Protein 8CQX (pdb70)

Solvent-accessible surface area: 48417 Å² total; per-residue (Å²): 78,0,0,0,0,0,0,0,3,13,7,7,17,0,85,11,137,85,26,6,147,72,39,19,25,5,25,9,121,64,62,75,65,70,38,0,7,40,0,0,8,0,0,0,0,0,14,36,1,66,10,155,4,41,0,0,0,39,0,0,100,38,114,58,0,90,48,0,46,46,21,1,49,150,54,53,6,63,26,75,64,4,58,78,1,82,43,58,2,0,1,0,2,7,4,8,13,110,163,12,78,17,3,20,0,6,2,28,7,1,1,55,130,0,52,25,148,21,9,49,60,66,0,1,109,38,3,32,2,0,0,0,0,3,13,10,36,49,99,0,1,39,99,0,2,49,9,0,25,94,22,4,0,69,0,2,0,10,0,6,7,27,73,69,7,65,66,116,2,0,65,23,0,5,3,0,5,1,54,52,48,9,0,11,89,8,18,170,37,92,72,12,183,49,14,124,69,0,24,52,9,0,110,102,0,44,32,94,0,10,4,0,21,0,0,0,22,9,58,101,77,2,0,0,9,0,6,50,46,72,20,66,10,90,33,26,125,61,204,62,62,13,87,12,11,20,43,5,0,9,0,0,0,0,0,6,0,22,36,88,66,51,100,16,111,44,0,0,104,2,0,9,0,0,8,12,25,0,16,36,118,80,21,6,10,60,2,2,3,101,60,107,45,0,60,67,45,15,154,104,73,0,0,0,0,0,2,0,10,8,28,28,9,46,117,10,186,136,34,29,184,140,93,68,129,40,158,42,122,91,126,72,55,71,51,2,12,56,0,2,11,0,0,0,0,0,18,34,1,62,14,153,3,40,0,0,0,39,0,0,112,29,115,56,0,86,53,3,54,67,23,4,52,159,48,61,5,62,21,81,62,5,54,78,2,60,23,73,2,0,22,0,130,22,50,19,21,108,164,46,120,67,76,93,68,96,49,74,23,2,5,56,52,0,19,18,91,22,9,47,63,90,0,1,127,69,7,34,3,0,0,1,0,23,48,16,31,52,82,0,0,73,106,0,3,48,30,0,109,177,38,69,7,102,2,2,0,10,0,4,61,36,100,70,12,64,52,134,2,0,103,38,1,30,5,0,4,1,51,47,86,11,0,9,87,9,26,166,42,89,74,6,181,56,12,88,74,0,3,46,15,0,103,103,0,60,57,89,0,94,81,2,28,0,0,0,24,6,59,101,72,3,0,0,6,0,9,118,85,23,9,4,16,13,25,3,6,28,171,60,95,42,92,71,11,20,47,10,1,10,0,0,0,0,0,6,0,10,34,89,64,50,103,21,106,42,0,0,38,1,0,10,0,0,9,12,23,0,17,40,107,98,30,20,16,97,1,2,1,100,60,111,46,0,55,61,30,9,124,66,80,0,0,0,0,2,0,1,14,5,35,26,19,64,136,10,167,113,14,30,147,136,96,72,136,42,157,40,121,86,129,74,53,89,52,6,11,57,0,1,10,0,0,0,0,0,18,34,1,63,16,146,5,32,0,1,0,36,0,0,111,26,114,50,0,117,48,4,68,54,18,2,47,159,52,60,7,66,23,77,47,8,53,76,2,71,20,85,1,0,21,0,127,26,45,32,21,87,166,57,117,66,77,94,69,100,49,74,21,2,6,41,68,0,15,18,79,22,11,54,70,80,0,2,122,68,6,35,2,0,0,0,1,5,55,8,31,61,88,0,0,38,110,0,0,51,28,0,110,192,49,69,8,92,0,0,0,10,1,7,54,38,74,86,19,70,69,103,0,9,108,24,0,36,0,0,3,1,51,51,87,11,0,8,100,11,8,149,47,85,101,17,197,57,48,119,92,0,31,43,7,0,114,90,0,64,57,117,0,95,88,2,33,0,0,0,21,11,59,98,75,2,0,0,10,0,16,119,65,73,22,61,9,94,35,32,127,52,209,65,98,39,91,68,14,21,43,10,0,8,0,0,0,0,0,7,0,12,32,85,65,52,101,22,126,46,0,0,101,1,0,11,0,0,8,12,19,0,16,41,104,96,31,25,17,95,1,0,3,97,54,115,55,0,54,66,54,20,161,114,82,0,0,0,0,0,0,0,2,9,15,12,27,0,142,6,181,103,24,4,146,84,61,18,21,21,58,12,104,70,58,75,64,76,38,2,8,29,0,2,16,0,0,1,0,0,13,36,0,50,11,149,3,36,0,4,1,39,0,1,121,38,119,63,0,106,41,3,47,50,26,4,45,153,50,61,4,74,26,83,58,2,83,67,3,82,40,46,1,0,3,0,2,15,4,35,20,112,156,37,71,13,15,14,0,4,1,19,11,2,1,57,119,1,62,35,146,23,12,42,70,72,0,2,110,69,4,34,4,0,0,0,0,29,10,9,36,112,100,0,8,74,94,0,2,39,17,0,173,158,42,66,8,102,0,1,1,3,0,8,22,19,82,92,10,90,48,142,14,1,128,37,6,58,0,0,1,2,25,47,75,11,0,16,132,2,22,149,50,80,78,8,212,59,25,123,69,0,34,48,8,0,122,86,1,91,57,86,1,93,170,1,42,0,0,0,15,14,46,109,84,6,0,0,13,0,26,114,63,71,12,64,5,92,26,33,127,66,199,80,79,35,79,40,10,43,15,6,1,6,0,0,0,0,0,4,0,15,31,78,66,46,104,20,130,40,0,0,119,5,0,8,0,0,18,12,22,0,20,42,87,100,27,21,18,97,0,3,4,112,71,90,39,0,93,43,40,50,185,78

Secondary structure (DSSP, 8-state):
-EEEES--EEEEEEE-SS---TT---B-S--EEEEE-HHHHHHHHHHHTT--EEEEEEEESSHHHHHHHHHHHHTT-EEEEEEEESSPPEEEEEEE-SS--EEEEEE-GGGGG--GGG--HHHHTT-SEEEE-SSS-HHHHHHHHHHHHHTT-EEEEE--S-----HHHHTT-SEEEE-HHHHHHHHT-PPPSSHHHHHHHHHHHTTTSTTSEEEEE-GGG-EEEESSSEEEEPPPP---S--TTHHHHHHHHHHHHHHTT--HHHHHHHHHHHHHHHTTSSSSGGGPPPHHHHHHHHH-/-EEEE---EEEEEEEESSPPPTT----EEEEEEEEE-HHHHHHHHHHHTT--EEEEEEEESSHHHHHHHHHHHHTT-EEEEEEEESSPPEEEEEEE-TTS-EEEEEE-GGGGG--GGG--GGGGTT-SEEEE-SSS-HHHHHHHHHHHHHTT-EEEEE--SS----HHHHTS-SEEEE-HHHHHHHHT-PPP-SHHHHHHHHHHHHHHSTTSEEEEE-GGG-EEEESSSEEEEPPPP---S--TTHHHHHHHHHHHHHHTT--HHHHHHHHHHHHHHHHTSSSSGGGPPPHHHHHHHHH-/-EEEE---EEEEEEEESS---TT----EEEEEEEEE-HHHHHHHHHHHTT--EEEEEEEESSHHHHHHHHHHHHTT-B-TTEEEESSPPEEEEEEEETTTEEEEEEE-GGGGG--GGG--HHHHTT-SEEEE-SSS-HHHHHHHHHHHHHTT-EEEEE--SS----HHHHHS-SEEEE-HHHHHHHHT-----SHHHHHHHHHHHHHHSTTSEEEEE-GGG-EEEESSSEEEEPPP-------TTHHHHHHHHHHHHHHTT--HHHHHHHHHHHHHHHTTSSSSGGGPPPHHHHHHHH--/-EEEE---EEEEE---SSPPPTT-EEE----EEEE--HHHHHHHHHHHTT--EEEEE---SSHHHHHHHHHHHHTT-EEEEE---SS--EEEEEEE-TTS-EE--EE-GGGGG--TTT--GGGSTT-SEEEE-SSS-SHHHHHHHHHHHHTT-EEEEE-SS-----GGGTSS-SEEEEEHHHHHTTTTSPPPSSSHHHHHHHHHHHTT-TTSEEEEE-SSS-EEEESSSEEEE----------SSHHHHHHHHHHHHHHTT--HHHHHHHHHHHHHHTTTSSSSSSSS--HHHHHHHTT-

Sequence (1200 aa):
MILVVGSLNMDLVLRVKRLPRPGETVLGEDYQTHPGGKGANQAVAIARLGGKVRMLGRVGEDPFGQALKSGLAQEGVDVAWVLETPGPSGTGFILVDPEGQNQIAVAPGANARLVPEDLPATAFQ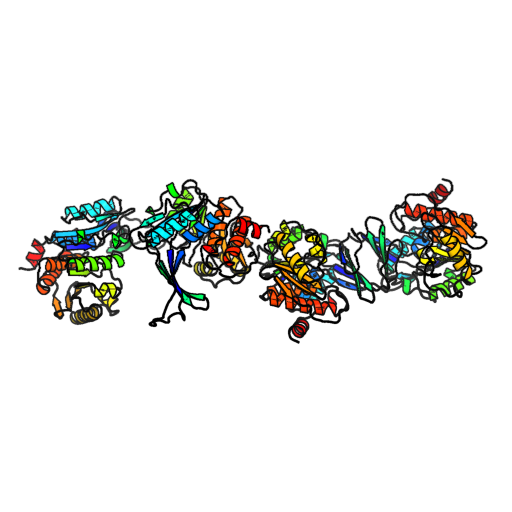GVGVVLLQLEIPLETVVRAAALGRRKAGARILLNAAPAHALPSEILQSVDLLLVNEVEAAQLTEASPPRTPEEALALARQLRGRAPQAQVVLTLGAQGAVWSGTEESHFPAFPVRAVDTTAAGDAFAGALALGLAEGQNMRAALRFANAAGALATTRPGAQPSLPFRDEVEALLFGMILVVGSLNMDLVLRVKRLPRPGETVLGEDYQTHPGGKGANQAVAIARLGGKVRMLGRVGEDPFGQALKSGLAQEGVDVAWVLETPGPSGTGFILVDPEGQNQIAVAPGANARLVPEDLPATAFQGVGVVLLQLEIPLETVVRAAALGRKAGARILLNAAPAHALPSEILQSVDLLLVNEVEAAQLTEASPPRTPEEALALARQLRGRAPQAQVVLTLGAQGAVWSGTEESHFPAFPVRAVDTTAAGDAFAGALALGLAEGQNMRAALRFANAAGALATTRPGAQPSLPFRDEVEALLFGMILVVGSLNMDLVLRVKRLPRPGETVLGEDYQTHPGGKGANQAVAIARLGGKVRMLGRVGEDPFGQALKSGLAQEGVDVAWVLETPGPSGTGFILVDPEGQNQIAVAPGANARLVPEDLPATAFQGVGVVLLQLEIPLETVVRAAALGRKAGARILLNAAPAHALPSEILQSVDLLLVNEVEAAQLTEASPPRTPEEALALARQLRGRAPQAQVVLTLGAQGAVWSGTEESHFPAFPVRAVDTTAAGDAFAGALALGLAEGQNMRAALRFANAAGALATTRPGAQPSLPFRDEVEALLFGMILVVGSLNMDLVLRVKRLPRPGETVLGEDYQTHPGGKGANQAVAIARLGGKVRMLGRVGEDPFGQALKSGLAQEGVDVAWVLETPGPSGTGFILVDPEGQNQIAVAPGANARLVPEDLPATAFQGVGVVLLQLEIPLETVVRAAALGRKAGARILLNAAPAHALPSEILQSVDLLLVNEVEAAQLTEASPPRTPEEALALARQLRGRAPQAQVVLTLGAQGAVWSGTEESHFPAFPVRAVDTTAAGDAFAGALALGLAEGQNMRAALRFANAAGALATTRPGAQPSLPFRDEVEALLFG

Foldseek 3Di:
DEEQEAAKAWEWEFEFADDDDPPDDGDTDGTDTDIDTLRLLLQLLQLLQVHAYEYAAEAEPDPVRVVNLVVSVVSNYHDVRYDYHHWHGKYWHWYAYFLGDTDTDIRLIRLAVCALVSDDLVSLAPHAAYEYEPSHDLNNLLSSLVSNVVNNHAYEYADPDADEHDLSNLQRHAAYHYEQVNLCNNQVHDRDPDLVVQLVSQQSSCVSRVNYWYWYQYQQQAIFIDDPDTDGAGAQDDDFRYLAQLSSSLSSQLRNCVSVVHDNNVSSNLSSLQSRQLRHDDDHSVSGHHSVSSVVSSPD/DEEQEFAKEKEWEWEFQDDDDPPDDTDTDDGDIDIDTLSLLLLLLLLLLPHAYEYAAEAEPDPSRVCNLVVSVVSVHHDPRHHYDYWHGKYKYWYAHPVGDIDIDIGRIRQAVQALVSDDLVSLAPHAEYEYEPSHDPNNLVSSLVSNVVRNYAYEYADPDADADDLVSLQSHAAYAYEQRNLCNNQVHHRDQDVVVQQVSQQSSCVSHVNYFYWYQYPQQQIWTDHPDTDGAGAQDDDFAALAQLSSSLSSQLRNCVSVPHDNNLSSLLSRLQSRQLRRDDDHSVSRHGNVNSVVSSVD/DEEEEFAKEKEWEWEFQDDADPPGDGDTDDIDIDIDTLSLLLQLLLLLQVHAYEYAAEAEPDVSRVCRLVVSVVSVHHDPRHHYDHDGGWYKYWYAHPVGDIDIDTGRIRLAVQALVSDDLVSLAPHAEYEYEPSHPVNNLLSSLVSNVVNVHAYEYADPDADEDDLSNLASHAEYEYEQRNLCNNLVHDRDDDLVSQLCSQQSSCVSRVNYWYWYQYQQQQIWIDHPDTDGDGAQDDPQQAQAQLSSSLRSQLRSCVSVVHDNVVSSNLSSLQSNQLRHDDDHSVSGHHNVNSVVSVPD/DEEEAWAKAWEWAWEFQDDDDVVDDGHTDGTDTDIDILRLLLLLLLLLLVHAYEYAFEAEPPPVSVVSQVVSCVSVYHDVNHHYYYDHGKYKDWYAHPQQPIDIDIDRVRQAVRDLVSDDLVSLAPHAEYEAEPSHPDSVLLSSLVSNVVNNHQYEYAHVAADADQLSNQLSHQEYQYEQRRLCRNQVDDRAPDVVSVLVSQCSSCVSRVNYWYWYQYPCQAIWIPHPHTGGAGADDDDQQHQAQPSRSLRSQLRSCVRVPHDNNVSSNLSRLQSNQLRNDDDHSVSSHHSVRSVVVSVD

InterPro domains:
  IPR002139 Ribokinase/fructokinase [PR00990] (4-25)
  IPR002139 Ribokinase/fructokinase [PR00990] (31-50)
  IPR002139 Ribokinase/fructokinase [PR00990] (102-115)
  IPR002139 Ribokinase/fructokinase [PR00990] (168-183)
  IPR002139 Ribokinase/fructokinase [PR00990] (214-225)
  IPR002173 Carbohydrate/purine kinase, PfkB, conserved site [PS00583] (36-60)
  IPR002173 Carbohydrate/purine kinase, PfkB, conserved site [PS00584] (242-255)
  IPR011611 Carbohydrate kinase PfkB [PF00294] (2-289)
  IPR011877 Ribokinase [MF_01987] (1-296)
  IPR011877 Ribokinase [cd01174] (1-289)
  IPR029056 Ribokinase-like [G3DSA:3.40.1190.20] (1-300)
  IPR029056 Ribokinase-like [SSF53613] (2-298)

Organism: Thermus sp. (strain 2.9) (NCBI:txid1577051)

Radius of gyration: 49.37 Å; Cα contacts (8 Å, |Δi|>4): 3141; chains: 4; bounding box: 81×159×68 Å

Nearest PDB structures (foldseek):
  8cqx-assembly1_A  TM=9.763E-01  e=5.197E-55  Thermus sp.
  6znx-assembly1_A  TM=9.295E-01  e=1.756E-52  Thermus sp. 2.9
  7vva-assembly1_A  TM=8.531E-01  e=2.364E-22  Escherichia coli
  7vva-assembly1_C  TM=8.640E-01  e=1.691E-20  Escherichia coli
  7vva-assembly1_E  TM=8.189E-01  e=1.085E-20  Escherichia coli

B-factor: mean 41.27, std 23.52, range [4.81, 180.0]

Structure (mmCIF, N/CA/C/O backbone):
data_8CQX
#
_entry.id   8CQX
#
_cell.length_a   44.307
_cell.length_b   155.608
_cell.length_c   82.915
_cell.angle_alpha   90.00
_cell.angle_beta   96.37
_cell.angle_gamma   90.00
#
_symmetry.space_group_name_H-M   'P 1 21 1'
#
loop_
_entity.id
_entity.type
_entity.pdbx_description
1 polymer Ribokinase
2 non-polymer "ADENOSINE-5'-DIPHOSPHATE"
3 non-polymer 'MAGNESIUM ION'
4 water water
#
loop_
_atom_site.group_PDB
_atom_site.id
_atom_site.type_symbol
_atom_site.label_atom_id
_atom_site.label_alt_id
_atom_site.label_comp_id
_atom_site.label_asym_id
_atom_site.label_entity_id
_atom_site.label_seq_id
_atom_site.pdbx_PDB_ins_code
_atom_site.Cartn_x
_atom_site.Cartn_y
_atom_site.Cartn_z
_atom_site.occupancy
_atom_site.B_iso_or_equiv
_atom_site.auth_seq_id
_atom_site.auth_comp_id
_atom_site.auth_asym_id
_atom_site.auth_atom_id
_atom_site.pdbx_PDB_model_num
ATOM 1 N N . MET A 1 1 ? 6.771 -13.354 6.251 1.00 25.40 1 MET A N 1
ATOM 2 C CA . MET A 1 1 ? 5.962 -12.067 6.153 1.00 26.02 1 MET A CA 1
ATOM 3 C C . MET A 1 1 ? 6.256 -11.195 7.381 1.00 21.78 1 MET A C 1
ATOM 4 O O . MET A 1 1 ? 6.197 -11.702 8.518 1.00 20.55 1 MET A O 1
ATOM 9 N N . ILE A 1 2 ? 6.478 -9.907 7.140 1.00 20.37 2 ILE A N 1
ATOM 10 C CA . ILE A 1 2 ? 6.858 -8.909 8.181 1.00 19.25 2 ILE A CA 1
ATOM 11 C C . ILE A 1 2 ? 5.868 -7.751 8.158 1.00 18.79 2 ILE A C 1
ATOM 12 O O . ILE A 1 2 ? 5.583 -7.275 7.047 1.00 19.70 2 ILE A O 1
ATOM 17 N N . LEU A 1 3 ? 5.369 -7.351 9.337 1.00 17.59 3 LEU A N 1
ATOM 18 C CA . LEU A 1 3 ? 4.655 -6.076 9.591 1.00 18.01 3 LEU A CA 1
ATOM 19 C C . LEU A 1 3 ? 5.621 -5.103 10.234 1.00 17.64 3 LEU A C 1
ATOM 20 O O . LEU A 1 3 ? 6.208 -5.469 11.243 1.00 18.05 3 LEU A O 1
ATOM 25 N N . VAL A 1 4 ? 5.778 -3.931 9.620 1.00 18.97 4 VAL A N 1
ATOM 26 C CA . VAL A 1 4 ? 6.508 -2.774 10.186 1.00 16.20 4 VAL A CA 1
ATOM 27 C C . VAL A 1 4 ? 5.422 -1.855 10.693 1.00 15.37 4 VAL A C 1
ATOM 28 O O . VAL A 1 4 ? 4.573 -1.434 9.896 1.00 15.65 4 VAL A O 1
ATOM 32 N N . VAL A 1 5 ? 5.449 -1.583 11.978 1.00 15.91 5 VAL A N 1
ATOM 33 C CA . VAL A 1 5 ? 4.588 -0.548 12.607 1.00 17.01 5 VAL A CA 1
ATOM 34 C C . VAL A 1 5 ? 5.528 0.576 12.991 1.00 15.95 5 VAL A C 1
ATOM 35 O O . VAL A 1 5 ? 6.349 0.310 13.834 1.00 15.96 5 VAL A O 1
ATOM 39 N N . GLY A 1 6 ? 5.410 1.736 12.349 1.00 16.01 6 GLY A N 1
ATOM 40 C CA . GLY A 1 6 ? 6.314 2.862 12.561 1.00 17.63 6 GLY A CA 1
ATOM 41 C C . GLY A 1 6 ? 6.031 4.030 11.641 1.00 19.47 6 GLY A C 1
ATOM 42 O O . GLY A 1 6 ? 4.881 4.182 11.170 1.00 20.00 6 GLY A O 1
ATOM 43 N N . SER A 1 7 ? 7.081 4.817 11.414 1.00 19.51 7 SER A N 1
ATOM 44 C CA . SER A 1 7 ? 7.054 6.219 10.926 1.00 20.33 7 SER A CA 1
ATOM 45 C C . SER A 1 7 ? 7.249 6.264 9.420 1.00 19.61 7 SER A C 1
ATOM 46 O O . SER A 1 7 ? 7.975 5.415 8.920 1.00 21.66 7 SER A O 1
ATOM 49 N N . LEU A 1 8 ? 6.574 7.201 8.757 1.00 22.27 8 LEU A N 1
ATOM 50 C CA . LEU A 1 8 ? 6.872 7.649 7.379 1.00 24.10 8 LEU A CA 1
ATOM 51 C C . LEU A 1 8 ? 7.130 9.156 7.454 1.00 25.04 8 LEU A C 1
ATOM 52 O O . LEU A 1 8 ? 6.304 9.850 8.077 1.00 24.46 8 LEU A O 1
ATOM 57 N N . ASN A 1 9 ? 8.293 9.589 6.953 1.00 27.63 9 ASN A N 1
ATOM 58 C CA . ASN A 1 9 ? 8.753 11.006 6.877 1.00 29.39 9 ASN A CA 1
ATOM 59 C C . ASN A 1 9 ? 9.298 11.331 5.476 1.00 28.05 9 ASN A C 1
ATOM 60 O O . ASN A 1 9 ? 10.005 10.474 4.912 1.00 29.12 9 ASN A O 1
ATOM 65 N N . MET A 1 10 ? 9.057 12.545 4.974 1.00 28.98 10 MET A N 1
ATOM 66 C CA . MET A 1 10 ? 9.819 13.131 3.828 1.00 28.55 10 MET A CA 1
ATOM 67 C C . MET A 1 10 ? 11.101 13.762 4.391 1.00 28.89 10 MET A C 1
ATOM 68 O O . MET A 1 10 ? 11.015 14.661 5.229 1.00 26.65 10 MET A O 1
ATOM 73 N N . ASP A 1 11 ? 12.254 13.215 4.006 1.00 33.02 11 ASP A N 1
ATOM 74 C CA . ASP A 1 11 ? 13.597 13.770 4.291 1.00 35.20 11 ASP A CA 1
ATOM 75 C C . ASP A 1 11 ? 13.789 15.018 3.411 1.00 40.32 11 ASP A C 1
ATOM 76 O O . ASP A 1 11 ? 13.600 14.953 2.168 1.00 37.27 11 ASP A O 1
ATOM 81 N N . LEU A 1 12 ? 14.101 16.136 4.050 1.00 39.32 12 LEU A N 1
ATOM 82 C CA . LEU A 1 12 ? 14.623 17.345 3.381 1.00 39.87 12 LEU A CA 1
ATOM 83 C C . LEU A 1 12 ? 16.115 17.394 3.694 1.00 42.67 12 LEU A C 1
ATOM 84 O O . LEU A 1 12 ? 16.461 17.506 4.904 1.00 44.77 12 LEU A O 1
ATOM 89 N N . VAL A 1 13 ? 16.948 17.213 2.665 1.00 48.19 13 VAL A N 1
ATOM 90 C CA . VAL A 1 13 ? 18.439 17.147 2.785 1.00 55.85 13 VAL A CA 1
ATOM 91 C C . VAL A 1 13 ? 19.034 18.440 2.208 1.00 61.06 13 VAL A C 1
ATOM 92 O O . VAL A 1 13 ? 19.022 18.603 0.956 1.00 54.91 13 VAL A O 1
ATOM 96 N N . LEU A 1 14 ? 19.531 19.323 3.083 1.00 70.21 14 LEU A N 1
ATOM 97 C CA . LEU A 1 14 ? 20.237 20.577 2.691 1.00 77.29 14 LEU A CA 1
ATOM 98 C C . LEU A 1 14 ? 21.753 20.317 2.684 1.00 77.22 14 LEU A C 1
ATOM 99 O O . LEU A 1 14 ? 22.285 19.831 3.713 1.00 73.06 14 LEU A O 1
ATOM 104 N N . ARG A 1 15 ? 22.404 20.594 1.544 1.00 83.86 15 ARG A N 1
ATOM 105 C CA . ARG A 1 15 ? 23.859 20.377 1.305 1.00 85.03 15 ARG A CA 1
ATOM 106 C C . ARG A 1 15 ? 24.599 21.700 1.517 1.00 83.82 15 ARG A C 1
ATOM 107 O O . ARG A 1 15 ? 24.569 22.546 0.599 1.00 75.93 15 ARG A O 1
ATOM 115 N N . VAL A 1 16 ? 25.234 21.848 2.686 1.00 90.93 16 VAL A N 1
ATOM 116 C CA . VAL A 1 16 ? 25.849 23.114 3.190 1.00 106.59 16 VAL A CA 1
ATOM 117 C C . VAL A 1 16 ? 27.364 22.917 3.283 1.00 119.08 16 VAL A C 1
ATOM 118 O O . VAL A 1 16 ? 27.819 21.776 3.069 1.00 126.69 16 VAL A O 1
ATOM 122 N N . LYS A 1 17 ? 28.101 23.984 3.613 1.00 129.91 17 LYS A N 1
ATOM 123 C CA . LYS A 1 17 ? 29.561 23.950 3.901 1.00 135.20 17 LYS A CA 1
ATOM 124 C C . LYS A 1 17 ? 29.763 23.481 5.348 1.00 135.59 17 LYS A C 1
ATOM 125 O O . LYS A 1 17 ? 30.370 22.406 5.542 1.00 123.39 17 LYS A O 1
ATOM 131 N N . ARG A 1 18 ? 29.237 24.248 6.312 1.00 150.89 18 ARG A N 1
ATOM 132 C CA . ARG A 1 18 ? 29.456 24.060 7.774 1.00 158.36 18 ARG A CA 1
ATOM 133 C C . ARG A 1 18 ? 28.112 24.026 8.518 1.00 159.58 18 ARG A C 1
ATOM 134 O O . ARG A 1 18 ? 27.107 24.533 7.974 1.00 155.81 18 ARG A O 1
ATOM 142 N N . LEU A 1 19 ? 28.124 23.468 9.734 1.00 161.90 19 LEU A N 1
ATOM 143 C CA . LEU A 1 19 ? 26.965 23.367 10.664 1.00 156.89 19 LEU A CA 1
ATOM 144 C C . LEU A 1 19 ? 27.001 24.566 11.615 1.00 165.82 19 LEU A C 1
ATOM 145 O O . LEU A 1 19 ? 28.065 24.926 12.116 1.00 180.00 19 LEU A O 1
ATOM 150 N N . PRO A 1 20 ? 25.851 25.222 11.897 1.00 167.51 20 PRO A N 1
ATOM 151 C CA . PRO A 1 20 ? 25.840 26.504 12.611 1.00 165.86 20 PRO A CA 1
ATOM 152 C C . PRO A 1 20 ? 25.912 26.446 14.148 1.00 158.02 20 PRO A C 1
ATOM 153 O O . PRO A 1 20 ? 26.097 25.379 14.708 1.00 160.93 20 PRO A O 1
ATOM 157 N N . ARG A 1 21 ? 25.800 27.620 14.777 1.00 146.57 21 ARG A N 1
ATOM 158 C CA . ARG A 1 21 ? 25.670 27.833 16.244 1.00 138.13 21 ARG A CA 1
ATOM 159 C C . ARG A 1 21 ? 24.712 29.016 16.422 1.00 140.01 21 ARG A C 1
ATOM 160 O O . ARG A 1 21 ? 24.129 29.462 15.434 1.00 122.96 21 ARG A O 1
ATOM 168 N N . PRO A 1 22 ? 24.497 29.559 17.649 1.00 152.52 22 PRO A N 1
ATOM 169 C CA . PRO A 1 22 ? 23.545 30.661 17.869 1.00 158.91 22 PRO A CA 1
ATOM 170 C C . PRO A 1 22 ? 23.701 31.958 17.053 1.00 161.98 22 PRO A C 1
ATOM 171 O O . PRO A 1 22 ? 24.823 32.329 16.750 1.00 171.42 22 PRO A O 1
ATOM 175 N N . GLY A 1 23 ? 22.570 32.622 16.761 1.00 156.06 23 GLY A N 1
ATOM 176 C CA . GLY A 1 23 ? 22.470 33.943 16.102 1.00 147.09 23 GLY A CA 1
ATOM 177 C C . GLY A 1 23 ? 23.305 34.042 14.833 1.00 149.70 23 GLY A C 1
ATOM 178 O O . GLY A 1 23 ? 23.875 35.132 14.607 1.00 134.05 23 GLY A O 1
ATOM 179 N N . GLU A 1 24 ? 23.357 32.963 14.031 1.00 155.19 24 GLU A N 1
ATOM 180 C CA . GLU A 1 24 ? 24.227 32.819 12.823 1.00 148.39 24 GLU A CA 1
ATOM 181 C C . GLU A 1 24 ? 23.533 31.941 11.763 1.00 133.87 24 GLU A C 1
ATOM 182 O O . GLU A 1 24 ? 23.811 30.713 11.709 1.00 113.02 24 GLU A O 1
ATOM 188 N N . THR A 1 25 ? 22.668 32.566 10.950 1.00 123.28 25 THR A N 1
ATOM 189 C CA . THR A 1 25 ? 22.040 32.014 9.714 1.00 110.83 25 THR A CA 1
ATOM 190 C C . THR A 1 25 ? 23.181 31.510 8.805 1.00 107.40 25 THR A C 1
ATOM 191 O O . THR A 1 25 ? 24.151 32.270 8.625 1.00 111.02 25 THR A O 1
ATOM 195 N N . VAL A 1 26 ? 23.097 30.265 8.301 1.00 105.48 26 VAL A N 1
ATOM 196 C CA . VAL A 1 26 ? 24.123 29.580 7.440 1.00 105.59 26 VAL A CA 1
ATOM 197 C C . VAL A 1 26 ? 23.495 29.213 6.075 1.00 101.43 26 VAL A C 1
ATOM 198 O O . VAL A 1 26 ? 22.315 28.824 6.065 1.00 98.12 26 VAL A O 1
ATOM 202 N N . LEU A 1 27 ? 24.252 29.317 4.966 1.00 94.29 27 LEU A N 1
ATOM 203 C CA . LEU A 1 27 ? 23.728 29.320 3.561 1.00 85.17 27 LEU A CA 1
ATOM 204 C C . LEU A 1 27 ? 24.073 28.009 2.831 1.00 80.54 27 LEU A C 1
ATOM 205 O O . LEU A 1 27 ? 25.258 27.837 2.443 1.00 68.92 27 LEU A O 1
ATOM 210 N N . GLY A 1 28 ? 23.063 27.158 2.590 1.00 74.70 28 GLY A N 1
ATOM 211 C CA . GLY A 1 28 ? 23.177 25.910 1.804 1.00 71.75 28 GLY A CA 1
ATOM 212 C C . GLY A 1 28 ? 23.035 26.125 0.298 1.00 73.83 28 GLY A C 1
ATOM 213 O O . GLY A 1 28 ? 23.088 27.301 -0.156 1.00 59.94 28 GLY A O 1
ATOM 214 N N . GLU A 1 29 ? 22.851 25.020 -0.447 1.00 81.47 29 GLU A N 1
ATOM 215 C CA . GLU A 1 29 ? 22.761 24.960 -1.939 1.00 95.29 29 GLU A CA 1
ATOM 216 C C . GLU A 1 29 ? 21.298 24.940 -2.408 1.00 99.93 29 GLU A C 1
ATOM 217 O O . GLU A 1 29 ? 20.924 25.843 -3.191 1.00 115.77 29 GLU A O 1
ATOM 223 N N . ASP A 1 30 ? 20.532 23.924 -1.989 1.00 90.30 30 ASP A N 1
ATOM 224 C CA . ASP A 1 30 ? 19.090 23.724 -2.316 1.00 86.26 30 ASP A CA 1
ATOM 225 C C . ASP A 1 30 ? 18.648 22.371 -1.734 1.00 75.17 30 ASP A C 1
ATOM 226 O O . ASP A 1 30 ? 19.301 21.335 -2.045 1.00 61.99 30 ASP A O 1
ATOM 231 N N . TYR A 1 31 ? 17.590 22.369 -0.914 1.00 67.01 31 TYR A N 1
ATOM 232 C CA . TYR A 1 31 ? 17.057 21.138 -0.269 1.00 69.03 31 TYR A CA 1
ATOM 233 C C . TYR A 1 31 ? 16.583 20.185 -1.374 1.00 70.69 31 TYR A C 1
ATOM 234 O O . TYR A 1 31 ? 16.301 20.640 -2.503 1.00 64.67 31 TYR A O 1
ATOM 243 N N . GLN A 1 32 ? 16.538 18.889 -1.058 1.00 72.32 32 GLN A N 1
ATOM 244 C CA . GLN A 1 32 ? 16.249 17.786 -2.014 1.00 70.19 32 GLN A CA 1
ATOM 245 C C . GLN A 1 32 ? 15.319 16.788 -1.305 1.00 62.76 32 GLN A C 1
ATOM 246 O O . GLN A 1 32 ? 15.800 16.035 -0.427 1.00 66.19 32 GLN A O 1
ATOM 252 N N . THR A 1 33 ? 14.025 16.821 -1.628 1.00 50.62 33 THR A N 1
ATOM 253 C CA . THR A 1 33 ? 12.999 15.917 -1.050 1.00 47.03 33 THR A CA 1
ATOM 254 C C . THR A 1 33 ? 13.404 14.455 -1.294 1.00 46.06 33 THR A C 1
ATOM 255 O O . THR A 1 33 ? 13.590 14.101 -2.475 1.00 41.91 33 THR A O 1
ATOM 259 N N . HIS A 1 34 ? 13.553 13.651 -0.221 1.00 49.13 34 HIS A N 1
ATOM 260 C CA . HIS A 1 34 ? 13.827 12.175 -0.252 1.00 53.59 34 HIS A CA 1
ATOM 261 C C . HIS A 1 34 ? 12.938 11.401 0.735 1.00 51.37 34 HIS A C 1
ATOM 262 O O . HIS A 1 34 ? 12.760 11.807 1.882 1.00 46.39 34 HIS A O 1
ATOM 269 N N . PRO A 1 35 ? 12.365 10.236 0.349 1.00 50.82 35 PRO A N 1
ATOM 270 C CA . PRO A 1 35 ? 11.450 9.513 1.227 1.00 45.10 35 PRO A CA 1
ATOM 271 C C . PRO A 1 35 ? 12.278 8.862 2.339 1.00 38.71 35 PRO A C 1
ATOM 272 O O . PRO A 1 35 ? 13.371 8.410 2.054 1.00 38.49 35 PRO A O 1
ATOM 276 N N . GLY A 1 36 ? 11.757 8.873 3.569 1.00 33.72 36 GLY A N 1
ATOM 277 C CA . GLY A 1 36 ? 12.492 8.419 4.762 1.00 31.49 36 GLY A CA 1
ATOM 278 C C . GLY A 1 36 ? 11.578 7.987 5.885 1.00 26.93 36 GLY A C 1
ATOM 279 O O . GLY A 1 36 ? 10.475 7.517 5.595 1.00 26.66 36 GLY A O 1
ATOM 280 N N . GLY A 1 37 ? 12.045 8.157 7.123 1.00 24.43 37 GLY A N 1
ATOM 281 C CA . GLY A 1 37 ? 11.475 7.585 8.354 1.00 22.28 37 GLY A CA 1
ATOM 282 C C . GLY A 1 37 ? 11.970 6.182 8.621 1.00 22.54 37 GLY A C 1
ATOM 283 O O . GLY A 1 37 ? 12.034 5.353 7.666 1.00 23.12 37 GLY A O 1
ATOM 284 N N . LYS A 1 38 ? 12.275 5.886 9.886 1.00 21.00 38 LYS A N 1
ATOM 285 C CA . LYS A 1 38 ? 12.874 4.589 10.265 1.00 20.69 38 LYS A CA 1
ATOM 286 C C . LYS A 1 38 ? 11.945 3.437 9.836 1.00 20.79 38 LYS A C 1
ATOM 287 O O . LYS A 1 38 ? 12.478 2.451 9.348 1.00 19.65 38 LYS A O 1
ATOM 293 N N . GLY A 1 39 ? 10.616 3.581 9.961 1.00 19.93 39 GLY A N 1
ATOM 294 C CA . GLY A 1 39 ? 9.643 2.507 9.661 1.00 21.15 39 GLY A CA 1
ATOM 295 C C . GLY A 1 39 ? 9.557 2.209 8.172 1.00 19.52 39 GLY A C 1
ATOM 296 O O . GLY A 1 39 ? 9.707 1.056 7.785 1.00 20.84 39 GLY A O 1
ATOM 297 N N . ALA A 1 40 ? 9.299 3.223 7.360 1.00 19.17 40 ALA A N 1
ATOM 298 C CA . ALA A 1 40 ? 9.304 3.101 5.893 1.00 20.11 40 ALA A CA 1
ATOM 299 C C . ALA A 1 40 ? 10.698 2.646 5.402 1.00 21.58 40 ALA A C 1
ATOM 300 O O . ALA A 1 40 ? 10.785 1.852 4.477 1.00 18.67 40 ALA A O 1
ATOM 302 N N . ASN A 1 41 ? 11.780 3.154 5.993 1.00 22.35 41 ASN A N 1
ATOM 303 C CA . ASN A 1 41 ? 13.136 2.743 5.566 1.00 22.42 41 ASN A CA 1
ATOM 304 C C . ASN A 1 41 ? 13.260 1.241 5.791 1.00 21.98 41 ASN A C 1
ATOM 305 O O . ASN A 1 41 ? 13.766 0.527 4.896 1.00 24.05 41 ASN A O 1
ATOM 310 N N . GLN A 1 42 ? 12.859 0.774 6.967 1.00 20.48 42 GLN A N 1
ATOM 311 C CA . GLN A 1 42 ? 13.062 -0.644 7.325 1.00 18.91 42 GLN A CA 1
ATOM 312 C C . GLN A 1 42 ? 12.185 -1.488 6.409 1.00 17.97 42 GLN A C 1
ATOM 313 O O . GLN A 1 42 ? 12.663 -2.512 5.959 1.00 17.88 42 GLN A O 1
ATOM 319 N N . ALA A 1 43 ? 10.959 -1.063 6.151 1.00 18.33 43 ALA A N 1
ATOM 320 C CA . ALA A 1 43 ? 10.032 -1.787 5.260 1.00 19.91 43 ALA A CA 1
ATOM 321 C C . ALA A 1 43 ? 10.645 -1.895 3.856 1.00 20.61 43 ALA A C 1
ATOM 322 O O . ALA A 1 43 ? 10.727 -3.023 3.325 1.00 22.02 43 ALA A O 1
ATOM 324 N N . VAL A 1 44 ? 11.116 -0.786 3.293 1.00 23.64 44 VAL A N 1
ATOM 325 C CA . VAL A 1 44 ? 11.835 -0.753 1.980 1.00 26.37 44 VAL A CA 1
ATOM 326 C C . VAL A 1 44 ? 13.073 -1.665 2.073 1.00 28.94 44 VAL A C 1
ATOM 327 O O . VAL A 1 44 ? 13.246 -2.587 1.209 1.00 27.96 44 VAL A O 1
ATOM 331 N N . ALA A 1 45 ? 13.873 -1.504 3.136 1.00 29.39 45 ALA A N 1
ATOM 332 C CA . ALA A 1 45 ? 15.046 -2.363 3.412 1.00 26.55 45 ALA A CA 1
ATOM 333 C C . ALA A 1 45 ? 14.644 -3.836 3.282 1.00 26.47 45 ALA A C 1
ATOM 334 O O . ALA A 1 45 ? 15.359 -4.569 2.556 1.00 32.14 45 ALA A O 1
ATOM 336 N N . ILE A 1 46 ? 13.542 -4.261 3.926 1.00 20.89 46 ILE A N 1
ATOM 337 C CA . ILE A 1 46 ? 13.030 -5.661 3.816 1.00 19.35 46 ILE A CA 1
ATOM 338 C C . ILE A 1 46 ? 12.652 -5.984 2.349 1.00 20.26 46 ILE A C 1
ATOM 339 O O . ILE A 1 46 ? 12.843 -7.148 1.946 1.00 17.59 46 ILE A O 1
ATOM 344 N N . ALA A 1 47 ? 12.057 -5.053 1.594 1.00 21.09 47 ALA A N 1
ATOM 345 C CA . ALA A 1 47 ? 11.465 -5.422 0.276 1.00 26.01 47 ALA A CA 1
ATOM 346 C C . ALA A 1 47 ? 12.605 -5.574 -0.742 1.00 24.36 47 ALA A C 1
ATOM 347 O O . ALA A 1 47 ? 12.601 -6.541 -1.492 1.00 29.03 47 ALA A O 1
ATOM 349 N N . ARG A 1 48 ? 13.587 -4.688 -0.713 1.00 24.72 48 ARG A N 1
ATOM 350 C CA . ARG A 1 48 ? 14.758 -4.731 -1.624 1.00 25.58 48 ARG A CA 1
ATOM 351 C C . ARG A 1 48 ? 15.549 -6.033 -1.449 1.00 28.18 48 ARG A C 1
ATOM 352 O O . ARG A 1 48 ? 16.235 -6.409 -2.400 1.00 32.68 48 ARG A O 1
ATOM 360 N N . LEU A 1 49 ? 15.454 -6.686 -0.291 1.00 26.97 49 LEU A N 1
ATOM 361 C CA . LEU A 1 49 ? 16.176 -7.939 0.054 1.00 25.84 49 LEU A CA 1
ATOM 362 C C . LEU A 1 49 ? 15.284 -9.137 -0.287 1.00 27.81 49 LEU A C 1
ATOM 363 O O . LEU A 1 49 ? 15.677 -10.266 0.046 1.00 23.99 49 LEU A O 1
ATOM 368 N N . GLY A 1 50 ? 14.173 -8.888 -1.004 1.00 30.80 50 GLY A N 1
ATOM 369 C CA . GLY A 1 50 ? 13.205 -9.901 -1.485 1.00 32.07 50 GLY A CA 1
ATOM 370 C C . GLY A 1 50 ? 12.231 -10.360 -0.400 1.00 31.99 50 GLY A C 1
ATOM 371 O O . GLY A 1 50 ? 11.723 -11.488 -0.506 1.00 26.45 50 GLY A O 1
ATOM 372 N N . GLY A 1 51 ? 11.963 -9.519 0.610 1.00 32.81 51 GLY A N 1
ATOM 373 C CA . GLY A 1 51 ? 11.070 -9.865 1.731 1.00 30.41 51 GLY A CA 1
ATOM 374 C C . GLY A 1 51 ? 9.626 -9.498 1.446 1.00 28.22 51 GLY A C 1
ATOM 375 O O . GLY A 1 51 ? 9.375 -8.426 0.864 1.00 23.78 51 GLY A O 1
ATOM 376 N N . LYS A 1 52 ? 8.689 -10.340 1.877 1.00 31.23 52 LYS A N 1
ATOM 377 C CA . LYS A 1 52 ? 7.247 -9.961 1.920 1.00 32.76 52 LYS A CA 1
ATOM 378 C C . LYS A 1 52 ? 7.049 -9.033 3.121 1.00 27.83 52 LYS A C 1
ATOM 379 O O . LYS A 1 52 ? 7.509 -9.3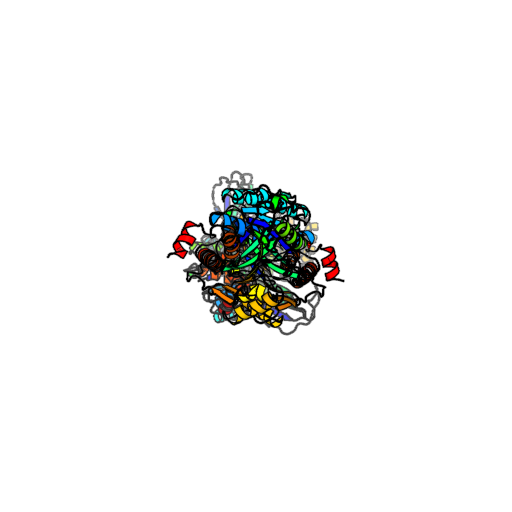90 4.219 1.00 25.74 52 LYS A O 1
ATOM 385 N N . VAL A 1 53 ? 6.442 -7.865 2.922 1.00 23.06 53 VAL A N 1
ATOM 386 C CA . VAL A 1 53 ? 6.385 -6.849 4.002 1.00 22.09 53 VAL A CA 1
ATOM 387 C C . VAL A 1 53 ? 5.183 -5.914 3.861 1.00 22.12 53 VAL A C 1
ATOM 388 O O . VAL A 1 53 ? 4.913 -5.428 2.729 1.00 20.31 53 VAL A O 1
ATOM 392 N N . ARG A 1 54 ? 4.560 -5.640 5.018 1.00 20.24 54 ARG A N 1
ATOM 393 C CA . ARG A 1 54 ? 3.444 -4.668 5.208 1.00 21.40 54 ARG A CA 1
ATOM 394 C C . ARG A 1 54 ? 3.894 -3.506 6.071 1.00 21.66 54 ARG A C 1
ATOM 395 O O . ARG A 1 54 ? 4.655 -3.735 7.041 1.00 27.03 54 ARG A O 1
ATOM 403 N N . MET A 1 55 ? 3.432 -2.314 5.705 1.00 21.11 55 MET A N 1
ATOM 404 C CA . MET A 1 55 ? 3.691 -1.068 6.441 1.00 19.75 55 MET A CA 1
ATOM 405 C C . MET A 1 55 ? 2.373 -0.620 7.074 1.00 20.35 55 MET A C 1
ATOM 406 O O . MET A 1 55 ? 1.387 -0.460 6.347 1.00 20.59 55 MET A O 1
ATOM 411 N N . LEU A 1 56 ? 2.367 -0.435 8.388 1.00 19.71 56 LEU A N 1
ATOM 412 C CA . LEU A 1 56 ? 1.215 0.105 9.149 1.00 20.05 56 LEU A CA 1
ATOM 413 C C . LEU A 1 56 ? 1.710 1.425 9.719 1.00 19.07 56 LEU A C 1
ATOM 414 O O . LEU A 1 56 ? 2.674 1.386 10.436 1.00 20.46 56 LEU A O 1
ATOM 419 N N . GLY A 1 57 ? 1.126 2.550 9.341 1.00 18.79 57 GLY A N 1
ATOM 420 C CA . GLY A 1 57 ? 1.670 3.869 9.689 1.00 20.47 57 GLY A CA 1
ATOM 421 C C . GLY A 1 57 ? 0.815 4.965 9.086 1.00 22.83 57 GLY A C 1
ATOM 422 O O . GLY A 1 57 ? -0.126 4.629 8.311 1.00 17.85 57 GLY A O 1
ATOM 423 N N . ARG A 1 58 ? 1.093 6.217 9.467 1.00 23.37 58 ARG A N 1
ATOM 424 C CA . ARG A 1 58 ? 0.260 7.387 9.098 1.00 24.11 58 ARG A CA 1
ATOM 425 C C . ARG A 1 58 ? 1.126 8.352 8.301 1.00 28.82 58 ARG A C 1
ATOM 426 O O . ARG A 1 58 ? 2.232 8.690 8.796 1.00 29.67 58 ARG A O 1
ATOM 434 N N . VAL A 1 59 ? 0.650 8.689 7.093 1.00 31.98 59 VAL A N 1
ATOM 435 C CA . VAL A 1 59 ? 1.080 9.832 6.233 1.00 30.95 59 VAL A CA 1
ATOM 436 C C . VAL A 1 59 ? -0.013 10.895 6.276 1.00 30.84 59 VAL A C 1
ATOM 437 O O . VAL A 1 59 ? -1.161 10.506 6.405 1.00 28.59 59 VAL A O 1
ATOM 441 N N . GLY A 1 60 ? 0.347 12.178 6.128 1.00 31.81 60 GLY A N 1
ATOM 442 C CA . 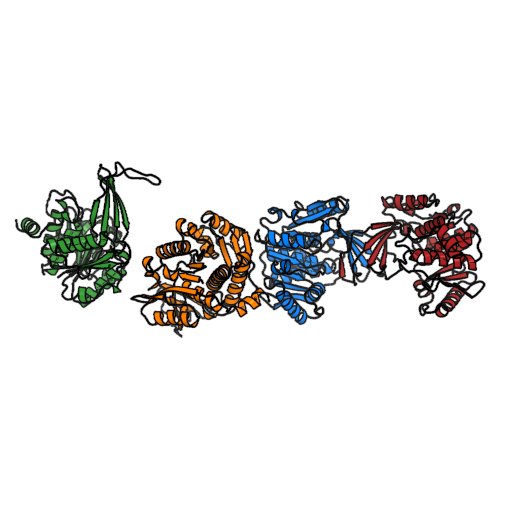GLY A 1 60 ? -0.610 13.300 6.149 1.00 30.77 60 GLY A CA 1
ATOM 443 C C . GLY A 1 60 ? -1.307 13.435 4.808 1.00 37.10 60 GLY A C 1
ATOM 444 O O . GLY A 1 60 ? -0.968 12.653 3.867 1.00 29.56 60 GLY A O 1
ATOM 445 N N . GLU A 1 61 ? -2.259 14.371 4.709 1.00 43.89 61 GLU A N 1
ATOM 446 C CA . GLU A 1 61 ? -3.080 14.570 3.486 1.00 47.18 61 GLU A CA 1
ATOM 447 C C . GLU A 1 61 ? -2.197 15.232 2.424 1.00 48.11 61 GLU A C 1
ATOM 448 O O . GLU A 1 61 ? -2.336 14.883 1.246 1.00 49.34 61 GLU A O 1
ATOM 454 N N . ASP A 1 62 ? -1.289 16.109 2.855 1.00 45.31 62 ASP A N 1
ATOM 455 C CA . ASP A 1 62 ? -0.382 16.929 2.006 1.00 43.20 62 ASP A CA 1
ATOM 456 C C . ASP A 1 62 ? 0.180 16.093 0.866 1.00 39.87 62 ASP A C 1
ATOM 457 O O . ASP A 1 62 ? -0.028 14.887 0.824 1.00 37.43 62 ASP A O 1
ATOM 462 N N . PRO A 1 63 ? 0.893 16.715 -0.102 1.00 42.21 63 PRO A N 1
ATOM 463 C CA . PRO A 1 63 ? 1.462 15.983 -1.236 1.00 39.89 63 PRO A CA 1
ATOM 464 C C . PRO A 1 63 ? 2.595 15.014 -0.865 1.00 36.26 63 PRO A C 1
ATOM 465 O O . PRO A 1 63 ? 2.770 14.049 -1.568 1.00 38.40 63 PRO A O 1
ATOM 469 N N . PHE A 1 64 ? 3.369 15.283 0.187 1.00 34.80 64 PHE A N 1
ATOM 470 C CA . PHE A 1 64 ? 4.436 14.347 0.646 1.00 35.77 64 PHE A CA 1
ATOM 471 C C . PHE A 1 64 ? 3.775 13.005 1.017 1.00 35.84 64 PHE A C 1
ATOM 472 O O . PHE A 1 64 ? 4.329 11.946 0.707 1.00 38.11 64 PHE A O 1
ATOM 480 N N . GLY A 1 65 ? 2.576 13.060 1.596 1.00 37.70 65 GLY A N 1
ATOM 481 C CA . GLY A 1 65 ? 1.767 11.896 2.018 1.00 38.23 65 GLY A CA 1
ATOM 482 C C . GLY A 1 65 ? 1.536 10.894 0.906 1.00 35.54 65 GLY A C 1
ATOM 483 O O . GLY A 1 65 ? 1.841 9.698 1.107 1.00 35.01 65 GLY A O 1
ATOM 484 N N . GLN A 1 66 ? 1.054 11.360 -0.242 1.00 37.74 66 GLN A N 1
ATOM 485 C CA . GLN A 1 66 ? 0.677 10.487 -1.388 1.00 40.09 66 GLN A CA 1
ATOM 486 C C . GLN A 1 66 ? 1.953 9.923 -2.004 1.00 35.92 66 GLN A C 1
ATOM 487 O O . GLN A 1 66 ? 1.932 8.756 -2.426 1.00 37.15 66 GLN A O 1
ATOM 493 N N . ALA A 1 67 ? 3.022 10.723 -1.998 1.00 37.13 67 ALA A N 1
ATOM 494 C CA . ALA A 1 67 ? 4.356 10.394 -2.541 1.00 32.34 67 ALA A CA 1
ATOM 495 C C . ALA A 1 67 ? 5.009 9.306 -1.682 1.00 31.28 67 ALA A C 1
ATOM 496 O O . ALA A 1 67 ? 5.699 8.447 -2.248 1.00 33.36 67 ALA A O 1
ATOM 498 N N . LEU A 1 68 ? 4.828 9.342 -0.358 1.00 30.05 68 LEU A N 1
ATOM 499 C CA . LEU A 1 68 ? 5.422 8.331 0.566 1.00 28.89 68 LEU A CA 1
ATOM 500 C C . LEU A 1 68 ? 4.719 6.982 0.372 1.00 25.73 68 LEU A C 1
ATOM 501 O O . LEU A 1 68 ? 5.386 5.962 0.224 1.00 29.76 68 LEU A O 1
ATOM 506 N N . LYS A 1 69 ? 3.401 6.987 0.344 1.00 26.97 69 LYS A N 1
ATOM 507 C CA . LYS A 1 69 ? 2.596 5.769 0.097 1.00 29.84 69 LYS A CA 1
ATOM 508 C C . LYS A 1 69 ? 2.992 5.121 -1.245 1.00 29.94 69 LYS A C 1
ATOM 509 O O . LYS A 1 69 ? 3.288 3.918 -1.237 1.00 30.92 69 LYS A O 1
ATOM 515 N N . SER A 1 70 ? 3.014 5.863 -2.358 1.00 30.80 70 SER A N 1
ATOM 516 C CA . SER A 1 70 ? 3.335 5.331 -3.719 1.00 32.20 70 SER A CA 1
ATOM 517 C C . SER A 1 70 ? 4.773 4.817 -3.722 1.00 29.83 70 SER A C 1
ATOM 518 O O . SER A 1 70 ? 5.013 3.689 -4.226 1.00 32.59 70 SER A O 1
ATOM 521 N N . GLY A 1 71 ? 5.693 5.640 -3.213 1.00 27.69 71 GLY A N 1
ATOM 522 C CA . GLY A 1 71 ? 7.101 5.253 -3.011 1.00 27.89 71 GLY A CA 1
ATOM 523 C C . GLY A 1 71 ? 7.177 3.840 -2.463 1.00 28.95 71 GLY A C 1
ATOM 524 O O . GLY A 1 71 ? 7.874 2.983 -3.083 1.00 32.92 71 GLY A O 1
ATOM 525 N N . LEU A 1 72 ? 6.464 3.570 -1.360 1.00 27.64 72 LEU A N 1
ATOM 526 C CA . LEU A 1 72 ? 6.540 2.238 -0.689 1.00 28.98 72 LEU A CA 1
ATOM 527 C C . LEU A 1 72 ? 5.912 1.168 -1.585 1.00 27.48 72 LEU A C 1
ATOM 528 O O . LEU A 1 72 ? 6.487 0.047 -1.659 1.00 27.28 72 LEU A O 1
ATOM 533 N N . ALA A 1 73 ? 4.752 1.470 -2.184 1.00 27.84 73 ALA A N 1
ATOM 534 C CA . ALA A 1 73 ? 4.013 0.545 -3.082 1.00 30.33 73 ALA A CA 1
ATOM 535 C C . ALA A 1 73 ? 4.920 0.133 -4.239 1.00 29.69 73 ALA A C 1
ATOM 536 O O . ALA A 1 73 ? 4.854 -1.051 -4.624 1.00 26.01 73 ALA A O 1
ATOM 538 N N . GLN A 1 74 ? 5.708 1.090 -4.755 1.00 35.09 74 GLN A N 1
ATOM 539 C CA . GLN A 1 74 ? 6.591 0.940 -5.953 1.00 43.33 74 GLN A CA 1
ATOM 540 C C . GLN A 1 74 ? 7.762 0.000 -5.604 1.00 41.61 74 GLN A C 1
ATOM 541 O O . GLN A 1 74 ? 8.315 -0.624 -6.531 1.00 41.71 74 GLN A O 1
ATOM 547 N N . GLU A 1 75 ? 8.096 -0.142 -4.314 1.00 35.43 75 GLU A N 1
ATOM 548 C CA . GLU A 1 75 ? 9.219 -1.003 -3.852 1.00 30.24 75 GLU A CA 1
ATOM 549 C C . GLU A 1 75 ? 8.729 -2.415 -3.539 1.00 27.54 75 GLU A C 1
ATOM 550 O O . GLU A 1 75 ? 9.570 -3.278 -3.247 1.00 27.35 75 GLU A O 1
ATOM 556 N N . GLY A 1 76 ? 7.421 -2.657 -3.608 1.00 26.13 76 GLY A N 1
ATOM 557 C CA . GLY A 1 76 ? 6.825 -3.952 -3.223 1.00 27.93 76 GLY A CA 1
ATOM 558 C C . GLY A 1 76 ? 6.379 -3.983 -1.763 1.00 28.47 76 GLY A C 1
ATOM 559 O O . GLY A 1 76 ? 6.216 -5.079 -1.231 1.00 29.67 76 GLY A O 1
ATOM 560 N N . VAL A 1 77 ? 6.147 -2.832 -1.127 1.00 26.96 77 VAL A N 1
ATOM 561 C CA . VAL A 1 77 ? 5.611 -2.823 0.267 1.00 28.60 77 VAL A CA 1
ATOM 562 C C . VAL A 1 77 ? 4.086 -2.905 0.166 1.00 29.43 77 VAL A C 1
ATOM 563 O O . VAL A 1 77 ? 3.524 -2.099 -0.579 1.00 28.45 77 VAL A O 1
ATOM 567 N N . ASP A 1 78 ? 3.445 -3.835 0.886 1.00 29.48 78 ASP A N 1
ATOM 568 C CA . ASP A 1 78 ? 1.977 -3.791 1.082 1.00 29.30 78 ASP A CA 1
ATOM 569 C C . ASP A 1 78 ? 1.687 -2.498 1.846 1.00 29.26 78 ASP A C 1
ATOM 570 O O . ASP A 1 78 ? 2.231 -2.321 2.961 1.00 30.64 78 ASP A O 1
ATOM 575 N N . VAL A 1 79 ? 0.919 -1.601 1.231 1.00 26.59 79 VAL A N 1
ATOM 576 C CA . VAL A 1 79 ? 0.561 -0.272 1.800 1.00 25.28 79 VAL A CA 1
ATOM 577 C C . VAL A 1 79 ? -0.926 -0.264 2.162 1.00 24.81 79 VAL A C 1
ATOM 578 O O . VAL A 1 79 ? -1.428 0.806 2.530 1.00 27.08 79 VAL A O 1
ATOM 582 N N . ALA A 1 80 ? -1.602 -1.412 2.140 1.00 24.39 80 ALA A N 1
ATOM 583 C CA . ALA A 1 80 ? -3.029 -1.504 2.544 1.00 25.85 80 ALA A CA 1
ATOM 584 C C . ALA A 1 80 ? -3.259 -0.848 3.919 1.00 25.17 80 ALA A C 1
ATOM 585 O O . ALA A 1 80 ? -4.353 -0.333 4.147 1.00 26.30 80 ALA A O 1
ATOM 587 N N . TRP A 1 81 ? -2.295 -0.895 4.846 1.00 25.01 81 TRP A N 1
ATOM 588 C CA . TRP A 1 81 ? -2.535 -0.436 6.237 1.00 24.24 81 TRP A CA 1
ATOM 589 C C . TRP A 1 81 ? -1.889 0.929 6.480 1.00 23.59 81 TRP A C 1
ATOM 590 O O . TRP A 1 81 ? -1.768 1.320 7.658 1.00 23.08 81 TRP A O 1
ATOM 601 N N . VAL A 1 82 ? -1.508 1.650 5.417 1.00 24.82 82 VAL A N 1
ATOM 602 C CA . VAL A 1 82 ? -0.970 3.045 5.519 1.00 26.99 82 VAL A CA 1
ATOM 603 C C . VAL A 1 82 ? -2.162 4.007 5.517 1.00 28.97 82 VAL A C 1
ATOM 604 O O . VAL A 1 82 ? -2.965 3.997 4.551 1.00 30.42 82 VAL A O 1
ATOM 608 N N . LEU A 1 83 ? -2.334 4.765 6.592 1.00 30.24 83 LEU A N 1
ATOM 609 C CA . LEU A 1 83 ? -3.567 5.554 6.785 1.00 31.44 83 LEU A CA 1
ATOM 610 C C . LEU A 1 83 ? -3.278 7.006 6.426 1.00 34.66 83 LEU A C 1
ATOM 611 O O . LEU A 1 83 ? -2.206 7.526 6.844 1.00 36.07 83 LEU A O 1
ATOM 616 N N . GLU A 1 84 ? -4.198 7.621 5.685 1.00 31.94 84 GLU A N 1
ATOM 617 C CA . GLU A 1 84 ? -4.214 9.090 5.448 1.00 34.36 84 GLU A CA 1
ATOM 618 C C . GLU A 1 84 ? -4.729 9.760 6.725 1.00 29.26 84 GLU A C 1
ATOM 619 O O . GLU A 1 84 ? -5.490 9.149 7.460 1.00 30.36 84 GLU A O 1
ATOM 625 N N . THR A 1 85 ? -4.249 10.956 7.014 1.00 30.58 85 THR A N 1
ATOM 626 C CA . THR A 1 85 ? -4.525 11.682 8.274 1.00 31.64 85 THR A CA 1
ATOM 627 C C . THR A 1 85 ? -4.504 13.180 7.976 1.00 32.39 85 THR A C 1
ATOM 628 O O . THR A 1 85 ? -3.734 13.638 7.132 1.00 31.44 85 THR A O 1
ATOM 632 N N . PRO A 1 86 ? -5.429 13.967 8.576 1.00 32.57 86 PRO A N 1
ATOM 633 C CA . PRO A 1 86 ? -5.364 15.418 8.470 1.00 35.03 86 PRO A CA 1
ATOM 634 C C . PRO A 1 86 ? -3.950 15.867 8.855 1.00 38.70 86 PRO A C 1
ATOM 635 O O . PRO A 1 86 ? -3.298 15.167 9.652 1.00 37.31 86 PRO A O 1
ATOM 639 N N . GLY A 1 87 ? -3.519 16.995 8.278 1.00 32.90 87 GLY A N 1
ATOM 640 C CA . GLY A 1 87 ? -2.259 17.669 8.625 1.00 29.67 87 GLY A CA 1
ATOM 641 C C . GLY A 1 87 ? -1.123 17.197 7.735 1.00 27.54 87 GLY A C 1
ATOM 642 O O . GLY A 1 87 ? -1.345 16.475 6.761 1.00 26.45 87 GLY A O 1
ATOM 643 N N . PRO A 1 88 ? 0.126 17.548 8.089 1.00 25.82 88 PRO A N 1
ATOM 644 C CA . PRO A 1 88 ? 1.295 17.176 7.294 1.00 26.93 88 PRO A CA 1
ATOM 645 C C . PRO A 1 88 ? 1.925 15.826 7.669 1.00 28.08 88 PRO A C 1
ATOM 646 O O . PRO A 1 88 ? 1.814 15.422 8.801 1.00 30.54 88 PRO A O 1
ATOM 650 N N . SER A 1 89 ? 2.580 15.183 6.700 1.00 27.41 89 SER A N 1
ATOM 651 C CA . SER A 1 89 ? 3.451 14.006 6.901 1.00 27.12 89 SER A CA 1
ATOM 652 C C . SER A 1 89 ? 4.538 14.395 7.908 1.00 26.92 89 SER A C 1
ATOM 653 O O . SER A 1 89 ? 4.665 15.606 8.223 1.00 27.13 89 SER A O 1
ATOM 656 N N . GLY A 1 90 ? 5.253 13.408 8.441 1.00 26.48 90 GLY A N 1
ATOM 657 C CA . GLY A 1 90 ? 6.509 13.633 9.180 1.00 25.91 90 GLY A CA 1
ATOM 658 C C . GLY A 1 90 ? 7.576 14.161 8.234 1.00 26.50 90 GLY A C 1
ATOM 659 O O . GLY A 1 90 ? 7.517 13.824 7.033 1.00 23.20 90 GLY A O 1
ATOM 660 N N . THR A 1 91 ? 8.535 14.942 8.736 1.00 28.27 91 THR A N 1
ATOM 661 C CA . THR A 1 91 ? 9.604 15.545 7.898 1.00 30.82 91 THR A CA 1
ATOM 662 C C . THR A 1 91 ? 10.971 15.337 8.569 1.00 33.62 91 THR A C 1
ATOM 663 O O . THR A 1 91 ? 11.133 15.636 9.763 1.00 34.15 91 THR A O 1
ATOM 667 N N . GLY A 1 92 ? 11.894 14.715 7.831 1.00 36.83 92 GLY A N 1
ATOM 668 C CA . GLY A 1 92 ? 13.334 14.714 8.122 1.00 39.16 92 GLY A CA 1
ATOM 669 C C . GLY A 1 92 ? 13.934 16.058 7.751 1.00 40.83 92 GLY A C 1
ATOM 670 O O . GLY A 1 92 ? 13.757 16.493 6.608 1.00 36.39 92 GLY A O 1
ATOM 671 N N . PHE A 1 93 ? 14.540 16.733 8.725 1.00 48.17 93 PHE A N 1
ATOM 672 C CA . PHE A 1 93 ? 15.513 17.833 8.519 1.00 45.80 93 PHE A CA 1
ATOM 673 C C . PHE A 1 93 ? 16.904 17.198 8.608 1.00 46.00 93 PHE A C 1
ATOM 674 O O . PHE A 1 93 ? 17.315 16.784 9.707 1.00 44.28 93 PHE A O 1
ATOM 682 N N . ILE A 1 94 ? 17.563 17.030 7.466 1.00 45.85 94 ILE A N 1
ATOM 683 C CA . ILE A 1 94 ? 18.831 16.250 7.371 1.00 50.37 94 ILE A CA 1
ATOM 684 C C . ILE A 1 94 ? 19.913 17.148 6.771 1.00 53.78 94 ILE A C 1
ATOM 685 O O . ILE A 1 94 ? 20.027 17.183 5.550 1.00 59.66 94 ILE A O 1
ATOM 690 N N . LEU A 1 95 ? 20.658 17.880 7.596 1.00 63.99 95 LEU A N 1
ATOM 691 C CA . LEU A 1 95 ? 21.792 18.706 7.100 1.00 66.98 95 LEU A CA 1
ATOM 692 C C . LEU A 1 95 ? 22.922 17.732 6.755 1.00 62.20 95 LEU A C 1
ATOM 693 O O . LEU A 1 95 ? 23.154 16.816 7.568 1.00 50.05 95 LEU A O 1
ATOM 698 N N . VAL A 1 96 ? 23.503 17.867 5.552 1.00 70.57 96 VAL A N 1
ATOM 699 C CA . VAL A 1 96 ? 24.572 16.968 5.013 1.00 77.92 96 VAL A CA 1
ATOM 700 C C . VAL A 1 96 ? 25.559 17.796 4.170 1.00 78.36 96 VAL A C 1
ATOM 701 O O . VAL A 1 96 ? 25.108 18.536 3.260 1.00 78.93 96 VAL A O 1
ATOM 705 N N . ASP A 1 97 ? 26.856 17.660 4.480 1.00 74.55 97 ASP A N 1
ATOM 706 C CA . ASP A 1 97 ? 27.987 18.445 3.907 1.00 75.46 97 ASP A CA 1
ATOM 707 C C . ASP A 1 97 ? 28.988 17.465 3.284 1.00 74.17 97 ASP A C 1
ATOM 708 O O . ASP A 1 97 ? 28.636 16.302 3.083 1.00 61.77 97 ASP A O 1
ATOM 713 N N . PRO A 1 98 ? 30.235 17.881 2.922 1.00 78.74 98 PRO A N 1
ATOM 714 C CA . PRO A 1 98 ? 31.188 16.980 2.259 1.00 79.41 98 PRO A CA 1
ATOM 715 C C . PRO A 1 98 ? 31.544 15.673 3.002 1.00 77.90 98 PRO A C 1
ATOM 716 O O . PRO A 1 98 ? 31.205 14.628 2.476 1.00 83.61 98 PRO A O 1
ATOM 720 N N . GLU A 1 99 ? 32.205 15.725 4.166 1.00 75.30 99 GLU A N 1
ATOM 721 C CA . GLU A 1 99 ? 32.671 14.511 4.903 1.00 78.76 99 GLU A CA 1
ATOM 722 C C . GLU A 1 99 ? 31.502 13.546 5.118 1.00 80.69 99 GLU A C 1
ATOM 723 O O . GLU A 1 99 ? 31.766 12.338 5.284 1.00 79.54 99 GLU A O 1
ATOM 729 N N . GLY A 1 100 ? 30.274 14.078 5.144 1.00 86.54 100 GLY A N 1
ATOM 730 C CA . GLY A 1 100 ? 29.013 13.315 5.199 1.00 84.12 100 GLY A CA 1
ATOM 731 C C . GLY A 1 100 ? 28.063 13.920 6.212 1.00 88.70 100 GLY A C 1
ATOM 732 O O . GLY A 1 100 ? 26.864 14.080 5.868 1.00 81.43 100 GLY A O 1
ATOM 733 N N . GLN A 1 101 ? 28.611 14.243 7.397 1.00 95.16 101 GLN A N 1
ATOM 734 C CA . GLN A 1 101 ? 27.950 14.800 8.615 1.00 95.49 101 GLN A CA 1
ATOM 735 C C . GLN A 1 101 ? 26.440 14.947 8.390 1.00 96.34 101 GLN A C 1
ATOM 736 O O . GLN A 1 101 ? 26.042 15.490 7.341 1.00 103.50 101 GLN A O 1
ATOM 742 N N . ASN A 1 102 ? 25.637 14.487 9.354 1.00 91.38 102 ASN A N 1
ATOM 743 C CA . ASN A 1 102 ? 24.152 14.481 9.293 1.00 83.12 102 ASN A CA 1
ATOM 744 C C . ASN A 1 102 ? 23.598 14.896 10.659 1.00 82.95 102 ASN A C 1
ATOM 745 O O . ASN A 1 102 ? 23.911 14.220 11.665 1.00 72.62 102 ASN A O 1
ATOM 750 N N . GLN A 1 103 ? 22.815 15.975 10.680 1.00 85.46 103 GLN A N 1
ATOM 751 C CA . GLN A 1 103 ? 22.082 16.463 11.877 1.00 87.55 103 GLN A CA 1
ATOM 752 C C . GLN A 1 103 ? 20.587 16.257 11.634 1.00 75.89 103 GLN A C 1
ATOM 753 O O . GLN A 1 103 ? 19.902 17.233 11.243 1.00 73.19 103 GLN A O 1
ATOM 759 N N . ILE A 1 104 ? 20.112 15.032 11.873 1.00 61.39 104 ILE A N 1
ATOM 760 C CA . ILE A 1 104 ? 18.690 14.641 11.673 1.00 46.96 104 ILE A CA 1
ATOM 761 C C . ILE A 1 104 ? 17.891 15.201 12.851 1.00 41.78 104 ILE A C 1
ATOM 762 O O . ILE A 1 104 ? 18.147 14.802 14.003 1.00 36.48 104 ILE A O 1
ATOM 767 N N . ALA A 1 105 ? 16.991 16.137 12.563 1.00 38.27 105 ALA A N 1
ATOM 768 C CA . ALA A 1 105 ? 15.839 16.489 13.418 1.00 37.74 105 ALA A CA 1
ATOM 769 C C . ALA A 1 105 ? 14.547 16.043 12.716 1.00 37.09 105 ALA A C 1
ATOM 770 O O . ALA A 1 105 ? 14.393 16.286 11.491 1.00 31.72 105 ALA A O 1
ATOM 772 N N . VAL A 1 106 ? 13.622 15.464 13.481 1.00 37.48 106 VAL A N 1
ATOM 773 C CA . VAL A 1 106 ? 12.381 14.849 12.943 1.00 36.30 106 VAL A CA 1
ATOM 774 C C . VAL A 1 106 ? 11.165 15.634 13.423 1.00 33.90 106 VAL A C 1
ATOM 775 O O . VAL A 1 106 ? 10.873 15.598 14.624 1.00 33.14 106 VAL A O 1
ATOM 779 N N . ALA A 1 107 ? 10.468 16.291 12.496 1.00 34.58 107 ALA A N 1
ATOM 780 C CA . ALA A 1 107 ? 9.075 16.750 12.705 1.00 34.86 107 ALA A CA 1
ATOM 781 C C . ALA A 1 107 ? 8.147 15.540 12.563 1.00 34.35 107 ALA A C 1
ATOM 782 O O . ALA A 1 107 ? 8.258 14.781 11.609 1.00 36.26 107 ALA A O 1
ATOM 784 N N . PRO A 1 108 ? 7.312 15.244 13.582 1.00 34.40 108 PRO A N 1
ATOM 785 C CA . PRO A 1 108 ? 6.537 14.001 13.624 1.00 33.75 108 PRO A CA 1
ATOM 786 C C . PRO A 1 108 ? 5.340 13.943 12.669 1.00 30.23 108 PRO A C 1
ATOM 787 O O . PRO A 1 108 ? 5.031 12.873 12.149 1.00 26.30 108 PRO A O 1
ATOM 791 N N . GLY A 1 109 ? 4.682 15.075 12.462 1.00 26.59 109 GLY A N 1
ATOM 792 C CA . GLY A 1 109 ? 3.514 15.133 11.569 1.00 27.08 109 GLY A CA 1
ATOM 793 C C . GLY A 1 109 ? 2.484 14.090 11.969 1.00 25.24 109 GLY A C 1
ATOM 794 O O . GLY A 1 109 ? 2.279 13.890 13.189 1.00 28.78 109 GLY A O 1
ATOM 795 N N . ALA A 1 110 ? 1.888 13.415 10.989 1.00 23.20 110 ALA A N 1
ATOM 796 C CA . ALA A 1 110 ? 0.868 12.350 11.171 1.00 22.17 110 ALA A CA 1
ATOM 797 C C . ALA A 1 110 ? 1.409 11.132 11.935 1.00 21.88 110 ALA A C 1
ATOM 798 O O . ALA A 1 110 ? 0.577 10.346 12.427 1.00 23.18 110 ALA A O 1
ATOM 800 N N . ASN A 1 111 ? 2.731 10.943 12.029 1.00 21.41 111 ASN A N 1
ATOM 801 C CA . ASN A 1 111 ? 3.330 9.813 12.793 1.00 20.63 111 ASN A CA 1
ATOM 802 C C . ASN A 1 111 ? 2.861 9.891 14.248 1.00 21.26 111 ASN A C 1
ATOM 803 O O . ASN A 1 111 ? 2.477 8.835 14.802 1.00 19.22 111 ASN A O 1
ATOM 808 N N . ALA A 1 112 ? 2.785 11.097 14.798 1.00 21.98 112 ALA A N 1
ATOM 809 C CA . ALA A 1 112 ? 2.371 11.357 16.198 1.00 23.30 112 ALA A CA 1
ATOM 810 C C . ALA A 1 112 ? 0.876 11.047 16.404 1.00 23.99 112 ALA A C 1
ATOM 811 O O . ALA A 1 112 ? 0.461 10.961 17.562 1.00 23.85 112 ALA A O 1
ATOM 813 N N . ARG A 1 113 ? 0.097 10.834 15.339 1.00 26.35 113 ARG A N 1
ATOM 814 C CA . ARG A 1 113 ? -1.364 10.533 15.441 1.00 30.97 113 ARG A CA 1
ATOM 815 C C . ARG A 1 113 ? -1.608 9.035 15.194 1.00 28.13 113 ARG A C 1
ATOM 816 O O . ARG A 1 113 ? -2.779 8.640 15.137 1.00 27.92 113 ARG A O 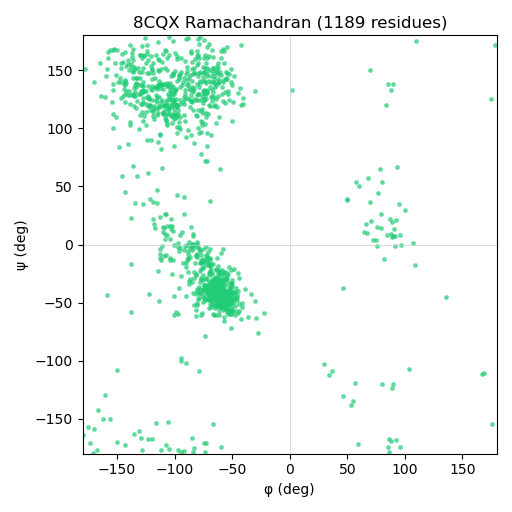1
ATOM 824 N N . LEU A 1 114 ? -0.561 8.224 15.030 1.00 23.30 114 LEU A N 1
ATOM 825 C CA . LEU A 1 114 ? -0.757 6.764 14.950 1.00 23.04 114 LEU A CA 1
ATOM 826 C C . LEU A 1 114 ? -1.081 6.261 16.356 1.00 21.68 114 LEU A C 1
ATOM 827 O O . LEU A 1 114 ? -0.186 6.225 17.172 1.00 22.57 114 LEU A O 1
ATOM 832 N N . VAL A 1 115 ? -2.350 5.962 16.629 1.00 20.55 115 VAL A N 1
ATOM 833 C CA . VAL A 1 115 ? -2.852 5.649 17.998 1.00 20.25 115 VAL A CA 1
ATOM 834 C C . VAL A 1 115 ? -3.115 4.148 18.025 1.00 21.55 115 VAL A C 1
ATOM 835 O O . VAL A 1 115 ? -3.180 3.515 16.971 1.00 16.84 115 VAL A O 1
ATOM 839 N N . PRO A 1 116 ? -3.193 3.538 19.230 1.00 19.55 116 PRO A N 1
ATOM 840 C CA . PRO A 1 116 ? -3.541 2.123 19.372 1.00 20.23 116 PRO A CA 1
ATOM 841 C C . PRO A 1 116 ? -4.758 1.641 18.564 1.00 22.19 116 PRO A C 1
ATOM 842 O O . PRO A 1 116 ? -4.733 0.504 18.066 1.00 21.58 116 PRO A O 1
ATOM 846 N N . GLU A 1 117 ? -5.788 2.488 18.459 1.00 23.82 117 GLU A N 1
ATOM 847 C CA . GLU A 1 117 ? -7.056 2.230 17.714 1.00 27.52 117 GLU A CA 1
ATOM 848 C C . GLU A 1 117 ? -6.783 1.955 16.226 1.00 26.56 117 GLU A C 1
ATOM 849 O O . GLU A 1 117 ? -7.594 1.280 15.582 1.00 23.02 117 GLU A O 1
ATOM 855 N N . ASP A 1 118 ? -5.668 2.467 15.697 1.00 26.63 118 ASP A N 1
ATOM 856 C CA . ASP A 1 118 ? -5.291 2.366 14.263 1.00 25.64 118 ASP A CA 1
ATOM 857 C C . ASP A 1 118 ? -4.659 1.004 13.937 1.00 25.48 118 ASP A C 1
ATOM 858 O O . ASP A 1 118 ? -4.348 0.806 12.733 1.00 22.72 118 ASP A O 1
ATOM 863 N N . LEU A 1 119 ? -4.360 0.144 14.930 1.00 23.90 119 LEU A N 1
ATOM 864 C CA . LEU A 1 119 ? -3.767 -1.204 14.656 1.00 24.96 119 LEU A CA 1
ATOM 865 C C . LEU A 1 119 ? -4.874 -2.260 14.620 1.00 23.97 119 LEU A C 1
ATOM 866 O O . LEU A 1 119 ? -5.349 -2.705 15.660 1.00 26.24 119 LEU A O 1
ATOM 871 N N . PRO A 1 120 ? -5.306 -2.688 13.409 1.00 23.71 120 PRO A N 1
ATOM 872 C CA . PRO A 1 120 ? -6.296 -3.756 13.230 1.00 25.39 120 PRO A CA 1
ATOM 873 C C . PRO A 1 120 ? -5.646 -5.147 13.113 1.00 24.62 120 PRO A C 1
ATOM 874 O O . PRO A 1 120 ? -4.568 -5.242 12.618 1.00 23.84 120 PRO A O 1
ATOM 878 N N . ALA A 1 121 ? -6.306 -6.189 13.609 1.00 24.62 121 ALA A N 1
ATOM 879 C CA . ALA A 1 121 ? -5.712 -7.537 13.794 1.00 27.15 121 ALA A CA 1
ATOM 880 C C . ALA A 1 121 ? -5.227 -8.134 12.458 1.00 24.06 121 ALA A C 1
ATOM 881 O O . ALA A 1 121 ? -4.303 -8.995 12.476 1.00 21.43 121 ALA A O 1
ATOM 883 N N . THR A 1 122 ? -5.878 -7.820 11.350 1.00 23.51 122 THR A N 1
ATOM 884 C CA . THR A 1 122 ? -5.586 -8.547 10.074 1.00 27.62 122 THR A CA 1
ATOM 885 C C . THR A 1 122 ? -4.215 -8.115 9.528 1.00 24.89 122 THR A C 1
ATOM 886 O O . THR A 1 122 ? -3.582 -8.952 8.851 1.00 23.87 122 THR A O 1
ATOM 890 N N . ALA A 1 123 ? -3.767 -6.880 9.806 1.00 22.22 123 ALA A N 1
ATOM 891 C CA . ALA A 1 123 ? -2.385 -6.412 9.514 1.00 20.96 123 ALA A CA 1
ATOM 892 C C . ALA A 1 123 ? -1.373 -7.339 10.225 1.00 20.81 123 ALA A C 1
ATOM 893 O O . ALA A 1 123 ? -0.302 -7.593 9.675 1.00 18.77 123 ALA A O 1
ATOM 895 N N . PHE A 1 124 ? -1.748 -7.939 11.361 1.00 22.02 124 PHE A N 1
ATOM 896 C CA . PHE A 1 124 ? -0.908 -8.893 12.130 1.00 22.71 124 PHE A CA 1
ATOM 897 C C . PHE A 1 124 ? -1.106 -10.374 11.712 1.00 24.65 124 PHE A C 1
ATOM 898 O O . PHE A 1 124 ? -0.250 -11.205 12.067 1.00 24.30 124 PHE A O 1
ATOM 906 N N . GLN A 1 125 ? -2.165 -10.736 10.993 1.00 27.62 125 GLN A N 1
ATOM 907 C CA . GLN A 1 125 ? -2.487 -12.152 10.679 1.00 28.91 125 GLN A CA 1
ATOM 908 C C . GLN A 1 125 ? -1.396 -12.732 9.778 1.00 27.34 125 GLN A C 1
ATOM 909 O O . GLN A 1 125 ? -1.153 -12.176 8.708 1.00 24.25 125 GLN A O 1
ATOM 915 N N . GLY A 1 126 ? -0.829 -13.864 10.174 1.00 27.85 126 GLY A N 1
ATOM 916 C CA . GLY A 1 126 ? 0.185 -14.599 9.395 1.00 30.15 126 GLY A CA 1
ATOM 917 C C . GLY A 1 126 ? 1.518 -13.883 9.336 1.00 30.53 126 GLY A C 1
ATOM 918 O O . GLY A 1 126 ? 2.290 -14.178 8.409 1.00 30.32 126 GLY A O 1
ATOM 919 N N . VAL A 1 127 ? 1.785 -12.960 10.270 1.00 28.21 127 VAL A N 1
ATOM 920 C CA . VAL A 1 127 ? 3.070 -12.200 10.307 1.00 27.88 127 VAL A CA 1
ATOM 921 C C . VAL A 1 127 ? 4.042 -12.978 11.190 1.00 27.43 127 VAL A C 1
ATOM 922 O O . VAL A 1 127 ? 3.631 -13.341 12.297 1.00 29.87 127 VAL A O 1
ATOM 926 N N . GLY A 1 128 ? 5.268 -13.241 10.730 1.00 25.89 128 GLY A N 1
ATOM 927 C CA . GLY A 1 128 ? 6.296 -13.914 11.560 1.00 25.08 128 GLY A CA 1
ATOM 928 C C . GLY A 1 128 ? 7.068 -12.941 12.451 1.00 23.05 128 GLY A C 1
ATOM 929 O O . GLY A 1 128 ? 7.431 -13.307 13.583 1.00 22.69 128 GLY A O 1
ATOM 930 N N . VAL A 1 129 ? 7.256 -11.707 11.993 1.00 20.46 129 VAL A N 1
ATOM 931 C CA . VAL A 1 129 ? 8.017 -10.674 12.743 1.00 18.84 129 VAL A CA 1
ATOM 932 C C . VAL A 1 129 ? 7.242 -9.361 12.661 1.00 18.45 129 VAL A C 1
ATOM 933 O O . VAL A 1 129 ? 6.961 -8.937 11.534 1.00 16.42 129 VAL A O 1
ATOM 937 N N . VAL A 1 130 ? 6.993 -8.729 13.817 1.00 17.48 130 VAL A N 1
ATOM 938 C CA . VAL A 1 130 ? 6.562 -7.320 13.917 1.00 16.96 130 VAL A CA 1
ATOM 939 C C . VAL A 1 130 ? 7.823 -6.523 14.241 1.00 19.68 130 VAL A C 1
ATOM 940 O O . VAL A 1 130 ? 8.512 -6.792 15.276 1.00 18.28 130 VAL A O 1
ATOM 944 N N . LEU A 1 131 ? 8.095 -5.523 13.408 1.00 20.57 131 LEU A N 1
ATOM 945 C CA . LEU A 1 131 ? 9.309 -4.695 13.522 1.00 18.51 131 LEU A CA 1
ATOM 946 C C . LEU A 1 131 ? 8.866 -3.288 13.898 1.00 18.60 131 LEU A C 1
ATOM 947 O O . LEU A 1 131 ? 8.092 -2.694 13.114 1.00 17.61 131 LEU A O 1
ATOM 952 N N . LEU A 1 132 ? 9.321 -2.797 15.056 1.00 18.41 132 LEU A N 1
ATOM 953 C CA . LEU A 1 132 ? 8.913 -1.488 15.642 1.00 18.00 132 LEU A CA 1
ATOM 954 C C . LEU A 1 132 ? 10.120 -0.565 15.799 1.00 18.35 132 LEU A C 1
ATOM 955 O O . LEU A 1 132 ? 11.260 -1.071 15.994 1.00 18.39 132 LEU A O 1
ATOM 960 N N . GLN A 1 133 ? 9.881 0.746 15.730 1.00 17.11 133 GLN A N 1
ATOM 961 C CA . GLN A 1 133 ? 10.848 1.757 16.206 1.00 17.78 133 GLN A CA 1
ATOM 962 C C . GLN A 1 133 ? 10.117 2.735 17.145 1.00 18.02 133 GLN A C 1
ATOM 963 O O . GLN A 1 133 ? 9.013 2.381 17.651 1.00 18.63 133 GLN A O 1
ATOM 969 N N . LEU A 1 134 ? 10.748 3.867 17.443 1.00 17.62 134 LEU A N 1
ATOM 970 C CA . LEU A 1 134 ? 10.280 4.839 18.468 1.00 18.88 134 LEU A CA 1
ATOM 971 C C . LEU A 1 134 ? 10.045 6.215 17.812 1.00 17.47 134 LEU A C 1
ATOM 972 O O . LEU A 1 134 ? 10.269 7.234 18.461 1.00 19.34 134 LEU A O 1
ATOM 977 N N . GLU A 1 135 ? 9.508 6.260 16.597 1.00 17.44 135 GLU A N 1
ATOM 978 C CA . GLU A 1 135 ? 9.066 7.532 15.943 1.00 18.96 135 GLU A CA 1
ATOM 979 C C . GLU A 1 135 ? 7.540 7.570 15.877 1.00 19.62 135 GLU A C 1
ATOM 980 O O . GLU A 1 135 ? 7.001 8.383 15.139 1.00 22.22 135 GLU A O 1
ATOM 986 N N . ILE A 1 136 ? 6.886 6.687 16.629 1.00 18.61 136 ILE A N 1
ATOM 987 C CA . ILE A 1 136 ? 5.423 6.664 16.873 1.00 18.36 136 ILE A CA 1
ATOM 988 C C . ILE A 1 136 ? 5.256 6.703 18.384 1.00 18.12 136 ILE A C 1
ATOM 989 O O . ILE A 1 136 ? 6.230 6.516 19.105 1.00 17.16 136 ILE A O 1
ATOM 994 N N . PRO A 1 137 ? 4.043 6.965 18.900 1.00 18.91 137 PRO A N 1
ATOM 995 C CA . PRO A 1 137 ? 3.818 6.982 20.339 1.00 20.31 137 PRO A CA 1
ATOM 996 C C . PRO A 1 137 ? 4.074 5.618 21.007 1.00 20.20 137 PRO A C 1
ATOM 997 O O . PRO A 1 137 ? 3.920 4.592 20.417 1.00 23.85 137 PRO A O 1
ATOM 1001 N N . LEU A 1 138 ? 4.545 5.690 22.231 1.00 20.98 138 LEU A N 1
ATOM 1002 C CA . LEU A 1 138 ? 4.881 4.566 23.128 1.00 21.84 138 LEU A CA 1
ATOM 1003 C C . LEU A 1 138 ? 3.628 3.709 23.383 1.00 22.66 138 LEU A C 1
ATOM 1004 O O . LEU A 1 138 ? 3.757 2.447 23.345 1.00 24.79 138 LEU A O 1
ATOM 1009 N N . GLU A 1 139 ? 2.448 4.323 23.522 1.00 21.29 139 GLU A N 1
ATOM 1010 C CA . GLU A 1 139 ? 1.171 3.578 23.691 1.00 24.18 139 GLU A CA 1
ATOM 1011 C C . GLU A 1 139 ? 0.973 2.721 22.437 1.00 20.62 139 GLU A C 1
ATOM 1012 O O . GLU A 1 139 ? 0.371 1.629 22.564 1.00 21.99 139 GLU A O 1
ATOM 1018 N N . THR A 1 140 ? 1.412 3.176 21.256 1.00 18.39 140 THR A N 1
ATOM 1019 C CA . THR A 1 140 ? 1.163 2.412 20.019 1.00 18.10 140 THR A CA 1
ATOM 1020 C C . THR A 1 140 ? 2.152 1.251 19.995 1.00 18.88 140 THR A C 1
ATOM 1021 O O . THR A 1 140 ? 1.798 0.192 19.427 1.00 16.40 140 THR A O 1
ATOM 1025 N N . VAL A 1 141 ? 3.338 1.422 20.597 1.00 19.12 141 VAL A N 1
ATOM 1026 C CA . VAL A 1 141 ? 4.393 0.363 20.589 1.00 19.22 141 VAL A CA 1
ATOM 1027 C C . VAL A 1 141 ? 3.862 -0.800 21.445 1.00 20.33 141 VAL A C 1
ATOM 1028 O O . VAL A 1 141 ? 3.806 -1.937 20.949 1.00 20.00 141 VAL A O 1
ATOM 1032 N N . VAL A 1 142 ? 3.424 -0.484 22.668 1.00 20.94 142 VAL A N 1
ATOM 1033 C CA . VAL A 1 142 ? 2.750 -1.424 23.616 1.00 24.92 142 VAL A CA 1
ATOM 1034 C C . VAL A 1 142 ? 1.702 -2.264 22.866 1.00 22.60 142 VAL A C 1
ATOM 1035 O O . VAL A 1 142 ? 1.768 -3.492 22.943 1.00 22.88 142 VAL A O 1
ATOM 1039 N N . ARG A 1 143 ? 0.748 -1.606 22.208 1.00 22.47 143 ARG A N 1
ATOM 1040 C CA . ARG A 1 143 ? -0.438 -2.253 21.558 1.00 20.90 143 ARG A CA 1
ATOM 1041 C C . ARG A 1 143 ? 0.004 -3.140 20.401 1.00 19.99 143 ARG A C 1
ATOM 1042 O O . ARG A 1 143 ? -0.588 -4.228 20.235 1.00 20.04 143 ARG A O 1
ATOM 1050 N N . ALA A 1 144 ? 0.969 -2.660 19.618 1.00 17.78 144 ALA A N 1
ATOM 1051 C CA . ALA A 1 144 ? 1.579 -3.379 18.482 1.00 16.99 144 ALA A CA 1
ATOM 1052 C C . ALA A 1 144 ? 2.271 -4.643 18.992 1.00 18.33 144 ALA A C 1
ATOM 1053 O O . ALA A 1 144 ? 2.125 -5.686 18.307 1.00 19.12 144 ALA A O 1
ATOM 1055 N N . ALA A 1 145 ? 2.990 -4.571 20.117 1.00 17.14 145 ALA A N 1
ATOM 1056 C CA . ALA A 1 145 ? 3.651 -5.768 20.698 1.00 20.52 145 ALA A CA 1
ATOM 1057 C C . ALA A 1 145 ? 2.572 -6.765 21.158 1.00 21.74 145 ALA A C 1
ATOM 1058 O O . ALA A 1 145 ? 2.679 -7.943 20.786 1.00 19.98 145 ALA A O 1
ATOM 1060 N N . ALA A 1 146 ? 1.505 -6.299 21.830 1.00 20.46 146 ALA A N 1
ATOM 1061 C CA . ALA A 1 146 ? 0.409 -7.187 22.286 1.00 19.40 146 ALA A CA 1
ATOM 1062 C C . ALA A 1 146 ? -0.257 -7.865 21.078 1.00 19.32 146 ALA A C 1
ATOM 1063 O O . ALA A 1 146 ? -0.471 -9.087 21.082 1.00 18.47 146 ALA A O 1
ATOM 1065 N N . LEU A 1 147 ? -0.545 -7.110 20.031 1.00 20.45 147 LEU A N 1
ATOM 1066 C CA . LEU A 1 147 ? -1.233 -7.658 18.831 1.00 20.05 147 LEU A CA 1
ATOM 1067 C C . LEU A 1 147 ? -0.318 -8.635 18.108 1.00 20.45 147 LEU A C 1
ATOM 1068 O O . LEU A 1 147 ? -0.827 -9.646 17.650 1.00 21.25 147 LEU A O 1
ATOM 1073 N N . GLY A 1 148 ? 0.985 -8.335 17.999 1.00 21.90 148 GLY A N 1
ATOM 1074 C CA . GLY A 1 148 ? 1.962 -9.229 17.359 1.00 21.07 148 GLY A CA 1
ATOM 1075 C C . GLY A 1 148 ? 2.007 -10.584 18.046 1.00 21.99 148 GLY A C 1
ATOM 1076 O O . GLY A 1 148 ? 1.971 -11.623 17.353 1.00 22.37 148 GLY A O 1
ATOM 1077 N N A ARG A 1 149 ? 2.101 -10.581 19.374 0.50 22.44 149 ARG A N 1
ATOM 1078 N N B ARG A 1 149 ? 2.094 -10.551 19.379 0.50 21.62 149 ARG A N 1
ATOM 1079 C CA A ARG A 1 149 ? 2.224 -11.810 20.193 0.50 24.05 149 ARG A CA 1
ATOM 1080 C CA B ARG A 1 149 ? 2.197 -11.718 20.292 0.50 22.63 149 ARG A CA 1
ATOM 1081 C C A ARG A 1 149 ? 0.911 -12.601 20.133 0.50 25.03 149 ARG A C 1
ATOM 1082 C C B ARG A 1 149 ? 0.919 -12.566 20.230 0.50 24.00 149 ARG A C 1
ATOM 1083 O O A ARG A 1 149 ? 0.994 -13.847 20.111 0.50 25.49 149 ARG A O 1
ATOM 1084 O O B ARG A 1 149 ? 1.028 -13.798 20.385 0.50 23.89 149 ARG A O 1
ATOM 1099 N N . LYS A 1 150 ? -0.242 -11.917 20.073 1.00 24.99 150 LYS A N 1
ATOM 1100 C CA . LYS A 1 150 ? -1.575 -12.572 19.911 1.00 27.89 150 LYS A CA 1
ATOM 1101 C C . LYS A 1 150 ? -1.604 -13.402 18.630 1.00 26.20 150 LYS A C 1
ATOM 1102 O O . LYS A 1 150 ? -2.229 -14.477 18.631 1.00 28.56 150 LYS A O 1
ATOM 1108 N N . ALA A 1 151 ? -0.974 -12.881 17.584 1.00 26.67 151 ALA A N 1
ATOM 1109 C CA . ALA A 1 151 ? -0.902 -13.461 16.228 1.00 27.84 151 ALA A CA 1
ATOM 1110 C C . ALA A 1 151 ? 0.292 -14.407 16.102 1.00 29.24 151 ALA A C 1
ATOM 1111 O O . ALA A 1 151 ? 0.380 -15.042 15.048 1.00 30.77 151 ALA A O 1
ATOM 1113 N N . GLY A 1 152 ? 1.181 -14.470 17.103 1.00 30.43 152 GLY A N 1
ATOM 1114 C CA . GLY A 1 152 ? 2.314 -15.416 17.131 1.00 30.32 152 GLY A CA 1
ATOM 1115 C C . GLY A 1 152 ? 3.560 -14.859 16.452 1.00 29.81 152 GLY A C 1
ATOM 1116 O O . GLY A 1 152 ? 4.480 -15.656 16.074 1.00 32.18 152 GLY A O 1
ATOM 1117 N N . ALA A 1 153 ? 3.630 -13.544 16.294 1.00 26.09 153 ALA A N 1
ATOM 1118 C CA . ALA A 1 153 ? 4.763 -12.891 15.609 1.00 26.76 153 ALA A CA 1
ATOM 1119 C C . ALA A 1 153 ? 5.856 -12.624 16.643 1.00 26.82 153 ALA A C 1
ATOM 1120 O O . ALA A 1 153 ? 5.519 -12.332 17.817 1.00 23.84 153 ALA A O 1
ATOM 1122 N N . ARG A 1 154 ? 7.110 -12.768 16.216 1.00 28.14 154 ARG A N 1
ATOM 1123 C CA . ARG A 1 154 ? 8.295 -12.310 16.991 1.00 30.68 154 ARG A CA 1
ATOM 1124 C C . ARG A 1 154 ? 8.250 -10.769 17.033 1.00 26.26 154 ARG A C 1
ATOM 1125 O O . ARG A 1 154 ? 7.929 -10.173 15.983 1.00 30.08 154 ARG A O 1
ATOM 1133 N N . ILE A 1 155 ? 8.460 -10.153 18.201 1.00 21.80 155 ILE A N 1
ATOM 1134 C CA . ILE A 1 155 ? 8.504 -8.670 18.348 1.00 20.43 155 ILE A CA 1
ATOM 1135 C C . ILE A 1 155 ? 9.961 -8.224 18.381 1.00 18.09 155 ILE A C 1
ATOM 1136 O O . ILE A 1 155 ? 10.647 -8.472 19.362 1.00 16.62 155 ILE A O 1
ATOM 1141 N N . LEU A 1 156 ? 10.369 -7.533 17.336 1.00 15.79 156 LEU A N 1
ATOM 1142 C CA . LEU A 1 156 ? 11.675 -6.867 17.251 1.00 15.81 156 LEU A CA 1
ATOM 1143 C C . LEU A 1 156 ? 11.449 -5.376 17.482 1.00 15.65 156 LEU A C 1
ATOM 1144 O O . LEU A 1 156 ? 10.912 -4.688 16.586 1.00 15.55 156 LEU A O 1
ATOM 1149 N N . LEU A 1 157 ? 11.918 -4.870 18.610 1.00 15.06 157 LEU A N 1
ATOM 1150 C CA . LEU A 1 157 ? 11.912 -3.415 18.903 1.00 15.49 157 LEU A CA 1
ATOM 1151 C C . LEU A 1 157 ? 13.293 -2.837 18.588 1.00 15.99 157 LEU A C 1
ATOM 1152 O O . LEU A 1 157 ? 14.279 -3.249 19.241 1.00 15.50 157 LEU A O 1
ATOM 1157 N N . ASN A 1 158 ? 13.372 -1.991 17.560 1.00 18.82 158 ASN A N 1
ATOM 1158 C CA . ASN A 1 158 ? 14.544 -1.121 17.297 1.00 18.59 158 ASN A CA 1
ATOM 1159 C C . ASN A 1 158 ? 14.327 0.135 18.118 1.00 19.14 158 ASN A C 1
ATOM 1160 O O . ASN A 1 158 ? 13.541 0.983 17.648 1.00 20.20 158 ASN A O 1
ATOM 1165 N N . ALA A 1 159 ? 14.885 0.199 19.328 1.00 18.47 159 ALA A N 1
ATOM 1166 C CA . ALA A 1 159 ? 14.621 1.310 20.271 1.00 18.60 159 ALA A CA 1
ATOM 1167 C C . ALA A 1 159 ? 15.366 2.532 19.744 1.00 21.15 159 ALA A C 1
ATOM 1168 O O . ALA A 1 159 ? 16.341 2.911 20.390 1.00 23.98 159 ALA A O 1
ATOM 1170 N N . ALA A 1 160 ? 14.905 3.139 18.636 1.00 20.85 160 ALA A N 1
ATOM 1171 C CA . ALA A 1 160 ? 15.594 4.261 17.943 1.00 20.34 160 ALA A CA 1
ATOM 1172 C C . ALA A 1 160 ? 14.564 5.245 17.422 1.00 22.04 160 ALA A C 1
ATOM 1173 O O . ALA A 1 160 ? 13.559 4.803 16.883 1.00 22.93 160 ALA A O 1
ATOM 1175 N N . PRO A 1 161 ? 14.802 6.579 17.490 1.00 22.56 161 PRO A N 1
ATOM 1176 C CA . PRO A 1 161 ? 16.016 7.149 18.079 1.00 21.57 161 PRO A CA 1
ATOM 1177 C C . PRO A 1 161 ? 15.902 7.109 19.611 1.00 22.60 161 PRO A C 1
ATOM 1178 O O . PRO A 1 161 ? 14.877 6.571 20.088 1.00 21.79 161 PRO A O 1
ATOM 1182 N N . ALA A 1 162 ? 16.936 7.572 20.326 1.00 22.20 162 ALA A N 1
ATOM 1183 C CA . ALA A 1 162 ? 17.165 7.264 21.769 1.00 25.06 162 ALA A CA 1
ATOM 1184 C C . ALA A 1 162 ? 16.008 7.807 22.613 1.00 25.40 162 ALA A C 1
ATOM 1185 O O . ALA A 1 162 ? 15.506 8.907 22.333 1.00 26.06 162 ALA A O 1
ATOM 1187 N N . HIS A 1 163 ? 15.580 7.020 23.591 1.00 26.82 163 HIS A N 1
ATOM 1188 C CA . HIS A 1 163 ? 14.334 7.245 24.342 1.00 26.97 163 HIS A CA 1
ATOM 1189 C C . HIS A 1 163 ? 14.269 6.300 25.548 1.00 25.87 163 HIS A C 1
ATOM 1190 O O . HIS A 1 163 ? 14.629 5.133 25.408 1.00 24.30 163 HIS A O 1
ATOM 1197 N N . ALA A 1 164 ? 13.798 6.813 26.687 1.00 23.89 164 ALA A N 1
ATOM 1198 C CA . ALA A 1 164 ? 13.527 6.032 27.904 1.00 22.14 164 ALA A CA 1
ATOM 1199 C C . ALA A 1 164 ? 12.390 5.085 27.556 1.00 21.28 164 ALA A C 1
ATOM 1200 O O . ALA A 1 164 ? 11.548 5.436 26.693 1.00 21.23 164 ALA A O 1
ATOM 1202 N N . LEU A 1 165 ? 12.392 3.905 28.159 1.00 19.06 165 LEU A N 1
ATOM 1203 C CA . LEU A 1 165 ? 11.377 2.881 27.852 1.00 18.87 165 LEU A CA 1
ATOM 1204 C C . LEU A 1 165 ? 10.824 2.376 29.172 1.00 16.80 165 LEU A C 1
ATOM 1205 O O . LEU A 1 165 ? 11.588 2.074 30.082 1.00 18.45 165 LEU A O 1
ATOM 1210 N N . PRO A 1 166 ? 9.499 2.341 29.341 1.00 15.57 166 PRO A N 1
ATOM 1211 C CA . PRO A 1 166 ? 8.907 1.759 30.545 1.00 16.69 166 PRO A CA 1
ATOM 1212 C C . PRO A 1 166 ? 8.992 0.229 30.497 1.00 18.53 166 PRO A C 1
ATOM 1213 O O . PRO A 1 166 ? 9.166 -0.353 29.422 1.00 21.55 166 PRO A O 1
ATOM 1217 N N . SER A 1 167 ? 8.869 -0.408 31.645 1.00 17.93 167 SER A N 1
ATOM 1218 C CA . SER A 1 167 ? 9.111 -1.858 31.783 1.00 19.82 167 SER A CA 1
ATOM 1219 C C . SER A 1 167 ? 8.009 -2.638 31.033 1.00 19.31 167 SER A C 1
ATOM 1220 O O . SER A 1 167 ? 8.286 -3.681 30.529 1.00 17.89 167 SER A O 1
ATOM 1223 N N . GLU A 1 168 ? 6.822 -2.081 30.846 1.00 18.94 168 GLU A N 1
ATOM 1224 C CA . GLU A 1 168 ? 5.750 -2.717 30.048 1.00 20.81 168 GLU A CA 1
ATOM 1225 C C . GLU A 1 168 ? 6.210 -2.998 28.607 1.00 21.21 168 GLU A C 1
ATOM 1226 O O . GLU A 1 168 ? 5.776 -3.959 28.024 1.00 21.51 168 GLU A O 1
ATOM 1232 N N . ILE A 1 169 ? 7.016 -2.136 28.007 1.00 20.69 169 ILE A N 1
ATOM 1233 C CA . ILE A 1 169 ? 7.510 -2.398 26.636 1.00 19.21 169 ILE A CA 1
ATOM 1234 C C . ILE A 1 169 ? 8.672 -3.396 26.711 1.00 17.45 169 ILE A C 1
ATOM 1235 O O . ILE A 1 169 ? 8.721 -4.319 25.894 1.00 16.98 169 ILE A O 1
ATOM 1240 N N . LEU A 1 170 ? 9.617 -3.167 27.619 1.00 17.87 170 LEU A N 1
ATOM 1241 C CA . LEU A 1 170 ? 10.891 -3.916 27.682 1.00 18.28 170 LEU A CA 1
ATOM 1242 C C . LEU A 1 170 ? 10.622 -5.404 27.950 1.00 19.43 170 LEU A C 1
ATOM 1243 O O . LEU A 1 170 ? 11.375 -6.253 27.461 1.00 19.49 170 LEU A O 1
ATOM 1248 N N . GLN A 1 171 ? 9.592 -5.706 28.738 1.00 17.62 171 GLN A N 1
ATOM 1249 C CA . GLN A 1 171 ? 9.216 -7.086 29.125 1.00 19.12 171 GLN A CA 1
ATOM 1250 C C . GLN A 1 171 ? 8.431 -7.770 28.003 1.00 18.63 171 GLN A C 1
ATOM 1251 O O . GLN A 1 171 ? 8.141 -8.931 28.205 1.00 17.10 171 GLN A O 1
ATOM 1257 N N . SER A 1 172 ? 8.156 -7.079 26.894 1.00 18.18 172 SER A N 1
ATOM 1258 C CA . SER A 1 172 ? 7.131 -7.442 25.885 1.00 23.26 172 SER A CA 1
ATOM 1259 C C . SER A 1 172 ? 7.738 -7.916 24.577 1.00 22.89 172 SER A C 1
ATOM 1260 O O . SER A 1 172 ? 6.976 -8.367 23.722 1.00 32.21 172 SER A O 1
ATOM 1263 N N . VAL A 1 173 ? 9.037 -7.758 24.448 1.00 20.34 173 VAL A N 1
ATOM 1264 C CA . VAL A 1 173 ? 9.833 -7.695 23.194 1.00 20.32 173 VAL A CA 1
ATOM 1265 C C . VAL A 1 173 ? 10.569 -9.049 23.087 1.00 18.39 173 VAL A C 1
ATOM 1266 O O . VAL A 1 173 ? 11.011 -9.557 24.166 1.00 17.28 173 VAL A O 1
ATOM 1270 N N . ASP A 1 174 ? 10.631 -9.683 21.911 1.00 15.24 174 ASP A N 1
ATOM 1271 C CA . ASP A 1 174 ? 11.488 -10.891 21.709 1.00 16.75 174 ASP A CA 1
ATOM 1272 C C . ASP A 1 174 ? 12.969 -10.502 21.463 1.00 16.56 174 ASP A C 1
ATOM 1273 O O . ASP A 1 174 ? 13.901 -11.220 21.945 1.00 18.31 174 ASP A O 1
ATOM 1278 N N . LEU A 1 175 ? 13.214 -9.425 20.732 1.00 14.63 175 LEU A N 1
ATOM 1279 C CA . LEU A 1 175 ? 14.586 -8.995 20.341 1.00 14.68 175 LEU A CA 1
ATOM 1280 C C . LEU A 1 175 ? 14.604 -7.519 20.623 1.00 13.46 175 LEU A C 1
ATOM 1281 O O . LEU A 1 175 ? 13.670 -6.865 20.214 1.00 14.43 175 LEU A O 1
ATOM 1286 N N . LEU A 1 176 ? 15.588 -7.042 21.360 1.00 14.27 176 LEU A N 1
ATOM 1287 C CA . LEU A 1 176 ? 15.779 -5.590 21.579 1.00 13.81 176 LEU A CA 1
ATOM 1288 C C . LEU A 1 176 ? 17.016 -5.174 20.804 1.00 14.88 176 LEU A C 1
ATOM 1289 O O . LEU A 1 176 ? 18.070 -5.774 21.014 1.00 17.61 176 LEU A O 1
ATOM 1294 N N . LEU A 1 177 ? 16.845 -4.246 19.866 1.00 16.64 177 LEU A N 1
ATOM 1295 C CA . LEU A 1 177 ? 17.881 -3.763 18.927 1.00 15.19 177 LEU A CA 1
ATOM 1296 C C . LEU A 1 177 ? 18.184 -2.289 19.178 1.00 14.48 177 LEU A C 1
ATOM 1297 O O . LEU A 1 177 ? 17.260 -1.428 19.012 1.00 15.31 177 LEU A O 1
ATOM 1302 N N . VAL A 1 178 ? 19.450 -1.992 19.461 1.00 12.73 178 VAL A N 1
ATOM 1303 C CA . VAL A 1 178 ? 19.911 -0.633 19.826 1.00 13.79 178 VAL A CA 1
ATOM 1304 C C . VAL A 1 178 ? 21.328 -0.372 19.308 1.00 14.24 178 VAL A C 1
ATOM 1305 O O . VAL A 1 178 ? 22.119 -1.290 19.206 1.00 14.26 178 VAL A O 1
ATOM 1309 N N . ASN A 1 179 ? 21.632 0.885 19.049 1.00 15.68 179 ASN A N 1
ATOM 1310 C CA . ASN A 1 179 ? 23.007 1.363 18.778 1.00 18.83 179 ASN A CA 1
ATOM 1311 C C . ASN A 1 179 ? 23.626 1.803 20.126 1.00 20.65 179 ASN A C 1
ATOM 1312 O O . ASN A 1 179 ? 22.965 1.632 21.172 1.00 23.08 179 ASN A O 1
ATOM 1317 N N . GLU A 1 180 ? 24.856 2.315 20.091 1.00 24.48 180 GLU A N 1
ATOM 1318 C CA . GLU A 1 180 ? 25.751 2.624 21.252 1.00 27.01 180 GLU A CA 1
ATOM 1319 C C . GLU A 1 180 ? 25.058 3.590 22.220 1.00 26.44 180 GLU A C 1
ATOM 1320 O O . GLU A 1 180 ? 25.116 3.364 23.457 1.00 25.97 180 GLU A O 1
ATOM 1326 N N . VAL A 1 181 ? 24.422 4.620 21.659 1.00 28.95 181 VAL A N 1
ATOM 1327 C CA . VAL A 1 181 ? 23.826 5.786 22.370 1.00 29.44 181 VAL A CA 1
ATOM 1328 C C . VAL A 1 181 ? 22.526 5.338 23.033 1.00 31.08 181 VAL A C 1
ATOM 1329 O O . VAL A 1 181 ? 22.313 5.717 24.200 1.00 30.57 181 VAL A O 1
ATOM 1333 N N . GLU A 1 182 ? 21.687 4.587 22.311 1.00 26.56 182 GLU A N 1
ATOM 1334 C CA . GLU A 1 182 ? 20.410 4.071 22.858 1.00 26.82 182 GLU A CA 1
ATOM 1335 C C . GLU A 1 182 ? 20.767 3.139 24.021 1.00 23.31 182 GLU A C 1
ATOM 1336 O O . GLU A 1 182 ? 20.156 3.260 25.090 1.00 23.96 182 GLU A O 1
ATOM 1342 N N . ALA A 1 183 ? 21.743 2.257 23.845 1.00 22.96 183 ALA A N 1
ATOM 1343 C CA . ALA A 1 183 ? 22.213 1.354 24.936 1.00 25.01 183 ALA A CA 1
ATOM 1344 C C . ALA A 1 183 ? 22.520 2.165 26.200 1.00 25.85 183 ALA A C 1
ATOM 1345 O O . ALA A 1 183 ? 21.904 1.880 27.288 1.00 26.83 183 ALA A O 1
ATOM 1347 N N . ALA A 1 184 ? 23.425 3.136 26.060 1.00 24.43 184 ALA A N 1
ATOM 1348 C CA . ALA A 1 184 ? 23.980 3.958 27.171 1.00 28.88 184 ALA A CA 1
ATOM 1349 C C . ALA A 1 184 ? 22.844 4.711 27.868 1.00 28.16 184 ALA A C 1
ATOM 1350 O O . ALA A 1 184 ? 22.890 4.816 29.100 1.00 29.75 184 ALA A O 1
ATOM 1352 N N . GLN A 1 185 ? 21.872 5.211 27.107 1.00 30.14 185 GLN A N 1
ATOM 1353 C CA . GLN A 1 185 ? 20.745 5.983 27.674 1.00 33.20 185 GLN A CA 1
ATOM 1354 C C . GLN A 1 185 ? 19.859 5.052 28.510 1.00 32.79 185 GLN A C 1
ATOM 1355 O O . GLN A 1 185 ? 19.414 5.493 29.557 1.00 28.96 185 GLN A O 1
ATOM 1361 N N . LEU A 1 186 ? 19.624 3.813 28.062 1.00 31.58 186 LEU A N 1
ATOM 1362 C CA . LEU A 1 186 ? 18.763 2.844 28.795 1.00 26.74 186 LEU A CA 1
ATOM 1363 C C . LEU A 1 186 ? 19.516 2.237 29.974 1.00 25.80 186 LEU A C 1
ATOM 1364 O O . LEU A 1 186 ? 18.878 1.617 30.829 1.00 26.24 186 LEU A O 1
ATOM 1369 N N . THR A 1 187 ? 20.836 2.355 30.023 1.00 29.28 187 THR A N 1
ATOM 1370 C CA . THR A 1 187 ? 21.638 1.702 31.088 1.00 30.00 187 THR A CA 1
ATOM 1371 C C . THR A 1 187 ? 22.286 2.713 32.016 1.00 31.08 187 THR A C 1
ATOM 1372 O O . THR A 1 187 ? 22.849 2.240 33.009 1.00 38.64 187 THR A O 1
ATOM 1376 N N . GLU A 1 188 ? 22.220 4.008 31.700 1.00 33.10 188 GLU A N 1
ATOM 1377 C CA . GLU A 1 188 ? 22.981 5.086 32.384 1.00 39.51 188 GLU A CA 1
ATOM 1378 C C . GLU A 1 188 ? 24.443 4.648 32.443 1.00 41.13 188 GLU A C 1
ATOM 1379 O O . GLU A 1 188 ? 25.076 4.873 33.477 1.00 40.88 188 GLU A O 1
ATOM 1385 N N . ALA A 1 189 ? 24.942 4.020 31.378 1.00 38.97 189 ALA A N 1
ATOM 1386 C CA . ALA A 1 189 ? 26.356 3.606 31.255 1.00 35.77 189 ALA A CA 1
ATOM 1387 C C . ALA A 1 189 ? 27.039 4.516 30.237 1.00 35.62 189 ALA A C 1
ATOM 1388 O O . ALA A 1 189 ? 26.310 5.261 29.523 1.00 28.98 189 ALA A O 1
ATOM 1390 N N . SER A 1 190 ? 28.378 4.459 30.197 1.00 36.77 190 SER A N 1
ATOM 1391 C CA . SER A 1 190 ? 29.240 5.137 29.189 1.00 38.77 190 SER A CA 1
ATOM 1392 C C . SER A 1 190 ? 29.090 4.389 27.872 1.00 38.40 190 SER A C 1
ATOM 1393 O O . SER A 1 190 ? 28.973 3.171 27.889 1.00 35.33 190 SER A O 1
ATOM 1396 N N . PRO A 1 191 ? 28.996 5.069 26.708 1.00 39.08 191 PRO A N 1
ATOM 1397 C CA . PRO A 1 191 ? 28.907 4.364 25.438 1.00 39.90 191 PRO A CA 1
ATOM 1398 C C . PRO A 1 191 ? 30.145 3.486 25.299 1.00 39.64 191 PRO A C 1
ATOM 1399 O O . PRO A 1 191 ? 31.253 3.912 25.607 1.00 40.41 191 PRO A O 1
ATOM 1403 N N . PRO A 1 192 ? 29.991 2.224 24.856 1.00 37.70 192 PRO A N 1
ATOM 1404 C CA . PRO A 1 192 ? 31.109 1.282 24.844 1.00 37.35 192 PRO A CA 1
ATOM 1405 C C . PRO A 1 192 ? 32.002 1.581 23.626 1.00 33.18 192 PRO A C 1
ATOM 1406 O O . PRO A 1 192 ? 31.442 2.004 22.615 1.00 30.37 192 PRO A O 1
ATOM 1410 N N . ARG A 1 193 ? 33.317 1.358 23.739 1.00 31.79 193 ARG A N 1
ATOM 1411 C CA . ARG A 1 193 ? 34.316 1.578 22.649 1.00 36.13 193 ARG A CA 1
ATOM 1412 C C . ARG A 1 193 ? 34.763 0.252 22.003 1.00 32.54 193 ARG A C 1
ATOM 1413 O O . ARG A 1 193 ? 35.415 0.313 20.927 1.00 30.13 193 ARG A O 1
ATOM 1421 N N . THR A 1 194 ? 34.457 -0.898 22.610 1.00 28.92 194 THR A N 1
ATOM 1422 C CA . THR A 1 194 ? 34.935 -2.224 22.135 1.00 28.72 194 THR A CA 1
ATOM 1423 C C . THR A 1 194 ? 33.800 -3.234 22.226 1.00 27.29 194 THR A C 1
ATOM 1424 O O . THR A 1 194 ? 32.904 -3.100 23.055 1.00 27.25 194 THR A O 1
ATOM 1428 N N . PRO A 1 195 ? 33.814 -4.281 21.380 1.00 25.57 195 PRO A N 1
ATOM 1429 C CA . PRO A 1 195 ? 32.843 -5.361 21.494 1.00 26.22 195 PRO A CA 1
ATOM 1430 C C . PRO A 1 195 ? 32.720 -5.929 22.916 1.00 24.34 195 PRO A C 1
ATOM 1431 O O . PRO A 1 195 ? 31.645 -6.344 23.304 1.00 28.94 195 PRO A O 1
ATOM 1435 N N . GLU A 1 196 ? 33.804 -5.939 23.662 1.00 25.43 196 GLU A N 1
ATOM 1436 C CA . GLU A 1 196 ? 33.873 -6.507 25.032 1.00 29.59 196 GLU A CA 1
ATOM 1437 C C . GLU A 1 196 ? 33.035 -5.606 25.967 1.00 26.28 196 GLU A C 1
ATOM 1438 O O . GLU A 1 196 ? 32.153 -6.126 26.684 1.00 21.51 196 GLU A O 1
ATOM 1444 N N . GLU A 1 197 ? 33.158 -4.294 25.827 1.00 24.78 197 GLU A N 1
ATOM 1445 C CA . GLU A 1 197 ? 32.354 -3.323 26.618 1.00 26.62 197 GLU A CA 1
ATOM 1446 C C . GLU A 1 197 ? 30.892 -3.365 26.146 1.00 26.25 197 GLU A C 1
ATOM 1447 O O . GLU A 1 197 ? 30.007 -3.372 26.990 1.00 25.85 197 GLU A O 1
ATOM 1453 N N . ALA A 1 198 ? 30.666 -3.469 24.839 1.00 23.81 198 ALA A N 1
ATOM 1454 C CA . ALA A 1 198 ? 29.323 -3.536 24.238 1.00 22.94 198 ALA A CA 1
ATOM 1455 C C . ALA A 1 198 ? 28.624 -4.816 24.700 1.00 22.08 198 ALA A C 1
ATOM 1456 O O . ALA A 1 198 ? 27.475 -4.740 25.080 1.00 21.08 198 ALA A O 1
ATOM 1458 N N . LEU A 1 199 ? 29.301 -5.951 24.765 1.00 24.32 199 LEU A N 1
ATOM 1459 C CA . LEU A 1 199 ? 28.645 -7.187 25.291 1.00 26.55 199 LEU A CA 1
ATOM 1460 C C . LEU A 1 199 ? 28.221 -7.013 26.764 1.00 27.60 199 LEU A C 1
ATOM 1461 O O . LEU A 1 199 ? 27.061 -7.404 27.122 1.00 22.49 199 LEU A O 1
ATOM 1466 N N . ALA A 1 200 ? 29.117 -6.490 27.604 1.00 22.93 200 ALA A N 1
ATOM 1467 C CA . ALA A 1 200 ? 28.819 -6.176 29.023 1.00 25.90 200 ALA A CA 1
ATOM 1468 C C . ALA A 1 200 ? 27.581 -5.259 29.076 1.00 27.77 200 ALA A C 1
ATOM 1469 O O . ALA A 1 200 ? 26.725 -5.474 29.969 1.00 25.84 200 ALA A O 1
ATOM 1471 N N . LEU A 1 201 ? 27.486 -4.276 28.166 1.00 26.41 201 LEU A N 1
ATOM 1472 C CA . LEU A 1 201 ? 26.354 -3.318 28.177 1.00 29.09 201 LEU A CA 1
ATOM 1473 C C . LEU A 1 201 ? 25.081 -4.066 27.724 1.00 28.78 201 LEU A C 1
ATOM 1474 O O . LEU A 1 201 ? 24.045 -3.923 28.365 1.00 30.07 201 LEU A O 1
ATOM 1479 N N . ALA A 1 202 ? 25.192 -4.897 26.689 1.00 27.89 202 ALA A N 1
ATOM 1480 C CA . ALA A 1 202 ? 24.108 -5.729 26.112 1.00 26.82 202 ALA A CA 1
ATOM 1481 C C . ALA A 1 202 ? 23.511 -6.616 27.199 1.00 25.12 202 ALA A C 1
ATOM 1482 O O . ALA A 1 202 ? 22.276 -6.650 27.323 1.00 28.08 202 ALA A O 1
ATOM 1484 N N . ARG A 1 203 ? 24.384 -7.273 27.946 1.00 25.48 203 ARG A N 1
ATOM 1485 C CA . ARG A 1 203 ? 24.108 -8.151 29.111 1.00 28.20 203 ARG A CA 1
ATOM 1486 C C . ARG A 1 203 ? 23.360 -7.351 30.179 1.00 27.58 203 ARG A C 1
ATOM 1487 O O . ARG A 1 203 ? 22.402 -7.869 30.758 1.00 25.87 203 ARG A O 1
ATOM 1495 N N . GLN A 1 204 ? 23.767 -6.113 30.430 1.00 27.20 204 GLN A N 1
ATOM 1496 C CA . GLN A 1 204 ? 23.094 -5.266 31.443 1.00 29.44 204 GLN A CA 1
ATOM 1497 C C . GLN A 1 204 ? 21.691 -4.895 30.924 1.00 27.24 204 GLN A C 1
ATOM 1498 O O . GLN A 1 204 ? 20.739 -4.973 31.711 1.00 22.26 204 GLN A O 1
ATOM 1504 N N . LEU A 1 205 ? 21.560 -4.537 29.642 1.00 27.77 205 LEU A N 1
ATOM 1505 C CA . LEU A 1 205 ? 20.270 -4.162 29.005 1.00 26.58 205 LEU A CA 1
ATOM 1506 C C . LEU A 1 205 ? 19.343 -5.358 29.170 1.00 25.19 205 LEU A C 1
ATOM 1507 O O . LEU A 1 205 ? 18.162 -5.169 29.449 1.00 25.32 205 LEU A O 1
ATOM 1512 N N . ARG A 1 206 ? 19.906 -6.554 29.067 1.00 25.49 206 ARG A N 1
ATOM 1513 C CA . ARG A 1 206 ? 19.128 -7.819 29.130 1.00 27.38 206 ARG A CA 1
ATOM 1514 C C . ARG A 1 206 ? 18.475 -7.978 30.512 1.00 26.98 206 ARG A C 1
ATOM 1515 O O . ARG A 1 206 ? 17.496 -8.737 30.609 1.00 26.18 206 ARG A O 1
ATOM 1523 N N . GLY A 1 207 ? 18.976 -7.293 31.540 1.00 25.56 207 GLY A N 1
ATOM 1524 C CA . GLY A 1 207 ? 18.383 -7.305 32.894 1.00 26.91 207 GLY A CA 1
ATOM 1525 C C . GLY A 1 207 ? 17.122 -6.457 32.971 1.00 27.87 207 GLY A C 1
ATOM 1526 O O . GLY A 1 207 ? 16.311 -6.667 33.887 1.00 30.33 207 GLY A O 1
ATOM 1527 N N . ARG A 1 208 ? 16.945 -5.525 32.039 1.00 26.00 208 ARG A N 1
ATOM 1528 C CA . ARG A 1 208 ? 15.683 -4.755 31.886 1.00 26.30 208 ARG A CA 1
ATOM 1529 C C . ARG A 1 208 ? 14.698 -5.479 30.943 1.00 26.36 208 ARG A C 1
ATOM 1530 O O . ARG A 1 208 ? 13.543 -5.087 30.870 1.00 26.18 208 ARG A O 1
ATOM 1538 N N . ALA A 1 209 ? 15.169 -6.479 30.207 1.00 21.50 209 ALA A N 1
ATOM 1539 C CA . ALA A 1 209 ? 14.436 -7.175 29.144 1.00 20.89 209 ALA A CA 1
ATOM 1540 C C . ALA A 1 209 ? 14.870 -8.631 29.167 1.00 19.31 209 ALA A C 1
ATOM 1541 O O . ALA A 1 209 ? 15.387 -9.153 28.187 1.00 18.85 209 ALA A O 1
ATOM 1543 N N . PRO A 1 210 ? 14.673 -9.326 30.302 1.00 19.86 210 PRO A N 1
ATOM 1544 C CA . PRO A 1 210 ? 15.274 -10.644 30.494 1.00 19.59 210 PRO A CA 1
ATOM 1545 C C . PRO A 1 210 ? 14.764 -11.704 29.513 1.00 21.21 210 PRO A C 1
ATOM 1546 O O . PRO A 1 210 ? 15.423 -12.675 29.312 1.00 22.25 210 PRO A O 1
ATOM 1550 N N . GLN A 1 211 ? 13.581 -11.510 28.921 1.00 22.10 211 GLN A N 1
ATOM 1551 C CA . GLN A 1 211 ? 13.003 -12.481 27.960 1.00 19.58 211 GLN A CA 1
ATOM 1552 C C . GLN A 1 211 ? 13.560 -12.205 26.557 1.00 20.01 211 GLN A C 1
ATOM 1553 O O . GLN A 1 211 ? 13.222 -12.968 25.643 1.00 22.10 211 GLN A O 1
ATOM 1559 N N . ALA A 1 212 ? 14.347 -11.149 26.359 1.00 17.95 212 ALA A N 1
ATOM 1560 C CA . ALA A 1 212 ? 14.728 -10.691 25.007 1.00 16.62 212 ALA A CA 1
ATOM 1561 C C . ALA A 1 212 ? 16.142 -11.147 24.661 1.00 17.40 212 ALA A C 1
ATOM 1562 O O . ALA A 1 212 ? 17.048 -11.080 25.540 1.00 15.03 212 ALA A O 1
ATOM 1564 N N . GLN A 1 213 ? 16.350 -11.415 23.369 1.00 15.64 213 GLN A N 1
ATOM 1565 C CA . GLN A 1 213 ? 17.695 -11.369 22.769 1.00 15.47 213 GLN A CA 1
ATOM 1566 C C . GLN A 1 213 ? 18.022 -9.885 22.653 1.00 15.60 213 GLN A C 1
ATOM 1567 O O . GLN A 1 213 ? 17.129 -9.133 22.168 1.00 15.92 213 GLN A O 1
ATOM 1573 N N . VAL A 1 214 ? 19.197 -9.450 23.118 1.00 14.25 214 VAL A N 1
ATOM 1574 C CA . VAL A 1 214 ? 19.636 -8.031 22.990 1.00 14.24 214 VAL A CA 1
ATOM 1575 C C . VAL A 1 214 ? 20.726 -7.946 21.915 1.00 14.26 214 VAL A C 1
ATOM 1576 O O . VAL A 1 214 ? 21.711 -8.668 22.022 1.00 14.52 214 VAL A O 1
ATOM 1580 N N . VAL A 1 215 ? 20.536 -7.107 20.900 1.00 14.12 215 VAL A N 1
ATOM 1581 C CA . VAL A 1 215 ? 21.559 -6.854 19.864 1.00 14.35 215 VAL A CA 1
ATOM 1582 C C . VAL A 1 215 ? 21.969 -5.395 19.954 1.00 16.94 215 VAL A C 1
ATOM 1583 O O . VAL A 1 215 ? 21.076 -4.501 19.881 1.00 18.57 215 VAL A O 1
ATOM 1587 N N . LEU A 1 216 ? 23.279 -5.157 20.031 1.00 19.08 216 LEU A N 1
ATOM 1588 C CA . LEU A 1 216 ? 23.865 -3.788 20.105 1.00 20.91 216 LEU A CA 1
ATOM 1589 C C . LEU A 1 216 ? 24.822 -3.578 18.916 1.00 22.89 216 LEU A C 1
ATOM 1590 O O . LEU A 1 216 ? 25.816 -4.357 18.807 1.00 23.06 216 LEU A O 1
ATOM 1595 N N . THR A 1 217 ? 24.500 -2.631 18.018 1.00 23.45 217 THR A N 1
ATOM 1596 C CA . THR A 1 217 ? 25.299 -2.326 16.798 1.00 24.72 217 THR A CA 1
ATOM 1597 C C . THR A 1 217 ? 26.434 -1.370 17.184 1.00 24.68 217 THR A C 1
ATOM 1598 O O . THR A 1 217 ? 26.204 -0.509 18.065 1.00 22.63 217 THR A O 1
ATOM 1602 N N . LEU A 1 218 ? 27.584 -1.503 16.518 1.00 26.47 218 LEU A N 1
ATOM 1603 C CA . LEU A 1 218 ? 28.868 -0.794 16.825 1.00 27.50 218 LEU A CA 1
ATOM 1604 C C . LEU A 1 218 ? 29.459 -0.075 15.604 1.00 24.35 218 LEU A C 1
ATOM 1605 O O . LEU A 1 218 ? 30.710 -0.083 15.475 1.00 25.68 218 LEU A O 1
ATOM 1610 N N . GLY A 1 219 ? 28.620 0.471 14.724 1.00 22.39 219 GLY A N 1
ATOM 1611 C CA . GLY A 1 219 ? 29.046 0.984 13.407 1.00 23.30 219 GLY A CA 1
ATOM 1612 C C . GLY A 1 219 ? 30.149 0.121 12.782 1.00 22.16 219 GLY A C 1
ATOM 1613 O O . GLY A 1 219 ? 29.886 -1.036 12.413 1.00 19.03 219 GLY A O 1
ATOM 1614 N N . ALA A 1 220 ? 31.373 0.639 12.732 1.00 22.29 220 ALA A N 1
ATOM 1615 C CA . ALA A 1 220 ? 32.481 0.054 11.944 1.00 22.66 220 ALA A CA 1
ATOM 1616 C C . ALA A 1 220 ? 33.100 -1.110 12.740 1.00 23.98 220 ALA A C 1
ATOM 1617 O O . ALA A 1 220 ? 33.992 -1.738 12.193 1.00 24.91 220 ALA A O 1
ATOM 1619 N N . GLN A 1 221 ? 32.576 -1.457 13.931 1.00 23.26 221 GLN A N 1
ATOM 1620 C CA . GLN A 1 221 ? 32.971 -2.707 14.648 1.00 22.19 221 GLN A CA 1
ATOM 1621 C C . GLN A 1 221 ? 31.859 -3.788 14.602 1.00 23.28 221 GLN A C 1
ATOM 1622 O O . GLN A 1 221 ? 32.023 -4.853 15.275 1.00 24.37 221 GLN A O 1
ATOM 1628 N N . GLY A 1 222 ? 30.786 -3.587 13.827 1.00 19.23 222 GLY A N 1
ATOM 1629 C CA . GLY A 1 222 ? 29.758 -4.621 13.630 1.00 19.67 222 GLY A CA 1
ATOM 1630 C C . GLY A 1 222 ? 28.644 -4.543 14.655 1.00 17.88 222 GLY A C 1
ATOM 1631 O O . GLY A 1 222 ? 27.972 -3.510 14.724 1.00 17.19 222 GLY A O 1
ATOM 1632 N N . ALA A 1 223 ? 28.466 -5.607 15.422 1.00 17.54 223 ALA A N 1
ATOM 1633 C CA . ALA A 1 223 ? 27.344 -5.769 16.367 1.00 17.91 223 ALA A CA 1
ATOM 1634 C C . ALA A 1 223 ? 27.708 -6.802 17.422 1.00 16.83 223 ALA A C 1
ATOM 1635 O O . ALA A 1 223 ? 28.491 -7.676 17.110 1.00 18.94 223 ALA A O 1
ATOM 1637 N N . VAL A 1 224 ? 27.167 -6.688 18.626 1.00 17.01 224 VAL A N 1
ATOM 1638 C CA . VAL A 1 224 ? 27.194 -7.793 19.631 1.00 17.33 224 VAL A CA 1
ATOM 1639 C C . VAL A 1 224 ? 25.775 -8.296 19.907 1.00 17.59 224 VAL A C 1
ATOM 1640 O O . VAL A 1 224 ? 24.753 -7.570 19.620 1.00 16.65 224 VAL A O 1
ATOM 1644 N N . TRP A 1 225 ? 25.710 -9.517 20.430 1.00 18.74 225 TRP A N 1
ATOM 1645 C CA . TRP A 1 225 ? 24.451 -10.255 20.711 1.00 19.29 225 TRP A CA 1
ATOM 1646 C C . TRP A 1 225 ? 24.565 -10.873 22.092 1.00 21.23 225 TRP A C 1
ATOM 1647 O O . TRP A 1 225 ? 25.506 -11.707 22.284 1.00 23.20 225 TRP A O 1
ATOM 1658 N N . SER A 1 226 ? 23.668 -10.485 23.005 1.00 19.43 226 SER A N 1
ATOM 1659 C CA . SER A 1 226 ? 23.532 -11.097 24.348 1.00 19.59 226 SER A CA 1
ATOM 1660 C C . SER A 1 226 ? 22.156 -11.765 24.459 1.00 20.28 226 SER A C 1
ATOM 1661 O O . SER A 1 226 ? 21.126 -11.100 24.215 1.00 19.41 226 SER A O 1
ATOM 1664 N N . GLY A 1 227 ? 22.161 -13.054 24.783 1.00 21.19 227 GLY A N 1
ATOM 1665 C CA . GLY A 1 227 ? 20.964 -13.899 24.908 1.00 21.04 227 GLY A CA 1
ATOM 1666 C C . GLY A 1 227 ? 21.381 -15.346 25.016 1.00 21.44 227 GLY A C 1
ATOM 1667 O O . GLY A 1 227 ? 21.988 -15.682 26.018 1.00 17.39 227 GLY A O 1
ATOM 1668 N N . THR A 1 228 ? 21.122 -16.172 23.995 1.00 25.92 228 THR A N 1
ATOM 1669 C CA . THR A 1 228 ? 21.422 -17.627 24.091 1.00 26.73 228 THR A CA 1
ATOM 1670 C C . THR A 1 228 ? 22.926 -17.830 23.877 1.00 26.75 228 THR A C 1
ATOM 1671 O O . THR A 1 228 ? 23.434 -18.870 24.359 1.00 27.82 228 THR A O 1
ATOM 1675 N N . GLU A 1 229 ? 23.589 -16.869 23.209 1.00 25.23 229 GLU A N 1
ATOM 1676 C CA . GLU A 1 229 ? 25.063 -16.730 23.130 1.00 25.76 229 GLU A CA 1
ATOM 1677 C C . GLU A 1 229 ? 25.465 -15.316 23.549 1.00 27.69 229 GLU A C 1
ATOM 1678 O O . GLU A 1 229 ? 24.570 -14.437 23.558 1.00 25.59 229 GLU A O 1
ATOM 1684 N N . GLU A 1 230 ? 26.753 -15.133 23.888 1.00 26.38 230 GLU A N 1
ATOM 1685 C CA . GLU A 1 230 ? 27.422 -13.820 24.083 1.00 27.65 230 GLU A CA 1
ATOM 1686 C C . GLU A 1 230 ? 28.460 -13.639 22.961 1.00 26.07 230 GLU A C 1
ATOM 1687 O O . GLU A 1 230 ? 29.600 -14.130 23.114 1.00 26.36 230 GLU A O 1
ATOM 1693 N N . SER A 1 231 ? 28.148 -12.970 21.855 1.00 25.89 231 SER A N 1
ATOM 1694 C CA . SER A 1 231 ? 29.078 -13.006 20.692 1.00 22.08 231 SER A CA 1
ATOM 1695 C C . SER A 1 231 ? 29.185 -11.682 19.950 1.00 22.12 231 SER A C 1
ATOM 1696 O O . SER A 1 231 ? 28.198 -10.906 19.902 1.00 19.96 231 SER A O 1
ATOM 1699 N N . HIS A 1 232 ? 30.351 -11.514 19.318 1.00 21.55 232 HIS A N 1
ATOM 1700 C CA . HIS A 1 232 ? 30.725 -10.387 18.439 1.00 20.89 232 HIS A CA 1
ATOM 1701 C C . HIS A 1 232 ? 30.560 -10.807 16.972 1.00 19.85 232 HIS A C 1
ATOM 1702 O O . HIS A 1 232 ? 31.021 -11.911 16.655 1.00 18.83 232 HIS A O 1
ATOM 1709 N N . PHE A 1 233 ? 29.921 -9.978 16.130 1.00 19.12 233 PHE A N 1
ATOM 1710 C CA . PHE A 1 233 ? 29.770 -10.222 14.659 1.00 20.84 233 PHE A CA 1
ATOM 1711 C C . PHE A 1 233 ? 30.479 -9.094 13.920 1.00 19.70 233 PHE A C 1
ATOM 1712 O O . PHE A 1 233 ? 30.081 -7.938 13.988 1.00 17.65 233 PHE A O 1
ATOM 1720 N N . PRO A 1 234 ? 31.633 -9.397 13.293 1.00 22.05 234 PRO A N 1
ATOM 1721 C CA . PRO A 1 234 ? 32.466 -8.381 12.641 1.00 23.66 234 PRO A CA 1
ATOM 1722 C C . PRO A 1 234 ? 31.806 -7.555 11.537 1.00 22.73 234 PRO A C 1
ATOM 1723 O O . PRO A 1 234 ? 30.995 -8.094 10.792 1.00 20.43 234 PRO A O 1
ATOM 1727 N N . ALA A 1 235 ? 32.112 -6.262 11.510 1.00 23.26 235 ALA A N 1
ATOM 1728 C CA . ALA A 1 235 ? 31.755 -5.383 10.381 1.00 25.11 235 ALA A CA 1
ATOM 1729 C C . ALA A 1 235 ? 32.421 -5.942 9.122 1.00 26.58 235 ALA A C 1
ATOM 1730 O O . ALA A 1 235 ? 33.522 -6.526 9.255 1.00 25.13 235 ALA A O 1
ATOM 1732 N N . PHE A 1 236 ? 31.747 -5.804 7.968 1.00 27.70 236 PHE A N 1
ATOM 1733 C CA . PHE A 1 236 ? 32.354 -5.909 6.615 1.00 28.21 236 PHE A CA 1
ATOM 1734 C C . PHE A 1 236 ? 33.165 -4.643 6.355 1.00 30.06 236 PHE A C 1
ATOM 1735 O O . PHE A 1 236 ? 32.701 -3.545 6.634 1.00 33.62 236 PHE A O 1
ATOM 1743 N N . PRO A 1 237 ? 34.429 -4.760 5.891 1.00 28.30 237 PRO A N 1
ATOM 1744 C CA . PRO A 1 237 ? 35.225 -3.589 5.531 1.00 30.43 237 PRO A CA 1
ATOM 1745 C C . PRO A 1 237 ? 34.735 -2.970 4.219 1.00 30.20 237 PRO A C 1
ATOM 1746 O O . PRO A 1 237 ? 34.598 -3.691 3.258 1.00 30.14 237 PRO A O 1
ATOM 1750 N N . VAL A 1 238 ? 34.456 -1.677 4.194 1.00 33.68 238 VAL A N 1
ATOM 1751 C CA . VAL A 1 238 ? 33.857 -1.038 2.982 1.00 36.24 238 VAL A CA 1
ATOM 1752 C C . VAL A 1 238 ? 34.243 0.439 2.974 1.00 38.91 238 VAL A C 1
ATOM 1753 O O . VAL A 1 238 ? 34.708 0.911 4.011 1.00 45.05 238 VAL A O 1
ATOM 1757 N N . ARG A 1 239 ? 34.027 1.137 1.857 1.00 43.49 239 ARG A N 1
ATOM 1758 C CA . ARG A 1 239 ? 34.238 2.603 1.754 1.00 50.04 239 ARG A CA 1
ATOM 1759 C C . ARG A 1 239 ? 32.908 3.271 2.121 1.00 48.14 239 ARG A C 1
ATOM 1760 O O . ARG A 1 239 ? 31.972 3.181 1.310 1.00 43.50 239 ARG A O 1
ATOM 1768 N N . ALA A 1 240 ? 32.823 3.871 3.310 1.00 42.25 240 ALA A N 1
ATOM 1769 C CA . ALA A 1 240 ? 31.577 4.451 3.864 1.00 47.08 240 ALA A CA 1
ATOM 1770 C C . ALA A 1 240 ? 31.479 5.933 3.493 1.00 45.33 240 ALA A C 1
ATOM 1771 O O . ALA A 1 240 ? 32.348 6.683 3.908 1.00 50.72 240 ALA A O 1
ATOM 1773 N N . VAL A 1 241 ? 30.419 6.325 2.785 1.00 48.63 241 VAL A N 1
ATOM 1774 C CA . VAL A 1 241 ? 30.151 7.711 2.298 1.00 48.35 241 VAL A CA 1
ATOM 1775 C C . VAL A 1 241 ? 29.144 8.390 3.231 1.00 48.67 241 VAL A C 1
ATOM 1776 O O . VAL A 1 241 ? 29.330 9.583 3.556 1.00 51.21 241 VAL A O 1
ATOM 1780 N N . ASP A 1 242 ? 28.089 7.665 3.606 1.00 46.91 242 ASP A N 1
ATOM 1781 C CA . ASP A 1 242 ? 26.884 8.220 4.272 1.00 44.88 242 ASP A CA 1
ATOM 1782 C C . ASP A 1 242 ? 26.237 7.111 5.113 1.00 45.69 242 ASP A C 1
ATOM 1783 O O . ASP A 1 242 ? 25.483 6.261 4.531 1.00 43.85 242 ASP A O 1
ATOM 1788 N N . THR A 1 243 ? 26.491 7.148 6.427 1.00 39.67 243 THR A N 1
ATOM 1789 C CA . THR A 1 243 ? 26.065 6.129 7.418 1.00 35.89 243 THR A CA 1
ATOM 1790 C C . THR A 1 243 ? 24.557 6.237 7.638 1.00 34.34 243 THR A C 1
ATOM 1791 O O . THR A 1 243 ? 24.001 5.321 8.237 1.00 34.00 243 THR A O 1
ATOM 1795 N N . THR A 1 244 ? 23.900 7.273 7.118 1.00 31.72 244 THR A N 1
ATOM 1796 C CA . THR A 1 244 ? 22.418 7.379 7.166 1.00 30.83 244 THR A CA 1
ATOM 1797 C C . THR A 1 244 ? 21.754 6.091 6.636 1.00 30.62 244 THR A C 1
ATOM 1798 O O . THR A 1 244 ? 22.211 5.490 5.604 1.00 29.60 244 THR A O 1
ATOM 1802 N N . ALA A 1 245 ? 20.687 5.715 7.341 1.00 27.56 245 ALA A N 1
ATOM 1803 C CA . ALA A 1 245 ? 19.813 4.551 7.110 1.00 29.57 245 ALA A CA 1
ATOM 1804 C C . ALA A 1 245 ? 20.576 3.251 7.352 1.00 25.97 245 ALA A C 1
ATOM 1805 O O . ALA A 1 245 ? 20.003 2.209 7.015 1.00 27.24 245 ALA A O 1
ATOM 1807 N N . ALA A 1 246 ? 21.793 3.282 7.901 1.00 22.59 246 ALA A N 1
ATOM 1808 C CA . ALA A 1 246 ? 22.606 2.048 8.018 1.00 23.52 246 ALA A CA 1
ATOM 1809 C C . ALA A 1 246 ? 21.930 1.159 9.064 1.00 21.47 246 ALA A C 1
ATOM 1810 O O . ALA A 1 246 ? 21.898 -0.069 8.861 1.00 20.87 246 ALA A O 1
ATOM 1812 N N . GLY A 1 247 ? 21.414 1.792 10.128 1.00 21.76 247 GLY A N 1
ATOM 1813 C CA . GLY A 1 247 ? 20.633 1.167 11.206 1.00 21.21 247 GLY A CA 1
ATOM 1814 C C . GLY A 1 247 ? 19.374 0.538 10.668 1.00 19.36 247 GLY A C 1
ATOM 1815 O O . GLY A 1 247 ? 19.091 -0.608 11.004 1.00 17.48 247 GLY A O 1
ATOM 1816 N N . ASP A 1 248 ? 18.690 1.250 9.782 1.00 24.01 248 ASP A N 1
ATOM 1817 C CA . ASP A 1 248 ? 17.455 0.753 9.114 1.00 24.70 248 ASP A CA 1
ATOM 1818 C C . ASP A 1 248 ? 17.765 -0.512 8.312 1.00 24.50 248 ASP A C 1
ATOM 1819 O O . ASP A 1 248 ? 16.970 -1.492 8.384 1.00 26.86 248 ASP A O 1
ATOM 1824 N N . ALA A 1 249 ? 18.809 -0.463 7.490 1.00 22.47 249 ALA A N 1
ATOM 1825 C CA . ALA A 1 249 ? 19.257 -1.616 6.680 1.00 20.22 249 ALA A CA 1
ATOM 1826 C C . ALA A 1 249 ? 19.581 -2.768 7.636 1.00 19.75 249 ALA A C 1
ATOM 1827 O O . ALA A 1 249 ? 19.115 -3.890 7.408 1.00 18.22 249 ALA A O 1
ATOM 1829 N N . PHE A 1 250 ? 20.311 -2.482 8.714 1.00 20.07 250 PHE A N 1
ATOM 1830 C CA . PHE A 1 250 ? 20.629 -3.494 9.758 1.00 20.64 250 PHE A CA 1
ATOM 1831 C C . PHE A 1 250 ? 19.329 -4.107 10.320 1.00 20.59 250 PHE A C 1
ATOM 1832 O O . PHE A 1 250 ? 19.199 -5.361 10.302 1.00 16.89 250 PHE A O 1
ATOM 1840 N N . ALA A 1 251 ? 18.398 -3.264 10.806 1.00 22.03 251 ALA A N 1
ATOM 1841 C CA . ALA A 1 251 ? 17.145 -3.735 11.463 1.00 21.93 251 ALA A CA 1
ATOM 1842 C C . ALA A 1 251 ? 16.311 -4.554 10.471 1.00 20.24 251 ALA A C 1
ATOM 1843 O O . ALA A 1 251 ? 15.838 -5.628 10.821 1.00 19.69 251 ALA A O 1
ATOM 1845 N N . GLY A 1 252 ? 16.171 -4.083 9.245 1.00 20.18 252 GLY A N 1
ATOM 1846 C CA . GLY A 1 252 ? 15.355 -4.762 8.220 1.00 20.16 252 GLY A CA 1
ATOM 1847 C C . GLY A 1 252 ? 15.894 -6.129 7.847 1.00 20.31 252 GLY A C 1
ATOM 1848 O O . GLY A 1 252 ? 15.087 -7.058 7.683 1.00 21.41 252 GLY A O 1
ATOM 1849 N N . ALA A 1 253 ? 17.209 -6.238 7.688 1.00 19.56 253 ALA A N 1
ATOM 1850 C CA . ALA A 1 253 ? 17.919 -7.472 7.298 1.00 19.39 253 ALA A CA 1
ATOM 1851 C C . ALA A 1 253 ? 17.809 -8.502 8.414 1.00 18.78 253 ALA A C 1
ATOM 1852 O O . ALA A 1 253 ? 17.556 -9.669 8.130 1.00 20.02 253 ALA A O 1
ATOM 1854 N N . LEU A 1 254 ? 18.016 -8.076 9.654 1.00 21.26 254 LEU A N 1
ATOM 1855 C CA . LEU A 1 254 ? 17.875 -8.967 10.824 1.00 20.33 254 LEU A CA 1
ATOM 1856 C C . LEU A 1 254 ? 16.437 -9.484 10.835 1.00 19.28 254 LEU A C 1
ATOM 1857 O O . LEU A 1 254 ? 16.244 -10.677 10.885 1.00 17.36 254 LEU A O 1
ATOM 1862 N N . ALA A 1 255 ? 15.468 -8.573 10.792 1.00 18.40 255 ALA A N 1
ATOM 1863 C CA . ALA A 1 255 ? 14.036 -8.908 10.739 1.00 18.61 255 ALA A CA 1
ATOM 1864 C C . ALA A 1 255 ? 13.826 -9.995 9.672 1.00 18.53 255 ALA A C 1
ATOM 1865 O O . ALA A 1 255 ? 13.298 -11.084 10.028 1.00 16.93 255 ALA A O 1
ATOM 1867 N N . LEU A 1 256 ? 14.231 -9.714 8.432 1.00 18.18 256 LEU A N 1
ATOM 1868 C CA . LEU A 1 256 ? 14.027 -10.633 7.283 1.00 21.19 256 LEU A CA 1
ATOM 1869 C C . LEU A 1 256 ? 14.769 -11.964 7.506 1.00 22.92 256 LEU A C 1
ATOM 1870 O O . LEU A 1 256 ? 14.157 -13.014 7.285 1.00 20.76 256 LEU A O 1
ATOM 1875 N N . GLY A 1 257 ? 16.031 -11.937 7.938 1.00 21.49 257 GLY A N 1
ATOM 1876 C CA . GLY A 1 257 ? 16.750 -13.185 8.246 1.00 21.99 257 GLY A CA 1
ATOM 1877 C C . GLY A 1 257 ? 15.920 -14.075 9.140 1.00 22.94 257 GLY A C 1
ATOM 1878 O O . GLY A 1 257 ? 15.781 -15.290 8.845 1.00 24.01 257 GLY A O 1
ATOM 1879 N N . LEU A 1 258 ? 15.361 -13.503 10.207 1.00 22.52 258 LEU A N 1
ATOM 1880 C CA . LEU A 1 258 ? 14.595 -14.297 11.206 1.00 22.18 258 LEU A CA 1
ATOM 1881 C C . LEU A 1 258 ? 13.267 -14.737 10.570 1.00 21.50 258 LEU A C 1
ATOM 1882 O O . LEU A 1 258 ? 12.888 -15.917 10.749 1.00 23.11 258 LEU A O 1
ATOM 1887 N N . ALA A 1 259 ? 12.578 -13.857 9.857 1.00 21.57 259 ALA A N 1
ATOM 1888 C CA . ALA A 1 259 ? 11.323 -14.228 9.151 1.00 22.25 259 ALA A CA 1
ATOM 1889 C C . ALA A 1 259 ? 11.610 -15.483 8.324 1.00 22.77 259 ALA A C 1
ATOM 1890 O O . ALA A 1 259 ? 10.795 -16.427 8.343 1.00 26.27 259 ALA A O 1
ATOM 1892 N N . GLU A 1 260 ? 12.785 -15.529 7.697 1.00 25.31 260 GLU A N 1
ATOM 1893 C CA . GLU A 1 260 ? 13.188 -16.604 6.747 1.00 25.70 260 GLU A CA 1
ATOM 1894 C C . GLU A 1 260 ? 13.584 -17.884 7.493 1.00 25.09 260 GLU A C 1
ATOM 1895 O O . GLU A 1 260 ? 13.756 -18.901 6.810 1.00 26.65 260 GLU A O 1
ATOM 1901 N N . GLY A 1 261 ? 13.710 -17.837 8.826 1.00 24.70 261 GLY A N 1
ATOM 1902 C CA . GLY A 1 261 ? 14.051 -18.972 9.705 1.00 22.99 261 GLY A CA 1
ATOM 1903 C C . GLY A 1 261 ? 15.563 -19.159 9.846 1.00 22.21 261 GLY A C 1
ATOM 1904 O O . GLY A 1 261 ? 15.995 -20.278 10.182 1.00 19.89 261 GLY A O 1
ATOM 1905 N N . GLN A 1 262 ? 16.353 -18.112 9.582 1.00 22.56 262 GLN A N 1
ATOM 1906 C CA . GLN A 1 262 ? 17.802 -18.076 9.913 1.00 22.34 262 GLN A CA 1
ATOM 1907 C C . GLN A 1 262 ? 17.989 -18.032 11.439 1.00 21.50 262 GLN A C 1
ATOM 1908 O O . GLN A 1 262 ? 17.216 -17.400 12.149 1.00 19.58 262 GLN A O 1
ATOM 1914 N N . ASN A 1 263 ? 19.029 -18.665 11.944 1.00 22.72 263 ASN A N 1
ATOM 1915 C CA . ASN A 1 263 ? 19.446 -18.475 13.351 1.00 23.46 263 ASN A CA 1
ATOM 1916 C C . ASN A 1 263 ? 20.024 -17.056 13.458 1.00 23.36 263 ASN A C 1
ATOM 1917 O O . ASN A 1 263 ? 20.214 -16.394 12.414 1.00 18.19 263 ASN A O 1
ATOM 1922 N N . MET A 1 264 ? 20.328 -16.630 14.686 1.00 25.18 264 MET A N 1
ATOM 1923 C CA . MET A 1 264 ? 20.858 -15.281 14.962 1.00 23.56 264 MET A CA 1
ATOM 1924 C C . MET A 1 264 ? 22.252 -15.130 14.369 1.00 21.81 264 MET A C 1
ATOM 1925 O O . MET A 1 264 ? 22.545 -14.027 13.884 1.00 21.67 264 MET A O 1
ATOM 1930 N N . ARG A 1 265 ? 23.088 -16.173 14.369 1.00 23.22 265 ARG A N 1
ATOM 1931 C CA . ARG A 1 265 ? 24.487 -16.044 13.856 1.00 24.39 265 ARG A CA 1
ATOM 1932 C C . ARG A 1 265 ? 24.423 -15.662 12.376 1.00 24.35 265 ARG A C 1
ATOM 1933 O O . ARG A 1 265 ? 25.096 -14.692 11.965 1.00 26.25 265 ARG A O 1
ATOM 1941 N N . ALA A 1 266 ? 23.526 -16.304 11.629 1.00 24.14 266 ALA A N 1
ATOM 1942 C CA . ALA A 1 266 ? 23.350 -16.064 10.185 1.00 23.88 266 ALA A CA 1
ATOM 1943 C C . ALA A 1 266 ? 22.708 -14.689 9.953 1.00 20.95 266 ALA A C 1
ATOM 1944 O O . ALA A 1 266 ? 23.218 -13.931 9.109 1.00 21.01 266 ALA A O 1
ATOM 1946 N N . ALA A 1 267 ? 21.652 -14.350 10.688 1.00 20.65 267 ALA A N 1
ATOM 1947 C CA . ALA A 1 267 ? 20.842 -13.137 10.436 1.00 18.62 267 ALA A CA 1
ATOM 1948 C C . ALA A 1 267 ? 21.662 -11.889 10.824 1.00 18.58 267 ALA A C 1
ATOM 1949 O O . ALA A 1 267 ? 21.600 -10.852 10.123 1.00 17.60 267 ALA A O 1
ATOM 1951 N N . LEU A 1 268 ? 22.470 -11.984 11.878 1.00 18.18 268 LEU A N 1
ATOM 1952 C CA . LEU A 1 268 ? 23.334 -10.863 12.329 1.00 18.57 268 LEU A CA 1
ATOM 1953 C C . LEU A 1 268 ? 24.399 -10.592 11.266 1.00 18.48 268 LEU A C 1
ATOM 1954 O O . LEU A 1 268 ? 24.578 -9.424 10.873 1.00 21.04 268 LEU A O 1
ATOM 1959 N N . ARG A 1 269 ? 25.015 -11.631 10.724 1.00 21.69 269 ARG A N 1
ATOM 1960 C CA . ARG A 1 269 ? 26.054 -11.482 9.664 1.00 22.87 269 ARG A CA 1
ATOM 1961 C C . ARG A 1 269 ? 25.376 -10.852 8.450 1.00 20.18 269 ARG A C 1
ATOM 1962 O O . ARG A 1 269 ? 25.924 -9.908 7.853 1.00 18.94 269 ARG A O 1
ATOM 1970 N N . PHE A 1 270 ? 24.181 -11.351 8.142 1.00 21.00 270 PHE A N 1
ATOM 1971 C CA . PHE A 1 270 ? 23.293 -10.836 7.065 1.00 21.21 270 PHE A CA 1
ATOM 1972 C C . PHE A 1 270 ? 23.042 -9.345 7.296 1.00 18.83 270 PHE A C 1
ATOM 1973 O O . PHE A 1 270 ? 23.276 -8.530 6.377 1.00 18.61 270 PHE A O 1
ATOM 1981 N N . ALA A 1 271 ? 22.648 -8.989 8.516 1.00 19.87 271 ALA A N 1
ATOM 1982 C CA . ALA A 1 271 ? 22.370 -7.592 8.943 1.00 20.30 271 ALA A CA 1
ATOM 1983 C C . ALA A 1 271 ? 23.649 -6.763 8.818 1.00 20.17 271 ALA A C 1
ATOM 1984 O O . ALA A 1 271 ? 23.551 -5.642 8.309 1.00 21.11 271 ALA A O 1
ATOM 1986 N N . ASN A 1 272 ? 24.813 -7.302 9.211 1.00 21.43 272 ASN A N 1
ATOM 1987 C CA . ASN A 1 272 ? 26.103 -6.557 9.079 1.00 21.43 272 ASN A CA 1
ATOM 1988 C C . ASN A 1 272 ? 26.445 -6.358 7.598 1.00 20.49 272 ASN A C 1
ATOM 1989 O O . ASN A 1 272 ? 26.983 -5.299 7.256 1.00 20.57 272 ASN A O 1
ATOM 1994 N N . ALA A 1 273 ? 26.144 -7.317 6.725 1.00 22.42 273 ALA A N 1
ATOM 1995 C CA . ALA A 1 273 ? 26.339 -7.127 5.265 1.00 23.48 273 ALA A CA 1
ATOM 1996 C C . ALA A 1 273 ? 25.452 -5.984 4.759 1.00 23.00 273 ALA A C 1
ATOM 1997 O O . ALA A 1 273 ? 25.984 -5.062 4.123 1.00 26.88 273 ALA A O 1
ATOM 1999 N N . ALA A 1 274 ? 24.166 -5.960 5.108 1.00 22.02 274 ALA A N 1
ATOM 2000 C CA . ALA A 1 274 ? 23.227 -4.934 4.593 1.00 22.99 274 ALA A CA 1
ATOM 2001 C C . ALA A 1 274 ? 23.579 -3.550 5.148 1.00 23.41 274 ALA A C 1
ATOM 2002 O O . ALA A 1 274 ? 23.621 -2.574 4.360 1.00 24.61 274 ALA A O 1
ATOM 2004 N N . GLY A 1 275 ? 23.796 -3.451 6.459 1.00 22.57 275 GLY A N 1
ATOM 2005 C CA . GLY A 1 275 ? 24.281 -2.223 7.114 1.00 24.00 275 GLY A CA 1
ATOM 2006 C C . GLY A 1 275 ? 25.535 -1.658 6.457 1.00 23.45 275 GLY A C 1
ATOM 2007 O O . GLY A 1 275 ? 25.548 -0.466 6.201 1.00 27.91 275 GLY A O 1
ATOM 2008 N N . ALA A 1 276 ? 26.568 -2.473 6.246 1.00 23.85 276 ALA A N 1
ATOM 2009 C CA . ALA A 1 276 ? 27.824 -2.083 5.549 1.00 26.26 276 ALA A CA 1
ATOM 2010 C C . ALA A 1 276 ? 27.480 -1.478 4.181 1.00 26.26 276 ALA A C 1
ATOM 2011 O O . ALA A 1 276 ? 27.962 -0.346 3.913 1.00 28.31 276 ALA A O 1
ATOM 2013 N N . LEU A 1 277 ? 26.649 -2.156 3.380 1.00 24.09 277 LEU A N 1
ATOM 2014 C CA . LEU A 1 277 ? 26.338 -1.693 1.996 1.00 26.90 277 LEU A CA 1
ATOM 2015 C C . LEU A 1 277 ? 25.568 -0.364 2.038 1.00 25.60 277 LEU A C 1
ATOM 2016 O O . LEU A 1 277 ? 25.876 0.474 1.204 1.00 28.81 277 LEU A O 1
ATOM 2021 N N . ALA A 1 278 ? 24.652 -0.142 2.977 1.00 25.49 278 ALA A N 1
ATOM 2022 C CA . ALA A 1 278 ? 23.922 1.152 3.103 1.00 27.56 278 ALA A CA 1
ATOM 2023 C C . ALA A 1 278 ? 24.881 2.332 3.356 1.00 30.21 278 ALA A C 1
ATOM 2024 O O . ALA A 1 278 ? 24.474 3.495 3.089 1.00 31.99 278 ALA A O 1
ATOM 2026 N N . THR A 1 279 ? 26.081 2.086 3.892 1.00 33.23 279 THR A N 1
ATOM 2027 C CA . THR A 1 279 ? 27.074 3.158 4.187 1.00 37.04 279 THR A CA 1
ATOM 2028 C C . THR A 1 279 ? 27.758 3.614 2.898 1.00 38.27 279 THR A C 1
ATOM 2029 O O . THR A 1 279 ? 28.307 4.747 2.910 1.00 37.20 279 THR A O 1
ATOM 2033 N N . THR A 1 280 ? 27.738 2.774 1.851 1.00 39.81 280 THR A N 1
ATOM 2034 C CA . THR A 1 280 ? 28.568 2.951 0.627 1.00 37.53 280 THR A CA 1
ATOM 2035 C C . THR A 1 280 ? 27.892 3.918 -0.343 1.00 42.40 280 THR A C 1
ATOM 2036 O O . THR A 1 280 ? 28.643 4.540 -1.116 1.00 48.98 280 THR A O 1
ATOM 2040 N N . ARG A 1 281 ? 26.564 4.096 -0.270 1.00 45.25 281 ARG A N 1
ATOM 2041 C CA . ARG A 1 281 ? 25.822 5.005 -1.197 1.00 49.85 281 ARG A CA 1
ATOM 2042 C C . ARG A 1 281 ? 25.246 6.180 -0.414 1.00 55.18 281 ARG A C 1
ATOM 2043 O O . ARG A 1 281 ? 24.956 6.056 0.781 1.00 59.40 281 ARG A O 1
ATOM 2051 N N . PRO A 1 282 ? 25.109 7.366 -1.060 1.00 58.81 282 PRO A N 1
ATOM 2052 C CA . PRO A 1 282 ? 24.607 8.567 -0.391 1.00 53.23 282 PRO A CA 1
ATOM 2053 C C . PRO A 1 282 ? 23.096 8.534 -0.113 1.00 47.11 282 PRO A C 1
ATOM 2054 O O . PRO A 1 282 ? 22.368 7.876 -0.841 1.00 44.15 282 PRO A O 1
ATOM 2058 N N . GLY A 1 283 ? 22.665 9.231 0.943 1.00 43.56 283 GLY A N 1
ATOM 2059 C CA . GLY A 1 283 ? 21.244 9.379 1.324 1.00 45.91 283 GLY A CA 1
ATOM 2060 C C . GLY A 1 283 ? 20.707 8.235 2.176 1.00 45.01 283 GLY A C 1
ATOM 2061 O O . GLY A 1 283 ? 21.503 7.347 2.566 1.00 52.29 283 GLY A O 1
ATOM 2062 N N . ALA A 1 284 ? 19.396 8.262 2.457 1.00 41.67 284 ALA A N 1
ATOM 2063 C CA . ALA A 1 284 ? 18.682 7.315 3.346 1.00 40.10 284 ALA A CA 1
ATOM 2064 C C . ALA A 1 284 ? 18.169 6.109 2.554 1.00 37.34 284 ALA A C 1
ATOM 2065 O O . ALA A 1 284 ? 18.987 5.204 2.285 1.00 36.82 284 ALA A O 1
ATOM 2067 N N . GLN A 1 285 ? 16.872 6.067 2.214 1.00 34.62 285 GLN A N 1
ATOM 2068 C CA . GLN A 1 285 ? 16.238 4.914 1.512 1.00 35.14 285 GLN A CA 1
ATOM 2069 C C . GLN A 1 285 ? 16.980 4.542 0.230 1.00 33.69 285 GLN A C 1
ATOM 2070 O O . GLN A 1 285 ? 17.120 3.357 -0.063 1.00 35.07 285 GLN A O 1
ATOM 2076 N N . PRO A 1 286 ? 17.378 5.511 -0.631 1.00 35.20 286 PRO A N 1
ATOM 2077 C CA . PRO A 1 286 ? 18.049 5.196 -1.898 1.00 34.22 286 PRO A CA 1
ATOM 2078 C C . PRO A 1 286 ? 19.234 4.235 -1.742 1.00 35.27 286 PRO A C 1
ATOM 2079 O O . PRO A 1 286 ? 19.422 3.387 -2.592 1.00 35.68 286 PRO A O 1
ATOM 2083 N N . SER A 1 287 ? 19.961 4.372 -0.627 1.00 32.03 287 SER A N 1
ATOM 2084 C CA . SER A 1 287 ? 21.201 3.622 -0.318 1.00 32.13 287 SER A CA 1
ATOM 2085 C C . SER A 1 287 ? 20.874 2.219 0.200 1.00 30.96 287 SER A C 1
ATOM 2086 O O . SER A 1 287 ? 21.805 1.492 0.440 1.00 30.14 287 SER A O 1
ATOM 2089 N N . LEU A 1 288 ? 19.605 1.840 0.378 1.00 30.84 288 LEU A N 1
ATOM 2090 C CA . LEU A 1 288 ? 19.289 0.498 0.932 1.00 31.36 288 LEU A CA 1
ATOM 2091 C C . LEU A 1 288 ? 19.598 -0.540 -0.139 1.00 31.54 288 LEU A C 1
ATOM 2092 O O . LEU A 1 288 ? 19.301 -0.372 -1.307 1.00 32.85 288 LEU A O 1
ATOM 2097 N N . PRO A 1 289 ? 20.294 -1.626 0.217 1.00 32.95 289 PRO A N 1
ATOM 2098 C CA . PRO A 1 289 ? 20.754 -2.584 -0.779 1.00 29.77 289 PRO A CA 1
ATOM 2099 C C . PRO A 1 289 ? 19.741 -3.628 -1.237 1.00 30.21 289 PRO A C 1
ATOM 2100 O O . PRO A 1 289 ? 18.803 -3.869 -0.493 1.00 32.68 289 PRO A O 1
ATOM 2104 N N . PHE A 1 290 ? 19.998 -4.226 -2.415 1.00 26.19 290 PHE A N 1
ATOM 2105 C CA . PHE A 1 290 ? 19.181 -5.315 -3.015 1.00 30.76 290 PHE A CA 1
ATOM 2106 C C . PHE A 1 290 ? 19.792 -6.619 -2.513 1.00 29.78 290 PHE A C 1
ATOM 2107 O O . PHE A 1 290 ? 20.952 -6.578 -2.085 1.00 32.68 290 PHE A O 1
ATOM 2115 N N . ARG A 1 291 ? 19.056 -7.729 -2.498 1.00 30.14 291 ARG A N 1
ATOM 2116 C CA . ARG A 1 291 ? 19.607 -8.949 -1.860 1.00 31.30 291 ARG A CA 1
ATOM 2117 C C . ARG A 1 291 ? 20.856 -9.447 -2.597 1.00 32.67 291 ARG A C 1
ATOM 2118 O O . ARG A 1 291 ? 21.681 -10.080 -1.918 1.00 31.19 291 ARG A O 1
ATOM 2126 N N . ASP A 1 292 ? 20.964 -9.254 -3.923 1.00 33.48 292 ASP A N 1
ATOM 2127 C CA . ASP A 1 292 ? 22.053 -9.878 -4.732 1.00 36.82 292 ASP A CA 1
ATOM 2128 C C . ASP A 1 292 ? 23.402 -9.307 -4.256 1.00 34.47 292 ASP A C 1
ATOM 2129 O O . ASP A 1 292 ? 24.345 -10.107 -4.083 1.00 39.22 292 ASP A O 1
ATOM 2134 N N . GLU A 1 293 ? 23.474 -7.995 -4.005 1.00 34.09 293 GLU A N 1
ATOM 2135 C CA . GLU A 1 293 ? 24.648 -7.296 -3.418 1.00 34.81 293 GLU A CA 1
ATOM 2136 C C . GLU A 1 293 ? 24.998 -7.906 -2.054 1.00 36.32 293 GLU A C 1
ATOM 2137 O O . GLU A 1 293 ? 26.141 -8.395 -1.876 1.00 35.14 293 GLU A O 1
ATOM 2143 N N . VAL A 1 294 ? 24.035 -7.927 -1.131 1.00 33.79 294 VAL A N 1
ATOM 2144 C CA . VAL A 1 294 ? 24.257 -8.446 0.252 1.00 33.75 294 VAL A CA 1
ATOM 2145 C C . VAL A 1 294 ? 24.836 -9.853 0.134 1.00 31.62 294 VAL A C 1
ATOM 2146 O O . VAL A 1 294 ? 25.851 -10.109 0.802 1.00 27.05 294 VAL A O 1
ATOM 2150 N N . GLU A 1 295 ? 24.206 -10.706 -0.683 1.00 32.10 295 GLU A N 1
ATOM 2151 C CA . GLU A 1 295 ? 24.662 -12.095 -0.999 1.00 35.75 295 GLU A CA 1
ATOM 2152 C C . GLU A 1 295 ? 26.083 -12.075 -1.600 1.00 35.07 295 GLU A C 1
ATOM 2153 O O . GLU A 1 295 ? 26.871 -12.953 -1.246 1.00 32.79 295 GLU A O 1
ATOM 2159 N N . ALA A 1 296 ? 26.405 -11.108 -2.468 1.00 35.66 296 ALA A N 1
ATOM 2160 C CA . ALA A 1 296 ? 27.759 -10.942 -3.048 1.00 38.50 296 ALA A CA 1
ATOM 2161 C C . ALA A 1 296 ? 28.760 -10.565 -1.947 1.00 38.66 296 ALA A C 1
ATOM 2162 O O . ALA A 1 296 ? 29.895 -11.088 -1.976 1.00 40.43 296 ALA A O 1
ATOM 2164 N N . LEU A 1 297 ? 28.375 -9.683 -1.023 1.00 36.33 297 LEU A N 1
ATOM 2165 C CA . LEU A 1 297 ? 29.226 -9.340 0.148 1.00 39.56 297 LEU A CA 1
ATOM 2166 C C . LEU A 1 297 ? 29.382 -10.567 1.057 1.00 39.27 297 LEU A C 1
ATOM 2167 O O . LEU A 1 297 ? 30.506 -10.856 1.491 1.00 39.41 297 LEU A O 1
ATOM 2172 N N . LEU A 1 298 ? 28.298 -11.295 1.310 1.00 42.27 298 LEU A N 1
ATOM 2173 C CA . LEU A 1 298 ? 28.261 -12.365 2.340 1.00 45.40 298 LEU A CA 1
ATOM 2174 C C . LEU A 1 298 ? 29.249 -13.493 2.003 1.00 46.28 298 LEU A C 1
ATOM 2175 O O . LEU A 1 298 ? 29.736 -14.145 2.940 1.00 50.89 298 LEU A O 1
ATOM 2180 N N . PHE A 1 299 ? 29.481 -13.780 0.727 1.00 53.98 299 PHE A N 1
ATOM 2181 C CA . PHE A 1 299 ? 30.246 -14.981 0.301 1.00 59.60 299 PHE A CA 1
ATOM 2182 C C . PHE A 1 299 ? 31.211 -14.636 -0.850 1.00 61.87 299 PHE A C 1
ATOM 2183 O O . PHE A 1 299 ? 31.623 -15.569 -1.586 1.00 57.21 299 PHE A O 1
ATOM 2191 N N . GLY A 1 300 ? 31.587 -13.353 -0.982 1.00 60.49 300 GLY A N 1
ATOM 2192 C CA . GLY A 1 300 ? 32.556 -12.840 -1.974 1.00 67.33 300 GLY A CA 1
ATOM 2193 C C . GLY A 1 300 ? 32.813 -13.823 -3.104 1.00 69.17 300 GLY A C 1
ATOM 2194 O O . GLY A 1 300 ? 33.897 -14.406 -3.204 1.00 68.91 300 GLY A O 1
ATOM 2195 N N . MET B 1 1 ? -1.381 -24.556 48.211 1.00 25.10 1 MET B N 1
ATOM 2196 C CA . MET B 1 1 ? -1.125 -26.022 48.300 1.00 24.56 1 MET B CA 1
ATOM 2197 C C . MET B 1 1 ? -1.490 -26.682 46.975 1.00 23.16 1 MET B C 1
ATOM 2198 O O . MET B 1 1 ? -2.551 -26.374 46.431 1.00 23.49 1 MET B O 1
ATOM 2203 N N . ILE B 1 2 ? -0.601 -27.540 46.481 1.00 21.11 2 ILE B N 1
ATOM 2204 C CA . ILE B 1 2 ? -0.830 -28.346 45.263 1.00 20.91 2 ILE B CA 1
ATOM 2205 C C . ILE B 1 2 ? -0.821 -29.824 45.656 1.00 20.33 2 ILE B C 1
ATOM 2206 O O . ILE B 1 2 ? 0.085 -30.233 46.432 1.00 19.28 2 ILE B O 1
ATOM 2211 N N . LEU B 1 3 ? -1.780 -30.588 45.133 1.00 20.94 3 LEU B N 1
ATOM 2212 C CA . LEU B 1 3 ? -1.778 -32.072 45.111 1.00 20.35 3 LEU B CA 1
ATOM 2213 C C . LEU B 1 3 ? -1.373 -32.540 43.710 1.00 20.38 3 LEU B C 1
ATOM 2214 O O . LEU B 1 3 ? -2.033 -32.155 42.739 1.00 24.52 3 LEU B O 1
ATOM 2219 N N . VAL B 1 4 ? -0.292 -33.306 43.614 1.00 20.91 4 VAL B N 1
ATOM 2220 C CA . VAL B 1 4 ? 0.175 -33.984 42.371 1.00 20.62 4 VAL B CA 1
ATOM 2221 C C . VAL B 1 4 ? -0.272 -35.447 42.475 1.00 20.49 4 VAL B C 1
ATOM 2222 O O . VAL B 1 4 ? 0.205 -36.168 43.404 1.00 20.83 4 VAL B O 1
ATOM 2226 N N . VAL B 1 5 ? -1.220 -35.855 41.636 1.00 20.56 5 VAL B N 1
ATOM 2227 C CA . VAL B 1 5 ? -1.641 -37.284 41.490 1.00 18.94 5 VAL B CA 1
ATOM 2228 C C . VAL B 1 5 ? -0.979 -37.816 40.222 1.00 19.64 5 VAL B C 1
ATOM 2229 O O . VAL B 1 5 ? -1.320 -37.322 39.127 1.00 19.99 5 VAL B O 1
ATOM 2233 N N . GLY B 1 6 ? -0.024 -38.739 40.374 1.00 19.25 6 GLY B N 1
ATOM 2234 C CA . GLY B 1 6 ? 0.842 -39.170 39.266 1.00 18.51 6 GLY B CA 1
ATOM 2235 C C . GLY B 1 6 ? 1.876 -40.241 39.624 1.00 18.60 6 GLY B C 1
ATOM 2236 O O . GLY B 1 6 ? 1.800 -40.904 40.678 1.00 16.73 6 GLY B O 1
ATOM 2237 N N . SER B 1 7 ? 2.840 -40.366 38.728 1.00 17.88 7 SER B N 1
ATOM 2238 C CA . SER B 1 7 ? 3.769 -41.488 38.556 1.00 19.04 7 SER B CA 1
ATOM 2239 C C . SER B 1 7 ? 5.050 -41.243 39.361 1.00 18.79 7 SER B C 1
ATOM 2240 O O . SER B 1 7 ? 5.456 -40.052 39.508 1.00 16.64 7 SER B O 1
ATOM 2243 N N . LEU B 1 8 ? 5.598 -42.324 39.927 1.00 18.96 8 LEU B N 1
ATOM 2244 C CA . LEU B 1 8 ? 6.979 -42.412 40.459 1.00 19.18 8 LEU B CA 1
ATOM 2245 C C . LEU B 1 8 ? 7.603 -43.563 39.707 1.00 18.84 8 LEU B C 1
ATOM 2246 O O . LEU B 1 8 ? 7.005 -44.617 39.664 1.00 19.38 8 LEU B O 1
ATOM 2251 N N . ASN B 1 9 ? 8.752 -43.295 39.123 1.00 19.12 9 ASN B N 1
ATOM 2252 C CA . ASN B 1 9 ? 9.496 -44.235 38.273 1.00 19.92 9 ASN B CA 1
ATOM 2253 C C . ASN B 1 9 ? 10.958 -44.206 38.719 1.00 19.82 9 ASN B C 1
ATOM 2254 O O . ASN B 1 9 ? 11.501 -43.059 38.845 1.00 17.65 9 ASN B O 1
ATOM 2259 N N . MET B 1 10 ? 11.607 -45.371 38.857 1.00 18.75 10 MET B N 1
ATOM 2260 C CA . MET B 1 10 ? 13.092 -45.402 38.967 1.00 17.19 10 MET B CA 1
ATOM 2261 C C . MET B 1 10 ? 13.694 -45.726 37.609 1.00 18.01 10 MET B C 1
ATOM 2262 O O . MET B 1 10 ? 13.468 -46.844 37.110 1.00 17.09 10 MET B O 1
ATOM 2267 N N . ASP B 1 11 ? 14.512 -44.816 37.080 1.00 18.98 11 ASP B N 1
ATOM 2268 C CA . ASP B 1 11 ? 15.355 -45.055 35.886 1.00 21.58 11 ASP B CA 1
ATOM 2269 C C . ASP B 1 11 ? 16.603 -45.844 36.284 1.00 23.21 11 ASP B C 1
ATOM 2270 O O . ASP B 1 11 ? 17.328 -45.413 37.223 1.00 21.27 11 ASP B O 1
ATOM 2275 N N . LEU B 1 12 ? 16.771 -46.975 35.606 1.00 23.51 12 LEU B N 1
ATOM 2276 C CA . LEU B 1 12 ? 17.923 -47.905 35.659 1.00 25.42 12 LEU B CA 1
ATOM 2277 C C . LEU B 1 12 ? 18.684 -47.654 34.365 1.00 25.11 12 LEU B C 1
ATOM 2278 O O . LEU B 1 12 ? 18.057 -47.782 33.300 1.00 21.51 12 LEU B O 1
ATOM 2283 N N . VAL B 1 13 ? 19.943 -47.246 34.457 1.00 26.38 13 VAL B N 1
ATOM 2284 C CA . VAL B 1 13 ? 20.699 -46.715 33.296 1.00 28.58 13 VAL B CA 1
ATOM 2285 C C . VAL B 1 13 ? 22.013 -47.475 33.167 1.00 29.76 13 VAL B C 1
ATOM 2286 O O . VAL B 1 13 ? 22.712 -47.644 34.177 1.00 28.10 13 VAL B O 1
ATOM 2290 N N . LEU B 1 14 ? 22.354 -47.838 31.939 1.00 31.57 14 LEU B N 1
ATOM 2291 C CA . LEU B 1 14 ? 23.644 -48.458 31.570 1.00 32.17 14 LEU B CA 1
ATOM 2292 C C . LEU B 1 14 ? 24.257 -47.651 30.422 1.00 36.47 14 LEU B C 1
ATOM 2293 O O . LEU B 1 14 ? 23.581 -47.483 29.393 1.00 35.35 14 LEU B O 1
ATOM 2298 N N . ARG B 1 15 ? 25.497 -47.193 30.565 1.00 40.95 15 ARG B N 1
ATOM 2299 C CA . ARG B 1 15 ? 26.242 -46.560 29.449 1.00 44.78 15 ARG B CA 1
ATOM 2300 C C . ARG B 1 15 ? 26.755 -47.686 28.562 1.00 43.90 15 ARG B C 1
ATOM 2301 O O . ARG B 1 15 ? 27.203 -48.685 29.120 1.00 53.10 15 ARG B O 1
ATOM 2309 N N . VAL B 1 16 ? 26.623 -47.559 27.243 1.00 47.67 16 VAL B N 1
ATOM 2310 C CA . VAL B 1 16 ? 26.989 -48.615 26.248 1.00 47.57 16 VAL B CA 1
ATOM 2311 C C . VAL B 1 16 ? 27.842 -47.981 25.140 1.00 51.41 16 VAL B C 1
ATOM 2312 O O . VAL B 1 16 ? 27.689 -46.786 24.919 1.00 48.23 16 VAL B O 1
ATOM 2316 N N . LYS B 1 17 ? 28.728 -48.744 24.485 1.00 60.17 17 LYS B N 1
ATOM 2317 C CA . LYS B 1 17 ? 29.678 -48.213 23.460 1.00 63.42 17 LYS B CA 1
ATOM 2318 C C . LYS B 1 17 ? 28.929 -47.998 22.143 1.00 59.14 17 LYS B C 1
ATOM 2319 O O . LYS B 1 17 ? 29.268 -47.065 21.410 1.00 65.51 17 LYS B O 1
ATOM 2325 N N . ARG B 1 18 ? 27.931 -48.823 21.862 1.00 60.24 18 ARG B N 1
ATOM 2326 C CA . ARG B 1 18 ? 26.933 -48.542 20.800 1.00 61.67 18 ARG B CA 1
ATOM 2327 C C . ARG B 1 18 ? 25.603 -49.142 21.252 1.00 54.25 18 ARG B C 1
ATOM 2328 O O . ARG B 1 18 ? 25.639 -50.215 21.862 1.00 55.22 18 ARG B O 1
ATOM 2336 N N . LEU B 1 19 ? 24.483 -48.482 20.952 1.00 51.74 19 LEU B N 1
ATOM 2337 C CA . LEU B 1 19 ? 23.116 -49.029 21.193 1.00 52.05 19 LEU B CA 1
ATOM 2338 C C . LEU B 1 19 ? 22.991 -50.388 20.508 1.00 50.76 19 LEU B C 1
ATOM 2339 O O . LEU B 1 19 ? 23.592 -50.618 19.463 1.00 48.01 19 LEU B O 1
ATOM 2344 N N . PRO B 1 20 ? 22.287 -51.365 21.117 1.00 54.26 20 PRO B N 1
ATOM 2345 C CA . PRO B 1 20 ? 22.040 -52.651 20.468 1.00 52.72 20 PRO B CA 1
ATOM 2346 C C . PRO B 1 20 ? 20.927 -52.629 19.417 1.00 54.15 20 PRO B C 1
ATOM 2347 O O . PRO B 1 20 ? 19.898 -52.036 19.645 1.00 54.48 20 PRO B O 1
ATOM 2351 N N . ARG B 1 21 ? 21.173 -53.322 18.308 1.00 62.37 21 ARG B N 1
ATOM 2352 C CA . ARG B 1 21 ? 20.176 -53.669 17.269 1.00 63.68 21 ARG B CA 1
ATOM 2353 C C . ARG B 1 21 ? 19.383 -54.848 17.814 1.00 65.66 21 ARG B C 1
ATOM 2354 O O . ARG B 1 21 ? 19.838 -55.493 18.755 1.00 69.48 21 ARG B O 1
ATOM 2362 N N . PRO B 1 22 ? 18.172 -55.147 17.290 1.00 64.56 22 PRO B N 1
ATOM 2363 C CA . PRO B 1 22 ? 17.488 -56.393 17.630 1.00 61.42 22 PRO B CA 1
ATOM 2364 C C . PRO B 1 22 ? 18.449 -57.592 17.618 1.00 65.91 22 PRO B C 1
ATOM 2365 O O . PRO B 1 22 ? 19.264 -57.659 16.712 1.00 71.11 22 PRO B O 1
ATOM 2369 N N . GLY B 1 23 ? 18.382 -58.453 18.645 1.00 61.84 23 GLY B N 1
ATOM 2370 C CA . GLY B 1 23 ? 19.076 -59.759 18.707 1.00 56.24 23 GLY B CA 1
ATOM 2371 C C . GLY B 1 23 ? 20.530 -59.634 19.129 1.00 53.82 23 GLY B C 1
ATOM 2372 O O . GLY B 1 23 ? 21.150 -60.663 19.444 1.00 50.94 23 GLY B O 1
ATOM 2373 N N . GLU B 1 24 ? 21.063 -58.417 19.147 1.00 52.59 24 GLU B N 1
ATOM 2374 C CA . GLU B 1 24 ? 22.475 -58.130 19.505 1.00 57.17 24 GLU B CA 1
ATOM 2375 C C . GLU B 1 24 ? 22.604 -58.011 21.034 1.00 56.63 24 GLU B C 1
ATOM 2376 O O . GLU B 1 24 ? 21.683 -57.440 21.686 1.00 52.61 24 GLU B O 1
ATOM 2382 N N . THR B 1 25 ? 23.699 -58.543 21.586 1.00 51.92 25 THR B N 1
ATOM 2383 C CA . THR B 1 25 ? 24.181 -58.265 22.967 1.00 49.37 25 THR B CA 1
ATOM 2384 C C . THR B 1 25 ? 25.334 -57.259 22.930 1.00 47.14 25 THR B C 1
ATOM 2385 O O . THR B 1 25 ? 26.141 -57.254 21.977 1.00 46.60 25 THR B O 1
ATOM 2389 N N . VAL B 1 26 ? 25.404 -56.433 23.956 1.00 42.00 26 VAL B N 1
ATOM 2390 C CA . VAL B 1 26 ? 26.373 -55.314 24.014 1.00 43.71 26 VAL B CA 1
ATOM 2391 C C . VAL B 1 26 ? 26.924 -55.300 25.432 1.00 43.81 26 VAL B C 1
ATOM 2392 O O . VAL B 1 26 ? 26.284 -55.886 26.321 1.00 44.03 26 VAL B O 1
ATOM 2396 N N . LEU B 1 27 ? 28.117 -54.752 25.591 1.00 42.96 27 LEU B N 1
ATOM 2397 C CA . LEU B 1 27 ? 28.745 -54.519 26.905 1.00 43.69 27 LEU B CA 1
ATOM 2398 C C . LEU B 1 27 ? 28.216 -53.191 27.456 1.00 40.13 27 LEU B C 1
ATOM 2399 O O . LEU B 1 27 ? 28.114 -52.238 26.670 1.00 37.05 27 LEU B O 1
ATOM 2404 N N . GLY B 1 28 ? 27.786 -53.186 28.729 1.00 32.65 28 GLY B N 1
ATOM 2405 C CA . GLY B 1 28 ? 27.421 -51.975 29.488 1.00 32.30 28 GLY B CA 1
ATOM 2406 C C . GLY B 1 28 ? 28.458 -51.636 30.553 1.00 31.00 28 GLY B C 1
ATOM 2407 O O . GLY B 1 28 ? 29.322 -52.478 30.817 1.00 28.89 28 GLY B O 1
ATOM 2408 N N . GLU B 1 29 ? 28.416 -50.434 31.137 1.00 30.78 29 GLU B N 1
ATOM 2409 C CA . GLU B 1 29 ? 29.132 -50.173 32.413 1.00 34.05 29 GLU B CA 1
ATOM 2410 C C . GLU B 1 29 ? 28.428 -49.063 33.191 1.00 32.41 29 GLU B C 1
ATOM 2411 O O . GLU B 1 29 ? 27.525 -48.407 32.618 1.00 32.96 29 GLU B O 1
ATOM 2417 N N . ASP B 1 30 ? 28.819 -48.905 34.461 1.00 33.78 30 ASP B N 1
ATOM 2418 C CA . ASP B 1 30 ? 28.351 -47.846 35.396 1.00 35.98 30 ASP B CA 1
ATOM 2419 C C . ASP B 1 30 ? 26.836 -47.904 35.533 1.00 31.81 30 ASP B C 1
ATOM 2420 O O . ASP B 1 30 ? 26.183 -46.854 35.390 1.00 31.36 30 ASP B O 1
ATOM 2425 N N . TYR B 1 31 ? 26.306 -49.072 35.880 1.00 24.40 31 TYR B N 1
ATOM 2426 C CA . TYR B 1 31 ? 24.905 -49.148 36.346 1.00 22.05 31 TYR B CA 1
ATOM 2427 C C . TYR B 1 31 ? 24.674 -47.965 37.284 1.00 20.74 31 TYR B C 1
ATOM 2428 O O . TYR B 1 31 ? 25.414 -47.852 38.285 1.00 20.90 31 TYR B O 1
ATOM 2437 N N . GLN B 1 32 ? 23.724 -47.092 36.951 1.00 21.51 32 GLN B N 1
ATOM 2438 C CA . GLN B 1 32 ? 23.255 -45.997 37.845 1.00 22.42 32 GLN B CA 1
ATOM 2439 C C . GLN B 1 32 ? 21.740 -46.120 37.926 1.00 21.80 32 GLN B C 1
ATOM 2440 O O . GLN B 1 32 ? 21.132 -46.656 36.985 1.00 22.10 32 GLN B O 1
ATOM 2446 N N . THR B 1 33 ? 21.146 -45.682 39.026 1.00 19.20 33 THR B N 1
ATOM 2447 C CA . THR B 1 33 ? 19.680 -45.538 39.116 1.00 18.64 33 THR B CA 1
ATOM 2448 C C . THR B 1 33 ? 19.397 -44.063 39.394 1.00 19.51 33 THR B C 1
ATOM 2449 O O . THR B 1 33 ? 20.149 -43.497 40.241 1.00 20.66 33 THR B O 1
ATOM 2453 N N . HIS B 1 34 ? 18.401 -43.477 38.716 1.00 19.53 34 HIS B N 1
ATOM 2454 C CA . HIS B 1 34 ? 17.965 -42.060 38.884 1.00 21.54 34 HIS B CA 1
ATOM 2455 C C . HIS B 1 34 ? 16.463 -41.996 39.141 1.00 22.53 34 HIS B C 1
ATOM 2456 O O . HIS B 1 34 ? 15.672 -42.582 38.401 1.00 21.53 34 HIS B O 1
ATOM 2463 N N . PRO B 1 35 ? 16.034 -41.237 40.173 1.00 23.23 35 PRO B N 1
ATOM 2464 C CA . PRO B 1 35 ? 14.619 -41.109 40.499 1.00 20.71 35 PRO B CA 1
ATOM 2465 C C . PRO B 1 35 ? 13.929 -40.280 39.406 1.00 19.99 35 PRO B C 1
ATOM 2466 O O . PRO B 1 35 ? 14.589 -39.519 38.797 1.00 17.55 35 PRO B O 1
ATOM 2470 N N . GLY B 1 36 ? 12.646 -40.526 39.145 1.00 19.82 36 GLY B N 1
ATOM 2471 C CA . GLY B 1 36 ? 11.964 -40.015 37.937 1.00 19.74 36 GLY B CA 1
ATOM 2472 C C . GLY B 1 36 ? 10.464 -40.234 38.011 1.00 17.73 36 GLY B C 1
ATOM 2473 O O . GLY B 1 36 ? 9.941 -40.442 39.099 1.00 15.48 36 GLY B O 1
ATOM 2474 N N . GLY B 1 37 ? 9.822 -40.226 36.860 1.00 18.79 37 GLY B N 1
ATOM 2475 C CA . GLY B 1 37 ? 8.366 -40.147 36.723 1.00 20.62 37 GLY B CA 1
ATOM 2476 C C . GLY B 1 37 ? 7.963 -38.695 36.650 1.00 22.12 37 GLY B C 1
ATOM 2477 O O . GLY B 1 37 ? 8.546 -37.891 37.401 1.00 25.53 37 GLY B O 1
ATOM 2478 N N . LYS B 1 38 ? 7.024 -38.376 35.766 1.00 21.58 38 LYS B N 1
ATOM 2479 C CA . LYS B 1 38 ? 6.554 -36.998 35.523 1.00 21.32 38 LYS B CA 1
ATOM 2480 C C . LYS B 1 38 ? 5.893 -36.505 36.814 1.00 19.45 38 LYS B C 1
ATOM 2481 O O . LYS B 1 38 ? 6.135 -35.365 37.167 1.00 19.94 38 LYS B O 1
ATOM 2487 N N . GLY B 1 39 ? 5.103 -37.345 37.477 1.00 18.59 39 GLY B N 1
ATOM 2488 C CA . GLY B 1 39 ? 4.440 -37.034 38.756 1.00 18.78 39 GLY B CA 1
ATOM 2489 C C . GLY B 1 39 ? 5.432 -36.550 39.790 1.00 19.49 39 GLY B C 1
ATOM 2490 O O . GLY B 1 39 ? 5.291 -35.401 40.241 1.00 21.29 39 GLY B O 1
ATOM 2491 N N . ALA B 1 40 ? 6.445 -37.360 40.114 1.00 19.35 40 ALA B N 1
ATOM 2492 C CA . ALA B 1 40 ? 7.474 -37.023 41.126 1.00 18.99 40 ALA B CA 1
ATOM 2493 C C . ALA B 1 40 ? 8.310 -35.842 40.657 1.00 16.68 40 ALA B C 1
ATOM 2494 O O . ALA B 1 40 ? 8.630 -35.022 41.472 1.00 18.57 40 ALA B O 1
ATOM 2496 N N . ASN B 1 41 ? 8.680 -35.779 39.383 1.00 17.38 41 ASN B N 1
ATOM 2497 C CA . ASN B 1 41 ? 9.512 -34.669 38.841 1.00 16.50 41 ASN B CA 1
ATOM 2498 C C . ASN B 1 41 ? 8.803 -33.326 39.021 1.00 17.58 41 ASN B C 1
ATOM 2499 O O . ASN B 1 41 ? 9.455 -32.346 39.414 1.00 19.11 41 ASN B O 1
ATOM 2504 N N . GLN B 1 42 ? 7.497 -33.288 38.772 1.00 19.97 42 GLN B N 1
ATOM 2505 C CA . GLN B 1 42 ? 6.679 -32.044 38.850 1.00 19.58 42 GLN B CA 1
ATOM 2506 C C . GLN B 1 42 ? 6.522 -31.623 40.320 1.00 19.63 42 GLN B C 1
ATOM 2507 O O . GLN B 1 42 ? 6.564 -30.433 40.581 1.00 23.61 42 GLN B O 1
ATOM 2513 N N . ALA B 1 43 ? 6.360 -32.563 41.239 1.00 17.83 43 ALA B N 1
ATOM 2514 C CA . ALA B 1 43 ? 6.272 -32.280 42.688 1.00 18.48 43 ALA B CA 1
ATOM 2515 C C . ALA B 1 43 ? 7.600 -31.719 43.221 1.00 17.14 43 ALA B C 1
ATOM 2516 O O . ALA B 1 43 ? 7.539 -30.745 43.985 1.00 14.87 43 ALA B O 1
ATOM 2518 N N . VAL B 1 44 ? 8.749 -32.251 42.764 1.00 17.01 44 VAL B N 1
ATOM 2519 C CA . VAL B 1 44 ? 10.102 -31.736 43.138 1.00 16.88 44 VAL B CA 1
ATOM 2520 C C . VAL B 1 44 ? 10.262 -30.344 42.518 1.00 17.55 44 VAL B C 1
ATOM 2521 O O . VAL B 1 44 ? 10.716 -29.421 43.240 1.00 17.64 44 VAL B O 1
ATOM 2525 N N . ALA B 1 45 ? 9.836 -30.162 41.263 1.00 17.73 45 ALA B N 1
ATOM 2526 C CA . ALA B 1 45 ? 9.893 -28.843 40.608 1.00 18.08 45 ALA B CA 1
ATOM 2527 C C . ALA B 1 45 ? 9.144 -27.833 41.489 1.00 17.90 45 ALA B C 1
ATOM 2528 O O . ALA B 1 45 ? 9.710 -26.725 41.751 1.00 14.95 45 ALA B O 1
ATOM 2530 N N . ILE B 1 46 ? 7.950 -28.195 41.958 1.00 16.93 46 ILE B N 1
ATOM 2531 C CA . ILE B 1 46 ? 7.139 -27.271 42.805 1.00 18.28 46 ILE B CA 1
ATOM 2532 C C . ILE B 1 46 ? 7.892 -26.954 44.106 1.00 18.65 46 ILE B C 1
ATOM 2533 O O . ILE B 1 46 ? 7.974 -25.751 44.474 1.00 18.97 46 ILE B O 1
ATOM 2538 N N . ALA B 1 47 ? 8.454 -27.973 44.761 1.00 18.62 47 ALA B N 1
ATOM 2539 C CA . ALA B 1 47 ? 9.082 -27.875 46.107 1.00 19.36 47 ALA B CA 1
ATOM 2540 C C . ALA B 1 47 ? 10.347 -27.017 46.035 1.00 19.51 47 ALA B C 1
ATOM 2541 O O . ALA B 1 47 ? 10.576 -26.183 46.915 1.00 18.81 47 ALA B O 1
ATOM 2543 N N . ARG B 1 48 ? 11.102 -27.153 44.960 1.00 22.59 48 ARG B N 1
ATOM 2544 C CA . ARG B 1 48 ? 12.311 -26.331 44.723 1.00 22.59 48 ARG B CA 1
ATOM 2545 C C . ARG B 1 48 ? 11.948 -24.871 44.405 1.00 24.24 48 ARG B C 1
ATOM 2546 O O . ARG B 1 48 ? 12.817 -24.003 44.634 1.00 24.73 48 ARG B O 1
ATOM 2554 N N . LEU B 1 49 ? 10.751 -24.624 43.859 1.00 24.73 49 LEU B N 1
ATOM 2555 C CA . LEU B 1 49 ? 10.238 -23.267 43.516 1.00 24.33 49 LEU B CA 1
ATOM 2556 C C . LEU B 1 49 ? 9.579 -22.673 44.760 1.00 23.17 49 LEU B C 1
ATOM 2557 O O . LEU B 1 49 ? 9.129 -21.516 44.711 1.00 24.31 49 LEU B O 1
ATOM 2562 N N . GLY B 1 50 ? 9.559 -23.446 45.844 1.00 23.59 50 GLY B N 1
ATOM 2563 C CA . GLY B 1 50 ? 9.187 -22.980 47.193 1.00 22.65 50 GLY B CA 1
ATOM 2564 C C . GLY B 1 50 ? 7.736 -23.266 47.497 1.00 24.32 50 GLY B C 1
ATOM 2565 O O . GLY B 1 50 ? 7.273 -22.822 48.568 1.00 24.35 50 GLY B O 1
ATOM 2566 N N . GLY B 1 51 ? 7.041 -24.015 46.631 1.00 22.83 51 GLY B N 1
ATOM 2567 C CA . GLY B 1 51 ? 5.614 -24.326 46.847 1.00 21.92 51 GLY B CA 1
ATOM 2568 C C . GLY B 1 51 ? 5.416 -25.459 47.832 1.00 21.61 51 GLY B C 1
ATOM 2569 O O . GLY B 1 51 ? 6.295 -26.317 47.954 1.00 20.37 51 GLY B O 1
ATOM 2570 N N . LYS B 1 52 ? 4.258 -25.469 48.473 1.00 24.28 52 LYS B N 1
ATOM 2571 C CA . LYS B 1 52 ? 3.725 -26.583 49.287 1.00 26.69 52 LYS B CA 1
ATOM 2572 C C . LYS B 1 52 ? 3.096 -27.593 48.329 1.00 24.53 52 LYS B C 1
ATOM 2573 O O . LYS B 1 52 ? 2.232 -27.189 47.529 1.00 21.29 52 LYS B O 1
ATOM 2579 N N . VAL B 1 53 ? 3.540 -28.848 48.383 1.00 21.69 53 VAL B N 1
ATOM 2580 C CA . VAL B 1 53 ? 3.018 -29.898 47.471 1.00 21.85 53 VAL B CA 1
ATOM 2581 C C . VAL B 1 53 ? 2.926 -31.252 48.185 1.00 19.80 53 VAL B C 1
ATOM 2582 O O . VAL B 1 53 ? 3.791 -31.572 48.978 1.00 19.67 53 VAL B O 1
ATOM 2586 N N . ARG B 1 54 ? 1.837 -31.966 47.953 1.00 21.38 54 ARG B N 1
ATOM 2587 C CA . ARG B 1 54 ? 1.642 -33.360 48.408 1.00 23.66 54 ARG B CA 1
ATOM 2588 C C . ARG B 1 54 ? 1.638 -34.200 47.134 1.00 23.72 54 ARG B C 1
ATOM 2589 O O . ARG B 1 54 ? 1.158 -33.698 46.058 1.00 24.74 54 ARG B O 1
ATOM 2597 N N . MET B 1 55 ? 2.310 -35.343 47.221 1.00 21.39 55 MET B N 1
ATOM 2598 C CA . MET B 1 55 ? 2.427 -36.338 46.145 1.00 20.96 55 MET B CA 1
ATOM 2599 C C . MET B 1 55 ? 1.462 -37.460 46.481 1.00 20.59 55 MET B C 1
ATOM 2600 O O . MET B 1 55 ? 1.569 -38.013 47.624 1.00 18.52 55 MET B O 1
ATOM 2605 N N . LEU B 1 56 ? 0.592 -37.792 45.525 1.00 19.89 56 LEU B N 1
ATOM 2606 C CA . LEU B 1 56 ? -0.298 -38.973 45.598 1.00 20.98 56 LEU B CA 1
ATOM 2607 C C . LEU B 1 56 ? 0.045 -39.895 44.437 1.00 19.86 56 LEU B C 1
ATOM 2608 O O . LEU B 1 56 ? -0.134 -39.495 43.263 1.00 18.40 56 LEU B O 1
ATOM 2613 N N . GLY B 1 57 ? 0.558 -41.078 44.766 1.00 19.34 57 GLY B N 1
ATOM 2614 C CA . GLY B 1 57 ? 0.942 -42.089 43.775 1.00 18.21 57 GLY B CA 1
ATOM 2615 C C . GLY B 1 57 ? 1.338 -43.351 44.484 1.00 18.48 57 GLY B C 1
ATOM 2616 O O . GLY B 1 57 ? 1.138 -43.403 45.688 1.00 18.70 57 GLY B O 1
ATOM 2617 N N . ARG B 1 58 ? 1.892 -44.316 43.762 1.00 19.20 58 ARG B N 1
ATOM 2618 C CA . ARG B 1 58 ? 2.177 -45.666 44.302 1.00 19.44 58 ARG B CA 1
ATOM 2619 C C . ARG B 1 58 ? 3.641 -46.012 44.042 1.00 19.11 58 ARG B C 1
ATOM 2620 O O . ARG B 1 58 ? 4.150 -45.739 42.934 1.00 17.95 58 ARG B O 1
ATOM 2628 N N . VAL B 1 59 ? 4.305 -46.517 45.082 1.00 17.70 59 VAL B N 1
ATOM 2629 C CA . VAL B 1 59 ? 5.685 -47.063 44.974 1.00 18.52 59 VAL B CA 1
ATOM 2630 C C . VAL B 1 59 ? 5.559 -48.550 45.267 1.00 19.05 59 VAL B C 1
ATOM 2631 O O . VAL B 1 59 ? 4.659 -48.908 46.025 1.00 21.39 59 VAL B O 1
ATOM 2635 N N . GLY B 1 60 ? 6.436 -49.351 44.685 1.00 19.56 60 GLY B N 1
ATOM 2636 C CA . GLY B 1 60 ? 6.648 -50.746 45.081 1.00 21.99 60 GLY B CA 1
ATOM 2637 C C . GLY B 1 60 ? 7.051 -50.856 46.543 1.00 22.91 60 GLY B C 1
ATOM 2638 O O . GLY B 1 60 ? 7.374 -49.818 47.175 1.00 21.10 60 GLY B O 1
ATOM 2639 N N . GLU B 1 61 ? 7.017 -52.087 47.040 1.00 24.40 61 GLU B N 1
ATOM 2640 C CA . GLU B 1 61 ? 7.525 -52.510 48.364 1.00 26.22 61 GLU B CA 1
ATOM 2641 C C . GLU B 1 61 ? 8.917 -53.088 48.129 1.00 25.20 61 GLU B C 1
ATOM 2642 O O . GLU B 1 61 ? 9.259 -54.120 48.697 1.00 27.97 61 GLU B O 1
ATOM 2648 N N . ASP B 1 62 ? 9.670 -52.406 47.285 1.00 23.82 62 ASP B N 1
ATOM 2649 C CA . ASP B 1 62 ? 11.048 -52.742 46.885 1.00 20.28 62 ASP B CA 1
ATOM 2650 C C . ASP B 1 62 ? 11.948 -51.574 47.256 1.00 20.70 62 ASP B C 1
ATOM 2651 O O . ASP B 1 62 ? 11.479 -50.503 47.606 1.00 22.48 62 ASP B O 1
ATOM 2656 N N . PRO B 1 63 ? 13.275 -51.796 47.326 1.00 23.61 63 PRO B N 1
ATOM 2657 C CA . PRO B 1 63 ? 14.204 -50.706 47.626 1.00 22.87 63 PRO B CA 1
ATOM 2658 C C . PRO B 1 63 ? 14.005 -49.461 46.742 1.00 22.81 63 PRO B C 1
ATOM 2659 O O . PRO B 1 63 ? 14.144 -48.394 47.265 1.00 22.86 63 PRO B O 1
ATOM 2663 N N . PHE B 1 64 ? 13.746 -49.616 45.437 1.00 22.12 64 PHE B N 1
ATOM 2664 C CA . PHE B 1 64 ? 13.403 -48.473 44.536 1.00 21.38 64 PHE B CA 1
ATOM 2665 C C . PHE B 1 64 ? 12.255 -47.656 45.168 1.00 20.63 64 PHE B C 1
ATOM 2666 O O . PHE B 1 64 ? 12.294 -46.398 45.215 1.00 19.14 64 PHE B O 1
ATOM 2674 N N . GLY B 1 65 ? 11.250 -48.356 45.693 1.00 20.74 65 GLY B N 1
ATOM 2675 C CA . GLY B 1 65 ? 10.103 -47.714 46.368 1.00 22.16 65 GLY B CA 1
ATOM 2676 C C . GLY B 1 65 ? 10.554 -46.802 47.490 1.00 22.27 65 GLY B C 1
ATOM 2677 O O . GLY B 1 65 ? 10.051 -45.663 47.591 1.00 20.68 65 GLY B O 1
ATOM 2678 N N . GLN B 1 66 ? 11.452 -47.287 48.349 1.00 23.03 66 GLN B N 1
ATOM 2679 C CA . GLN B 1 66 ? 11.857 -46.511 49.550 1.00 24.05 66 GLN B CA 1
ATOM 2680 C C . GLN B 1 66 ? 12.757 -45.358 49.107 1.00 19.80 66 GLN B C 1
ATOM 2681 O O . GLN B 1 66 ? 12.630 -44.319 49.704 1.00 20.17 66 GLN B O 1
ATOM 2687 N N . ALA B 1 67 ? 13.605 -45.545 48.100 1.00 18.03 67 ALA B N 1
ATOM 2688 C CA . ALA B 1 67 ? 14.468 -44.489 47.526 1.00 21.31 67 ALA B CA 1
ATOM 2689 C C . ALA B 1 67 ? 13.593 -43.424 46.826 1.00 22.17 67 ALA B C 1
ATOM 2690 O O . ALA B 1 67 ? 13.783 -42.209 47.088 1.00 24.89 67 ALA B O 1
ATOM 2692 N N . LEU B 1 68 ? 12.576 -43.830 46.057 1.00 24.84 68 LEU B N 1
ATOM 2693 C CA . LEU B 1 68 ? 11.643 -42.871 45.412 1.00 24.68 68 LEU B CA 1
ATOM 2694 C C . LEU B 1 68 ? 10.950 -42.007 46.469 1.00 27.30 68 LEU B C 1
ATOM 2695 O O . LEU B 1 68 ? 10.974 -40.770 46.315 1.00 24.05 68 LEU B O 1
ATOM 2700 N N . LYS B 1 69 ? 10.321 -42.639 47.463 1.00 25.57 69 LYS B N 1
ATOM 2701 C CA . LYS B 1 69 ? 9.549 -41.941 48.520 1.00 27.51 69 LYS B CA 1
ATOM 2702 C C . LYS B 1 69 ? 10.480 -41.065 49.385 1.00 28.57 69 LYS B C 1
ATOM 2703 O O . LYS B 1 69 ? 10.084 -39.904 49.646 1.00 23.07 69 LYS B O 1
ATOM 2709 N N . SER B 1 70 ? 11.642 -41.585 49.832 1.00 28.98 70 SER B N 1
ATOM 2710 C CA . SER B 1 70 ? 12.704 -40.833 50.574 1.00 27.87 70 SER B CA 1
ATOM 2711 C C . SER B 1 70 ? 13.134 -39.611 49.767 1.00 25.55 70 SER B C 1
ATOM 2712 O O . SER B 1 70 ? 13.355 -38.559 50.393 1.00 25.33 70 SER B O 1
ATOM 2715 N N . GLY B 1 71 ? 13.375 -39.805 48.462 1.00 22.28 71 GLY B N 1
ATOM 2716 C CA . GLY B 1 71 ? 13.879 -38.769 47.540 1.00 22.43 71 GLY B CA 1
ATOM 2717 C C . GLY B 1 71 ? 12.995 -37.531 47.576 1.00 22.08 71 GLY B C 1
ATOM 2718 O O . GLY B 1 71 ? 13.522 -36.410 47.733 1.00 25.13 71 GLY B O 1
ATOM 2719 N N . LEU B 1 72 ? 11.687 -37.722 47.475 1.00 21.79 72 LEU B N 1
ATOM 2720 C CA . LEU B 1 72 ? 10.682 -36.632 47.552 1.00 22.54 72 LEU B CA 1
ATOM 2721 C C . LEU B 1 72 ? 10.695 -35.949 48.934 1.00 22.72 72 LEU B C 1
ATOM 2722 O O . LEU B 1 72 ? 10.636 -34.719 48.984 1.00 21.79 72 LEU B O 1
ATOM 2727 N N . ALA B 1 73 ? 10.653 -36.690 50.035 1.00 21.51 73 ALA B N 1
ATOM 2728 C CA . ALA B 1 73 ? 10.564 -36.075 51.382 1.00 23.25 73 ALA B CA 1
ATOM 2729 C C . ALA B 1 73 ? 11.794 -35.185 51.635 1.00 24.21 73 ALA B C 1
ATOM 2730 O O . ALA B 1 73 ? 11.598 -34.100 52.170 1.00 25.00 73 ALA B O 1
ATOM 2732 N N . GLN B 1 74 ? 12.984 -35.578 51.178 1.00 26.71 74 GLN B N 1
ATOM 2733 C CA . GLN B 1 74 ? 14.233 -34.762 51.239 1.00 31.86 74 GLN B CA 1
ATOM 2734 C C . GLN B 1 74 ? 14.054 -33.421 50.521 1.00 28.86 74 GLN B C 1
ATOM 2735 O O . GLN B 1 74 ? 14.794 -32.499 50.872 1.00 24.10 74 GLN B O 1
ATOM 2741 N N . GLU B 1 75 ? 13.253 -33.374 49.444 1.00 26.74 75 GLU B N 1
ATOM 2742 C CA . GLU B 1 75 ? 12.975 -32.118 48.690 1.00 25.22 75 GLU B CA 1
ATOM 2743 C C . GLU B 1 75 ? 11.850 -31.313 49.338 1.00 25.77 75 GLU B C 1
ATOM 2744 O O . GLU B 1 75 ? 11.522 -30.286 48.773 1.00 27.63 75 GLU B O 1
ATOM 2750 N N . GLY B 1 76 ? 11.269 -31.768 50.457 1.00 29.26 76 GLY B N 1
ATOM 2751 C CA . GLY B 1 76 ? 10.195 -31.071 51.196 1.00 26.73 76 GLY B CA 1
ATOM 2752 C C . GLY B 1 76 ? 8.818 -31.376 50.625 1.00 28.97 76 GLY B C 1
ATOM 2753 O O . GLY B 1 76 ? 7.839 -30.709 51.042 1.00 29.47 76 GLY B O 1
ATOM 2754 N N . VAL B 1 77 ? 8.735 -32.323 49.685 1.00 27.52 77 VAL B N 1
ATOM 2755 C CA . VAL B 1 77 ? 7.439 -32.884 49.210 1.00 27.72 77 VAL B CA 1
ATOM 2756 C C . VAL B 1 77 ? 6.838 -33.669 50.374 1.00 29.01 77 VAL B C 1
ATOM 2757 O O . VAL B 1 77 ? 7.549 -34.500 50.992 1.00 27.34 77 VAL B O 1
ATOM 2761 N N . ASP B 1 78 ? 5.588 -33.367 50.699 1.00 28.71 78 ASP B N 1
ATOM 2762 C CA . ASP B 1 78 ? 4.787 -34.163 51.650 1.00 29.39 78 ASP B CA 1
ATOM 2763 C C . ASP B 1 78 ? 4.490 -35.503 50.961 1.00 30.08 78 ASP B C 1
ATOM 2764 O O . ASP B 1 78 ? 3.857 -35.482 49.882 1.00 28.29 78 ASP B O 1
ATOM 2769 N N . VAL B 1 79 ? 4.940 -36.626 51.533 1.00 29.63 79 VAL B N 1
ATOM 2770 C CA . VAL B 1 79 ? 4.733 -37.981 50.935 1.00 28.24 79 VAL B CA 1
ATOM 2771 C C . VAL B 1 79 ? 3.788 -38.798 51.806 1.00 27.80 79 VAL B C 1
ATOM 2772 O O . VAL B 1 79 ? 3.845 -40.021 51.711 1.00 27.36 79 VAL B O 1
ATOM 2776 N N . ALA B 1 80 ? 2.943 -38.158 52.615 1.00 27.71 80 ALA B N 1
ATOM 2777 C CA . ALA B 1 80 ? 1.972 -38.874 53.470 1.00 27.72 80 ALA B CA 1
ATOM 2778 C C . ALA B 1 80 ? 1.063 -39.767 52.617 1.00 27.27 80 ALA B C 1
ATOM 2779 O O . ALA B 1 80 ? 0.556 -40.737 53.153 1.00 29.72 80 ALA B O 1
ATOM 2781 N N . TRP B 1 81 ? 0.830 -39.425 51.350 1.00 27.55 81 TRP B N 1
ATOM 2782 C CA . TRP B 1 81 ? -0.143 -40.099 50.455 1.00 29.78 81 TRP B CA 1
ATOM 2783 C C . TRP B 1 81 ? 0.583 -40.876 49.354 1.00 27.94 81 TRP B C 1
ATOM 2784 O O . TRP B 1 81 ? -0.039 -41.165 48.310 1.00 27.76 81 TRP B O 1
ATOM 2795 N N . VAL B 1 82 ? 1.877 -41.111 49.508 1.00 26.10 82 VAL B N 1
ATOM 2796 C CA . VAL B 1 82 ? 2.585 -42.074 48.623 1.00 25.60 82 VAL B CA 1
ATOM 2797 C C . VAL B 1 82 ? 2.290 -43.476 49.180 1.00 24.75 82 VAL B C 1
ATOM 2798 O O . VAL B 1 82 ? 2.728 -43.777 50.283 1.00 25.61 82 VAL B O 1
ATOM 2802 N N . LEU B 1 83 ? 1.529 -44.273 48.445 1.00 23.77 83 LEU B N 1
ATOM 2803 C CA . LEU B 1 83 ? 1.045 -45.601 48.891 1.00 25.72 83 LEU B CA 1
ATOM 2804 C C . LEU B 1 83 ? 2.069 -46.696 48.557 1.00 24.12 83 LEU B C 1
ATOM 2805 O O . LEU B 1 83 ? 2.470 -46.850 47.385 1.00 21.64 83 LEU B O 1
ATOM 2810 N N . GLU B 1 84 ? 2.471 -47.455 49.563 1.00 25.93 84 GLU B N 1
ATOM 2811 C CA . GLU B 1 84 ? 3.239 -48.714 49.362 1.00 28.07 84 GLU B CA 1
ATOM 2812 C C . GLU B 1 84 ? 2.352 -49.750 48.643 1.00 26.86 84 GLU B C 1
ATOM 2813 O O . GLU B 1 84 ? 1.146 -49.793 48.881 1.00 26.82 84 GLU B O 1
ATOM 2819 N N . THR B 1 85 ? 2.912 -50.501 47.701 1.00 26.77 85 THR B N 1
ATOM 2820 C CA . THR B 1 85 ? 2.125 -51.462 46.891 1.00 28.54 85 THR B CA 1
ATOM 2821 C C . THR B 1 85 ? 2.947 -52.722 46.637 1.00 25.65 85 THR B C 1
ATOM 2822 O O . THR B 1 85 ? 4.130 -52.661 46.339 1.00 26.72 85 THR B O 1
ATOM 2826 N N . PRO B 1 86 ? 2.282 -53.892 46.732 1.00 25.22 86 PRO B N 1
ATOM 2827 C CA . PRO B 1 86 ? 2.927 -55.172 46.467 1.00 23.88 86 PRO B CA 1
ATOM 2828 C C . PRO B 1 86 ? 3.560 -55.176 45.065 1.00 24.65 86 PRO B C 1
ATOM 2829 O O . PRO B 1 86 ? 3.041 -54.575 44.158 1.00 22.25 86 PRO B O 1
ATOM 2833 N N . GLY B 1 87 ? 4.720 -55.818 44.922 1.00 24.98 87 GLY B N 1
ATOM 2834 C CA . GLY B 1 87 ? 5.403 -55.911 43.629 1.00 22.66 87 GLY B CA 1
ATOM 2835 C C . GLY B 1 87 ? 6.312 -54.711 43.425 1.00 23.15 87 GLY B C 1
ATOM 2836 O O . GLY B 1 87 ? 6.594 -53.990 44.370 1.00 25.24 87 GLY B O 1
ATOM 2837 N N . PRO B 1 88 ? 6.843 -54.524 42.199 1.00 20.46 88 PRO B N 1
ATOM 2838 C CA . PRO B 1 88 ? 7.911 -53.558 41.970 1.00 20.26 88 PRO B CA 1
ATOM 2839 C C . PRO B 1 88 ? 7.423 -52.120 41.735 1.00 22.36 88 PRO B C 1
ATOM 2840 O O . PRO B 1 88 ? 6.270 -51.958 41.292 1.00 21.41 88 PRO B O 1
ATOM 2844 N N . SER B 1 89 ? 8.301 -51.137 41.987 1.00 19.09 89 SER B N 1
ATOM 2845 C CA . SER B 1 89 ? 8.099 -49.724 41.587 1.00 18.38 89 SER B CA 1
ATOM 2846 C C . SER B 1 89 ? 8.128 -49.657 40.059 1.00 19.88 89 SER B C 1
ATOM 2847 O O . SER B 1 89 ? 8.579 -50.641 39.433 1.00 22.24 89 SER B O 1
ATOM 2850 N N . GLY B 1 90 ? 7.610 -48.585 39.460 1.00 18.93 90 GLY B N 1
ATOM 2851 C CA . GLY B 1 90 ? 7.799 -48.326 38.026 1.00 18.30 90 GLY B CA 1
ATOM 2852 C C . GLY B 1 90 ? 9.278 -48.242 37.703 1.00 18.73 90 GLY B C 1
ATOM 2853 O O . GLY B 1 90 ? 10.065 -47.746 38.547 1.00 20.47 90 GLY B O 1
ATOM 2854 N N . THR B 1 91 ? 9.686 -48.764 36.560 1.00 19.66 91 THR B N 1
ATOM 2855 C CA . THR B 1 91 ? 11.118 -48.917 36.202 1.00 21.23 91 THR B CA 1
ATOM 2856 C C . THR B 1 91 ? 11.240 -48.566 34.733 1.00 21.75 91 THR B C 1
ATOM 2857 O O . THR B 1 91 ? 10.440 -49.126 33.945 1.00 19.95 91 THR B O 1
ATOM 2861 N N . GLY B 1 92 ? 12.177 -47.661 34.426 1.00 23.54 92 GLY B N 1
ATOM 2862 C CA . GLY B 1 92 ? 12.678 -47.394 33.066 1.00 24.09 92 GLY B CA 1
ATOM 2863 C C . GLY B 1 92 ? 14.023 -48.060 32.864 1.00 25.06 92 GLY B C 1
ATOM 2864 O O . GLY B 1 92 ? 14.856 -47.953 33.749 1.00 26.75 92 GLY B O 1
ATOM 2865 N N . PHE B 1 93 ? 14.195 -48.804 31.775 1.00 28.92 93 PHE B N 1
ATOM 2866 C CA . PHE B 1 93 ? 15.511 -49.345 31.332 1.00 30.87 93 PHE B CA 1
ATOM 2867 C C . PHE B 1 93 ? 16.028 -48.394 30.256 1.00 31.04 93 PHE B C 1
ATOM 2868 O O . PHE B 1 93 ? 15.304 -48.196 29.252 1.00 31.45 93 PHE B O 1
ATOM 2876 N N . ILE B 1 94 ? 17.185 -47.782 30.513 1.00 29.02 94 ILE B N 1
ATOM 2877 C CA . ILE B 1 94 ? 17.824 -46.779 29.620 1.00 32.45 94 ILE B CA 1
ATOM 2878 C C . ILE B 1 94 ? 19.219 -47.297 29.266 1.00 33.06 94 ILE B C 1
ATOM 2879 O O . ILE B 1 94 ? 19.968 -47.628 30.205 1.00 38.16 94 ILE B O 1
ATOM 2884 N N . LEU B 1 95 ? 19.531 -47.390 27.973 1.00 33.46 95 LEU B N 1
ATOM 2885 C CA . LEU B 1 95 ? 20.922 -47.518 27.450 1.00 35.21 95 LEU B CA 1
ATOM 2886 C C . LEU B 1 95 ? 21.360 -46.200 26.792 1.00 36.46 95 LEU B C 1
ATOM 2887 O O . LEU B 1 95 ? 20.704 -45.781 25.848 1.00 39.54 95 LEU B O 1
ATOM 2892 N N . VAL B 1 96 ? 22.421 -45.561 27.281 1.00 39.24 96 VAL B N 1
ATOM 2893 C CA . VAL B 1 96 ? 22.962 -44.290 26.713 1.00 39.66 96 VAL B CA 1
ATOM 2894 C C . VAL B 1 96 ? 24.317 -44.568 26.040 1.00 37.88 96 VAL B C 1
ATOM 2895 O O . VAL B 1 96 ? 25.153 -45.243 26.666 1.00 32.58 96 VAL B O 1
ATOM 2899 N N . ASP B 1 97 ? 24.549 -44.050 24.821 1.00 41.67 97 ASP B N 1
ATOM 2900 C CA . ASP B 1 97 ? 25.832 -44.231 24.065 1.00 39.94 97 ASP B CA 1
ATOM 2901 C C . ASP B 1 97 ? 26.819 -43.117 24.436 1.00 44.54 97 ASP B C 1
ATOM 2902 O O . ASP B 1 97 ? 26.482 -42.221 25.222 1.00 41.67 97 ASP B O 1
ATOM 2907 N N . PRO B 1 98 ? 28.064 -43.129 23.892 1.00 42.11 98 PRO B N 1
ATOM 2908 C CA . PRO B 1 98 ? 29.016 -42.038 24.098 1.00 45.69 98 PRO B CA 1
ATOM 2909 C C . PRO B 1 98 ? 28.573 -40.666 23.569 1.00 44.30 98 PRO B C 1
ATOM 2910 O O . PRO B 1 98 ? 29.125 -39.679 24.026 1.00 42.02 98 PRO B O 1
ATOM 2914 N N . GLU B 1 99 ? 27.637 -40.638 22.614 1.00 47.20 99 GLU B N 1
ATOM 2915 C CA . GLU B 1 99 ? 27.158 -39.395 21.947 1.00 53.00 99 GLU B CA 1
ATOM 2916 C C . GLU B 1 99 ? 25.958 -38.818 22.712 1.00 48.52 99 GLU B C 1
ATOM 2917 O O . GLU B 1 99 ? 25.679 -37.631 22.545 1.00 46.24 99 GLU B O 1
ATOM 2923 N N . GLY B 1 100 ? 25.289 -39.635 23.530 1.00 51.67 100 GLY B N 1
ATOM 2924 C CA . GLY B 1 100 ? 24.235 -39.211 24.474 1.00 49.23 100 GLY B CA 1
ATOM 2925 C C . GLY B 1 100 ? 22.857 -39.638 24.006 1.00 46.83 100 GLY B C 1
ATOM 2926 O O . GLY B 1 100 ? 21.867 -39.299 24.666 1.00 48.46 100 GLY B O 1
ATOM 2927 N N . GLN B 1 101 ? 22.785 -40.332 22.877 1.00 48.65 101 GLN B N 1
ATOM 2928 C CA . GLN B 1 101 ? 21.513 -40.885 22.365 1.00 50.55 101 GLN B CA 1
ATOM 2929 C C . GLN B 1 101 ? 21.218 -42.170 23.132 1.00 46.86 101 GLN B C 1
ATOM 2930 O O . GLN B 1 101 ? 22.157 -42.806 23.675 1.00 49.61 101 GLN B O 1
ATOM 2936 N N . ASN B 1 102 ? 19.951 -42.536 23.188 1.00 44.34 102 ASN B N 1
ATOM 2937 C CA . ASN B 1 102 ? 19.474 -43.522 24.179 1.00 42.67 102 ASN B CA 1
ATOM 2938 C C . ASN B 1 102 ? 18.406 -44.407 23.552 1.00 39.75 102 ASN B C 1
ATOM 2939 O O . ASN B 1 102 ? 17.918 -44.089 22.471 1.00 36.56 102 ASN B O 1
ATOM 2944 N N . GLN B 1 103 ? 18.129 -45.506 24.250 1.00 44.12 103 GLN B N 1
ATOM 2945 C CA . GLN B 1 103 ? 17.088 -46.531 23.994 1.00 43.60 103 GLN B CA 1
ATOM 2946 C C . GLN B 1 103 ? 16.335 -46.631 25.328 1.00 40.74 103 GLN B C 1
ATOM 2947 O O . GLN B 1 103 ? 17.005 -46.778 26.356 1.00 41.48 103 GLN B O 1
ATOM 2953 N N . ILE B 1 104 ? 15.026 -46.420 25.369 1.00 40.74 104 ILE B N 1
ATOM 2954 C CA . ILE B 1 104 ? 14.293 -46.378 26.669 1.00 39.70 104 ILE B CA 1
ATOM 2955 C C . ILE B 1 104 ? 13.080 -47.308 26.579 1.00 38.78 104 ILE B C 1
ATOM 2956 O O . ILE B 1 104 ? 12.490 -47.383 25.497 1.00 39.66 104 ILE B O 1
ATOM 2961 N N . ALA B 1 105 ? 12.825 -48.079 27.642 1.00 36.98 105 ALA B N 1
ATOM 2962 C CA . ALA B 1 105 ? 11.566 -48.824 27.895 1.00 32.46 105 ALA B CA 1
ATOM 2963 C C . ALA B 1 105 ? 11.089 -48.493 29.314 1.00 32.15 105 ALA B C 1
ATOM 2964 O O . ALA B 1 105 ? 11.938 -48.493 30.245 1.00 27.29 105 ALA B O 1
ATOM 2966 N N . VAL B 1 106 ? 9.807 -48.154 29.473 1.00 32.57 106 VAL B N 1
ATOM 2967 C CA . VAL B 1 106 ? 9.243 -47.721 30.781 1.00 32.35 106 VAL B CA 1
ATOM 2968 C C . VAL B 1 106 ? 8.122 -48.678 31.139 1.00 34.33 106 VAL B C 1
ATOM 2969 O O . VAL B 1 106 ? 7.178 -48.779 30.346 1.00 34.62 106 VAL B O 1
ATOM 2973 N N . ALA B 1 107 ? 8.255 -49.361 32.277 1.00 32.45 107 ALA B N 1
ATOM 2974 C CA . ALA B 1 107 ? 7.176 -50.173 32.876 1.00 32.32 107 ALA B CA 1
ATOM 2975 C C . ALA B 1 107 ? 6.513 -49.384 34.003 1.00 31.79 107 ALA B C 1
ATOM 2976 O O . ALA B 1 107 ? 7.218 -48.819 34.834 1.00 34.47 107 ALA B O 1
ATOM 2978 N N . PRO B 1 108 ? 5.155 -49.324 34.036 1.00 29.15 108 PRO B N 1
ATOM 2979 C CA . PRO B 1 108 ? 4.407 -48.627 35.076 1.00 27.23 108 PRO B CA 1
ATOM 2980 C C . PRO B 1 108 ? 4.544 -49.222 36.478 1.00 26.89 108 PRO B C 1
ATOM 2981 O O . PRO B 1 108 ? 4.415 -48.496 37.449 1.00 28.69 108 PRO B O 1
ATOM 2985 N N . GLY B 1 109 ? 4.772 -50.532 36.575 1.00 28.08 109 GLY B N 1
ATOM 2986 C CA . GLY B 1 109 ? 4.928 -51.192 37.882 1.00 23.93 109 GLY B CA 1
ATOM 2987 C C . GLY B 1 109 ? 3.820 -50.703 38.786 1.00 23.40 109 GLY B C 1
ATOM 2988 O O . GLY B 1 109 ? 2.703 -50.633 38.301 1.00 26.32 109 GLY B O 1
ATOM 2989 N N . ALA B 1 110 ? 4.131 -50.268 40.001 1.00 22.15 110 ALA B N 1
ATOM 2990 C CA . ALA B 1 110 ? 3.142 -49.910 41.032 1.00 21.41 110 ALA B CA 1
ATOM 2991 C C . ALA B 1 110 ? 2.236 -48.779 40.504 1.00 20.70 110 ALA B C 1
ATOM 2992 O O . ALA B 1 110 ? 1.109 -48.679 40.983 1.00 21.94 110 ALA B O 1
ATOM 2994 N N . ASN B 1 111 ? 2.674 -47.999 39.514 1.00 19.88 111 ASN B N 1
ATOM 2995 C CA . ASN B 1 111 ? 1.841 -46.912 38.935 1.00 22.04 111 ASN B CA 1
ATOM 2996 C C . ASN B 1 111 ? 0.528 -47.464 38.362 1.00 23.03 111 ASN B C 1
ATOM 2997 O O . ASN B 1 111 ? -0.524 -46.789 38.540 1.00 20.11 111 ASN B O 1
ATOM 3002 N N . ALA B 1 112 ? 0.547 -48.641 37.738 1.00 23.07 112 ALA B N 1
ATOM 3003 C CA . ALA B 1 112 ? -0.667 -49.199 37.091 1.00 23.23 112 ALA B CA 1
ATOM 3004 C C . ALA B 1 112 ? -1.682 -49.657 38.144 1.00 23.46 112 ALA B C 1
ATOM 3005 O O . ALA B 1 112 ? -2.839 -49.803 37.786 1.00 26.46 112 ALA B O 1
ATOM 3007 N N . ARG B 1 113 ? -1.298 -49.764 39.418 1.00 25.71 113 ARG B N 1
ATOM 3008 C CA . ARG B 1 113 ? -2.211 -50.148 40.539 1.00 25.21 113 ARG B CA 1
ATOM 3009 C C . ARG B 1 113 ? -2.724 -48.899 41.257 1.00 23.27 113 ARG B C 1
ATOM 3010 O O . ARG B 1 113 ? -3.499 -49.041 42.191 1.00 23.77 113 ARG B O 1
ATOM 3018 N N . LEU B 1 114 ? -2.362 -47.690 40.840 1.00 20.51 114 LEU B N 1
ATOM 3019 C CA . LEU B 1 114 ? -3.050 -46.512 41.423 1.00 21.57 114 LEU B CA 1
ATOM 3020 C C . LEU B 1 114 ? -4.421 -46.437 40.729 1.00 25.25 114 LEU B C 1
ATOM 3021 O O . LEU B 1 114 ? -4.474 -46.133 39.495 1.00 29.60 114 LEU B O 1
ATOM 3026 N N . VAL B 1 115 ? -5.462 -46.806 41.485 1.00 26.51 115 VAL B N 1
ATOM 3027 C CA . VAL B 1 115 ? -6.868 -47.008 41.024 1.00 27.00 115 VAL B CA 1
ATOM 3028 C C . VAL B 1 115 ? -7.706 -45.868 41.610 1.00 29.17 115 VAL B C 1
ATOM 3029 O O . VAL B 1 115 ? -7.237 -45.162 42.504 1.00 32.12 115 VAL B O 1
ATOM 3033 N N . PRO B 1 116 ? -8.932 -45.603 41.100 1.00 25.69 116 PRO B N 1
ATOM 3034 C CA . PRO B 1 116 ? -9.732 -44.492 41.614 1.00 25.96 116 PRO B CA 1
ATOM 3035 C C . PRO B 1 116 ? -9.982 -44.484 43.138 1.00 26.20 116 PRO B C 1
ATOM 3036 O O . PRO B 1 116 ? -9.988 -43.402 43.708 1.00 23.79 116 PRO B O 1
ATOM 3040 N N . GLU B 1 117 ? -10.136 -45.639 43.791 1.00 25.66 117 GLU B N 1
ATOM 3041 C CA . GLU B 1 117 ? -10.414 -45.708 45.253 1.00 27.94 117 GLU B CA 1
ATOM 3042 C C . GLU B 1 117 ? -9.146 -45.472 46.084 1.00 28.52 117 GLU B C 1
ATOM 3043 O O . GLU B 1 117 ? -9.265 -45.447 47.345 1.00 30.60 117 GLU B O 1
ATOM 3049 N N . ASP B 1 118 ? -7.972 -45.328 45.464 1.00 24.49 118 ASP B N 1
ATOM 3050 C CA . ASP B 1 118 ? -6.756 -44.924 46.206 1.00 25.25 118 ASP B CA 1
ATOM 3051 C C . ASP B 1 118 ? -6.824 -43.420 46.522 1.00 29.08 118 ASP B C 1
ATOM 3052 O O . ASP B 1 118 ? -5.959 -42.950 47.279 1.00 27.68 118 ASP B O 1
ATOM 3057 N N . LEU B 1 119 ? -7.747 -42.679 45.898 1.00 29.04 119 LEU B N 1
ATOM 3058 C CA . LEU B 1 119 ? -7.751 -41.193 45.916 1.00 30.15 119 LEU B CA 1
ATOM 3059 C C . LEU B 1 119 ? -8.728 -40.735 46.991 1.00 29.13 119 LEU B C 1
ATOM 3060 O O . LEU B 1 119 ? -9.923 -40.635 46.738 1.00 28.39 119 LEU B O 1
ATOM 3065 N N . PRO B 1 120 ? -8.248 -40.430 48.211 1.00 29.39 120 PRO B N 1
ATOM 3066 C CA . PRO B 1 120 ? -9.126 -40.045 49.308 1.00 31.66 120 PRO B CA 1
ATOM 3067 C C . PRO B 1 120 ? -9.280 -38.516 49.362 1.00 32.39 120 PRO B C 1
ATOM 3068 O O . PRO B 1 120 ? -8.316 -37.789 49.122 1.00 25.70 120 PRO B O 1
ATOM 3072 N N . ALA B 1 121 ? -10.516 -38.088 49.636 1.00 33.76 121 ALA B N 1
ATOM 3073 C CA . ALA B 1 121 ? -10.975 -36.684 49.687 1.00 36.97 121 ALA B CA 1
ATOM 3074 C C . ALA B 1 121 ? -10.010 -35.842 50.542 1.00 37.73 121 ALA B C 1
ATOM 3075 O O . ALA B 1 121 ? -9.656 -34.735 50.122 1.00 37.40 121 ALA B O 1
ATOM 3077 N N . THR B 1 122 ? -9.575 -36.392 51.676 1.00 35.54 122 THR B N 1
ATOM 3078 C CA . THR B 1 122 ? -8.613 -35.794 52.631 1.00 35.41 122 THR B CA 1
ATOM 3079 C C . THR B 1 122 ? -7.378 -35.234 51.908 1.00 34.42 122 THR B C 1
ATOM 3080 O O . THR B 1 122 ? -6.935 -34.133 52.270 1.00 30.52 122 THR B O 1
ATOM 3084 N N . ALA B 1 123 ? -6.844 -35.939 50.903 1.00 35.54 123 ALA B N 1
ATOM 3085 C CA . ALA B 1 123 ? -5.661 -35.501 50.114 1.00 30.70 123 ALA B CA 1
ATOM 3086 C C . ALA B 1 123 ? -5.968 -34.207 49.346 1.00 29.85 123 ALA B C 1
ATOM 3087 O O . ALA B 1 123 ? -5.024 -33.448 49.079 1.00 25.61 123 ALA B O 1
ATOM 3089 N N . PHE B 1 124 ? -7.240 -33.990 48.986 1.00 31.93 124 PHE B N 1
ATOM 3090 C CA . PHE B 1 124 ? -7.713 -32.848 48.165 1.00 28.78 124 PHE B CA 1
ATOM 3091 C C . PHE B 1 124 ? -8.209 -31.701 49.056 1.00 32.15 124 PHE B C 1
ATOM 3092 O O . PHE B 1 124 ? -8.535 -30.648 48.515 1.00 34.20 124 PHE B O 1
ATOM 3100 N N . GLN B 1 125 ? -8.226 -31.839 50.376 1.00 34.20 125 GLN B N 1
ATOM 3101 C CA . GLN B 1 125 ? -8.725 -30.721 51.232 1.00 40.75 125 GLN B CA 1
ATOM 3102 C C . GLN B 1 125 ? -7.741 -29.542 51.197 1.00 34.19 125 GLN B C 1
ATOM 3103 O O . GLN B 1 125 ? -6.544 -29.776 51.333 1.00 37.96 125 GLN B O 1
ATOM 3109 N N . GLY B 1 126 ? -8.243 -28.316 51.051 1.00 34.73 126 GLY B N 1
ATOM 3110 C CA . GLY B 1 126 ? -7.448 -27.068 51.050 1.00 35.29 126 GLY B CA 1
ATOM 3111 C C . GLY B 1 126 ? -6.512 -26.974 49.858 1.00 35.67 126 GLY B C 1
ATOM 3112 O O . GLY B 1 126 ? -5.541 -26.202 49.905 1.00 42.02 126 GLY B O 1
ATOM 3113 N N . VAL B 1 127 ? -6.736 -27.758 48.810 1.00 36.57 127 VAL B N 1
ATOM 3114 C CA . VAL B 1 127 ? -5.773 -27.795 47.677 1.00 34.57 127 VAL B CA 1
ATOM 3115 C C . VAL B 1 127 ? -6.163 -26.667 46.723 1.00 29.15 127 VAL B C 1
ATOM 3116 O O . VAL B 1 127 ? -7.299 -26.608 46.397 1.00 27.76 127 VAL B O 1
ATOM 3120 N N . GLY B 1 128 ? -5.222 -25.855 46.252 1.00 29.35 128 GLY B N 1
ATOM 3121 C CA . GLY B 1 128 ? -5.507 -24.818 45.238 1.00 29.04 128 GLY B CA 1
ATOM 3122 C C . GLY B 1 128 ? -5.477 -25.384 43.823 1.00 26.34 128 GLY B C 1
ATOM 3123 O O . GLY B 1 128 ? -6.332 -25.011 43.025 1.00 23.25 128 GLY B O 1
ATOM 3124 N N . VAL B 1 129 ? -4.502 -26.247 43.519 1.00 26.72 129 VAL B N 1
ATOM 3125 C CA . VAL B 1 129 ? -4.302 -26.839 42.159 1.00 25.73 129 VAL B CA 1
ATOM 3126 C C . VAL B 1 129 ? -4.016 -28.337 42.297 1.00 24.07 129 VAL B C 1
ATOM 3127 O O . VAL B 1 129 ? -3.172 -28.730 43.107 1.00 22.47 129 VAL B O 1
ATOM 3131 N N . VAL B 1 130 ? -4.748 -29.145 41.533 1.00 25.34 130 VAL B N 1
ATOM 3132 C CA . VAL B 1 130 ? -4.469 -30.586 41.319 1.00 23.58 130 VAL B CA 1
ATOM 3133 C C . VAL B 1 130 ? -3.714 -30.705 39.990 1.00 24.16 130 VAL B C 1
ATOM 3134 O O . VAL B 1 130 ? -4.277 -30.351 38.924 1.00 24.11 130 VAL B O 1
ATOM 3138 N N . LEU B 1 131 ? -2.486 -31.220 40.047 1.00 23.21 131 LEU B N 1
ATOM 3139 C CA . LEU B 1 131 ? -1.670 -31.428 38.838 1.00 22.06 131 LEU B CA 1
ATOM 3140 C C . LEU B 1 131 ? -1.646 -32.921 38.508 1.00 22.15 131 LEU B C 1
ATOM 3141 O O . LEU B 1 131 ? -1.277 -33.724 39.395 1.00 25.91 131 LEU B O 1
ATOM 3146 N N . LEU B 1 132 ? -1.972 -33.248 37.265 1.00 19.65 132 LEU B N 1
ATOM 3147 C CA . LEU B 1 132 ? -2.091 -34.635 36.746 1.00 22.05 132 LEU B CA 1
ATOM 3148 C C . LEU B 1 132 ? -1.176 -34.817 35.547 1.00 20.00 132 LEU B C 1
ATOM 3149 O O . LEU B 1 132 ? -1.066 -33.870 34.769 1.00 20.30 132 LEU B O 1
ATOM 3154 N N . GLN B 1 133 ? -0.634 -36.014 35.361 1.00 18.74 133 GLN B N 1
ATOM 3155 C CA . GLN B 1 133 ? -0.099 -36.445 34.045 1.00 18.83 133 GLN B CA 1
ATOM 3156 C C . GLN B 1 133 ? -0.870 -37.690 33.580 1.00 19.90 133 GLN B C 1
ATOM 3157 O O . GLN B 1 133 ? -1.946 -38.007 34.189 1.00 19.60 133 GLN B O 1
ATOM 3163 N N . LEU B 1 134 ? -0.348 -38.359 32.543 1.00 21.01 134 LEU B N 1
ATOM 3164 C CA . LEU B 1 134 ? -0.942 -39.592 31.956 1.00 23.10 134 LEU B CA 1
ATOM 3165 C C . LEU B 1 134 ? 0.012 -40.780 32.170 1.00 23.75 134 LEU B C 1
ATOM 3166 O O . LEU B 1 134 ? 0.086 -41.593 31.265 1.00 23.80 134 LEU B O 1
ATOM 3171 N N . GLU B 1 135 ? 0.720 -40.853 33.307 1.00 24.80 135 GLU B N 1
ATOM 3172 C CA . GLU B 1 135 ? 1.583 -42.007 33.706 1.00 26.25 135 GLU B CA 1
ATOM 3173 C C . GLU B 1 135 ? 0.903 -42.785 34.845 1.00 26.85 135 GLU B C 1
ATOM 3174 O O . GLU B 1 135 ? 1.606 -43.399 35.667 1.00 31.02 135 GLU B O 1
ATOM 3180 N N . ILE B 1 136 ? -0.426 -42.721 34.914 1.00 26.86 136 ILE B N 1
ATOM 3181 C CA . ILE B 1 136 ? -1.302 -43.553 35.783 1.00 26.30 136 ILE B CA 1
ATOM 3182 C C . ILE B 1 136 ? -2.500 -43.925 34.926 1.00 27.13 136 ILE B C 1
ATOM 3183 O O . ILE B 1 136 ? -2.659 -43.350 33.850 1.00 25.34 136 ILE B O 1
ATOM 3188 N N . PRO B 1 137 ? -3.400 -44.827 35.390 1.00 30.12 137 PRO B N 1
ATOM 3189 C CA . PRO B 1 137 ? -4.601 -45.183 34.627 1.00 30.71 137 PRO B CA 1
ATOM 3190 C C . PRO B 1 137 ? -5.530 -43.981 34.402 1.00 30.05 137 PRO B C 1
ATOM 3191 O O . PRO B 1 137 ? -5.740 -43.209 35.299 1.00 26.46 137 PRO B O 1
ATOM 3195 N N . LEU B 1 138 ? -6.104 -43.910 33.206 1.00 33.15 138 LEU B N 1
ATOM 3196 C CA . LEU B 1 138 ? -7.024 -42.829 32.765 1.00 35.35 138 LEU B CA 1
ATOM 3197 C C . LEU B 1 138 ? -8.209 -42.753 33.738 1.00 34.92 138 LEU B C 1
ATOM 3198 O O . LEU B 1 138 ? -8.492 -41.631 34.235 1.00 32.41 138 LEU B O 1
ATOM 3203 N N . GLU B 1 139 ? -8.794 -43.893 34.128 1.00 34.04 139 GLU B N 1
ATOM 3204 C CA . GLU B 1 139 ? -9.847 -43.932 35.191 1.00 30.51 139 GLU B CA 1
ATOM 3205 C C . GLU B 1 139 ? -9.365 -43.189 36.454 1.00 26.60 139 GLU B C 1
ATOM 3206 O O . GLU B 1 139 ? -10.201 -42.547 37.131 1.00 23.46 139 GLU B O 1
ATOM 3212 N N . THR B 1 140 ? -8.082 -43.261 36.822 1.00 25.16 140 THR B N 1
ATOM 3213 C CA . THR B 1 140 ? -7.619 -42.569 38.056 1.00 27.73 140 THR B CA 1
ATOM 3214 C C . THR B 1 140 ? -7.558 -41.046 37.810 1.00 26.94 140 THR B C 1
ATOM 3215 O O . THR B 1 140 ? -8.041 -40.296 38.668 1.00 28.78 140 THR B O 1
ATOM 3219 N N . VAL B 1 141 ? -7.060 -40.608 36.649 1.00 29.41 141 VAL B N 1
ATOM 3220 C CA . VAL B 1 141 ? -7.023 -39.172 36.220 1.00 28.38 141 VAL B CA 1
ATOM 3221 C C . VAL B 1 141 ? -8.454 -38.614 36.343 1.00 29.46 141 VAL B C 1
ATOM 3222 O O . VAL B 1 141 ? -8.674 -37.584 37.025 1.00 30.72 141 VAL B O 1
ATOM 3226 N N . VAL B 1 142 ? -9.412 -39.325 35.756 1.00 28.29 142 VAL B N 1
ATOM 3227 C CA . VAL B 1 142 ? -10.864 -39.006 35.782 1.00 26.43 142 VAL B CA 1
ATOM 3228 C C . VAL B 1 142 ? -11.320 -38.807 37.230 1.00 25.13 142 VAL B C 1
ATOM 3229 O O . VAL B 1 142 ? -11.898 -37.763 37.512 1.00 24.89 142 VAL B O 1
ATOM 3233 N N . ARG B 1 143 ? -11.024 -39.742 38.133 1.00 25.10 143 ARG B N 1
ATOM 3234 C CA . ARG B 1 143 ? -11.450 -39.641 39.549 1.00 25.14 143 ARG B CA 1
ATOM 3235 C C . ARG B 1 143 ? -10.802 -38.422 40.203 1.00 25.56 143 ARG B C 1
ATOM 3236 O O . ARG B 1 143 ? -11.478 -37.782 41.037 1.00 25.46 143 ARG B O 1
ATOM 3244 N N . ALA B 1 144 ? -9.533 -38.156 39.880 1.00 26.93 144 ALA B N 1
ATOM 3245 C CA . ALA B 1 144 ? -8.749 -37.013 40.420 1.00 28.15 144 ALA B CA 1
ATOM 3246 C C . ALA B 1 144 ? -9.430 -35.688 40.057 1.00 27.56 144 ALA B C 1
ATOM 3247 O O . ALA B 1 144 ? -9.640 -34.839 40.963 1.00 28.08 144 ALA B O 1
ATOM 3249 N N . ALA B 1 145 ? -9.685 -35.500 38.763 1.00 25.85 145 ALA B N 1
ATOM 3250 C CA . ALA B 1 145 ? -10.330 -34.292 38.202 1.00 28.30 145 ALA B CA 1
ATOM 3251 C C . ALA B 1 145 ? -11.619 -34.005 38.987 1.00 26.29 145 ALA B C 1
ATOM 3252 O O . ALA B 1 145 ? -11.798 -32.875 39.459 1.00 25.60 145 ALA B O 1
ATOM 3254 N N . ALA B 1 146 ? -12.448 -35.032 39.183 1.00 28.45 146 ALA B N 1
ATOM 3255 C CA . ALA B 1 146 ? -13.776 -34.945 39.829 1.00 28.22 146 ALA B CA 1
ATOM 3256 C C . ALA B 1 146 ? -13.597 -34.715 41.339 1.00 29.54 146 ALA B C 1
ATOM 3257 O O . ALA B 1 146 ? -14.314 -33.872 41.909 1.00 25.95 146 ALA B O 1
ATOM 3259 N N . LEU B 1 147 ? -12.602 -35.332 41.978 1.00 29.14 147 LEU B N 1
ATOM 3260 C CA . LEU B 1 147 ? -12.408 -35.066 43.425 1.00 29.65 147 LEU B CA 1
ATOM 3261 C C . LEU B 1 147 ? -11.771 -33.683 43.594 1.00 29.71 147 LEU B C 1
ATOM 3262 O O . LEU B 1 147 ? -11.971 -33.059 44.668 1.00 29.81 147 LEU B O 1
ATOM 3267 N N . GLY B 1 148 ? -11.033 -33.223 42.586 1.00 26.92 148 GLY B N 1
ATOM 3268 C CA . GLY B 1 148 ? -10.370 -31.913 42.629 1.00 29.41 148 GLY B CA 1
ATOM 3269 C C . GLY B 1 148 ? -11.398 -30.796 42.574 1.00 28.34 148 GLY B C 1
ATOM 3270 O O . GLY B 1 148 ? -11.347 -29.924 43.458 1.00 23.53 148 GLY B O 1
ATOM 3271 N N . ARG B 1 149 ? -12.296 -30.858 41.585 1.00 31.35 149 ARG B N 1
ATOM 3272 C CA . ARG B 1 149 ? -13.412 -29.892 41.367 1.00 36.16 149 ARG B CA 1
ATOM 3273 C C . ARG B 1 149 ? -14.362 -29.867 42.554 1.00 33.98 149 ARG B C 1
ATOM 3274 O O . ARG B 1 149 ? -14.815 -28.790 42.893 1.00 32.92 149 ARG B O 1
ATOM 3282 N N . LYS B 1 150 ? -14.659 -31.020 43.138 1.00 38.49 150 LYS B N 1
ATOM 3283 C CA . LYS B 1 150 ? -15.560 -31.097 44.311 1.00 41.45 150 LYS B CA 1
ATOM 3284 C C . LYS B 1 150 ? -14.917 -30.331 45.474 1.00 40.61 150 LYS B C 1
ATOM 3285 O O . LYS B 1 150 ? -15.668 -29.755 46.266 1.00 48.49 150 LYS B O 1
ATOM 3291 N N . ALA B 1 151 ? -13.581 -30.276 45.548 1.00 38.39 151 ALA B N 1
ATOM 3292 C CA . ALA B 1 151 ? -12.802 -29.671 46.663 1.00 31.92 151 ALA B CA 1
ATOM 3293 C C . ALA B 1 151 ? -12.522 -28.167 46.474 1.00 28.30 151 ALA B C 1
ATOM 3294 O O . ALA B 1 151 ? -11.998 -27.571 47.409 1.00 26.92 151 ALA B O 1
ATOM 3296 N N . GLY B 1 152 ? -12.866 -27.563 45.340 1.00 28.53 152 GLY B N 1
ATOM 3297 C CA . GLY B 1 152 ? -12.626 -26.128 45.075 1.00 29.94 152 GLY B CA 1
ATOM 3298 C C . GLY B 1 152 ? -11.347 -25.881 44.283 1.00 29.66 152 GLY B C 1
ATOM 3299 O O . GLY B 1 152 ? -11.085 -24.714 43.945 1.00 32.26 152 GLY B O 1
ATOM 3300 N N . ALA B 1 153 ? -10.607 -26.942 43.937 1.00 27.21 153 ALA B N 1
ATOM 3301 C CA . ALA B 1 153 ? -9.282 -26.865 43.299 1.00 26.98 153 ALA B CA 1
ATOM 3302 C C . ALA B 1 153 ? -9.446 -26.677 41.800 1.00 28.08 153 ALA B C 1
ATOM 3303 O O . ALA B 1 153 ? -10.446 -27.183 41.234 1.00 27.91 153 ALA B O 1
ATOM 3305 N N . ARG B 1 154 ? -8.466 -26.032 41.182 1.00 27.68 154 ARG B N 1
ATOM 3306 C CA . ARG B 1 154 ? -8.315 -26.014 39.708 1.00 30.38 154 ARG B CA 1
ATOM 3307 C C . ARG B 1 154 ? -7.502 -27.246 39.280 1.00 29.11 154 ARG B C 1
ATOM 3308 O O . ARG B 1 154 ? -6.543 -27.668 40.022 1.00 25.91 154 ARG B O 1
ATOM 3316 N N . ILE B 1 155 ? -7.847 -27.766 38.111 1.00 24.89 155 ILE B N 1
ATOM 3317 C CA . ILE B 1 155 ? -7.308 -29.020 37.527 1.00 25.02 155 ILE B CA 1
ATOM 3318 C C . ILE B 1 155 ? -6.427 -28.683 36.334 1.00 25.49 155 ILE B C 1
ATOM 3319 O O . ILE B 1 155 ? -6.944 -28.186 35.318 1.00 23.43 155 ILE B O 1
ATOM 3324 N N . LEU B 1 156 ? -5.139 -28.959 36.486 1.00 24.38 156 LEU B N 1
ATOM 3325 C CA . LEU B 1 156 ? -4.130 -28.875 35.421 1.00 23.78 156 LEU B CA 1
ATOM 3326 C C . LEU B 1 156 ? -3.798 -30.307 35.017 1.00 26.09 156 LEU B C 1
ATOM 3327 O O . LEU B 1 156 ? -3.196 -31.033 35.863 1.00 24.14 156 LEU B O 1
ATOM 3332 N N . LEU B 1 157 ? -4.188 -30.676 33.793 1.00 24.13 157 LEU B N 1
ATOM 3333 C CA . LEU B 1 157 ? -3.751 -31.901 33.092 1.00 25.79 157 LEU B CA 1
ATOM 3334 C C . LEU B 1 157 ? -2.622 -31.563 32.131 1.00 26.50 157 LEU B C 1
ATOM 3335 O O . LEU B 1 157 ? -2.888 -30.881 31.100 1.00 26.69 157 LEU B O 1
ATOM 3340 N N . ASN B 1 158 ? -1.421 -32.025 32.465 1.00 24.15 158 ASN B N 1
ATOM 3341 C CA . ASN B 1 158 ? -0.311 -32.241 31.509 1.00 23.64 158 ASN B CA 1
ATOM 3342 C C . ASN B 1 158 ? -0.613 -33.540 30.754 1.00 22.59 158 ASN B C 1
ATOM 3343 O O . ASN B 1 158 ? -0.332 -34.588 31.305 1.00 26.14 158 ASN B O 1
ATOM 3348 N N . ALA B 1 159 ? -1.205 -33.482 29.559 1.00 23.14 159 ALA B N 1
ATOM 3349 C CA . ALA B 1 159 ? -1.514 -34.678 28.737 1.00 22.81 159 ALA B CA 1
ATOM 3350 C C . ALA B 1 159 ? -0.209 -35.239 28.169 1.00 23.02 159 ALA B C 1
ATOM 3351 O O . ALA B 1 159 ? 0.058 -35.052 26.975 1.00 19.21 159 ALA B O 1
ATOM 3353 N N . ALA B 1 160 ? 0.609 -35.844 29.041 1.00 25.14 160 ALA B N 1
ATOM 3354 C CA . ALA B 1 160 ? 1.971 -36.347 28.734 1.00 26.40 160 ALA B CA 1
ATOM 3355 C C . ALA B 1 160 ? 2.274 -37.655 29.487 1.00 28.45 160 ALA B C 1
ATOM 3356 O O . ALA B 1 160 ? 1.877 -37.840 30.631 1.00 26.06 160 ALA B O 1
ATOM 3358 N N . PRO B 1 161 ? 2.977 -38.623 28.861 1.00 29.72 161 PRO B N 1
ATOM 3359 C CA . PRO B 1 161 ? 3.410 -38.482 27.473 1.00 28.64 161 PRO B CA 1
ATOM 3360 C C . PRO B 1 161 ? 2.256 -38.628 26.462 1.00 30.03 161 PRO B C 1
ATOM 3361 O O . PRO B 1 161 ? 1.058 -38.780 26.853 1.00 28.39 161 PRO B O 1
ATOM 3365 N N . ALA B 1 162 ? 2.626 -38.541 25.177 1.00 30.71 162 ALA B N 1
ATOM 3366 C CA . ALA B 1 162 ? 1.689 -38.493 24.036 1.00 34.45 162 ALA B CA 1
ATOM 3367 C C . ALA B 1 162 ? 0.682 -39.619 24.196 1.00 35.80 162 ALA B C 1
ATOM 3368 O O . ALA B 1 162 ? 1.107 -40.765 24.318 1.00 34.47 162 ALA B O 1
ATOM 3370 N N . HIS B 1 163 ? -0.602 -39.288 24.234 1.00 43.88 163 HIS B N 1
ATOM 3371 C CA . HIS B 1 163 ? -1.692 -40.279 24.391 1.00 46.97 163 HIS B CA 1
ATOM 3372 C C . HIS B 1 163 ? -2.959 -39.600 23.899 1.00 45.36 163 HIS B C 1
ATOM 3373 O O . HIS B 1 163 ? -3.174 -38.471 24.333 1.00 49.90 163 HIS B O 1
ATOM 3380 N N . ALA B 1 164 ? -3.694 -40.226 22.970 1.00 46.27 164 ALA B N 1
ATOM 3381 C CA . ALA B 1 164 ? -5.090 -39.871 22.611 1.00 44.79 164 ALA B CA 1
ATOM 3382 C C . ALA B 1 164 ? -5.938 -39.837 23.892 1.00 40.02 164 ALA B C 1
ATOM 3383 O O . ALA B 1 164 ? -5.662 -40.622 24.813 1.00 47.09 164 ALA B O 1
ATOM 3385 N N . LEU B 1 165 ? -6.937 -38.964 23.958 1.00 38.37 165 LEU B N 1
ATOM 3386 C CA . LEU B 1 165 ? -7.757 -38.748 25.178 1.00 43.77 165 LEU B CA 1
ATOM 3387 C C . LEU B 1 165 ? -9.232 -38.667 24.797 1.00 46.86 165 LEU B C 1
ATOM 3388 O O . LEU B 1 165 ? -9.579 -38.062 23.787 1.00 42.98 165 LEU B O 1
ATOM 3393 N N . PRO B 1 166 ? -10.153 -39.211 25.625 1.00 53.36 166 PRO B N 1
ATOM 3394 C CA . PRO B 1 166 ? -11.582 -38.978 25.422 1.00 54.92 166 PRO B CA 1
ATOM 3395 C C . PRO B 1 166 ? -11.902 -37.476 25.507 1.00 61.53 166 PRO B C 1
ATOM 3396 O O . PRO B 1 166 ? -11.234 -36.779 26.261 1.00 62.56 166 PRO B O 1
ATOM 3400 N N . SER B 1 167 ? -12.908 -37.004 24.765 1.00 63.11 167 SER B N 1
ATOM 3401 C CA . SER B 1 167 ? -13.443 -35.622 24.888 1.00 65.94 167 SER B CA 1
ATOM 3402 C C . SER B 1 167 ? -13.914 -35.379 26.332 1.00 67.64 167 SER B C 1
ATOM 3403 O O . SER B 1 167 ? -13.658 -34.271 26.846 1.00 75.15 167 SER B O 1
ATOM 3406 N N . GLU B 1 168 ? -14.568 -36.372 26.955 1.00 62.29 168 GLU B N 1
ATOM 3407 C CA . GLU B 1 168 ? -15.052 -36.337 28.365 1.00 59.42 168 GLU B CA 1
ATOM 3408 C C . GLU B 1 168 ? -13.975 -35.713 29.262 1.00 58.86 168 GLU B C 1
ATOM 3409 O O . GLU B 1 168 ? -14.253 -34.628 29.824 1.00 61.01 168 GLU B O 1
ATOM 3415 N N . ILE B 1 169 ? -12.803 -36.361 29.381 1.00 54.93 169 ILE B N 1
ATOM 3416 C CA . ILE B 1 169 ? -11.674 -35.930 30.269 1.00 52.88 169 ILE B CA 1
ATOM 3417 C C . ILE B 1 169 ? -11.187 -34.526 29.855 1.00 44.85 169 ILE B C 1
ATOM 3418 O O . ILE B 1 169 ? -10.985 -33.725 30.776 1.00 39.07 169 ILE B O 1
ATOM 3423 N N . LEU B 1 170 ? -11.055 -34.232 28.549 1.00 38.93 170 LEU B N 1
ATOM 3424 C CA . LEU B 1 170 ? -10.681 -32.894 28.002 1.00 40.65 170 LEU B CA 1
ATOM 3425 C C . LEU B 1 170 ? -11.676 -31.821 28.452 1.00 39.34 170 LEU B C 1
ATOM 3426 O O . LEU B 1 170 ? -11.242 -30.663 28.586 1.00 40.64 170 LEU B O 1
ATOM 3431 N N . GLN B 1 171 ? -12.947 -32.182 28.631 1.00 40.78 171 GLN B N 1
ATOM 3432 C CA . GLN B 1 171 ? -14.022 -31.280 29.138 1.00 46.32 171 GLN B CA 1
ATOM 3433 C C . GLN B 1 171 ? -14.010 -31.166 30.670 1.00 41.65 171 GLN B C 1
ATOM 3434 O O . GLN B 1 171 ? -14.722 -30.289 31.176 1.00 42.39 171 GLN B O 1
ATOM 3440 N N . SER B 1 172 ? -13.228 -31.992 31.371 1.00 41.15 172 SER B N 1
ATOM 3441 C CA . SER B 1 172 ? -13.228 -32.120 32.855 1.00 42.87 172 SER B CA 1
ATOM 3442 C C . SER B 1 172 ? -12.124 -31.257 33.481 1.00 38.78 172 SER B C 1
ATOM 3443 O O . SER B 1 172 ? -12.100 -31.157 34.705 1.00 38.47 172 SER B O 1
ATOM 3446 N N . VAL B 1 173 ? -11.276 -30.629 32.674 1.00 36.88 173 VAL B N 1
ATOM 3447 C CA . VAL B 1 173 ? -10.024 -29.960 33.134 1.00 37.93 173 VAL B CA 1
ATOM 3448 C C . VAL B 1 173 ? -10.142 -28.436 32.976 1.00 38.48 173 VAL B C 1
ATOM 3449 O O . VAL B 1 173 ? -10.872 -27.967 32.076 1.00 33.84 173 VAL B O 1
ATOM 3453 N N . ASP B 1 174 ? -9.436 -27.682 33.824 1.00 34.78 174 ASP B N 1
ATOM 3454 C CA . ASP B 1 174 ? -9.365 -26.198 33.744 1.00 30.79 174 ASP B CA 1
ATOM 3455 C C . ASP B 1 174 ? -8.238 -25.773 32.820 1.00 26.96 174 ASP B C 1
ATOM 3456 O O . ASP B 1 174 ? -8.446 -24.792 32.144 1.00 27.02 174 ASP B O 1
ATOM 3461 N N . LEU B 1 175 ? -7.125 -26.516 32.779 1.00 24.78 175 LEU B N 1
ATOM 3462 C CA . LEU B 1 175 ? -5.950 -26.191 31.938 1.00 24.00 175 LEU B CA 1
ATOM 3463 C C . LEU B 1 175 ? -5.422 -27.482 31.328 1.00 25.97 175 LEU B C 1
ATOM 3464 O O . LEU B 1 175 ? -5.231 -28.464 32.070 1.00 30.49 175 LEU B O 1
ATOM 3469 N N . LEU B 1 176 ? -5.250 -27.474 30.008 1.00 24.93 176 LEU B N 1
ATOM 3470 C CA . LEU B 1 176 ? -4.664 -28.571 29.223 1.00 23.56 176 LEU B CA 1
ATOM 3471 C C . LEU B 1 176 ? -3.278 -28.128 28.757 1.00 21.27 176 LEU B C 1
ATOM 3472 O O . LEU B 1 176 ? -3.162 -27.117 28.007 1.00 21.80 176 LEU B O 1
ATOM 3477 N N . LEU B 1 177 ? -2.256 -28.832 29.237 1.00 18.61 177 LEU B N 1
ATOM 3478 C CA . LEU B 1 177 ? -0.836 -28.503 28.987 1.00 16.98 177 LEU B CA 1
ATOM 3479 C C . LEU B 1 177 ? -0.247 -29.595 28.108 1.00 16.44 177 LEU B C 1
ATOM 3480 O O . LEU B 1 177 ? -0.199 -30.759 28.547 1.00 18.14 177 LEU B O 1
ATOM 3485 N N . VAL B 1 178 ? 0.224 -29.237 26.922 1.00 17.28 178 VAL B N 1
ATOM 3486 C CA . VAL B 1 178 ? 0.741 -30.230 25.940 1.00 19.17 178 VAL B CA 1
ATOM 3487 C C . VAL B 1 178 ? 2.018 -29.685 25.319 1.00 21.11 178 VAL B C 1
ATOM 3488 O O . VAL B 1 178 ? 2.292 -28.458 25.445 1.00 22.80 178 VAL B O 1
ATOM 3492 N N . ASN B 1 179 ? 2.808 -30.573 24.727 1.00 22.01 179 ASN B N 1
ATOM 3493 C CA . ASN B 1 179 ? 4.021 -30.167 23.958 1.00 23.08 179 ASN B CA 1
ATOM 3494 C C . ASN B 1 179 ? 3.692 -30.303 22.464 1.00 21.25 179 ASN B C 1
ATOM 3495 O O . ASN B 1 179 ? 2.527 -30.663 22.137 1.00 17.71 179 ASN B O 1
ATOM 3500 N N . GLU B 1 180 ? 4.675 -30.060 21.612 1.00 24.06 180 GLU B N 1
ATOM 3501 C CA . GLU B 1 180 ? 4.514 -30.144 20.126 1.00 30.97 180 GLU B CA 1
ATOM 3502 C C . GLU B 1 180 ? 3.868 -31.492 19.784 1.00 32.14 180 GLU B C 1
ATOM 3503 O O . GLU B 1 180 ? 2.808 -31.489 19.128 1.00 35.44 180 GLU B O 1
ATOM 3509 N N . VAL B 1 181 ? 4.458 -32.591 20.271 1.00 31.80 181 VAL B N 1
ATOM 3510 C CA . VAL B 1 181 ? 4.109 -33.968 19.835 1.00 33.40 181 VAL B CA 1
ATOM 3511 C C . VAL B 1 181 ? 2.770 -34.353 20.475 1.00 29.02 181 VAL B C 1
ATOM 3512 O O . VAL B 1 181 ? 2.005 -34.983 19.786 1.00 30.84 181 VAL B O 1
ATOM 3516 N N . GLU B 1 182 ? 2.491 -33.998 21.733 1.00 29.74 182 GLU B N 1
ATOM 3517 C CA . GLU B 1 182 ? 1.222 -34.388 22.410 1.00 30.75 182 GLU B CA 1
ATOM 3518 C C . GLU B 1 182 ? 0.048 -33.650 21.762 1.00 32.96 182 GLU B C 1
ATOM 3519 O O . GLU B 1 182 ? -1.061 -34.275 21.579 1.00 30.36 182 GLU B O 1
ATOM 3525 N N . ALA B 1 183 ? 0.263 -32.362 21.471 1.00 32.22 183 ALA B N 1
ATOM 3526 C CA . ALA B 1 183 ? -0.686 -31.511 20.714 1.00 33.05 183 ALA B CA 1
ATOM 3527 C C . ALA B 1 183 ? -1.069 -32.256 19.418 1.00 35.82 183 ALA B C 1
ATOM 3528 O O . ALA B 1 183 ? -2.251 -32.587 19.287 1.00 34.96 183 ALA B O 1
ATOM 3530 N N . ALA B 1 184 ? -0.080 -32.564 18.557 1.00 35.60 184 ALA B N 1
ATOM 3531 C CA . ALA B 1 184 ? -0.212 -33.194 17.213 1.00 38.98 184 ALA B CA 1
ATOM 3532 C C . ALA B 1 184 ? -1.030 -34.500 17.238 1.00 39.65 184 ALA B C 1
ATOM 3533 O O . ALA B 1 184 ? -1.786 -34.718 16.277 1.00 41.32 184 ALA B O 1
ATOM 3535 N N . GLN B 1 185 ? -0.878 -35.350 18.260 1.00 40.28 185 GLN B N 1
ATOM 3536 C CA . GLN B 1 185 ? -1.658 -36.611 18.393 1.00 41.20 185 GLN B CA 1
ATOM 3537 C C . GLN B 1 185 ? -3.107 -36.321 18.777 1.00 39.57 185 GLN B C 1
ATOM 3538 O O . GLN B 1 185 ? -4.003 -37.062 18.339 1.00 42.65 185 GLN B O 1
ATOM 3544 N N . LEU B 1 186 ? -3.321 -35.332 19.630 1.00 39.93 186 LEU B N 1
ATOM 3545 C CA . LEU B 1 186 ? -4.665 -35.028 20.172 1.00 39.25 186 LEU B CA 1
ATOM 3546 C C . LEU B 1 186 ? -5.544 -34.451 19.058 1.00 38.54 186 LEU B C 1
ATOM 3547 O O . LEU B 1 186 ? -6.779 -34.566 19.196 1.00 33.81 186 LEU B O 1
ATOM 3552 N N . THR B 1 187 ? -4.926 -33.848 18.029 1.00 38.31 187 THR B N 1
ATOM 3553 C CA . THR B 1 187 ? -5.603 -33.132 16.909 1.00 39.60 187 THR B CA 1
ATOM 3554 C C . THR B 1 187 ? -5.423 -33.889 15.587 1.00 44.04 187 THR B C 1
ATOM 3555 O O . THR B 1 187 ? -6.114 -33.543 14.621 1.00 49.69 187 THR B O 1
ATOM 3559 N N . GLU B 1 188 ? -4.516 -34.864 15.548 1.00 48.04 188 GLU B N 1
ATOM 3560 C CA . GLU B 1 188 ? -4.172 -35.668 14.350 1.00 50.51 188 GLU B CA 1
ATOM 3561 C C . GLU B 1 188 ? -3.650 -34.726 13.263 1.00 54.48 188 GLU B C 1
ATOM 3562 O O . GLU B 1 188 ? -4.147 -34.795 12.124 1.00 53.97 188 GLU B O 1
ATOM 3568 N N . ALA B 1 189 ? -2.685 -33.873 13.613 1.00 49.17 189 ALA B N 1
ATOM 3569 C CA . ALA B 1 189 ? -2.074 -32.872 12.711 1.00 44.64 189 ALA B CA 1
ATOM 3570 C C . ALA B 1 189 ? -0.555 -33.019 12.774 1.00 44.48 189 ALA B C 1
ATOM 3571 O O . ALA B 1 189 ? -0.066 -33.741 13.647 1.00 45.76 189 ALA B O 1
ATOM 3573 N N . SER B 1 190 ? 0.152 -32.329 11.891 1.00 46.05 190 SER B N 1
ATOM 3574 C CA . SER B 1 190 ? 1.630 -32.286 11.856 1.00 51.08 190 SER B CA 1
ATOM 3575 C C . SER B 1 190 ? 2.132 -31.469 13.044 1.00 52.14 190 SER B C 1
ATOM 3576 O O . SER B 1 190 ? 1.465 -30.528 13.473 1.00 44.02 190 SER B O 1
ATOM 3579 N N . PRO B 1 191 ? 3.306 -31.807 13.630 1.00 53.16 191 PRO B N 1
ATOM 3580 C CA . PRO B 1 191 ? 3.803 -31.072 14.795 1.00 53.34 191 PRO B CA 1
ATOM 3581 C C . PRO B 1 191 ? 4.121 -29.630 14.393 1.00 46.25 191 PRO B C 1
ATOM 3582 O O . PRO B 1 191 ? 4.677 -29.383 13.322 1.00 43.90 191 PRO B O 1
ATOM 3586 N N . PRO B 1 192 ? 3.724 -28.624 15.205 1.00 43.75 192 PRO B N 1
ATOM 3587 C CA . PRO B 1 192 ? 3.942 -27.223 14.839 1.00 47.30 192 PRO B CA 1
ATOM 3588 C C . PRO B 1 192 ? 5.395 -26.783 15.073 1.00 48.29 192 PRO B C 1
ATOM 3589 O O . PRO B 1 192 ? 5.973 -27.187 16.083 1.00 43.93 192 PRO B O 1
ATOM 3593 N N . ARG B 1 193 ? 5.931 -25.978 14.146 1.00 51.45 193 ARG B N 1
ATOM 3594 C CA . ARG B 1 193 ? 7.311 -25.417 14.192 1.00 51.17 193 ARG B CA 1
ATOM 3595 C C . ARG B 1 193 ? 7.303 -23.887 14.391 1.00 50.37 193 ARG B C 1
ATOM 3596 O O . ARG B 1 193 ? 8.406 -23.319 14.620 1.00 50.64 193 ARG B O 1
ATOM 3604 N N . THR B 1 194 ? 6.142 -23.224 14.268 1.00 46.24 194 THR B N 1
ATOM 3605 C CA . THR B 1 194 ? 5.988 -21.754 14.460 1.00 38.68 194 THR B CA 1
ATOM 3606 C C . THR B 1 194 ? 4.996 -21.499 15.593 1.00 33.88 194 THR B C 1
ATOM 3607 O O . THR B 1 194 ? 4.143 -22.337 15.861 1.00 35.13 194 THR B O 1
ATOM 3611 N N . PRO B 1 195 ? 5.073 -20.358 16.315 1.00 31.07 195 PRO B N 1
ATOM 3612 C CA . PRO B 1 195 ? 3.965 -19.940 17.162 1.00 32.20 195 PRO B CA 1
ATOM 3613 C C . PRO B 1 195 ? 2.633 -19.965 16.386 1.00 31.69 195 PRO B C 1
ATOM 3614 O O . PRO B 1 195 ? 1.671 -20.447 16.921 1.00 29.49 195 PRO B O 1
ATOM 3618 N N . GLU B 1 196 ? 2.607 -19.511 15.130 1.00 34.60 196 GLU B N 1
ATOM 3619 C CA . GLU B 1 196 ? 1.330 -19.406 14.386 1.00 36.10 196 GLU B CA 1
ATOM 3620 C C . GLU B 1 196 ? 0.713 -20.799 14.221 1.00 33.19 196 GLU B C 1
ATOM 3621 O O . GLU B 1 196 ? -0.478 -20.949 14.529 1.00 31.10 196 GLU B O 1
ATOM 3627 N N . GLU B 1 197 ? 1.482 -21.775 13.725 1.00 32.51 197 GLU B N 1
ATOM 3628 C CA . GLU B 1 197 ? 0.992 -23.172 13.611 1.00 34.31 197 GLU B CA 1
ATOM 3629 C C . GLU B 1 197 ? 0.577 -23.624 15.017 1.00 33.54 197 GLU B C 1
ATOM 3630 O O . GLU B 1 197 ? -0.502 -24.265 15.175 1.00 34.53 197 GLU B O 1
ATOM 3636 N N . ALA B 1 198 ? 1.391 -23.276 16.015 1.00 30.10 198 ALA B N 1
ATOM 3637 C CA . ALA B 1 198 ? 1.180 -23.704 17.408 1.00 29.31 198 ALA B CA 1
ATOM 3638 C C . ALA B 1 198 ? -0.163 -23.160 17.897 1.00 27.52 198 ALA B C 1
ATOM 3639 O O . ALA B 1 198 ? -0.966 -23.923 18.412 1.00 28.96 198 ALA B O 1
ATOM 3641 N N . LEU B 1 199 ? -0.428 -21.874 17.711 1.00 29.52 199 LEU B N 1
ATOM 3642 C CA . LEU B 1 199 ? -1.684 -21.265 18.210 1.00 26.68 199 LEU B CA 1
ATOM 3643 C C . LEU B 1 199 ? -2.860 -21.955 17.525 1.00 25.08 199 LEU B C 1
ATOM 3644 O O . LEU B 1 199 ? -3.846 -22.230 18.208 1.00 22.31 199 LEU B O 1
ATOM 3649 N N . ALA B 1 200 ? -2.745 -22.265 16.231 1.00 25.26 200 ALA B N 1
ATOM 3650 C CA . ALA B 1 200 ? -3.845 -22.914 15.478 1.00 27.45 200 ALA B CA 1
ATOM 3651 C C . ALA B 1 200 ? -4.133 -24.290 16.093 1.00 26.11 200 ALA B C 1
ATOM 3652 O O . ALA B 1 200 ? -5.303 -24.630 16.211 1.00 28.39 200 ALA B O 1
ATOM 3654 N N . LEU B 1 201 ? -3.122 -25.040 16.533 1.00 28.27 201 LEU B N 1
ATOM 3655 C CA . LEU B 1 201 ? -3.398 -26.323 17.237 1.00 30.84 201 LEU B CA 1
ATOM 3656 C C . LEU B 1 201 ? -3.985 -26.058 18.636 1.00 29.18 201 LEU B C 1
ATOM 3657 O O . LEU B 1 201 ? -4.895 -26.798 19.029 1.00 26.04 201 LEU B O 1
ATOM 3662 N N . ALA B 1 202 ? -3.476 -25.074 19.383 1.00 29.46 202 ALA B N 1
ATOM 3663 C CA . ALA B 1 202 ? -4.050 -24.700 20.699 1.00 31.79 202 ALA B CA 1
ATOM 3664 C C . ALA B 1 202 ? -5.535 -24.386 20.489 1.00 31.72 202 ALA B C 1
ATOM 3665 O O . ALA B 1 202 ? -6.366 -25.022 21.179 1.00 31.99 202 ALA B O 1
ATOM 3667 N N . ARG B 1 203 ? -5.845 -23.472 19.559 1.00 31.57 203 ARG B N 1
ATOM 3668 C CA . ARG B 1 203 ? -7.239 -23.062 19.192 1.00 38.83 203 ARG B CA 1
ATOM 3669 C C . ARG B 1 203 ? -8.082 -24.313 18.907 1.00 34.99 203 ARG B C 1
ATOM 3670 O O . ARG B 1 203 ? -9.017 -24.541 19.652 1.00 34.03 203 ARG B O 1
ATOM 3678 N N . GLN B 1 204 ? -7.691 -25.130 17.923 1.00 34.30 204 GLN B N 1
ATOM 3679 C CA . GLN B 1 204 ? -8.310 -26.455 17.576 1.00 37.61 204 GLN B CA 1
ATOM 3680 C C . GLN B 1 204 ? -8.586 -27.293 18.841 1.00 35.78 204 GLN B C 1
ATOM 3681 O O . GLN B 1 204 ? -9.749 -27.740 18.995 1.00 32.61 204 GLN B O 1
ATOM 3687 N N . LEU B 1 205 ? -7.580 -27.479 19.722 1.00 35.52 205 LEU B N 1
ATOM 3688 C CA . LEU B 1 205 ? -7.699 -28.129 21.073 1.00 37.57 205 LEU B CA 1
ATOM 3689 C C . LEU B 1 205 ? -8.686 -27.389 22.008 1.00 33.73 205 LEU B C 1
ATOM 3690 O O . LEU B 1 205 ? -9.488 -28.066 22.673 1.00 28.50 205 LEU B O 1
ATOM 3695 N N . ARG B 1 206 ? -8.637 -26.054 22.093 1.00 34.78 206 ARG B N 1
ATOM 3696 C CA . ARG B 1 206 ? -9.641 -25.237 22.851 1.00 38.67 206 ARG B CA 1
ATOM 3697 C C . ARG B 1 206 ? -11.066 -25.551 22.346 1.00 40.69 206 ARG B C 1
ATOM 3698 O O . ARG B 1 206 ? -12.032 -25.411 23.126 1.00 36.16 206 ARG B O 1
ATOM 3706 N N . GLY B 1 207 ? -11.209 -25.923 21.071 1.00 44.52 207 GLY B N 1
ATOM 3707 C CA . GLY B 1 207 ? -12.501 -26.281 20.448 1.00 46.01 207 GLY B CA 1
ATOM 3708 C C . GLY B 1 207 ? -13.132 -27.530 21.058 1.00 46.60 207 GLY B C 1
ATOM 3709 O O . GLY B 1 207 ? -14.379 -27.540 21.221 1.00 48.45 207 GLY B O 1
ATOM 3710 N N . ARG B 1 208 ? -12.340 -28.570 21.340 1.00 44.85 208 ARG B N 1
ATOM 3711 C CA . ARG B 1 208 ? -12.840 -29.823 21.977 1.00 44.31 208 ARG B CA 1
ATOM 3712 C C . ARG B 1 208 ? -12.786 -29.689 23.500 1.00 41.90 208 ARG B C 1
ATOM 3713 O O . ARG B 1 208 ? -13.275 -30.604 24.198 1.00 47.99 208 ARG B O 1
ATOM 3721 N N . ALA B 1 209 ? -12.120 -28.658 24.015 1.00 42.26 209 ALA B N 1
ATOM 3722 C CA . ALA B 1 209 ? -12.088 -28.361 25.466 1.00 43.14 209 ALA B CA 1
ATOM 3723 C C . ALA B 1 209 ? -12.280 -26.863 25.649 1.00 42.19 209 ALA B C 1
ATOM 3724 O O . ALA B 1 209 ? -11.354 -26.175 26.075 1.00 41.07 209 ALA B O 1
ATOM 3726 N N . PRO B 1 210 ? -13.491 -26.341 25.323 1.00 42.24 210 PRO B N 1
ATOM 3727 C CA . PRO B 1 210 ? -13.756 -24.894 25.266 1.00 40.30 210 PRO B CA 1
ATOM 3728 C C . PRO B 1 210 ? -13.762 -24.188 26.627 1.00 37.10 210 PRO B C 1
ATOM 3729 O O . PRO B 1 210 ? -13.690 -22.985 26.673 1.00 38.37 210 PRO B O 1
ATOM 3733 N N . GLN B 1 211 ? -13.882 -24.955 27.703 1.00 35.95 211 GLN B N 1
ATOM 3734 C CA . GLN B 1 211 ? -13.793 -24.460 29.095 1.00 35.79 211 GLN B CA 1
ATOM 3735 C C . GLN B 1 211 ? -12.309 -24.348 29.505 1.00 36.50 211 GLN B C 1
ATOM 3736 O O . GLN B 1 211 ? -12.026 -23.670 30.499 1.00 37.68 211 GLN B O 1
ATOM 3742 N N . ALA B 1 212 ? -11.397 -24.982 28.757 1.00 35.75 212 ALA B N 1
ATOM 3743 C CA . ALA B 1 212 ? -9.976 -25.186 29.125 1.00 35.01 212 ALA B CA 1
ATOM 3744 C C . ALA B 1 212 ? -9.106 -24.008 28.681 1.00 33.80 212 ALA B C 1
ATOM 3745 O O . ALA B 1 212 ? -9.188 -23.575 27.511 1.00 30.53 212 ALA B O 1
ATOM 3747 N N . GLN B 1 213 ? -8.237 -23.573 29.589 1.00 28.57 213 GLN B N 1
ATOM 3748 C CA . GLN B 1 213 ? -7.004 -22.830 29.255 1.00 27.81 213 GLN B CA 1
ATOM 3749 C C . GLN B 1 213 ? -6.046 -23.851 28.634 1.00 26.91 213 GLN B C 1
ATOM 3750 O O . GLN B 1 213 ? -5.675 -24.835 29.328 1.00 25.96 213 GLN B O 1
ATOM 3756 N N . VAL B 1 214 ? -5.753 -23.678 27.344 1.00 24.84 214 VAL B N 1
ATOM 3757 C CA . VAL B 1 214 ? -4.892 -24.570 26.520 1.00 22.78 214 VAL B CA 1
ATOM 3758 C C . VAL B 1 214 ? -3.524 -23.900 26.396 1.00 23.58 214 VAL B C 1
ATOM 3759 O O . VAL B 1 214 ? -3.460 -22.746 25.920 1.00 21.19 214 VAL B O 1
ATOM 3763 N N . VAL B 1 215 ? -2.501 -24.643 26.817 1.00 21.09 215 VAL B N 1
ATOM 3764 C CA . VAL B 1 215 ? -1.074 -24.252 26.838 1.00 20.47 215 VAL B CA 1
ATOM 3765 C C . VAL B 1 215 ? -0.285 -25.304 26.051 1.00 21.56 215 VAL B C 1
ATOM 3766 O O . VAL B 1 215 ? -0.336 -26.525 26.439 1.00 21.20 215 VAL B O 1
ATOM 3770 N N . LEU B 1 216 ? 0.393 -24.830 25.000 1.00 21.35 216 LEU B N 1
ATOM 3771 C CA . LEU B 1 216 ? 1.230 -25.593 24.040 1.00 21.19 216 LEU B CA 1
ATOM 3772 C C . LEU B 1 216 ? 2.656 -25.050 24.142 1.00 21.26 216 LEU B C 1
ATOM 3773 O O . LEU B 1 216 ? 2.879 -23.867 23.795 1.00 18.68 216 LEU B O 1
ATOM 3778 N N . THR B 1 217 ? 3.565 -25.871 24.682 1.00 23.21 217 THR B N 1
ATOM 3779 C CA . THR B 1 217 ? 4.998 -25.529 24.869 1.00 22.01 217 THR B CA 1
ATOM 3780 C C . THR B 1 217 ? 5.687 -25.799 23.534 1.00 22.74 217 THR B C 1
ATOM 3781 O O . THR B 1 217 ? 5.250 -26.714 22.849 1.00 22.44 217 THR B O 1
ATOM 3785 N N . LEU B 1 218 ? 6.724 -25.033 23.189 1.00 27.43 218 LEU B N 1
ATOM 3786 C CA . LEU B 1 218 ? 7.428 -25.131 21.882 1.00 30.25 218 LEU B CA 1
ATOM 3787 C C . LEU B 1 218 ? 8.911 -24.904 22.096 1.00 28.25 218 LEU B C 1
ATOM 3788 O O . LEU B 1 218 ? 9.487 -24.127 21.283 1.00 30.06 218 LEU B O 1
ATOM 3793 N N . GLY B 1 219 ? 9.487 -25.543 23.118 1.00 23.81 219 GLY B N 1
ATOM 3794 C CA . GLY B 1 219 ? 10.948 -25.603 23.317 1.00 22.43 219 GLY B CA 1
ATOM 3795 C C . GLY B 1 219 ? 11.579 -24.220 23.394 1.00 22.53 219 GLY B C 1
ATOM 3796 O O . GLY B 1 219 ? 11.218 -23.436 24.297 1.00 21.18 219 GLY B O 1
ATOM 3797 N N . ALA B 1 220 ? 12.484 -23.942 22.459 1.00 24.12 220 ALA B N 1
ATOM 3798 C CA . ALA B 1 220 ? 13.292 -22.711 22.332 1.00 25.81 220 ALA B CA 1
ATOM 3799 C C . ALA B 1 220 ? 12.412 -21.525 21.905 1.00 25.95 220 ALA B C 1
ATOM 3800 O O . ALA B 1 220 ? 12.904 -20.381 21.959 1.00 22.95 220 ALA B O 1
ATOM 3802 N N . GLN B 1 221 ? 11.165 -21.768 21.488 1.00 27.28 221 GLN B N 1
ATOM 3803 C CA . GLN B 1 221 ? 10.224 -20.665 21.118 1.00 29.25 221 GLN B CA 1
ATOM 3804 C C . GLN B 1 221 ? 9.200 -20.411 22.227 1.00 27.86 221 GLN B C 1
ATOM 3805 O O . GLN B 1 221 ? 8.246 -19.690 21.963 1.00 33.34 221 GLN B O 1
ATOM 3811 N N . GLY B 1 222 ? 9.409 -20.957 23.428 1.00 28.44 222 GLY B N 1
ATOM 3812 C CA . GLY B 1 222 ? 8.560 -20.695 24.608 1.00 25.96 222 GLY B CA 1
ATOM 3813 C C . GLY B 1 222 ? 7.285 -21.522 24.579 1.00 25.89 222 GLY B C 1
ATOM 3814 O O . GLY B 1 222 ? 7.369 -22.753 24.611 1.00 22.16 222 GLY B O 1
ATOM 3815 N N . ALA B 1 223 ? 6.129 -20.862 24.568 1.00 24.84 223 ALA B N 1
ATOM 3816 C CA . ALA B 1 223 ? 4.815 -21.524 24.664 1.00 24.45 223 ALA B CA 1
ATOM 3817 C C . ALA B 1 223 ? 3.765 -20.591 24.086 1.00 23.77 223 ALA B C 1
ATOM 3818 O O . ALA B 1 223 ? 4.063 -19.384 23.945 1.00 25.76 223 ALA B O 1
ATOM 3820 N N . VAL B 1 224 ? 2.618 -21.150 23.717 1.00 21.28 224 VAL B N 1
ATOM 3821 C CA . VAL B 1 224 ? 1.451 -20.333 23.316 1.00 23.33 224 VAL B CA 1
ATOM 3822 C C . VAL B 1 224 ? 0.282 -20.754 24.193 1.00 22.04 224 VAL B C 1
ATOM 3823 O O . VAL B 1 224 ? 0.310 -21.886 24.699 1.00 21.54 224 VAL B O 1
ATOM 3827 N N . TRP B 1 225 ? -0.679 -19.848 24.334 1.00 20.07 225 TRP B N 1
ATOM 3828 C CA . TRP B 1 225 ? -1.906 -20.025 25.134 1.00 22.44 225 TRP B CA 1
ATOM 3829 C C . TRP B 1 225 ? -3.079 -19.661 24.250 1.00 24.82 225 TRP B C 1
ATOM 3830 O O . TRP B 1 225 ? -3.013 -18.605 23.571 1.00 26.73 225 TRP B O 1
ATOM 3841 N N . SER B 1 226 ? -4.077 -20.536 24.219 1.00 26.25 226 SER B N 1
ATOM 3842 C CA . SER B 1 226 ? -5.402 -20.291 23.602 1.00 28.79 226 SER B CA 1
ATOM 3843 C C . SER B 1 226 ? -6.465 -20.624 24.648 1.00 29.05 226 SER B C 1
ATOM 3844 O O . SER B 1 226 ? -6.656 -21.828 24.953 1.00 31.68 226 SER B O 1
ATOM 3847 N N . GLY B 1 227 ? -7.092 -19.604 25.206 1.00 28.46 227 GLY B N 1
ATOM 3848 C CA . GLY B 1 227 ? -8.139 -19.758 26.239 1.00 32.26 227 GLY B CA 1
ATOM 3849 C C . GLY B 1 227 ? -8.985 -18.504 26.332 1.00 30.96 227 GLY B C 1
ATOM 3850 O O . GLY B 1 227 ? -9.376 -18.021 25.284 1.00 31.09 227 GLY B O 1
ATOM 3851 N N . THR B 1 228 ? -9.187 -17.939 27.522 1.00 32.53 228 THR B N 1
ATOM 3852 C CA . THR B 1 228 ? -9.931 -16.659 27.670 1.00 38.68 228 THR B CA 1
ATOM 3853 C C . THR B 1 228 ? -9.217 -15.583 26.836 1.00 36.94 228 THR B C 1
ATOM 3854 O O . THR B 1 228 ? -9.847 -14.582 26.552 1.00 40.34 228 THR B O 1
ATOM 3858 N N . GLU B 1 229 ? -7.920 -15.760 26.560 1.00 38.16 229 GLU B N 1
ATOM 3859 C CA . GLU B 1 229 ? -7.096 -14.913 25.658 1.00 36.63 229 GLU B CA 1
ATOM 3860 C C . GLU B 1 229 ? -6.080 -15.802 24.927 1.00 35.08 229 GLU B C 1
ATOM 3861 O O . GLU B 1 229 ? -5.751 -16.894 25.426 1.00 33.68 229 GLU B O 1
ATOM 3867 N N . GLU B 1 230 ? -5.593 -15.343 23.778 1.00 30.57 230 GLU B N 1
ATOM 3868 C CA . GLU B 1 230 ? -4.552 -16.055 23.013 1.00 31.17 230 GLU B CA 1
ATOM 3869 C C . GLU B 1 230 ? -3.247 -15.264 22.979 1.00 30.46 230 GLU B C 1
ATOM 3870 O O . GLU B 1 230 ? -3.294 -14.066 22.637 1.00 31.11 230 GLU B O 1
ATOM 3876 N N . SER B 1 231 ? -2.109 -15.942 23.174 1.00 25.35 231 SER B N 1
ATOM 3877 C CA . SER B 1 231 ? -0.797 -15.264 23.100 1.00 24.23 231 SER B CA 1
ATOM 3878 C C . SER B 1 231 ? 0.339 -16.263 22.993 1.00 22.83 231 SER B C 1
ATOM 3879 O O . SER B 1 231 ? 0.136 -17.407 23.411 1.00 20.38 231 SER B O 1
ATOM 3882 N N . HIS B 1 232 ? 1.456 -15.777 22.435 1.00 22.73 232 HIS B N 1
ATOM 3883 C CA . HIS B 1 232 ? 2.820 -16.353 22.459 1.00 23.49 232 HIS B CA 1
ATOM 3884 C C . HIS B 1 232 ? 3.532 -15.805 23.693 1.00 26.13 232 HIS B C 1
ATOM 3885 O O . HIS B 1 232 ? 3.426 -14.584 23.979 1.00 24.37 232 HIS B O 1
ATOM 3892 N N . PHE B 1 233 ? 4.255 -16.671 24.388 1.00 24.32 233 PHE B N 1
ATOM 3893 C CA . PHE B 1 233 ? 5.158 -16.255 25.477 1.00 24.64 233 PHE B CA 1
ATOM 3894 C C . PHE B 1 233 ? 6.545 -16.672 25.024 1.00 24.61 233 PHE B C 1
ATOM 3895 O O . PHE B 1 233 ? 6.767 -17.837 24.718 1.00 26.87 233 PHE B O 1
ATOM 3903 N N . PRO B 1 234 ? 7.489 -15.723 24.870 1.00 23.40 234 PRO B N 1
ATOM 3904 C CA . PRO B 1 234 ? 8.836 -16.062 24.415 1.00 23.17 234 PRO B CA 1
ATOM 3905 C C . PRO B 1 234 ? 9.605 -16.828 25.494 1.00 22.91 234 PRO B C 1
ATOM 3906 O O . PRO B 1 234 ? 9.474 -16.549 26.707 1.00 22.65 234 PRO B O 1
ATOM 3910 N N . ALA B 1 235 ? 10.362 -17.811 25.034 1.00 22.97 235 ALA B N 1
ATOM 3911 C CA . ALA B 1 235 ? 11.402 -18.516 25.815 1.00 21.20 235 ALA B CA 1
ATOM 3912 C C . ALA B 1 235 ? 12.388 -17.497 26.386 1.00 20.53 235 ALA B C 1
ATOM 3913 O O . ALA B 1 235 ? 12.647 -16.491 25.697 1.00 20.17 235 ALA B O 1
ATOM 3915 N N . PHE B 1 236 ? 12.955 -17.774 27.566 1.00 21.35 236 PHE B N 1
ATOM 3916 C CA . PHE B 1 236 ? 14.055 -16.975 28.165 1.00 23.02 236 PHE B CA 1
ATOM 3917 C C . PHE B 1 236 ? 15.370 -17.472 27.603 1.00 24.28 236 PHE B C 1
ATOM 3918 O O . PHE B 1 236 ? 15.680 -18.651 27.743 1.00 26.62 236 PHE B O 1
ATOM 3926 N N . PRO B 1 237 ? 16.179 -16.603 26.973 1.00 24.11 237 PRO B N 1
ATOM 3927 C CA . PRO B 1 237 ? 17.393 -17.061 26.310 1.00 25.11 237 PRO B CA 1
ATOM 3928 C C . PRO B 1 237 ? 18.366 -17.575 27.370 1.00 26.22 237 PRO B C 1
ATOM 3929 O O . PRO B 1 237 ? 18.618 -16.913 28.404 1.00 26.66 237 PRO B O 1
ATOM 3933 N N . VAL B 1 238 ? 18.884 -18.761 27.086 1.00 28.24 238 VAL B N 1
ATOM 3934 C CA . VAL B 1 238 ? 19.788 -19.518 27.983 1.00 28.81 238 VAL B CA 1
ATOM 3935 C C . VAL B 1 238 ? 20.673 -20.378 27.091 1.00 30.27 238 VAL B C 1
ATOM 3936 O O . VAL B 1 238 ? 20.281 -20.659 25.942 1.00 25.28 238 VAL B O 1
ATOM 3940 N N . ARG B 1 239 ? 21.829 -20.747 27.615 1.00 33.85 239 ARG B N 1
ATOM 3941 C CA . ARG B 1 239 ? 22.707 -21.796 27.045 1.00 36.35 239 ARG B CA 1
ATOM 3942 C C . ARG B 1 239 ? 22.047 -23.125 27.418 1.00 30.98 239 ARG B C 1
ATOM 3943 O O . ARG B 1 239 ? 22.140 -23.489 28.590 1.00 26.01 239 ARG B O 1
ATOM 3951 N N . ALA B 1 240 ? 21.367 -23.760 26.466 1.00 30.42 240 ALA B N 1
ATOM 3952 C CA . ALA B 1 240 ? 20.676 -25.062 26.608 1.00 31.86 240 ALA B CA 1
ATOM 3953 C C . ALA B 1 240 ? 21.689 -26.206 26.513 1.00 33.23 240 ALA B C 1
ATOM 3954 O O . ALA B 1 240 ? 22.392 -26.282 25.497 1.00 31.00 240 ALA B O 1
ATOM 3956 N N . VAL B 1 241 ? 21.661 -27.127 27.477 1.00 31.14 241 VAL B N 1
ATOM 3957 C CA . VAL B 1 241 ? 22.594 -28.290 27.537 1.00 30.62 241 VAL B CA 1
ATOM 3958 C C . VAL B 1 241 ? 21.788 -29.592 27.553 1.00 28.42 241 VAL B C 1
ATOM 3959 O O . VAL B 1 241 ? 22.142 -30.516 26.865 1.00 31.92 241 VAL B O 1
ATOM 3963 N N . ASP B 1 242 ? 20.717 -29.668 28.310 1.00 25.52 242 ASP B N 1
ATOM 3964 C CA . ASP B 1 242 ? 19.953 -30.924 28.392 1.00 26.56 242 ASP B CA 1
ATOM 3965 C C . ASP B 1 242 ? 18.504 -30.609 28.744 1.00 22.99 242 ASP B C 1
ATOM 3966 O O . ASP B 1 242 ? 18.277 -30.254 29.896 1.00 22.75 242 ASP B O 1
ATOM 3971 N N . THR B 1 243 ? 17.590 -30.841 27.798 1.00 23.79 243 THR B N 1
ATOM 3972 C CA . THR B 1 243 ? 16.168 -30.413 27.852 1.00 23.85 243 THR B CA 1
ATOM 3973 C C . THR B 1 243 ? 15.367 -31.399 28.703 1.00 25.28 243 THR B C 1
ATOM 3974 O O . THR B 1 243 ? 14.180 -31.075 29.043 1.00 24.22 243 THR B O 1
ATOM 3978 N N . THR B 1 244 ? 15.982 -32.530 29.078 1.00 22.52 244 THR B N 1
ATOM 3979 C CA . THR B 1 244 ? 15.403 -33.470 30.062 1.00 22.02 244 THR B CA 1
ATOM 3980 C C . THR B 1 244 ? 14.854 -32.676 31.256 1.00 21.49 244 THR B C 1
ATOM 3981 O O . THR B 1 244 ? 15.586 -31.792 31.774 1.00 21.19 244 THR B O 1
ATOM 3985 N N . ALA B 1 245 ? 13.605 -32.985 31.626 1.00 20.94 245 ALA B N 1
ATOM 3986 C CA . ALA B 1 245 ? 12.837 -32.466 32.778 1.00 21.84 245 ALA B CA 1
ATOM 3987 C C . ALA B 1 245 ? 12.333 -31.031 32.509 1.00 20.83 245 ALA B C 1
ATOM 3988 O O . ALA B 1 245 ? 11.631 -30.499 33.384 1.00 18.35 245 ALA B O 1
ATOM 3990 N N . ALA B 1 246 ? 12.628 -30.422 31.356 1.00 19.72 246 ALA B N 1
ATOM 3991 C CA . ALA B 1 246 ? 12.196 -29.029 31.076 1.00 21.13 246 ALA B CA 1
ATOM 3992 C C . ALA B 1 246 ? 10.664 -28.944 31.143 1.00 20.69 246 ALA B C 1
ATOM 3993 O O . ALA B 1 246 ? 10.167 -27.950 31.704 1.00 20.38 246 ALA B O 1
ATOM 3995 N N . GLY B 1 247 ? 9.963 -29.976 30.646 1.00 19.41 247 GLY B N 1
ATOM 3996 C CA . GLY B 1 247 ? 8.494 -30.041 30.565 1.00 18.77 247 GLY B CA 1
ATOM 3997 C C . GLY B 1 247 ? 7.905 -30.150 31.960 1.00 20.23 247 GLY B C 1
ATOM 3998 O O . GLY B 1 247 ? 6.911 -29.486 32.253 1.00 19.39 247 GLY B O 1
ATOM 3999 N N . ASP B 1 248 ? 8.516 -30.967 32.816 1.00 22.30 248 ASP B N 1
ATOM 4000 C CA . ASP B 1 248 ? 8.145 -31.043 34.260 1.00 21.00 248 ASP B CA 1
ATOM 4001 C C . ASP B 1 248 ? 8.483 -29.724 34.955 1.00 18.50 248 ASP B C 1
ATOM 4002 O O . ASP B 1 248 ? 7.681 -29.302 35.753 1.00 20.51 248 ASP B O 1
ATOM 4007 N N . ALA B 1 249 ? 9.602 -29.068 34.665 1.00 18.70 249 ALA B N 1
ATOM 4008 C CA . ALA B 1 249 ? 9.923 -27.766 35.305 1.00 18.60 249 ALA B CA 1
ATOM 4009 C C . ALA B 1 249 ? 8.818 -26.757 34.939 1.00 19.49 249 ALA B C 1
ATOM 4010 O O . ALA B 1 249 ? 8.268 -26.089 35.871 1.00 20.42 249 ALA B O 1
ATOM 4012 N N . PHE B 1 250 ? 8.449 -26.701 33.658 1.00 19.44 250 PHE B N 1
ATOM 4013 C CA . PHE B 1 250 ? 7.386 -25.807 33.121 1.00 21.03 250 PHE B CA 1
ATOM 4014 C C . PHE B 1 250 ? 6.050 -26.113 33.818 1.00 21.13 250 PHE B C 1
ATOM 4015 O O . PHE B 1 250 ? 5.393 -25.165 34.273 1.00 21.70 250 PHE B O 1
ATOM 4023 N N . ALA B 1 251 ? 5.656 -27.394 33.915 1.00 23.04 251 ALA B N 1
ATOM 4024 C CA . ALA B 1 251 ? 4.336 -27.837 34.445 1.00 20.64 251 ALA B CA 1
ATOM 4025 C C . ALA B 1 251 ? 4.234 -27.456 35.915 1.00 20.62 251 ALA B C 1
ATOM 4026 O O . ALA B 1 251 ? 3.173 -26.945 36.268 1.00 22.98 251 ALA B O 1
ATOM 4028 N N . GLY B 1 252 ? 5.272 -27.738 36.719 1.00 18.57 252 GLY B N 1
ATOM 4029 C CA . GLY B 1 252 ? 5.344 -27.405 38.158 1.00 17.47 252 GLY B CA 1
ATOM 4030 C C . GLY B 1 252 ? 5.280 -25.903 38.409 1.00 17.79 252 GLY B C 1
ATOM 4031 O O . GLY B 1 252 ? 4.473 -25.449 39.271 1.00 19.63 252 GLY B O 1
ATOM 4032 N N . ALA B 1 253 ? 6.092 -25.122 37.689 1.00 17.50 253 ALA B N 1
ATOM 4033 C CA . ALA B 1 253 ? 6.099 -23.644 37.759 1.00 16.75 253 ALA B CA 1
ATOM 4034 C C . ALA B 1 253 ? 4.700 -23.117 37.420 1.00 16.16 253 ALA B C 1
ATOM 4035 O O . ALA B 1 253 ? 4.189 -22.314 38.140 1.00 14.65 253 ALA B O 1
ATOM 4037 N N . LEU B 1 254 ? 4.097 -23.585 36.336 1.00 17.28 254 LEU B N 1
ATOM 4038 C CA . LEU B 1 254 ? 2.751 -23.121 35.935 1.00 16.96 254 LEU B CA 1
ATOM 4039 C C . LEU B 1 254 ? 1.792 -23.422 37.091 1.00 17.47 254 LEU B C 1
ATOM 4040 O O . LEU B 1 254 ? 1.049 -22.515 37.463 1.00 17.65 254 LEU B O 1
ATOM 4045 N N . ALA B 1 255 ? 1.778 -24.634 37.649 1.00 18.02 255 ALA B N 1
ATOM 4046 C CA . ALA B 1 255 ? 0.823 -24.986 38.720 1.00 19.17 255 ALA B CA 1
ATOM 4047 C C . ALA B 1 255 ? 1.067 -24.087 39.936 1.00 18.36 255 ALA B C 1
ATOM 4048 O O . ALA B 1 255 ? 0.083 -23.646 40.543 1.00 18.10 255 ALA B O 1
ATOM 4050 N N . LEU B 1 256 ? 2.324 -23.825 40.280 1.00 19.66 256 LEU B N 1
ATOM 4051 C CA . LEU B 1 256 ? 2.667 -22.989 41.460 1.00 21.21 256 LEU B CA 1
ATOM 4052 C C . LEU B 1 256 ? 2.284 -21.519 41.221 1.00 21.33 256 LEU B C 1
ATOM 4053 O O . LEU B 1 256 ? 1.690 -20.917 42.129 1.00 20.29 256 LEU B O 1
ATOM 4058 N N . GLY B 1 257 ? 2.618 -20.946 40.071 1.00 22.47 257 GLY B N 1
ATOM 4059 C CA . GLY B 1 257 ? 2.196 -19.560 39.750 1.00 23.97 257 GLY B CA 1
ATOM 4060 C C . GLY B 1 257 ? 0.688 -19.410 39.935 1.00 22.79 257 GLY B C 1
ATOM 4061 O O . GLY B 1 257 ? 0.266 -18.501 40.668 1.00 22.58 257 GLY B O 1
ATOM 4062 N N . LEU B 1 258 ? -0.100 -20.343 39.391 1.00 22.24 258 LEU B N 1
ATOM 4063 C CA . LEU B 1 258 ? -1.590 -20.339 39.555 1.00 23.10 258 LEU B CA 1
ATOM 4064 C C . LEU B 1 258 ? -1.966 -20.505 41.035 1.00 22.02 258 LEU B C 1
ATOM 4065 O O . LEU B 1 258 ? -2.849 -19.779 41.481 1.00 24.73 258 LEU B O 1
ATOM 4070 N N . ALA B 1 259 ? -1.356 -21.417 41.783 1.00 22.10 259 ALA B N 1
ATOM 4071 C CA . ALA B 1 259 ? -1.727 -21.656 43.206 1.00 22.13 259 ALA B CA 1
ATOM 4072 C C . ALA B 1 259 ? -1.406 -20.410 44.051 1.00 21.41 259 ALA B C 1
ATOM 4073 O O . ALA B 1 259 ? -2.210 -20.125 44.941 1.00 24.35 259 ALA B O 1
ATOM 4075 N N . GLU B 1 260 ? -0.307 -19.696 43.764 1.00 18.34 260 GLU B N 1
ATOM 4076 C CA . GLU B 1 260 ? 0.112 -18.443 44.447 1.00 19.77 260 GLU B CA 1
ATOM 4077 C C . GLU B 1 260 ? -0.799 -17.247 44.101 1.00 19.11 260 GLU B C 1
ATOM 4078 O O . GLU B 1 260 ? -0.577 -16.173 44.703 1.00 20.32 260 GLU B O 1
ATOM 4084 N N . GLY B 1 261 ? -1.736 -17.421 43.175 1.00 18.51 261 GLY B N 1
ATOM 4085 C CA . GLY B 1 261 ? -2.704 -16.417 42.674 1.00 21.26 261 GLY B CA 1
ATOM 4086 C C . GLY B 1 261 ? -2.199 -15.616 41.468 1.00 21.63 261 GLY B C 1
ATOM 4087 O O . GLY B 1 261 ? -2.805 -14.590 41.182 1.00 23.23 261 GLY B O 1
ATOM 4088 N N . GLN B 1 262 ? -1.114 -16.017 40.792 1.00 21.87 262 GLN B N 1
ATOM 4089 C CA . GLN B 1 262 ? -0.580 -15.256 39.615 1.00 22.15 262 GLN B CA 1
ATOM 4090 C C . GLN B 1 262 ? -1.642 -15.267 38.500 1.00 21.73 262 GLN B C 1
ATOM 4091 O O . GLN B 1 262 ? -2.435 -16.239 38.432 1.00 21.18 262 GLN B O 1
ATOM 4097 N N . ASN B 1 263 ? -1.703 -14.216 37.684 1.00 20.88 263 ASN B N 1
ATOM 4098 C CA . ASN B 1 263 ? -2.561 -14.200 36.465 1.00 24.30 263 ASN B CA 1
ATOM 4099 C C . ASN B 1 263 ? -1.908 -15.115 35.421 1.00 23.95 263 ASN B C 1
ATOM 4100 O O . ASN B 1 263 ? -0.669 -15.346 35.473 1.00 25.34 263 ASN B O 1
ATOM 4105 N N . MET B 1 264 ? -2.709 -15.619 34.485 1.00 24.68 264 MET B N 1
ATOM 4106 C CA . MET B 1 264 ? -2.258 -16.618 33.493 1.00 21.89 264 MET B CA 1
ATOM 4107 C C . MET B 1 264 ? -0.976 -16.116 32.823 1.00 20.19 264 MET B C 1
ATOM 4108 O O . MET B 1 264 ? -0.059 -16.930 32.594 1.00 19.59 264 MET B O 1
ATOM 4113 N N . ARG B 1 265 ? -0.895 -14.820 32.536 1.00 19.66 265 ARG B N 1
ATOM 4114 C CA . ARG B 1 265 ? 0.226 -14.228 31.766 1.00 19.89 265 ARG B CA 1
ATOM 4115 C C . ARG B 1 265 ? 1.540 -14.345 32.554 1.00 18.44 265 ARG B C 1
ATOM 4116 O O . ARG B 1 265 ? 2.596 -14.617 31.915 1.00 17.85 265 ARG B O 1
ATOM 4124 N N . ALA B 1 266 ? 1.498 -14.035 33.853 1.00 16.28 266 ALA B N 1
ATOM 4125 C CA . ALA B 1 266 ? 2.690 -13.987 34.716 1.00 17.57 266 ALA B CA 1
ATOM 4126 C C . ALA B 1 266 ? 3.142 -15.429 34.984 1.00 18.21 266 ALA B C 1
ATOM 4127 O O . ALA B 1 266 ? 4.351 -15.670 35.037 1.00 19.92 266 ALA B O 1
ATOM 4129 N N . ALA B 1 267 ? 2.187 -16.350 35.120 1.00 17.59 267 ALA B N 1
ATOM 4130 C CA . ALA B 1 267 ? 2.446 -17.751 35.493 1.00 18.76 267 ALA B CA 1
ATOM 4131 C C . ALA B 1 267 ? 3.073 -18.433 34.278 1.00 18.69 267 ALA B C 1
ATOM 4132 O O . ALA B 1 267 ? 4.034 -19.191 34.459 1.00 16.70 267 ALA B O 1
ATOM 4134 N N . LEU B 1 268 ? 2.588 -18.107 33.071 1.00 18.32 268 LEU B N 1
ATOM 4135 C CA . LEU B 1 268 ? 3.176 -18.644 31.811 1.00 18.57 268 LEU B CA 1
ATOM 4136 C C . LEU B 1 268 ? 4.610 -18.134 31.597 1.00 19.30 268 LEU B C 1
ATOM 4137 O O . LEU B 1 268 ? 5.459 -18.919 31.145 1.00 19.04 268 LEU B O 1
ATOM 4142 N N . ARG B 1 269 ? 4.863 -16.864 31.880 1.00 18.96 269 ARG B N 1
ATOM 4143 C CA . ARG B 1 269 ? 6.212 -16.255 31.864 1.00 21.21 269 ARG B CA 1
ATOM 4144 C C . ARG B 1 269 ? 7.116 -16.980 32.876 1.00 20.53 269 ARG B C 1
ATOM 4145 O O . ARG B 1 269 ? 8.237 -17.325 32.495 1.00 20.64 269 ARG B O 1
ATOM 4153 N N . PHE B 1 270 ? 6.648 -17.146 34.120 1.00 20.30 270 PHE B N 1
ATOM 4154 C CA . PHE B 1 270 ? 7.332 -17.839 35.245 1.00 20.62 270 PHE B CA 1
ATOM 4155 C C . PHE B 1 270 ? 7.657 -19.268 34.801 1.00 20.49 270 PHE B C 1
ATOM 4156 O O . PHE B 1 270 ? 8.842 -19.722 34.888 1.00 20.26 270 PHE B O 1
ATOM 4164 N N . ALA B 1 271 ? 6.666 -19.964 34.249 1.00 20.29 271 ALA B N 1
ATOM 4165 C CA . ALA B 1 271 ? 6.865 -21.353 33.779 1.00 19.91 271 ALA B CA 1
ATOM 4166 C C . ALA B 1 271 ? 7.934 -21.374 32.686 1.00 19.81 271 ALA B C 1
ATOM 4167 O O . ALA B 1 271 ? 8.806 -22.303 32.725 1.00 18.60 271 ALA B O 1
ATOM 4169 N N . ASN B 1 272 ? 7.958 -20.372 31.797 1.00 19.69 272 ASN B N 1
ATOM 4170 C CA . ASN B 1 272 ? 9.007 -20.302 30.734 1.00 19.39 272 ASN B CA 1
ATOM 4171 C C . ASN B 1 272 ? 10.398 -20.110 31.363 1.00 18.53 272 ASN B C 1
ATOM 4172 O O . ASN B 1 272 ? 11.354 -20.852 30.966 1.00 18.38 272 ASN B O 1
ATOM 4177 N N . ALA B 1 273 ? 10.547 -19.194 32.318 1.00 17.31 273 ALA B N 1
ATOM 4178 C CA . ALA B 1 273 ? 11.847 -19.024 33.025 1.00 19.20 273 ALA B CA 1
ATOM 4179 C C . ALA B 1 273 ? 12.242 -20.353 33.700 1.00 17.72 273 ALA B C 1
ATOM 4180 O O . ALA B 1 273 ? 13.390 -20.711 33.615 1.00 16.73 273 ALA B O 1
ATOM 4182 N N . ALA B 1 274 ? 11.313 -21.078 34.316 1.00 17.22 274 ALA B N 1
ATOM 4183 C CA . ALA B 1 274 ? 11.641 -22.324 35.047 1.00 19.41 274 ALA B CA 1
ATOM 4184 C C . ALA B 1 274 ? 12.150 -23.381 34.050 1.00 20.45 274 ALA B C 1
ATOM 4185 O O . ALA B 1 274 ? 13.202 -23.991 34.344 1.00 18.00 274 ALA B O 1
ATOM 4187 N N . GLY B 1 275 ? 11.428 -23.570 32.941 1.00 20.16 275 GLY B N 1
ATOM 4188 C CA . GLY B 1 275 ? 11.807 -24.474 31.841 1.00 22.70 275 GLY B CA 1
ATOM 4189 C C . GLY B 1 275 ? 13.179 -24.115 31.286 1.00 22.87 275 GLY B C 1
ATOM 4190 O O . GLY B 1 275 ? 14.013 -24.992 31.153 1.00 24.63 275 GLY B O 1
ATOM 4191 N N . ALA B 1 276 ? 13.419 -22.843 30.994 1.00 21.33 276 ALA B N 1
ATOM 4192 C CA . ALA B 1 276 ? 14.718 -22.354 30.481 1.00 20.00 276 ALA B CA 1
ATOM 4193 C C . ALA B 1 276 ? 15.819 -22.872 31.391 1.00 20.40 276 ALA B C 1
ATOM 4194 O O . ALA B 1 276 ? 16.728 -23.508 30.896 1.00 21.70 276 ALA B O 1
ATOM 4196 N N . LEU B 1 277 ? 15.714 -22.588 32.690 1.00 20.23 277 LEU B N 1
ATOM 4197 C CA . LEU B 1 277 ? 16.801 -22.883 33.644 1.00 20.93 277 LEU B CA 1
ATOM 4198 C C . LEU B 1 277 ? 17.061 -24.387 33.723 1.00 21.13 277 LEU B C 1
ATOM 4199 O O . LEU B 1 277 ? 18.217 -24.726 33.795 1.00 21.96 277 LEU B O 1
ATOM 4204 N N . ALA B 1 278 ? 16.029 -25.226 33.681 1.00 22.52 278 ALA B N 1
ATOM 4205 C CA . ALA B 1 278 ? 16.124 -26.705 33.667 1.00 22.52 278 ALA B CA 1
ATOM 4206 C C . ALA B 1 278 ? 16.939 -27.209 32.465 1.00 24.88 278 ALA B C 1
ATOM 4207 O O . ALA B 1 278 ? 17.559 -28.313 32.618 1.00 23.68 278 ALA B O 1
ATOM 4209 N N . THR B 1 279 ? 16.923 -26.495 31.322 1.00 22.64 279 THR B N 1
ATOM 4210 C CA . THR B 1 279 ? 17.709 -26.886 30.126 1.00 22.50 279 THR B CA 1
ATOM 4211 C C . THR B 1 279 ? 19.220 -26.693 30.402 1.00 24.10 279 THR B C 1
ATOM 4212 O O . THR B 1 279 ? 20.011 -27.370 29.735 1.00 21.98 279 THR B O 1
ATOM 4216 N N . THR B 1 280 ? 19.632 -25.833 31.341 1.00 21.98 280 THR B N 1
ATOM 4217 C CA . THR B 1 280 ? 21.040 -25.370 31.418 1.00 23.07 280 THR B CA 1
ATOM 4218 C C . THR B 1 280 ? 21.915 -26.360 32.197 1.00 25.95 280 THR B C 1
ATOM 4219 O O . THR B 1 280 ? 23.056 -25.988 32.502 1.00 22.98 280 THR B O 1
ATOM 4223 N N . ARG B 1 281 ? 21.385 -27.526 32.567 1.00 28.77 281 ARG B N 1
ATOM 4224 C CA . ARG B 1 281 ? 22.057 -28.460 33.510 1.00 31.34 281 ARG B CA 1
ATOM 4225 C C . ARG B 1 281 ? 21.712 -29.878 33.099 1.00 30.11 281 ARG B C 1
ATOM 4226 O O . ARG B 1 281 ? 20.556 -30.159 32.786 1.00 31.37 281 ARG B O 1
ATOM 4234 N N . PRO B 1 282 ? 22.697 -30.800 33.162 1.00 31.05 282 PRO B N 1
ATOM 4235 C CA . PRO B 1 282 ? 22.508 -32.187 32.722 1.00 30.81 282 PRO B CA 1
ATOM 4236 C C . PRO B 1 282 ? 21.500 -32.915 33.612 1.00 29.12 282 PRO B C 1
ATOM 4237 O O . PRO B 1 282 ? 21.504 -32.651 34.770 1.00 25.84 282 PRO B O 1
ATOM 4241 N N . GLY B 1 283 ? 20.703 -33.816 33.056 1.00 29.58 283 GLY B N 1
ATOM 4242 C CA . GLY B 1 283 ? 19.922 -34.780 33.857 1.00 31.18 283 GLY B CA 1
ATOM 4243 C C . GLY B 1 283 ? 18.499 -34.304 34.106 1.00 31.72 283 GLY B C 1
ATOM 4244 O O . GLY B 1 283 ? 18.101 -33.264 33.557 1.00 29.15 283 GLY B O 1
ATOM 4245 N N . ALA B 1 284 ? 17.761 -35.056 34.920 1.00 31.70 284 ALA B N 1
ATOM 4246 C CA . ALA B 1 284 ? 16.325 -34.846 35.205 1.00 31.67 284 ALA B CA 1
ATOM 4247 C C . ALA B 1 284 ? 16.158 -34.008 36.475 1.00 27.63 284 ALA B C 1
ATOM 4248 O O . ALA B 1 284 ? 16.231 -32.757 36.387 1.00 25.62 284 ALA B O 1
ATOM 4250 N N . GLN B 1 285 ? 15.920 -34.644 37.616 1.00 23.06 285 GLN B N 1
ATOM 4251 C CA . GLN B 1 285 ? 15.549 -33.882 38.830 1.00 23.99 285 GLN B CA 1
ATOM 4252 C C . GLN B 1 285 ? 16.664 -32.937 39.272 1.00 25.40 285 GLN B C 1
ATOM 4253 O O . GLN B 1 285 ? 16.343 -31.904 39.879 1.00 23.03 285 GLN B O 1
ATOM 4259 N N . PRO B 1 286 ? 17.972 -33.267 39.080 1.00 22.97 286 PRO B N 1
ATOM 4260 C CA . PRO B 1 286 ? 19.034 -32.337 39.463 1.00 23.39 286 PRO B CA 1
ATOM 4261 C C . PRO B 1 286 ? 18.956 -30.986 38.730 1.00 22.85 286 PRO B C 1
ATOM 4262 O O . PRO B 1 286 ? 19.212 -30.016 39.364 1.00 26.80 286 PRO B O 1
ATOM 4266 N N . SER B 1 287 ? 18.530 -30.955 37.471 1.00 21.79 287 SER B N 1
ATOM 4267 C CA . SER B 1 287 ? 18.399 -29.722 36.657 1.00 22.89 287 SER B CA 1
ATOM 4268 C C . SER B 1 287 ? 17.238 -28.851 37.154 1.00 23.77 287 SER B C 1
ATOM 4269 O O . SER B 1 287 ? 17.233 -27.642 36.799 1.00 25.31 287 SER B O 1
ATOM 4272 N N . LEU B 1 288 ? 16.291 -29.383 37.946 1.00 22.93 288 LEU B N 1
ATOM 4273 C CA . LEU B 1 288 ? 15.083 -28.583 38.308 1.00 20.85 288 LEU B CA 1
ATOM 4274 C C . LEU B 1 288 ? 15.511 -27.376 39.152 1.00 21.52 288 LEU B C 1
ATOM 4275 O O . LEU B 1 288 ? 16.077 -27.504 40.235 1.00 21.94 288 LEU B O 1
ATOM 4280 N N . PRO B 1 289 ? 15.233 -26.143 38.680 1.00 21.76 289 PRO B N 1
ATOM 4281 C CA . PRO B 1 289 ? 15.732 -24.933 39.337 1.00 20.66 289 PRO B CA 1
ATOM 4282 C C . PRO B 1 289 ? 14.989 -24.569 40.631 1.00 24.35 289 PRO B C 1
ATOM 4283 O O . PRO B 1 289 ? 13.794 -24.944 40.803 1.00 21.87 289 PRO B O 1
ATOM 4287 N N . PHE B 1 290 ? 15.711 -23.879 41.520 1.00 24.17 290 PHE B N 1
ATOM 4288 C CA . PHE B 1 290 ? 15.185 -23.359 42.802 1.00 24.94 290 PHE B CA 1
ATOM 4289 C C . PHE B 1 290 ? 14.558 -21.996 42.524 1.00 24.96 290 PHE B C 1
ATOM 4290 O O . PHE B 1 290 ? 14.800 -21.430 41.447 1.00 21.88 290 PHE B O 1
ATOM 4298 N N . ARG B 1 291 ? 13.774 -21.463 43.465 1.00 27.93 291 ARG B N 1
ATOM 4299 C CA . ARG B 1 291 ? 13.017 -20.210 43.213 1.00 28.27 291 ARG B CA 1
ATOM 4300 C C . ARG B 1 291 ? 13.905 -18.982 43.059 1.00 25.23 291 ARG B C 1
ATOM 4301 O O . ARG B 1 291 ? 13.498 -18.107 42.255 1.00 22.09 291 ARG B O 1
ATOM 4309 N N . ASP B 1 292 ? 15.030 -18.898 43.780 1.00 25.53 292 ASP B N 1
ATOM 4310 C CA . ASP B 1 292 ? 15.916 -17.702 43.725 1.00 26.63 292 ASP B CA 1
ATOM 4311 C C . ASP B 1 292 ? 16.465 -17.607 42.306 1.00 24.72 292 ASP B C 1
ATOM 4312 O O . ASP B 1 292 ? 16.473 -16.498 41.761 1.00 26.11 292 ASP B O 1
ATOM 4317 N N . GLU B 1 293 ? 16.901 -18.741 41.759 1.00 26.26 293 GLU B N 1
ATOM 4318 C CA . GLU B 1 293 ? 17.456 -18.898 40.390 1.00 28.28 293 GLU B CA 1
ATOM 4319 C C . GLU B 1 293 ? 16.450 -18.375 39.365 1.00 27.57 293 GLU B C 1
ATOM 4320 O O . GLU B 1 293 ? 16.846 -17.516 38.518 1.00 35.10 293 GLU B O 1
ATOM 4326 N N . VAL B 1 294 ? 15.215 -18.898 39.413 1.00 24.13 294 VAL B N 1
ATOM 4327 C CA . VAL B 1 294 ? 14.122 -18.595 38.434 1.00 23.23 294 VAL B CA 1
ATOM 4328 C C . VAL B 1 294 ? 13.827 -17.090 38.507 1.00 21.50 294 VAL B C 1
ATOM 4329 O O . VAL B 1 294 ? 13.692 -16.467 37.466 1.00 22.20 294 VAL B O 1
ATOM 4333 N N . GLU B 1 295 ? 13.762 -16.531 39.715 1.00 20.32 295 GLU B N 1
ATOM 4334 C CA . GLU B 1 295 ? 13.419 -15.100 39.954 1.00 20.18 295 GLU B CA 1
ATOM 4335 C C . GLU B 1 295 ? 14.507 -14.187 39.366 1.00 20.16 295 GLU B C 1
ATOM 4336 O O . GLU B 1 295 ? 14.160 -13.232 38.717 1.00 23.91 295 GLU B O 1
ATOM 4342 N N . ALA B 1 296 ? 15.773 -14.536 39.516 1.00 20.83 296 ALA B N 1
ATOM 4343 C CA . ALA B 1 296 ? 16.929 -13.815 38.939 1.00 22.38 296 ALA B CA 1
ATOM 4344 C C . ALA B 1 296 ? 16.791 -13.767 37.405 1.00 22.72 296 ALA B C 1
ATOM 4345 O O . ALA B 1 296 ? 16.974 -12.679 36.801 1.00 20.71 296 ALA B O 1
ATOM 4347 N N . LEU B 1 297 ? 16.475 -14.899 36.784 1.00 22.49 297 LEU B N 1
ATOM 4348 C CA . LEU B 1 297 ? 16.340 -14.970 35.322 1.00 23.01 297 LEU B CA 1
ATOM 4349 C C . LEU B 1 297 ? 15.133 -14.123 34.904 1.00 24.44 297 LEU B C 1
ATOM 4350 O O . LEU B 1 297 ? 15.252 -13.449 33.846 1.00 22.64 297 LEU B O 1
ATOM 4355 N N . LEU B 1 298 ? 14.055 -14.149 35.705 1.00 25.81 298 LEU B N 1
ATOM 4356 C CA . LEU B 1 298 ? 12.693 -13.632 35.350 1.00 29.12 298 LEU B CA 1
ATOM 4357 C C . LEU B 1 298 ? 12.735 -12.101 35.255 1.00 29.80 298 LEU B C 1
ATOM 4358 O O . LEU B 1 298 ? 12.182 -11.531 34.284 1.00 30.74 298 LEU B O 1
ATOM 4363 N N . PHE B 1 299 ? 13.358 -11.475 36.251 1.00 28.03 299 PHE B N 1
ATOM 4364 C CA . PHE B 1 299 ? 13.329 -10.012 36.487 1.00 28.94 299 PHE B CA 1
ATOM 4365 C C . PHE B 1 299 ? 14.709 -9.397 36.204 1.00 28.32 299 PHE B C 1
ATOM 4366 O O . PHE B 1 299 ? 14.820 -8.159 36.247 1.00 28.54 299 PHE B O 1
ATOM 4374 N N . GLY B 1 300 ? 15.693 -10.231 35.828 1.00 28.42 300 GLY B N 1
ATOM 4375 C CA . GLY B 1 300 ? 17.134 -9.915 35.878 1.00 26.34 300 GLY B CA 1
ATOM 4376 C C . GLY B 1 300 ? 17.600 -9.712 37.313 1.00 24.42 300 GLY B C 1
ATOM 4377 O O . GLY B 1 300 ? 18.831 -9.757 37.473 1.00 31.06 300 GLY B O 1
ATOM 4378 N N . MET C 1 1 ? -8.834 -82.063 45.564 1.00 24.76 1 MET C N 1
ATOM 4379 C CA . MET C 1 1 ? -8.857 -80.585 45.877 1.00 25.58 1 MET C CA 1
ATOM 4380 C C . MET C 1 1 ? -8.446 -79.808 44.624 1.00 24.87 1 MET C C 1
ATOM 4381 O O . MET C 1 1 ? -7.324 -80.049 44.095 1.00 24.68 1 MET C O 1
ATOM 4386 N N . ILE C 1 2 ? -9.309 -78.899 44.179 1.00 24.40 2 ILE C N 1
ATOM 4387 C CA . ILE C 1 2 ? -9.047 -77.992 43.023 1.00 23.96 2 ILE C CA 1
ATOM 4388 C C . ILE C 1 2 ? -9.039 -76.540 43.507 1.00 23.80 2 ILE C C 1
ATOM 4389 O O . ILE C 1 2 ? -9.844 -76.218 44.390 1.00 21.84 2 ILE C O 1
ATOM 4394 N N . LEU C 1 3 ? -8.164 -75.706 42.928 1.00 22.11 3 LEU C N 1
ATOM 4395 C CA . LEU C 1 3 ? -8.195 -74.240 43.073 1.00 20.78 3 LEU C CA 1
ATOM 4396 C C . LEU C 1 3 ? -8.582 -73.656 41.715 1.00 22.66 3 LEU C C 1
ATOM 4397 O O . LEU C 1 3 ? -7.891 -73.947 40.696 1.00 19.83 3 LEU C O 1
ATOM 4402 N N . VAL C 1 4 ? -9.672 -72.883 41.696 1.00 22.25 4 VAL C N 1
ATOM 4403 C CA . VAL C 1 4 ? -9.975 -71.997 40.553 1.00 21.14 4 VAL C CA 1
ATOM 4404 C C . VAL C 1 4 ? -9.417 -70.623 40.939 1.00 20.27 4 VAL C C 1
ATOM 4405 O O . VAL C 1 4 ? -9.736 -70.127 42.050 1.00 19.69 4 VAL C O 1
ATOM 4409 N N . VAL C 1 5 ? -8.490 -70.115 40.125 1.00 19.70 5 VAL C N 1
ATOM 4410 C CA . VAL C 1 5 ? -8.021 -68.702 40.136 1.00 20.25 5 VAL C CA 1
ATOM 4411 C C . VAL C 1 5 ? -8.709 -68.027 38.951 1.00 20.80 5 VAL C C 1
ATOM 4412 O O . VAL C 1 5 ? -8.295 -68.307 37.770 1.00 19.60 5 VAL C O 1
ATOM 4416 N N . GLY C 1 6 ? -9.729 -67.209 39.217 1.00 19.58 6 GLY C N 1
ATOM 4417 C CA . GLY C 1 6 ? -10.472 -66.639 38.085 1.00 20.23 6 GLY C CA 1
ATOM 4418 C C . GLY C 1 6 ? -11.542 -65.631 38.447 1.00 18.48 6 GLY C C 1
ATOM 4419 O O . GLY C 1 6 ? -11.492 -64.982 39.492 1.00 17.78 6 GLY C O 1
ATOM 4420 N N . SER C 1 7 ? -12.491 -65.490 37.544 1.00 17.95 7 SER C N 1
ATOM 4421 C CA . SER C 1 7 ? -13.382 -64.322 37.511 1.00 18.40 7 SER C CA 1
ATOM 4422 C C . SER C 1 7 ? -14.661 -64.649 38.279 1.00 19.63 7 SER C C 1
ATOM 4423 O O . SER C 1 7 ? -15.060 -65.832 38.284 1.00 19.18 7 SER C O 1
ATOM 4426 N N . LEU C 1 8 ? -15.249 -63.633 38.905 1.00 18.57 8 LEU C N 1
ATOM 4427 C CA . LEU C 1 8 ? -16.640 -63.632 39.394 1.00 19.45 8 LEU C CA 1
ATOM 4428 C C . LEU C 1 8 ? -17.314 -62.446 38.736 1.00 18.47 8 LEU C C 1
ATOM 4429 O O . LEU C 1 8 ? -16.722 -61.392 38.771 1.00 17.31 8 LEU C O 1
ATOM 4434 N N . ASN C 1 9 ? -18.527 -62.605 38.238 1.00 20.01 9 ASN C N 1
ATOM 4435 C CA . ASN C 1 9 ? -19.197 -61.552 37.434 1.00 21.06 9 ASN C CA 1
ATOM 4436 C C . ASN C 1 9 ? -20.695 -61.536 37.730 1.00 20.88 9 ASN C C 1
ATOM 4437 O O . ASN C 1 9 ? -21.307 -62.627 37.688 1.00 19.04 9 ASN C O 1
ATOM 4442 N N . MET C 1 10 ? -21.282 -60.353 37.942 1.00 20.60 10 MET C N 1
ATOM 4443 C CA . MET C 1 10 ? -22.760 -60.220 38.015 1.00 19.84 10 MET C CA 1
ATOM 4444 C C . MET C 1 10 ? -23.309 -59.754 36.658 1.00 21.09 10 MET C C 1
ATOM 4445 O O . MET C 1 10 ? -22.910 -58.684 36.180 1.00 20.04 10 MET C O 1
ATOM 4450 N N . ASP C 1 11 ? -24.183 -60.554 36.037 1.00 22.04 11 ASP C N 1
ATOM 4451 C CA . ASP C 1 11 ? -24.932 -60.122 34.841 1.00 24.75 11 ASP C CA 1
ATOM 4452 C C . ASP C 1 11 ? -26.177 -59.326 35.262 1.00 26.04 11 ASP C C 1
ATOM 4453 O O . ASP C 1 11 ? -26.886 -59.737 36.184 1.00 26.81 11 ASP C O 1
ATOM 4458 N N . LEU C 1 12 ? -26.395 -58.208 34.584 1.00 24.67 12 LEU C N 1
ATOM 4459 C CA . LEU C 1 12 ? -27.549 -57.306 34.742 1.00 24.36 12 LEU C CA 1
ATOM 4460 C C . LEU C 1 12 ? -28.333 -57.391 33.431 1.00 23.99 12 LEU C C 1
ATOM 4461 O O . LEU C 1 12 ? -27.755 -57.068 32.382 1.00 22.95 12 LEU C O 1
ATOM 4466 N N . VAL C 1 13 ? -29.585 -57.836 33.490 1.00 25.08 13 VAL C N 1
ATOM 4467 C CA . VAL C 1 13 ? -30.418 -58.128 32.293 1.00 27.18 13 VAL C CA 1
ATOM 4468 C C . VAL C 1 13 ? -31.712 -57.314 32.330 1.00 28.85 13 VAL C C 1
ATOM 4469 O O . VAL C 1 13 ? -32.433 -57.350 33.350 1.00 25.97 13 VAL C O 1
ATOM 4473 N N . LEU C 1 14 ? -31.931 -56.582 31.238 1.00 27.78 14 LEU C N 1
ATOM 4474 C CA . LEU C 1 14 ? -33.221 -55.998 30.814 1.00 29.53 14 LEU C CA 1
ATOM 4475 C C . LEU C 1 14 ? -33.633 -56.680 29.490 1.00 32.80 14 LEU C C 1
ATOM 4476 O O . LEU C 1 14 ? -32.768 -56.821 28.602 1.00 31.23 14 LEU C O 1
ATOM 4481 N N . ARG C 1 15 ? -34.896 -57.091 29.375 1.00 35.34 15 ARG C N 1
ATOM 4482 C CA . ARG C 1 15 ? -35.631 -57.373 28.106 1.00 39.98 15 ARG C CA 1
ATOM 4483 C C . ARG C 1 15 ? -36.132 -56.067 27.490 1.00 37.96 15 ARG C C 1
ATOM 4484 O O . ARG C 1 15 ? -36.736 -55.271 28.229 1.00 38.41 15 ARG C O 1
ATOM 4492 N N . VAL C 1 16 ? -35.843 -55.856 26.206 1.00 34.71 16 VAL C N 1
ATOM 4493 C CA . VAL C 1 16 ? -36.301 -54.696 25.383 1.00 38.58 16 VAL C CA 1
ATOM 4494 C C . VAL C 1 16 ? -37.151 -55.247 24.225 1.00 40.39 16 VAL C C 1
ATOM 4495 O O . VAL C 1 16 ? -37.037 -56.452 23.920 1.00 38.09 16 VAL C O 1
ATOM 4499 N N . LYS C 1 17 ? -38.042 -54.434 23.664 1.00 43.84 17 LYS C N 1
ATOM 4500 C CA . LYS C 1 17 ? -38.853 -54.840 22.481 1.00 53.59 17 LYS C CA 1
ATOM 4501 C C . LYS C 1 17 ? -37.919 -54.972 21.266 1.00 54.85 17 LYS C C 1
ATOM 4502 O O . LYS C 1 17 ? -38.067 -55.940 20.512 1.00 61.54 17 LYS C O 1
ATOM 4508 N N . ARG C 1 18 ? -36.957 -54.065 21.103 1.00 52.66 18 ARG C N 1
ATOM 4509 C CA . ARG C 1 18 ? -35.799 -54.287 20.198 1.00 56.25 18 ARG C CA 1
ATOM 4510 C C . ARG C 1 18 ? -34.641 -53.401 20.679 1.00 51.88 18 ARG C C 1
ATOM 4511 O O . ARG C 1 18 ? -34.899 -52.502 21.489 1.00 55.66 18 ARG C O 1
ATOM 4519 N N . LEU C 1 19 ? -33.426 -53.636 20.173 1.00 46.21 19 LEU C N 1
ATOM 4520 C CA . LEU C 1 19 ? -32.152 -53.165 20.768 1.00 44.26 19 LEU C CA 1
ATOM 4521 C C . LEU C 1 19 ? -31.850 -51.705 20.432 1.00 46.97 19 LEU C C 1
ATOM 4522 O O . LEU C 1 19 ? -31.921 -51.282 19.283 1.00 42.58 19 LEU C O 1
ATOM 4527 N N . PRO C 1 20 ? -31.368 -50.921 21.417 1.00 50.03 20 PRO C N 1
ATOM 4528 C CA . PRO C 1 20 ? -31.096 -49.505 21.208 1.00 56.07 20 PRO C CA 1
ATOM 4529 C C . PRO C 1 20 ? -29.948 -49.352 20.203 1.00 60.66 20 PRO C C 1
ATOM 4530 O O . PRO C 1 20 ? -29.000 -50.095 20.289 1.00 66.01 20 PRO C O 1
ATOM 4534 N N . ARG C 1 21 ? -30.056 -48.401 19.282 1.00 63.89 21 ARG C N 1
ATOM 4535 C CA . ARG C 1 21 ? -28.929 -48.051 18.387 1.00 67.12 21 ARG C CA 1
ATOM 4536 C C . ARG C 1 21 ? -28.293 -46.776 18.928 1.00 61.90 21 ARG C C 1
ATOM 4537 O O . ARG C 1 21 ? -28.741 -46.237 19.940 1.00 55.38 21 ARG C O 1
ATOM 4545 N N . PRO C 1 22 ? -27.176 -46.316 18.328 1.00 56.80 22 PRO C N 1
ATOM 4546 C CA . PRO C 1 22 ? -26.489 -45.112 18.801 1.00 56.11 22 PRO C CA 1
ATOM 4547 C C . PRO C 1 22 ? -27.402 -43.873 18.846 1.00 53.67 22 PRO C C 1
ATOM 4548 O O . PRO C 1 22 ? -28.122 -43.645 17.874 1.00 51.69 22 PRO C O 1
ATOM 4552 N N . GLY C 1 23 ? -27.388 -43.156 19.983 1.00 44.68 23 GLY C N 1
ATOM 4553 C CA . GLY C 1 23 ? -28.222 -41.968 20.273 1.00 43.14 23 GLY C CA 1
ATOM 4554 C C . GLY C 1 23 ? -29.675 -42.302 20.588 1.00 44.08 23 GLY C C 1
ATOM 4555 O O . GLY C 1 23 ? -30.453 -41.366 20.793 1.00 45.38 23 GLY C O 1
ATOM 4556 N N . GLU C 1 2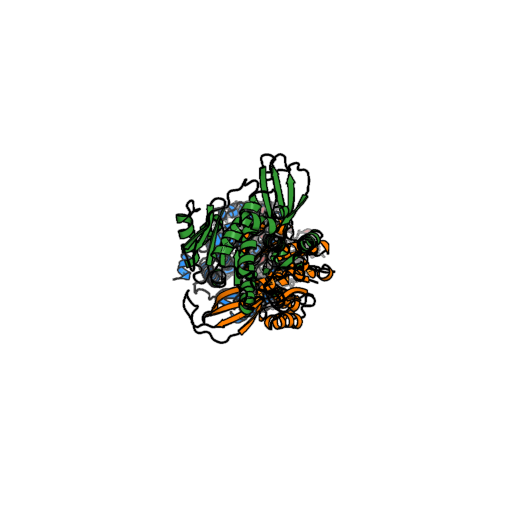4 ? -30.029 -43.587 20.648 1.00 43.91 24 GLU C N 1
ATOM 4557 C CA . GLU C 1 24 ? -31.404 -44.084 20.876 1.00 43.93 24 GLU C CA 1
ATOM 4558 C C . GLU C 1 24 ? -31.598 -44.412 22.365 1.00 49.32 24 GLU C C 1
ATOM 4559 O O . GLU C 1 24 ? -30.637 -44.929 22.989 1.00 45.83 24 GLU C O 1
ATOM 4565 N N . THR C 1 25 ? -32.796 -44.129 22.895 1.00 44.17 25 THR C N 1
ATOM 4566 C CA . THR C 1 25 ? -33.281 -44.511 24.247 1.00 47.29 25 THR C CA 1
ATOM 4567 C C . THR C 1 25 ? -34.513 -45.408 24.068 1.00 44.77 25 THR C C 1
ATOM 4568 O O . THR C 1 25 ? -35.539 -44.892 23.573 1.00 47.38 25 THR C O 1
ATOM 4572 N N . VAL C 1 26 ? -34.427 -46.677 24.482 1.00 39.99 26 VAL C N 1
ATOM 4573 C CA . VAL C 1 26 ? -35.516 -47.687 24.328 1.00 40.19 26 VAL C CA 1
ATOM 4574 C C . VAL C 1 26 ? -36.103 -48.032 25.695 1.00 40.47 26 VAL C C 1
ATOM 4575 O O . VAL C 1 26 ? -35.429 -47.823 26.728 1.00 41.49 26 VAL C O 1
ATOM 4579 N N . LEU C 1 27 ? -37.338 -48.525 25.686 1.00 40.63 27 LEU C N 1
ATOM 4580 C CA . LEU C 1 27 ? -38.034 -49.027 26.892 1.00 42.42 27 LEU C CA 1
ATOM 4581 C C . LEU C 1 27 ? -37.602 -50.482 27.092 1.00 40.83 27 LEU C C 1
ATOM 4582 O O . LEU C 1 27 ? -37.508 -51.212 26.083 1.00 44.77 27 LEU C O 1
ATOM 4587 N N . GLY C 1 28 ? -37.283 -50.856 28.334 1.00 39.02 28 GLY C N 1
ATOM 4588 C CA . GLY C 1 28 ? -37.072 -52.254 28.757 1.00 36.11 28 GLY C CA 1
ATOM 4589 C C . GLY C 1 28 ? -37.949 -52.603 29.944 1.00 33.12 28 GLY C C 1
ATOM 4590 O O . GLY C 1 28 ? -38.668 -51.720 30.422 1.00 32.55 28 GLY C O 1
ATOM 4591 N N . GLU C 1 29 ? -37.905 -53.850 30.409 1.00 33.90 29 GLU C N 1
ATOM 4592 C CA . GLU C 1 29 ? -38.634 -54.283 31.625 1.00 33.66 29 GLU C CA 1
ATOM 4593 C C . GLU C 1 29 ? -37.857 -55.407 32.293 1.00 30.91 29 GLU C C 1
ATOM 4594 O O . GLU C 1 29 ? -36.888 -55.878 31.687 1.00 31.84 29 GLU C O 1
ATOM 4600 N N . ASP C 1 30 ? -38.245 -55.733 33.530 1.00 30.17 30 ASP C N 1
ATOM 4601 C CA . ASP C 1 30 ? -37.934 -57.003 34.228 1.00 29.98 30 ASP C CA 1
ATOM 4602 C C . ASP C 1 30 ? -36.435 -57.088 34.541 1.00 26.23 30 ASP C C 1
ATOM 4603 O O . ASP C 1 30 ? -35.780 -58.061 34.147 1.00 23.49 30 ASP C O 1
ATOM 4608 N N . TYR C 1 31 ? -35.901 -56.115 35.258 1.00 25.70 31 TYR C N 1
ATOM 4609 C CA . TYR C 1 31 ? -34.476 -56.132 35.685 1.00 24.18 31 TYR C CA 1
ATOM 4610 C C . TYR C 1 31 ? -34.252 -57.390 36.520 1.00 23.38 31 TYR C C 1
ATOM 4611 O O . TYR C 1 31 ? -35.093 -57.668 37.344 1.00 22.77 31 TYR C O 1
ATOM 4620 N N . GLN C 1 32 ? -33.215 -58.173 36.197 1.00 25.18 32 GLN C N 1
ATOM 4621 C CA . GLN C 1 32 ? -32.716 -59.320 36.999 1.00 24.39 32 GLN C CA 1
ATOM 4622 C C . GLN C 1 32 ? -31.188 -59.336 36.990 1.00 24.38 32 GLN C C 1
ATOM 4623 O O . GLN C 1 32 ? -30.558 -58.930 35.974 1.00 21.95 32 GLN C O 1
ATOM 4629 N N . THR C 1 33 ? -30.619 -59.847 38.071 1.00 23.25 33 THR C N 1
ATOM 4630 C CA . THR C 1 33 ? -29.180 -60.101 38.222 1.00 23.65 33 THR C CA 1
ATOM 4631 C C . THR C 1 33 ? -28.993 -61.623 38.140 1.00 27.17 33 THR C C 1
ATOM 4632 O O . THR C 1 33 ? -29.838 -62.344 38.692 1.00 29.96 33 THR C O 1
ATOM 4636 N N . HIS C 1 34 ? -27.947 -62.075 37.447 1.00 25.16 34 HIS C N 1
ATOM 4637 C CA . HIS C 1 34 ? -27.561 -63.501 37.304 1.00 26.75 34 HIS C CA 1
ATOM 4638 C C . HIS C 1 34 ? -26.077 -63.607 37.649 1.00 23.95 34 HIS C C 1
ATOM 4639 O O . HIS C 1 34 ? -25.256 -62.921 37.051 1.00 23.22 34 HIS C O 1
ATOM 4646 N N . PRO C 1 35 ? -25.671 -64.402 38.659 1.00 25.95 35 PRO C N 1
ATOM 4647 C CA . PRO C 1 35 ? -24.240 -64.630 38.914 1.00 25.67 35 PRO C CA 1
ATOM 4648 C C . PRO C 1 35 ? -23.564 -65.410 37.766 1.00 24.00 35 PRO C C 1
ATOM 4649 O O . PRO C 1 35 ? -24.171 -66.270 37.209 1.00 24.58 35 PRO C O 1
ATOM 4653 N N . GLY C 1 36 ? -22.325 -65.069 37.435 1.00 21.81 36 GLY C N 1
ATOM 4654 C CA . GLY C 1 36 ? -21.551 -65.668 36.334 1.00 21.59 36 GLY C CA 1
ATOM 4655 C C . GLY C 1 36 ? -20.072 -65.365 36.528 1.00 22.25 36 GLY C C 1
ATOM 4656 O O . GLY C 1 36 ? -19.660 -65.180 37.701 1.00 21.67 36 GLY C O 1
ATOM 4657 N N . GLY C 1 37 ? -19.315 -65.261 35.427 1.00 21.16 37 GLY C N 1
ATOM 4658 C CA . GLY C 1 37 ? -17.849 -65.334 35.407 1.00 18.84 37 GLY C CA 1
ATOM 4659 C C . GLY C 1 37 ? -17.458 -66.784 35.263 1.00 19.07 37 GLY C C 1
ATOM 4660 O O . GLY C 1 37 ? -18.054 -67.632 35.951 1.00 20.59 37 GLY C O 1
ATOM 4661 N N . LYS C 1 38 ? -16.531 -67.079 34.369 1.00 17.83 38 LYS C N 1
ATOM 4662 C CA . LYS C 1 38 ? -16.158 -68.469 34.032 1.00 18.53 38 LYS C CA 1
ATOM 4663 C C . LYS C 1 38 ? -15.484 -69.086 35.255 1.00 17.84 38 LYS C C 1
ATOM 4664 O O . LYS C 1 38 ? -15.810 -70.244 35.558 1.00 21.18 38 LYS C O 1
ATOM 4670 N N . GLY C 1 39 ? -14.672 -68.333 35.979 1.00 16.79 39 GLY C N 1
ATOM 4671 C CA . GLY C 1 39 ? -14.059 -68.791 37.243 1.00 18.77 39 GLY C CA 1
ATOM 4672 C C . GLY C 1 39 ? -15.085 -69.378 38.213 1.00 20.04 39 GLY C C 1
ATOM 4673 O O . GLY C 1 39 ? -14.982 -70.579 38.510 1.00 21.03 39 GLY C O 1
ATOM 4674 N N . ALA C 1 40 ? -16.127 -68.604 38.559 1.00 19.87 40 ALA C N 1
ATOM 4675 C CA . ALA C 1 40 ? -17.215 -68.962 39.501 1.00 19.17 40 ALA C CA 1
ATOM 4676 C C . ALA C 1 40 ? -18.068 -70.097 38.941 1.00 17.02 40 ALA C C 1
ATOM 4677 O O . ALA C 1 40 ? -18.326 -71.051 39.660 1.00 18.27 40 ALA C O 1
ATOM 4679 N N . ASN C 1 41 ? -18.535 -69.965 37.715 1.00 15.83 41 ASN C N 1
ATOM 4680 C CA . ASN C 1 41 ? -19.254 -71.066 37.031 1.00 15.29 41 ASN C CA 1
ATOM 4681 C C . ASN C 1 41 ? -18.422 -72.345 37.111 1.00 15.38 41 ASN C C 1
ATOM 4682 O O . ASN C 1 41 ? -18.982 -73.346 37.522 1.00 16.69 41 ASN C O 1
ATOM 4687 N N . GLN C 1 42 ? -17.140 -72.308 36.765 1.00 15.10 42 GLN C N 1
ATOM 4688 C CA . GLN C 1 42 ? -16.330 -73.552 36.762 1.00 16.67 42 GLN C CA 1
ATOM 4689 C C . GLN C 1 42 ? -16.273 -74.096 38.192 1.00 17.12 42 GLN C C 1
ATOM 4690 O O . GLN C 1 42 ? -16.323 -75.337 38.354 1.00 17.75 42 GLN C O 1
ATOM 4696 N N . ALA C 1 43 ? -16.263 -73.219 39.194 1.00 18.80 43 ALA C N 1
ATOM 4697 C CA . ALA C 1 43 ? -16.218 -73.600 40.619 1.00 19.57 43 ALA C CA 1
ATOM 4698 C C . ALA C 1 43 ? -17.540 -74.252 41.007 1.00 21.47 43 ALA C C 1
ATOM 4699 O O . ALA C 1 43 ? -17.482 -75.327 41.636 1.00 17.90 43 ALA C O 1
ATOM 4701 N N . VAL C 1 44 ? -18.678 -73.670 40.596 1.00 21.82 44 VAL C N 1
ATOM 4702 C CA . VAL C 1 44 ? -20.017 -74.257 40.909 1.00 21.58 44 VAL C CA 1
ATOM 4703 C C . VAL C 1 44 ? -20.125 -75.599 40.181 1.00 21.63 44 VAL C C 1
ATOM 4704 O O . VAL C 1 44 ? -20.643 -76.565 40.790 1.00 22.57 44 VAL C O 1
ATOM 4708 N N . ALA C 1 45 ? -19.608 -75.708 38.953 1.00 20.07 45 ALA C N 1
ATOM 4709 C CA . ALA C 1 45 ? -19.679 -76.988 38.213 1.00 18.89 45 ALA C CA 1
ATOM 4710 C C . ALA C 1 45 ? -18.988 -78.073 39.037 1.00 18.18 45 ALA C C 1
ATOM 4711 O O . ALA C 1 45 ? -19.592 -79.133 39.225 1.00 17.37 45 ALA C O 1
ATOM 4713 N N . ILE C 1 46 ? -17.776 -77.800 39.527 1.00 19.73 46 ILE C N 1
ATOM 4714 C CA . ILE C 1 46 ? -16.970 -78.781 40.311 1.00 20.02 46 ILE C CA 1
ATOM 4715 C C . ILE C 1 46 ? -17.750 -79.196 41.564 1.00 19.52 46 ILE C C 1
ATOM 4716 O O . ILE C 1 46 ? -17.923 -80.413 41.745 1.00 20.81 46 ILE C O 1
ATOM 4721 N N . ALA C 1 47 ? -18.240 -78.243 42.361 1.00 18.14 47 ALA C N 1
ATOM 4722 C CA . ALA C 1 47 ? -19.023 -78.492 43.596 1.00 17.97 47 ALA C CA 1
ATOM 4723 C C . ALA C 1 47 ? -20.268 -79.333 43.286 1.00 19.27 47 ALA C C 1
ATOM 4724 O O . ALA C 1 47 ? -20.550 -80.250 44.035 1.00 21.45 47 ALA C O 1
ATOM 4726 N N . ARG C 1 48 ? -20.979 -79.067 42.195 1.00 19.73 48 ARG C N 1
ATOM 4727 C CA . ARG C 1 48 ? -22.197 -79.845 41.837 1.00 20.67 48 ARG C CA 1
ATOM 4728 C C . ARG C 1 48 ? -21.823 -81.288 41.447 1.00 20.39 48 ARG C C 1
ATOM 4729 O O . ARG C 1 48 ? -22.710 -82.168 41.461 1.00 17.92 48 ARG C O 1
ATOM 4737 N N . LEU C 1 49 ? -20.568 -81.511 41.057 1.00 20.93 49 LEU C N 1
ATOM 4738 C CA . LEU C 1 49 ? -20.061 -82.837 40.618 1.00 21.21 49 LEU C CA 1
ATOM 4739 C C . LEU C 1 49 ? -19.403 -83.540 41.804 1.00 19.68 49 LEU C C 1
ATOM 4740 O O . LEU C 1 49 ? -18.788 -84.589 41.568 1.00 22.06 49 LEU C O 1
ATOM 4745 N N . GLY C 1 50 ? -19.531 -82.984 43.013 1.00 20.32 50 GLY C N 1
ATOM 4746 C CA . GLY C 1 50 ? -19.119 -83.640 44.268 1.00 19.66 50 GLY C CA 1
ATOM 4747 C C . GLY C 1 50 ? -17.693 -83.304 44.631 1.00 20.66 50 GLY C C 1
ATOM 4748 O O . GLY C 1 50 ? -17.193 -83.844 45.635 1.00 21.88 50 GLY C O 1
ATOM 4749 N N . GLY C 1 51 ? -17.056 -82.386 43.896 1.00 20.51 51 GLY C N 1
ATOM 4750 C CA . GLY C 1 51 ? -15.631 -82.088 44.121 1.00 18.97 51 GLY C CA 1
ATOM 4751 C C . GLY C 1 51 ? -15.418 -81.157 45.298 1.00 19.62 51 GLY C C 1
ATOM 4752 O O . GLY C 1 51 ? -16.382 -80.494 45.758 1.00 21.04 51 GLY C O 1
ATOM 4753 N N . LYS C 1 52 ? -14.173 -81.062 45.744 1.00 20.55 52 LYS C N 1
ATOM 4754 C CA . LYS C 1 52 ? -13.686 -80.034 46.698 1.00 20.47 52 LYS C CA 1
ATOM 4755 C C . LYS C 1 52 ? -12.950 -78.946 45.913 1.00 19.78 52 LYS C C 1
ATOM 4756 O O . LYS C 1 52 ? -11.954 -79.265 45.238 1.00 22.17 52 LYS C O 1
ATOM 4762 N N . VAL C 1 53 ? -13.445 -77.717 45.954 1.00 19.32 53 VAL C N 1
ATOM 4763 C CA . VAL C 1 53 ? -12.933 -76.578 45.132 1.00 18.08 53 VAL C CA 1
ATOM 4764 C C . VAL C 1 53 ? -12.896 -75.311 45.978 1.00 18.95 53 VAL C C 1
ATOM 4765 O O . VAL C 1 53 ? -13.860 -75.034 46.735 1.00 21.07 53 VAL C O 1
ATOM 4769 N N . ARG C 1 54 ? -11.757 -74.626 45.904 1.00 20.85 54 ARG C N 1
ATOM 4770 C CA . ARG C 1 54 ? -11.515 -73.266 46.443 1.00 19.29 54 ARG C CA 1
ATOM 4771 C C . ARG C 1 54 ? -11.559 -72.289 45.288 1.00 17.53 54 ARG C C 1
ATOM 4772 O O . ARG C 1 54 ? -10.994 -72.607 44.218 1.00 16.98 54 ARG C O 1
ATOM 4780 N N . MET C 1 55 ? -12.234 -71.171 45.513 1.00 17.27 55 MET C N 1
ATOM 4781 C CA . MET C 1 55 ? -12.349 -70.077 44.532 1.00 18.09 55 MET C CA 1
ATOM 4782 C C . MET C 1 55 ? -11.421 -68.958 45.001 1.00 16.58 55 MET C C 1
ATOM 4783 O O . MET C 1 55 ? -11.637 -68.459 46.100 1.00 17.57 55 MET C O 1
ATOM 4788 N N . LEU C 1 56 ? -10.406 -68.640 44.213 1.00 17.43 56 LEU C N 1
ATOM 4789 C CA . LEU C 1 56 ? -9.515 -67.474 44.422 1.00 17.38 56 LEU C CA 1
ATOM 4790 C C . LEU C 1 56 ? -9.844 -66.435 43.355 1.00 16.29 56 LEU C C 1
ATOM 4791 O O . LEU C 1 56 ? -9.683 -66.701 42.164 1.00 17.79 56 LEU C O 1
ATOM 4796 N N . GLY C 1 57 ? -10.414 -65.320 43.769 1.00 17.94 57 GLY C N 1
ATOM 4797 C CA . GLY C 1 57 ? -10.775 -64.222 42.848 1.00 17.29 57 GLY C CA 1
ATOM 4798 C C . GLY C 1 57 ? -11.192 -63.023 43.648 1.00 18.19 57 GLY C C 1
ATOM 4799 O O . GLY C 1 57 ? -11.198 -63.146 44.906 1.00 19.05 57 GLY C O 1
ATOM 4800 N N . ARG C 1 58 ? -11.574 -61.927 42.984 1.00 18.55 58 ARG C N 1
ATOM 4801 C CA . ARG C 1 58 ? -11.997 -60.675 43.663 1.00 16.55 58 ARG C CA 1
ATOM 4802 C C . ARG C 1 58 ? -13.464 -60.355 43.381 1.00 15.99 58 ARG C C 1
ATOM 4803 O O . ARG C 1 58 ? -13.929 -60.494 42.247 1.00 17.99 58 ARG C O 1
ATOM 4811 N N . VAL C 1 59 ? -14.197 -59.979 44.415 1.00 16.94 59 VAL C N 1
ATOM 4812 C CA . VAL C 1 59 ? -15.515 -59.316 44.270 1.00 17.15 59 VAL C CA 1
ATOM 4813 C C . VAL C 1 59 ? -15.331 -57.899 44.808 1.00 19.10 59 VAL C C 1
ATOM 4814 O O . VAL C 1 59 ? -14.375 -57.668 45.570 1.00 20.77 59 VAL C O 1
ATOM 4818 N N . GLY C 1 60 ? -16.194 -56.976 44.413 1.00 22.13 60 GLY C N 1
ATOM 4819 C CA . GLY C 1 60 ? -16.207 -55.606 44.961 1.00 22.77 60 GLY C CA 1
ATOM 4820 C C . GLY C 1 60 ? -16.783 -55.561 46.366 1.00 22.14 60 GLY C C 1
ATOM 4821 O O . GLY C 1 60 ? -17.282 -56.580 46.814 1.00 19.69 60 GLY C O 1
ATOM 4822 N N . GLU C 1 61 ? -16.776 -54.387 46.999 1.00 23.91 61 GLU C N 1
ATOM 4823 C CA . GLU C 1 61 ? -17.365 -54.160 48.344 1.00 27.01 61 GLU C CA 1
ATOM 4824 C C . GLU C 1 61 ? -18.819 -53.703 48.161 1.00 25.51 61 GLU C C 1
ATOM 4825 O O . GLU C 1 61 ? -19.283 -52.829 48.926 1.00 27.56 61 GLU C O 1
ATOM 4831 N N . ASP C 1 62 ? -19.523 -54.317 47.218 1.00 22.12 62 ASP C N 1
ATOM 4832 C CA . ASP C 1 62 ? -20.880 -53.907 46.776 1.00 20.80 62 ASP C CA 1
ATOM 4833 C C . ASP C 1 62 ? -21.845 -55.048 47.121 1.00 18.86 62 ASP C C 1
ATOM 4834 O O . ASP C 1 62 ? -21.425 -56.155 47.386 1.00 17.61 62 ASP C O 1
ATOM 4839 N N . PRO C 1 63 ? -23.176 -54.832 47.142 1.00 21.00 63 PRO C N 1
ATOM 4840 C CA . PRO C 1 63 ? -24.092 -55.949 47.332 1.00 22.86 63 PRO C CA 1
ATOM 4841 C C . PRO C 1 63 ? -23.891 -57.051 46.275 1.00 24.32 63 PRO C C 1
ATOM 4842 O O . PRO C 1 63 ? -24.182 -58.167 46.602 1.00 25.26 63 PRO C O 1
ATOM 4846 N N . PHE C 1 64 ? -23.441 -56.717 45.057 1.00 24.36 64 PHE C N 1
ATOM 4847 C CA . PHE C 1 64 ? -23.130 -57.707 44.009 1.00 22.31 64 PHE C CA 1
ATOM 4848 C C . PHE C 1 64 ? -22.038 -58.630 44.520 1.00 20.77 64 PHE C C 1
ATOM 4849 O O . PHE C 1 64 ? -22.154 -59.822 44.311 1.00 19.96 64 PHE C O 1
ATOM 4857 N N . GLY C 1 65 ? -20.987 -58.065 45.104 1.00 21.24 65 GLY C N 1
ATOM 4858 C CA . GLY C 1 65 ? -19.870 -58.857 45.644 1.00 21.01 65 GLY C CA 1
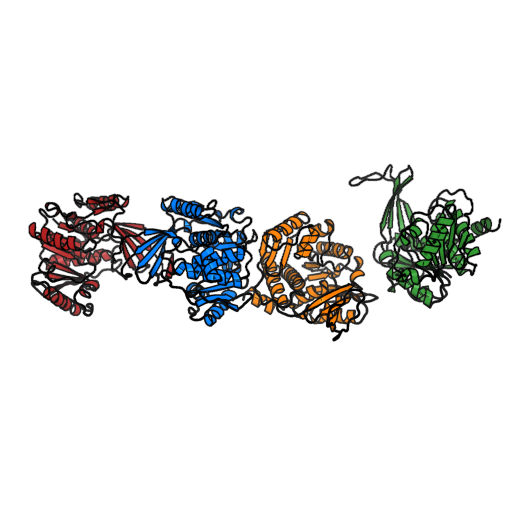ATOM 4859 C C . GLY C 1 65 ? -20.348 -59.854 46.689 1.00 21.20 65 GLY C C 1
ATOM 4860 O O . GLY C 1 65 ? -19.924 -61.003 46.627 1.00 20.13 65 GLY C O 1
ATOM 4861 N N . GLN C 1 66 ? -21.203 -59.429 47.623 1.00 23.48 66 GLN C N 1
ATOM 4862 C CA . GLN C 1 66 ? -21.676 -60.298 48.733 1.00 26.15 66 GLN C CA 1
ATOM 4863 C C . GLN C 1 66 ? -22.562 -61.399 48.149 1.00 23.10 66 GLN C C 1
ATOM 4864 O O . GLN C 1 66 ? -22.380 -62.521 48.573 1.00 20.62 66 GLN C O 1
ATOM 4870 N N . ALA C 1 67 ? -23.375 -61.109 47.131 1.00 20.45 67 ALA C N 1
ATOM 4871 C CA . ALA C 1 67 ? -24.272 -62.091 46.475 1.00 21.12 67 ALA C CA 1
ATOM 4872 C C . ALA C 1 67 ? -23.444 -63.153 45.718 1.00 21.43 67 ALA C C 1
ATOM 4873 O O . ALA C 1 67 ? -23.744 -64.363 45.890 1.00 23.03 67 ALA C O 1
ATOM 4875 N N . LEU C 1 68 ? -22.397 -62.760 44.975 1.00 20.50 68 LEU C N 1
ATOM 4876 C CA . LEU C 1 68 ? -21.484 -63.696 44.239 1.00 20.46 68 LEU C CA 1
ATOM 4877 C C . LEU C 1 68 ? -20.747 -64.655 45.188 1.00 19.52 68 LEU C C 1
ATOM 4878 O O . LEU C 1 68 ? -20.663 -65.840 44.901 1.00 19.05 68 LEU C O 1
ATOM 4883 N N . LYS C 1 69 ? -20.172 -64.136 46.262 1.00 19.51 69 LYS C N 1
ATOM 4884 C CA . LYS C 1 69 ? -19.466 -64.947 47.266 1.00 18.25 69 LYS C CA 1
ATOM 4885 C C . LYS C 1 69 ? -20.473 -65.894 47.914 1.00 17.72 69 LYS C C 1
ATOM 4886 O O . LYS C 1 69 ? -20.218 -67.091 47.896 1.00 18.11 69 LYS C O 1
ATOM 4892 N N . SER C 1 70 ? -21.592 -65.383 48.427 1.00 19.03 70 SER C N 1
ATOM 4893 C CA . SER C 1 70 ? -22.678 -66.176 49.072 1.00 20.28 70 SER C CA 1
ATOM 4894 C C . SER C 1 70 ? -23.230 -67.225 48.115 1.00 18.50 70 SER C C 1
ATOM 4895 O O . SER C 1 70 ? -23.426 -68.334 48.577 1.00 19.08 70 SER C O 1
ATOM 4898 N N . GLY C 1 71 ? -23.498 -66.865 46.858 1.00 17.89 71 GLY C N 1
ATOM 4899 C CA . GLY C 1 71 ? -23.884 -67.828 45.802 1.00 16.91 71 GLY C CA 1
ATOM 4900 C C . GLY C 1 71 ? -22.916 -69.029 45.763 1.00 17.11 71 GLY C C 1
ATOM 4901 O O . GLY C 1 71 ? -23.363 -70.159 45.902 1.00 16.24 71 GLY C O 1
ATOM 4902 N N . LEU C 1 72 ? -21.616 -68.801 45.589 1.00 17.41 72 LEU C N 1
ATOM 4903 C CA . LEU C 1 72 ? -20.607 -69.887 45.600 1.00 18.90 72 LEU C CA 1
ATOM 4904 C C . LEU C 1 72 ? -20.704 -70.691 46.908 1.00 18.63 72 LEU C C 1
ATOM 4905 O O . LEU C 1 72 ? -20.804 -71.914 46.816 1.00 20.61 72 LEU C O 1
ATOM 4910 N N . ALA C 1 73 ? -20.722 -70.057 48.078 1.00 17.59 73 ALA C N 1
ATOM 4911 C CA . ALA C 1 73 ? -20.710 -70.750 49.389 1.00 18.47 73 ALA C CA 1
ATOM 4912 C C . ALA C 1 73 ? -21.959 -71.640 49.519 1.00 20.94 73 ALA C C 1
ATOM 4913 O O . ALA C 1 73 ? -21.808 -72.763 50.020 1.00 19.28 73 ALA C O 1
ATOM 4915 N N . GLN C 1 74 ? -23.133 -71.182 49.051 1.00 22.82 74 GLN C N 1
ATOM 4916 C CA . GLN C 1 74 ? -24.406 -71.958 49.049 1.00 23.52 74 GLN C CA 1
ATOM 4917 C C . GLN C 1 74 ? -24.206 -73.237 48.221 1.00 23.30 74 GLN C C 1
ATOM 4918 O O . GLN C 1 74 ? -24.815 -74.247 48.540 1.00 20.02 74 GLN C O 1
ATOM 4924 N N . GLU C 1 75 ? -23.411 -73.187 47.142 1.00 24.04 75 GLU C N 1
ATOM 4925 C CA . GLU C 1 75 ? -23.130 -74.370 46.283 1.00 22.49 75 GLU C CA 1
ATOM 4926 C C . GLU C 1 75 ? -22.048 -75.249 46.941 1.00 24.40 75 GLU C C 1
ATOM 4927 O O . GLU C 1 75 ? -21.686 -76.275 46.375 1.00 26.79 75 GLU C O 1
ATOM 4933 N N . GLY C 1 76 ? -21.534 -74.894 48.113 1.00 22.58 76 GLY C N 1
ATOM 4934 C CA . GLY C 1 76 ? -20.520 -75.744 48.770 1.00 21.83 76 GLY C CA 1
ATOM 4935 C C . GLY C 1 76 ? -19.093 -75.429 48.346 1.00 20.13 76 GLY C C 1
ATOM 4936 O O . GLY C 1 76 ? -18.219 -76.183 48.717 1.00 20.38 76 GLY C O 1
ATOM 4937 N N . VAL C 1 77 ? -18.851 -74.349 47.601 1.00 18.92 77 VAL C N 1
ATOM 4938 C CA . VAL C 1 77 ? -17.473 -73.930 47.216 1.00 17.94 77 VAL C CA 1
ATOM 4939 C C . VAL C 1 77 ? -16.839 -73.305 48.466 1.00 19.48 77 VAL C C 1
ATOM 4940 O O . VAL C 1 77 ? -17.549 -72.602 49.231 1.00 21.45 77 VAL C O 1
ATOM 4944 N N . ASP C 1 78 ? -15.565 -73.562 48.703 1.00 20.32 78 ASP C N 1
ATOM 4945 C CA . ASP C 1 78 ? -14.785 -72.861 49.762 1.00 22.46 78 ASP C CA 1
ATOM 4946 C C . ASP C 1 78 ? -14.501 -71.434 49.234 1.00 21.64 78 ASP C C 1
ATOM 4947 O O . ASP C 1 78 ? -13.978 -71.333 48.125 1.00 19.12 78 ASP C O 1
ATOM 4952 N N . VAL C 1 79 ? -14.881 -70.400 49.992 1.00 19.81 79 VAL C N 1
ATOM 4953 C CA . VAL C 1 79 ? -14.761 -68.967 49.590 1.00 21.40 79 VAL C CA 1
ATOM 4954 C C . VAL C 1 79 ? -13.819 -68.218 50.549 1.00 21.68 79 VAL C C 1
ATOM 4955 O O . VAL C 1 79 ? -13.882 -66.995 50.539 1.00 20.74 79 VAL C O 1
ATOM 4959 N N . ALA C 1 80 ? -12.981 -68.930 51.320 1.00 19.75 80 ALA C N 1
ATOM 4960 C CA . ALA C 1 80 ? -11.932 -68.349 52.185 1.00 20.74 80 ALA C CA 1
ATOM 4961 C C . ALA C 1 80 ? -11.083 -67.364 51.375 1.00 21.34 80 ALA C C 1
ATOM 4962 O O . ALA C 1 80 ? -10.667 -66.337 51.966 1.00 20.92 80 ALA C O 1
ATOM 4964 N N . TRP C 1 81 ? -10.849 -67.636 50.081 1.00 21.75 81 TRP C N 1
ATOM 4965 C CA . TRP C 1 81 ? -9.843 -66.908 49.260 1.00 20.85 81 TRP C CA 1
ATOM 4966 C C . TRP C 1 81 ? -10.530 -65.992 48.249 1.00 21.11 81 TRP C C 1
ATOM 4967 O O . TRP C 1 81 ? -9.822 -65.488 47.359 1.00 21.86 81 TRP C O 1
ATOM 4978 N N . VAL C 1 82 ? -11.856 -65.807 48.349 1.00 21.66 82 VAL C N 1
ATOM 4979 C CA . VAL C 1 82 ? -12.571 -64.682 47.683 1.00 20.63 82 VAL C CA 1
ATOM 4980 C C . VAL C 1 82 ? -12.191 -63.399 48.427 1.00 22.52 82 VAL C C 1
ATOM 4981 O O . VAL C 1 82 ? -12.600 -63.233 49.606 1.00 23.14 82 VAL C O 1
ATOM 4985 N N . LEU C 1 83 ? -11.456 -62.517 47.751 1.00 22.42 83 LEU C N 1
ATOM 4986 C CA . LEU C 1 83 ? -10.987 -61.230 48.299 1.00 22.94 83 LEU C CA 1
ATOM 4987 C C . LEU C 1 83 ? -12.011 -60.134 47.946 1.00 26.17 83 LEU C C 1
ATOM 4988 O O . LEU C 1 83 ? -12.267 -59.874 46.722 1.00 22.49 83 LEU C O 1
ATOM 4993 N N . GLU C 1 84 ? -12.533 -59.466 48.978 1.00 27.81 84 GLU C N 1
ATOM 4994 C CA . GLU C 1 84 ? -13.257 -58.176 48.855 1.00 30.15 84 GLU C CA 1
ATOM 4995 C C . GLU C 1 84 ? -12.308 -57.108 48.296 1.00 28.73 84 GLU C C 1
ATOM 4996 O O . GLU C 1 84 ? -11.103 -57.073 48.654 1.00 25.89 84 GLU C O 1
ATOM 5002 N N . THR C 1 85 ? -12.814 -56.278 47.395 1.00 26.37 85 THR C N 1
ATOM 5003 C CA . THR C 1 85 ? -11.979 -55.297 46.663 1.00 25.99 85 THR C CA 1
ATOM 5004 C C . THR C 1 85 ? -12.652 -53.922 46.688 1.00 24.37 85 THR C C 1
ATOM 5005 O O . THR C 1 85 ? -13.873 -53.788 46.555 1.00 20.97 85 THR C O 1
ATOM 5009 N N . PRO C 1 86 ? -11.887 -52.823 46.899 1.00 26.03 86 PRO C N 1
ATOM 5010 C CA . PRO C 1 86 ? -12.466 -51.484 46.741 1.00 25.16 86 PRO C CA 1
ATOM 5011 C C . PRO C 1 86 ? -13.199 -51.333 45.396 1.00 23.29 86 PRO C C 1
ATOM 5012 O O . PRO C 1 86 ? -12.694 -51.768 44.389 1.00 25.23 86 PRO C O 1
ATOM 5016 N N . GLY C 1 87 ? -14.368 -50.710 45.415 1.00 23.58 87 GLY C N 1
ATOM 5017 C CA . GLY C 1 87 ? -15.144 -50.399 44.197 1.00 24.23 87 GLY C CA 1
ATOM 5018 C C . GLY C 1 87 ? -16.034 -51.576 43.798 1.00 22.46 87 GLY C C 1
ATOM 5019 O O . GLY C 1 87 ? -16.251 -52.494 44.578 1.00 19.96 87 GLY C O 1
ATOM 5020 N N . PRO C 1 88 ? -16.601 -51.566 42.581 1.00 20.83 88 PRO C N 1
ATOM 5021 C CA . PRO C 1 88 ? -17.663 -52.504 42.247 1.00 19.85 88 PRO C CA 1
ATOM 5022 C C . PRO C 1 88 ? -17.178 -53.914 41.859 1.00 19.23 88 PRO C C 1
ATOM 5023 O O . PRO C 1 88 ? -16.060 -54.063 41.463 1.00 22.39 88 PRO C O 1
ATOM 5027 N N . SER C 1 89 ? -18.058 -54.910 41.886 1.00 16.87 89 SER C N 1
ATOM 5028 C CA . SER C 1 89 ? -17.754 -56.230 41.303 1.00 17.24 89 SER C CA 1
ATOM 5029 C C . SER C 1 89 ? -17.716 -56.093 39.768 1.00 19.12 89 SER C C 1
ATOM 5030 O O . SER C 1 89 ? -18.257 -55.091 39.213 1.00 19.18 89 SER C O 1
ATOM 5033 N N . GLY C 1 90 ? -17.113 -57.050 39.073 1.00 19.30 90 GLY C N 1
ATOM 5034 C CA . GLY C 1 90 ? -17.312 -57.211 37.620 1.00 18.55 90 GLY C CA 1
ATOM 5035 C C . GLY C 1 90 ? -18.788 -57.302 37.293 1.00 18.61 90 GLY C C 1
ATOM 5036 O O . GLY C 1 90 ? -19.462 -58.017 37.983 1.00 17.84 90 GLY C O 1
ATOM 5037 N N . THR C 1 91 ? -19.256 -56.551 36.299 1.00 19.96 91 THR C N 1
ATOM 5038 C CA . THR C 1 91 ? -20.674 -56.462 35.862 1.00 21.34 91 THR C CA 1
ATOM 5039 C C . THR C 1 91 ? -20.750 -56.708 34.348 1.00 21.45 91 THR C C 1
ATOM 5040 O O . THR C 1 91 ? -19.864 -56.192 33.614 1.00 20.37 91 THR C O 1
ATOM 5044 N N . GLY C 1 92 ? -21.751 -57.502 33.924 1.00 23.15 92 GLY C N 1
ATOM 5045 C CA . GLY C 1 92 ? -22.236 -57.578 32.533 1.00 23.30 92 GLY C CA 1
ATOM 5046 C C . GLY C 1 92 ? -23.554 -56.828 32.383 1.00 25.15 92 GLY C C 1
ATOM 5047 O O . GLY C 1 92 ? -24.426 -57.028 33.253 1.00 26.34 92 GLY C O 1
ATOM 5048 N N . PHE C 1 93 ? -23.662 -55.983 31.343 1.00 25.81 93 PHE C N 1
ATOM 5049 C CA . PHE C 1 93 ? -24.896 -55.295 30.883 1.00 28.52 93 PHE C CA 1
ATOM 5050 C C . PHE C 1 93 ? -25.437 -56.071 29.667 1.00 27.54 93 PHE C C 1
ATOM 5051 O O . PHE C 1 93 ? -24.784 -56.123 28.631 1.00 25.85 93 PHE C O 1
ATOM 5059 N N . ILE C 1 94 ? -26.606 -56.682 29.815 1.00 30.32 94 ILE C N 1
ATOM 5060 C CA . ILE C 1 94 ? -27.254 -57.531 28.775 1.00 31.45 94 ILE C CA 1
ATOM 5061 C C . ILE C 1 94 ? -28.634 -56.934 28.454 1.00 34.60 94 ILE C C 1
ATOM 5062 O O . ILE C 1 94 ? -29.470 -56.843 29.380 1.00 34.00 94 ILE C O 1
ATOM 5067 N N . LEU C 1 95 ? -28.845 -56.530 27.194 1.00 34.99 95 LEU C N 1
ATOM 5068 C CA . LEU C 1 95 ? -30.186 -56.267 26.616 1.00 34.99 95 LEU C CA 1
ATOM 5069 C C . LEU C 1 95 ? -30.558 -57.424 25.686 1.00 36.87 95 LEU C C 1
ATOM 5070 O O . LEU C 1 95 ? -29.740 -57.743 24.814 1.00 38.87 95 LEU C O 1
ATOM 5075 N N . VAL C 1 96 ? -31.717 -58.054 25.902 1.00 37.31 96 VAL C N 1
ATOM 5076 C CA . VAL C 1 96 ? -32.274 -59.122 25.025 1.00 40.93 96 VAL C CA 1
ATOM 5077 C C . VAL C 1 96 ? -33.541 -58.589 24.338 1.00 45.41 96 VAL C C 1
ATOM 5078 O O . VAL C 1 96 ? -34.333 -57.961 25.044 1.00 45.08 96 VAL C O 1
ATOM 5082 N N . ASP C 1 97 ? -33.728 -58.868 23.032 1.00 49.63 97 ASP C N 1
ATOM 5083 C CA . ASP C 1 97 ? -34.998 -58.656 22.271 1.00 48.56 97 ASP C CA 1
ATOM 5084 C C . ASP C 1 97 ? -35.793 -59.965 22.273 1.00 54.16 97 ASP C C 1
ATOM 5085 O O . ASP C 1 97 ? -35.216 -61.020 22.530 1.00 57.53 97 ASP C O 1
ATOM 5090 N N . PRO C 1 98 ? -37.130 -59.948 22.006 1.00 65.61 98 PRO C N 1
ATOM 5091 C CA . PRO C 1 98 ? -37.972 -61.139 22.167 1.00 66.31 98 PRO C CA 1
ATOM 5092 C C . PRO C 1 98 ? -37.803 -62.178 21.047 1.00 70.87 98 PRO C C 1
ATOM 5093 O O . PRO C 1 98 ? -38.240 -63.302 21.223 1.00 62.50 98 PRO C O 1
ATOM 5097 N N . GLU C 1 99 ? -37.178 -61.786 19.931 1.00 84.57 99 GLU C N 1
ATOM 5098 C CA . GLU C 1 99 ? -36.765 -62.723 18.850 1.00 90.59 99 GLU C CA 1
ATOM 5099 C C . GLU C 1 99 ? -35.499 -63.461 19.309 1.00 95.22 99 GLU C C 1
ATOM 5100 O O . GLU C 1 99 ? -35.131 -64.457 18.654 1.00 97.51 99 GLU C O 1
ATOM 5106 N N . GLY C 1 100 ? -34.865 -62.978 20.389 1.00 91.59 100 GLY C N 1
ATOM 5107 C CA . GLY C 1 100 ? -33.852 -63.707 21.179 1.00 85.34 100 GLY C CA 1
ATOM 5108 C C . GLY C 1 100 ? -32.441 -63.409 20.714 1.00 78.93 100 GLY C C 1
ATOM 5109 O O . GLY C 1 100 ? -31.779 -64.323 20.187 1.00 97.53 100 GLY C O 1
ATOM 5110 N N . GLN C 1 101 ? -32.003 -62.170 20.899 1.00 62.23 101 GLN C N 1
ATOM 5111 C CA . GLN C 1 101 ? -30.660 -61.679 20.506 1.00 59.33 101 GLN C CA 1
ATOM 5112 C C . GLN C 1 101 ? -30.359 -60.418 21.322 1.00 56.85 101 GLN C C 1
ATOM 5113 O O . GLN C 1 101 ? -31.303 -59.634 21.598 1.00 44.33 101 GLN C O 1
ATOM 5119 N N . ASN C 1 102 ? -29.090 -60.225 21.689 1.00 53.93 102 ASN C N 1
ATOM 5120 C CA . ASN C 1 102 ? -28.710 -59.307 22.790 1.00 52.76 102 ASN C CA 1
ATOM 5121 C C . ASN C 1 102 ? -27.602 -58.368 22.325 1.00 49.77 102 ASN C C 1
ATOM 5122 O O . ASN C 1 102 ? -26.984 -58.635 21.284 1.00 52.23 102 ASN C O 1
ATOM 5127 N N . GLN C 1 103 ? -27.424 -57.288 23.075 1.00 44.18 103 GLN C N 1
ATOM 5128 C CA . GLN C 1 103 ? -26.201 -56.456 23.090 1.00 45.71 103 GLN C CA 1
ATOM 5129 C C . GLN C 1 103 ? -25.594 -56.547 24.495 1.00 41.50 103 GLN C C 1
ATOM 5130 O O . GLN C 1 103 ? -26.368 -56.450 25.501 1.00 31.08 103 GLN C O 1
ATOM 5136 N N . ILE C 1 104 ? -24.272 -56.725 24.576 1.00 37.53 104 ILE C N 1
ATOM 5137 C CA . ILE C 1 104 ? -23.583 -57.037 25.861 1.00 35.38 104 ILE C CA 1
ATOM 5138 C C . ILE C 1 104 ? -22.359 -56.147 25.969 1.00 33.31 104 ILE C C 1
ATOM 5139 O O . ILE C 1 104 ? -21.615 -56.053 24.977 1.00 30.13 104 ILE C O 1
ATOM 5144 N N . ALA C 1 105 ? -22.201 -55.507 27.131 1.00 31.03 105 ALA C N 1
ATOM 5145 C CA . ALA C 1 105 ? -20.920 -54.947 27.590 1.00 31.15 105 ALA C CA 1
ATOM 5146 C C . ALA C 1 105 ? -20.572 -55.639 28.898 1.00 32.38 105 ALA C C 1
ATOM 5147 O O . ALA C 1 105 ? -21.475 -55.792 29.736 1.00 32.60 105 ALA C O 1
ATOM 5149 N N . VAL C 1 106 ? -19.324 -56.088 29.017 1.00 29.24 106 VAL C N 1
ATOM 5150 C CA . VAL C 1 106 ? -18.802 -56.789 30.217 1.00 29.65 106 VAL C CA 1
ATOM 5151 C C . VAL C 1 106 ? -17.684 -55.923 30.784 1.00 28.92 106 VAL C C 1
ATOM 5152 O O . VAL C 1 106 ? -16.702 -55.692 30.031 1.00 32.05 106 VAL C O 1
ATOM 5156 N N . ALA C 1 107 ? -17.833 -55.412 32.007 1.00 24.55 107 ALA C N 1
ATOM 5157 C CA . ALA C 1 107 ? -16.734 -54.679 32.678 1.00 26.63 107 ALA C CA 1
ATOM 5158 C C . ALA C 1 107 ? -16.053 -55.608 33.674 1.00 25.44 107 ALA C C 1
ATOM 5159 O O . ALA C 1 107 ? -16.724 -56.216 34.492 1.00 27.01 107 ALA C O 1
ATOM 5161 N N . PRO C 1 108 ? -14.707 -55.743 33.647 1.00 25.70 108 PRO C N 1
ATOM 5162 C CA . PRO C 1 108 ? -14.020 -56.674 34.537 1.00 24.73 108 PRO C CA 1
ATOM 5163 C C . PRO C 1 108 ? -14.232 -56.302 36.007 1.00 22.56 108 PRO C C 1
ATOM 5164 O O . PRO C 1 108 ? -14.186 -57.148 36.842 1.00 25.37 108 PRO C O 1
ATOM 5168 N N . GLY C 1 109 ? -14.374 -55.014 36.302 1.00 21.20 109 GLY C N 1
ATOM 5169 C CA . GLY C 1 109 ? -14.570 -54.536 37.681 1.00 19.19 109 GLY C CA 1
ATOM 5170 C C . GLY C 1 109 ? -13.461 -55.029 38.587 1.00 18.52 109 GLY C C 1
ATOM 5171 O O . GLY C 1 109 ? -12.311 -54.994 38.176 1.00 19.67 109 GLY C O 1
ATOM 5172 N N . ALA C 1 110 ? -13.808 -55.524 39.769 1.00 19.07 110 ALA C N 1
ATOM 5173 C CA . ALA C 1 110 ? -12.876 -56.083 40.778 1.00 17.84 110 ALA C CA 1
ATOM 5174 C C . ALA C 1 110 ? -11.929 -57.107 40.143 1.00 19.52 110 ALA C C 1
ATOM 5175 O O . ALA C 1 110 ? -10.797 -57.227 40.671 1.00 18.54 110 ALA C O 1
ATOM 5177 N N . ASN C 1 111 ? -12.367 -57.836 39.091 1.00 20.44 111 ASN C N 1
ATOM 5178 C CA . ASN C 1 111 ? -11.548 -58.903 38.455 1.00 20.55 111 ASN C CA 1
ATOM 5179 C C . ASN C 1 111 ? -10.222 -58.297 37.972 1.00 21.72 111 ASN C C 1
ATOM 5180 O O . ASN C 1 111 ? -9.190 -59.005 38.046 1.00 22.42 111 ASN C O 1
ATOM 5185 N N . ALA C 1 112 ? -10.203 -57.038 37.522 1.00 22.58 112 ALA C N 1
ATOM 5186 C CA . ALA C 1 112 ? -8.974 -56.451 36.924 1.00 23.71 112 ALA C CA 1
ATOM 5187 C C . ALA C 1 112 ? -7.975 -56.079 38.020 1.00 22.87 112 ALA C C 1
ATOM 5188 O O . ALA C 1 112 ? -6.780 -55.879 37.665 1.00 28.19 112 ALA C O 1
ATOM 5190 N N . ARG C 1 113 ? -8.422 -56.032 39.283 1.00 24.75 113 ARG C N 1
ATOM 5191 C CA . ARG C 1 113 ? -7.581 -55.830 40.494 1.00 23.22 113 ARG C CA 1
ATOM 5192 C C . ARG C 1 113 ? -7.022 -57.157 41.043 1.00 22.61 113 ARG C C 1
ATOM 5193 O O . ARG C 1 113 ? -6.354 -57.117 42.119 1.00 23.21 113 ARG C O 1
ATOM 5201 N N . LEU C 1 114 ? -7.275 -58.311 40.408 1.00 20.68 114 LEU C N 1
ATOM 5202 C CA . LEU C 1 114 ? -6.644 -59.581 40.872 1.00 19.89 114 LEU C CA 1
ATOM 5203 C C . LEU C 1 114 ? -5.206 -59.646 40.349 1.00 19.07 114 LEU C C 1
ATOM 5204 O O . LEU C 1 114 ? -4.996 -60.072 39.225 1.00 22.25 114 LEU C O 1
ATOM 5209 N N . VAL C 1 115 ? -4.241 -59.318 41.182 1.00 20.38 115 VAL C N 1
ATOM 5210 C CA . VAL C 1 115 ? -2.825 -59.140 40.747 1.00 21.33 115 VAL C CA 1
ATOM 5211 C C . VAL C 1 115 ? -2.028 -60.354 41.205 1.00 21.71 115 VAL C C 1
ATOM 5212 O O . VAL C 1 115 ? -2.451 -61.101 42.082 1.00 23.51 115 VAL C O 1
ATOM 5216 N N . PRO C 1 116 ? -0.830 -60.589 40.653 1.00 23.06 116 PRO C N 1
ATOM 5217 C CA . PRO C 1 116 ? -0.038 -61.748 41.071 1.00 22.26 116 PRO C CA 1
ATOM 5218 C C . PRO C 1 116 ? 0.140 -61.877 42.593 1.00 24.84 116 PRO C C 1
ATOM 5219 O O . PRO C 1 116 ? 0.206 -62.994 43.076 1.00 23.88 116 PRO C O 1
ATOM 5223 N N . GLU C 1 117 ? 0.213 -60.755 43.317 1.00 26.56 117 GLU C N 1
ATOM 5224 C CA . GLU C 1 117 ? 0.582 -60.716 44.759 1.00 28.21 117 GLU C CA 1
ATOM 5225 C C . GLU C 1 117 ? -0.629 -61.077 45.626 1.00 28.87 117 GLU C C 1
ATOM 5226 O O . GLU C 1 117 ? -0.439 -61.286 46.839 1.00 25.81 117 GLU C O 1
ATOM 5232 N N . ASP C 1 118 ? -1.830 -61.139 45.016 1.00 27.01 118 ASP C N 1
ATOM 5233 C CA . ASP C 1 118 ? -3.083 -61.555 45.692 1.00 24.64 118 ASP C CA 1
ATOM 5234 C C . ASP C 1 118 ? -3.085 -63.069 45.894 1.00 24.52 118 ASP C C 1
ATOM 5235 O O . ASP C 1 118 ? -3.928 -63.529 46.654 1.00 29.06 118 ASP C O 1
ATOM 5240 N N . LEU C 1 119 ? -2.184 -63.828 45.261 1.00 24.53 119 LEU C N 1
ATOM 5241 C CA . LEU C 1 119 ? -2.239 -65.322 45.261 1.00 24.47 119 LEU C CA 1
ATOM 5242 C C . LEU C 1 119 ? -1.336 -65.852 46.376 1.00 25.02 119 LEU C C 1
ATOM 5243 O O . LEU C 1 119 ? -0.134 -65.873 46.208 1.00 26.00 119 LEU C O 1
ATOM 5248 N N . PRO C 1 120 ? -1.853 -66.243 47.568 1.00 28.67 120 PRO C N 1
ATOM 5249 C CA . PRO C 1 120 ? -1.005 -66.728 48.655 1.00 29.66 120 PRO C CA 1
ATOM 5250 C C . PRO C 1 120 ? -0.767 -68.247 48.566 1.00 31.45 120 PRO C C 1
ATOM 5251 O O . PRO C 1 120 ? -1.700 -68.985 48.252 1.00 31.21 120 PRO C O 1
ATOM 5255 N N . ALA C 1 121 ? 0.473 -68.677 48.823 1.00 29.49 121 ALA C N 1
ATOM 5256 C CA . ALA C 1 121 ? 0.893 -70.100 48.817 1.00 29.37 121 ALA C CA 1
ATOM 5257 C C . ALA C 1 121 ? -0.209 -70.990 49.422 1.00 24.44 121 ALA C C 1
ATOM 5258 O O . ALA C 1 121 ? -0.446 -72.081 48.877 1.00 23.20 121 ALA C O 1
ATOM 5260 N N . THR C 1 122 ? -0.883 -70.511 50.470 1.00 24.01 122 THR C N 1
ATOM 5261 C CA . THR C 1 122 ? -1.865 -71.258 51.303 1.00 24.96 122 THR C CA 1
ATOM 5262 C C . THR C 1 122 ? -3.042 -71.759 50.433 1.00 24.60 122 THR C C 1
ATOM 5263 O O . THR C 1 122 ? -3.598 -72.857 50.742 1.00 25.28 122 THR C O 1
ATOM 5267 N N . ALA C 1 123 ? -3.416 -71.030 49.379 1.00 21.06 123 ALA C N 1
ATOM 5268 C CA . ALA C 1 123 ? -4.566 -71.384 48.504 1.00 22.37 123 ALA C CA 1
ATOM 5269 C C . ALA C 1 123 ? -4.220 -72.627 47.677 1.00 21.80 123 ALA C C 1
ATOM 5270 O O . ALA C 1 123 ? -5.145 -73.389 47.383 1.00 22.91 123 ALA C O 1
ATOM 5272 N N . PHE C 1 124 ? -2.945 -72.786 47.313 1.00 23.75 124 PHE C N 1
ATOM 5273 C CA . PHE C 1 124 ? -2.407 -73.883 46.462 1.00 24.62 124 PHE C CA 1
ATOM 5274 C C . PHE C 1 124 ? -2.008 -75.112 47.310 1.00 25.28 124 PHE C C 1
ATOM 5275 O O . PHE C 1 124 ? -1.786 -76.170 46.719 1.00 26.01 124 PHE C O 1
ATOM 5283 N N . GLN C 1 125 ? -1.935 -75.005 48.646 1.00 28.40 125 GLN C N 1
ATOM 5284 C CA . GLN C 1 125 ? -1.550 -76.149 49.528 1.00 30.52 125 GLN C CA 1
ATOM 5285 C C . GLN C 1 125 ? -2.591 -77.286 49.451 1.00 26.88 125 GLN C C 1
ATOM 5286 O O . GLN C 1 125 ? -3.781 -77.012 49.703 1.00 25.87 125 GLN C O 1
ATOM 5292 N N . GLY C 1 126 ? -2.128 -78.502 49.122 1.00 25.45 126 GLY C N 1
ATOM 5293 C CA . GLY C 1 126 ? -2.898 -79.747 48.978 1.00 22.71 126 GLY C CA 1
ATOM 5294 C C . GLY C 1 126 ? -3.692 -79.790 47.686 1.00 24.93 126 GLY C C 1
ATOM 5295 O O . GLY C 1 126 ? -4.564 -80.636 47.598 1.00 24.87 126 GLY C O 1
ATOM 5296 N N . VAL C 1 127 ? -3.417 -78.929 46.697 1.00 23.97 127 VAL C N 1
ATOM 5297 C CA . VAL C 1 127 ? -4.277 -78.812 45.480 1.00 22.71 127 VAL C CA 1
ATOM 5298 C C . VAL C 1 127 ? -3.732 -79.754 44.402 1.00 22.08 127 VAL C C 1
ATOM 5299 O O . VAL C 1 127 ? -2.542 -79.628 44.047 1.00 20.12 127 VAL C O 1
ATOM 5303 N N . GLY C 1 128 ? -4.596 -80.615 43.856 1.00 20.80 128 GLY C N 1
ATOM 5304 C CA . GLY C 1 128 ? -4.257 -81.505 42.731 1.00 20.82 128 GLY C CA 1
ATOM 5305 C C . GLY C 1 128 ? -4.274 -80.762 41.409 1.00 20.90 128 GLY C C 1
ATOM 5306 O O . GLY C 1 128 ? -3.477 -81.093 40.532 1.00 20.48 128 GLY C O 1
ATOM 5307 N N . VAL C 1 129 ? -5.201 -79.817 41.229 1.00 21.73 129 VAL C N 1
ATOM 5308 C CA . VAL C 1 129 ? -5.450 -79.176 39.905 1.00 20.32 129 VAL C CA 1
ATOM 5309 C C . VAL C 1 129 ? -5.764 -77.700 40.137 1.00 21.44 129 VAL C C 1
ATOM 5310 O O . VAL C 1 129 ? -6.624 -77.378 41.003 1.00 19.88 129 VAL C O 1
ATOM 5314 N N . VAL C 1 130 ? -5.058 -76.837 39.401 1.00 20.89 130 VAL C N 1
ATOM 5315 C CA . VAL C 1 130 ? -5.350 -75.387 39.385 1.00 20.29 130 VAL C CA 1
ATOM 5316 C C . VAL C 1 130 ? -6.077 -75.131 38.068 1.00 19.56 130 VAL C C 1
ATOM 5317 O O . VAL C 1 130 ? -5.490 -75.436 37.004 1.00 19.27 130 VAL C O 1
ATOM 5321 N N . LEU C 1 131 ? -7.321 -74.654 38.142 1.00 16.97 131 LEU C N 1
ATOM 5322 C CA . LEU C 1 131 ? -8.145 -74.410 36.935 1.00 17.06 131 LEU C CA 1
ATOM 5323 C C . LEU C 1 131 ? -8.230 -72.893 36.689 1.00 19.25 131 LEU C C 1
ATOM 5324 O O . LEU C 1 131 ? -8.513 -72.103 37.672 1.00 20.43 131 LEU C O 1
ATOM 5329 N N . LEU C 1 132 ? -7.937 -72.470 35.452 1.00 19.17 132 LEU C N 1
ATOM 5330 C CA . LEU C 1 132 ? -7.760 -71.038 35.083 1.00 19.90 132 LEU C CA 1
ATOM 5331 C C . LEU C 1 132 ? -8.497 -70.764 33.791 1.00 18.50 132 LEU C C 1
ATOM 5332 O O . LEU C 1 132 ? -8.594 -71.686 32.989 1.00 19.88 132 LEU C O 1
ATOM 5337 N N . GLN C 1 133 ? -8.934 -69.521 33.593 1.00 19.11 133 GLN C N 1
ATOM 5338 C CA . GLN C 1 133 ? -9.426 -69.028 32.280 1.00 19.63 133 GLN C CA 1
ATOM 5339 C C . GLN C 1 133 ? -8.806 -67.646 32.038 1.00 18.66 133 GLN C C 1
ATOM 5340 O O . GLN C 1 133 ? -7.858 -67.315 32.734 1.00 16.81 133 GLN C O 1
ATOM 5346 N N . LEU C 1 134 ? -9.336 -66.855 31.109 1.00 20.04 134 LEU C N 1
ATOM 5347 C CA . LEU C 1 134 ? -8.668 -65.585 30.709 1.00 21.11 134 LEU C CA 1
ATOM 5348 C C . LEU C 1 134 ? -9.580 -64.388 31.005 1.00 23.37 134 LEU C C 1
ATOM 5349 O O . LEU C 1 134 ? -9.494 -63.416 30.294 1.00 25.04 134 LEU C O 1
ATOM 5354 N N . GLU C 1 135 ? -10.333 -64.429 32.105 1.00 26.00 135 GLU C N 1
ATOM 5355 C CA . GLU C 1 135 ? -11.152 -63.295 32.607 1.00 28.64 135 GLU C CA 1
ATOM 5356 C C . GLU C 1 135 ? -10.449 -62.596 33.789 1.00 26.22 135 GLU C C 1
ATOM 5357 O O . GLU C 1 135 ? -11.097 -61.851 34.498 1.00 31.03 135 GLU C O 1
ATOM 5363 N N . ILE C 1 136 ? -9.163 -62.841 33.994 1.00 25.68 136 ILE C N 1
ATOM 5364 C CA . ILE C 1 136 ? -8.298 -62.102 34.961 1.00 24.53 136 ILE C CA 1
ATOM 5365 C C . ILE C 1 136 ? -7.070 -61.627 34.194 1.00 23.53 136 ILE C C 1
ATOM 5366 O O . ILE C 1 136 ? -6.811 -62.142 33.111 1.00 21.10 136 ILE C O 1
ATOM 5371 N N . PRO C 1 137 ? -6.285 -60.654 34.708 1.00 24.75 137 PRO C N 1
ATOM 5372 C CA . PRO C 1 137 ? -5.063 -60.203 34.026 1.00 25.80 137 PRO C CA 1
ATOM 5373 C C . PRO C 1 137 ? -4.118 -61.375 33.737 1.00 24.63 137 PRO C C 1
ATOM 5374 O O . PRO C 1 137 ? -4.017 -62.224 34.547 1.00 25.92 137 PRO C O 1
ATOM 5378 N N . LEU C 1 138 ? -3.436 -61.378 32.596 1.00 28.80 138 LEU C N 1
ATOM 5379 C CA . LEU C 1 138 ? -2.546 -62.492 32.184 1.00 30.66 138 LEU C CA 1
ATOM 5380 C C . LEU C 1 138 ? -1.381 -62.658 33.180 1.00 30.62 138 LEU C C 1
ATOM 5381 O O . LEU C 1 138 ? -0.988 -63.811 33.442 1.00 31.50 138 LEU C O 1
ATOM 5386 N N . GLU C 1 139 ? -0.847 -61.573 33.732 1.00 28.08 139 GLU C N 1
ATOM 5387 C CA . GLU C 1 139 ? 0.228 -61.653 34.751 1.00 27.64 139 GLU C CA 1
ATOM 5388 C C . GLU C 1 139 ? -0.232 -62.600 35.860 1.00 24.69 139 GLU C C 1
ATOM 5389 O O . GLU C 1 139 ? 0.596 -63.357 36.344 1.00 23.92 139 GLU C O 1
ATOM 5395 N N . THR C 1 140 ? -1.516 -62.574 36.223 1.00 24.97 140 THR C N 1
ATOM 5396 C CA . THR C 1 140 ? -2.088 -63.354 37.356 1.00 25.88 140 THR C CA 1
ATOM 5397 C C . THR C 1 140 ? -2.222 -64.838 36.990 1.00 23.78 140 THR C C 1
ATOM 5398 O O . THR C 1 140 ? -1.854 -65.677 37.849 1.00 27.01 140 THR C O 1
ATOM 5402 N N . VAL C 1 141 ? -2.747 -65.134 35.797 1.00 22.85 141 VAL C N 1
ATOM 5403 C CA . VAL C 1 141 ? -2.737 -66.487 35.166 1.00 22.82 141 VAL C CA 1
ATOM 5404 C C . VAL C 1 141 ? -1.317 -67.043 35.287 1.00 25.19 141 VAL C C 1
ATOM 5405 O O . VAL C 1 141 ? -1.185 -68.171 35.830 1.00 25.77 141 VAL C O 1
ATOM 5409 N N . VAL C 1 142 ? -0.301 -66.273 34.840 1.00 25.55 142 VAL C N 1
ATOM 5410 C CA . VAL C 1 142 ? 1.131 -66.716 34.760 1.00 26.72 142 VAL C CA 1
ATOM 5411 C C . VAL C 1 142 ? 1.580 -67.066 36.177 1.00 29.09 142 VAL C C 1
ATOM 5412 O O . VAL C 1 142 ? 2.209 -68.119 36.351 1.00 30.29 142 VAL C O 1
ATOM 5416 N N . ARG C 1 143 ? 1.283 -66.195 37.141 1.00 30.43 143 ARG C N 1
ATOM 5417 C CA . ARG C 1 143 ? 1.688 -66.400 38.553 1.00 31.73 143 ARG C CA 1
ATOM 5418 C C . ARG C 1 143 ? 0.904 -67.567 39.169 1.00 29.43 143 ARG C C 1
ATOM 5419 O O . ARG C 1 143 ? 1.462 -68.212 40.055 1.00 23.95 143 ARG C O 1
ATOM 5427 N N . ALA C 1 144 ? -0.380 -67.755 38.807 1.00 25.67 144 ALA C N 1
ATOM 5428 C CA . ALA C 1 144 ? -1.149 -68.946 39.233 1.00 25.27 144 ALA C CA 1
ATOM 5429 C C . ALA C 1 144 ? -0.404 -70.206 38.752 1.00 24.90 144 ALA C C 1
ATOM 5430 O O . ALA C 1 144 ? -0.226 -71.149 39.561 1.00 24.69 144 ALA C O 1
ATOM 5432 N N . ALA C 1 145 ? 0.022 -70.235 37.488 1.00 23.16 145 ALA C N 1
ATOM 5433 C CA . ALA C 1 145 ? 0.652 -71.436 36.888 1.00 23.03 145 ALA C CA 1
ATOM 5434 C C . ALA C 1 145 ? 1.943 -71.756 37.654 1.00 24.66 145 ALA C C 1
ATOM 5435 O O . ALA C 1 145 ? 2.167 -72.927 37.951 1.00 22.82 145 ALA C O 1
ATOM 5437 N N . ALA C 1 146 ? 2.766 -70.761 37.979 1.00 23.72 146 ALA C N 1
ATOM 5438 C CA . ALA C 1 146 ? 4.057 -70.995 38.676 1.00 26.78 146 ALA C CA 1
ATOM 5439 C C . ALA C 1 146 ? 3.790 -71.508 40.098 1.00 30.38 146 ALA C C 1
ATOM 5440 O O . ALA C 1 146 ? 4.440 -72.508 40.496 1.00 29.04 146 ALA C O 1
ATOM 5442 N N . LEU C 1 147 ? 2.855 -70.874 40.830 1.00 31.73 147 LEU C N 1
ATOM 5443 C CA . LEU C 1 147 ? 2.537 -71.238 42.237 1.00 30.43 147 LEU C CA 1
ATOM 5444 C C . LEU C 1 147 ? 1.890 -72.633 42.279 1.00 30.67 147 LEU C C 1
ATOM 5445 O O . LEU C 1 147 ? 2.138 -73.396 43.227 1.00 30.83 147 LEU C O 1
ATOM 5450 N N . GLY C 1 148 ? 1.071 -72.969 41.289 1.00 30.74 148 GLY C N 1
ATOM 5451 C CA . GLY C 1 148 ? 0.490 -74.315 41.199 1.00 31.42 148 GLY C CA 1
ATOM 5452 C C . GLY C 1 148 ? 1.573 -75.367 41.001 1.00 30.58 148 GLY C C 1
ATOM 5453 O O . GLY C 1 148 ? 1.529 -76.393 41.682 1.00 30.07 148 GLY C O 1
ATOM 5454 N N . ARG C 1 149 ? 2.494 -75.142 40.067 1.00 33.18 149 ARG C N 1
ATOM 5455 C CA . ARG C 1 149 ? 3.601 -76.084 39.759 1.00 37.68 149 ARG C CA 1
ATOM 5456 C C . ARG C 1 149 ? 4.383 -76.345 41.049 1.00 36.95 149 ARG C C 1
ATOM 5457 O O . ARG C 1 149 ? 4.476 -77.506 41.449 1.00 43.22 149 ARG C O 1
ATOM 5465 N N . LYS C 1 150 ? 4.836 -75.303 41.734 1.00 34.64 150 LYS C N 1
ATOM 5466 C CA . LYS C 1 150 ? 5.671 -75.459 42.944 1.00 38.01 150 LYS C CA 1
ATOM 5467 C C . LYS C 1 150 ? 4.943 -76.320 43.994 1.00 34.78 150 LYS C C 1
ATOM 5468 O O . LYS C 1 150 ? 5.631 -76.935 44.834 1.00 37.53 150 LYS C O 1
ATOM 5474 N N . ALA C 1 151 ? 3.608 -76.391 43.974 1.00 32.38 151 ALA C N 1
ATOM 5475 C CA . ALA C 1 151 ? 2.820 -77.094 45.022 1.00 30.55 151 ALA C CA 1
ATOM 5476 C C . ALA C 1 151 ? 2.455 -78.512 44.560 1.00 31.51 151 ALA C C 1
ATOM 5477 O O . ALA C 1 151 ? 1.756 -79.198 45.335 1.00 33.68 151 ALA C O 1
ATOM 5479 N N . GLY C 1 152 ? 2.840 -78.873 43.326 1.00 27.16 152 GLY C N 1
ATOM 5480 C CA . GLY C 1 152 ? 2.668 -80.204 42.733 1.00 27.66 152 GLY C CA 1
ATOM 5481 C C . GLY C 1 152 ? 1.343 -80.331 42.001 1.00 26.72 152 GLY C C 1
ATOM 5482 O O . GLY C 1 152 ? 1.022 -81.441 41.600 1.00 24.75 152 GLY C O 1
ATOM 5483 N N . ALA C 1 153 ? 0.578 -79.246 41.849 1.00 26.95 153 ALA C N 1
ATOM 5484 C CA . ALA C 1 153 ? -0.702 -79.277 41.114 1.00 25.62 153 ALA C CA 1
ATOM 5485 C C . ALA C 1 153 ? -0.444 -79.375 39.605 1.00 29.05 153 ALA C C 1
ATOM 5486 O O . ALA C 1 153 ? 0.592 -78.907 39.121 1.00 28.20 153 ALA C O 1
ATOM 5488 N N . ARG C 1 154 ? -1.353 -80.031 38.895 1.00 29.50 154 ARG C N 1
ATOM 5489 C CA . ARG C 1 154 ? -1.510 -79.941 37.427 1.00 27.65 154 ARG C CA 1
ATOM 5490 C C . ARG C 1 154 ? -2.182 -78.597 37.101 1.00 26.53 154 ARG C C 1
ATOM 5491 O O . ARG C 1 154 ? -3.030 -78.121 37.907 1.00 22.12 154 ARG C O 1
ATOM 5499 N N . ILE C 1 155 ? -1.795 -77.974 35.984 1.00 23.19 155 ILE C N 1
ATOM 5500 C CA . ILE C 1 155 ? -2.250 -76.616 35.599 1.00 21.26 155 ILE C CA 1
ATOM 5501 C C . ILE C 1 155 ? -3.164 -76.793 34.397 1.00 21.52 155 ILE C C 1
ATOM 5502 O O . ILE C 1 155 ? -2.657 -77.199 33.322 1.00 20.35 155 ILE C O 1
ATOM 5507 N N . LEU C 1 156 ? -4.459 -76.498 34.562 1.00 20.73 156 LEU C N 1
ATOM 5508 C CA . LEU C 1 156 ? -5.441 -76.576 33.456 1.00 23.23 156 LEU C CA 1
ATOM 5509 C C . LEU C 1 156 ? -5.816 -75.155 33.049 1.00 24.34 156 LEU C C 1
ATOM 5510 O O . LEU C 1 156 ? -6.520 -74.481 33.815 1.00 23.08 156 LEU C O 1
ATOM 5515 N N . LEU C 1 157 ? -5.332 -74.701 31.890 1.00 27.54 157 LEU C N 1
ATOM 5516 C CA . LEU C 1 157 ? -5.730 -73.387 31.334 1.00 26.13 157 LEU C CA 1
ATOM 5517 C C . LEU C 1 157 ? -6.85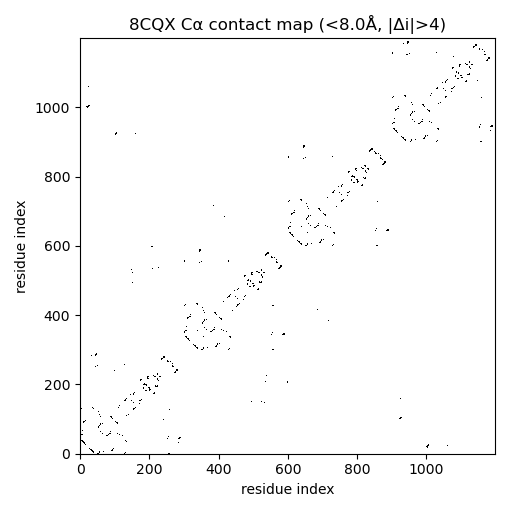5 -73.596 30.310 1.00 24.76 157 LEU C C 1
ATOM 5518 O O . LEU C 1 157 ? -6.615 -74.194 29.269 1.00 25.45 157 LEU C O 1
ATOM 5523 N N . ASN C 1 158 ? -8.050 -73.124 30.633 1.00 22.00 158 ASN C N 1
ATOM 5524 C CA . ASN C 1 158 ? -9.169 -73.005 29.679 1.00 22.79 158 ASN C CA 1
ATOM 5525 C C . ASN C 1 158 ? -9.025 -71.627 29.033 1.00 25.13 158 ASN C C 1
ATOM 5526 O O . ASN C 1 158 ? -9.344 -70.630 29.704 1.00 26.57 158 ASN C O 1
ATOM 5531 N N . ALA C 1 159 ? -8.441 -71.553 27.837 1.00 26.95 159 ALA C N 1
ATOM 5532 C CA . ALA C 1 159 ? -8.156 -70.260 27.174 1.00 29.49 159 ALA C CA 1
ATOM 5533 C C . ALA C 1 159 ? -9.473 -69.732 26.596 1.00 27.92 159 ALA C C 1
ATOM 5534 O O . ALA C 1 159 ? -9.668 -69.887 25.373 1.00 31.94 159 ALA C O 1
ATOM 5536 N N . ALA C 1 160 ? -10.323 -69.159 27.467 1.00 24.91 160 ALA C N 1
ATOM 5537 C CA . ALA C 1 160 ? -11.692 -68.646 27.206 1.00 24.62 160 ALA C CA 1
ATOM 5538 C C . ALA C 1 160 ? -11.908 -67.385 28.036 1.00 28.62 160 ALA C C 1
ATOM 5539 O O . ALA C 1 160 ? -11.529 -67.361 29.205 1.00 30.04 160 ALA C O 1
ATOM 5541 N N . PRO C 1 161 ? -12.526 -66.313 27.483 1.00 31.44 161 PRO C N 1
ATOM 5542 C CA . PRO C 1 161 ? -12.956 -66.294 26.083 1.00 33.36 161 PRO C CA 1
ATOM 5543 C C . PRO C 1 161 ? -11.740 -66.132 25.156 1.00 32.76 161 PRO C C 1
ATOM 5544 O O . PRO C 1 161 ? -10.616 -66.262 25.617 1.00 29.94 161 PRO C O 1
ATOM 5548 N N . ALA C 1 162 ? -11.989 -65.915 23.864 1.00 36.53 162 ALA C N 1
ATOM 5549 C CA . ALA C 1 162 ? -10.941 -65.885 22.816 1.00 38.53 162 ALA C CA 1
ATOM 5550 C C . ALA C 1 162 ? -9.935 -64.755 23.089 1.00 40.74 162 ALA C C 1
ATOM 5551 O O . ALA C 1 162 ? -10.307 -63.579 22.933 1.00 42.75 162 ALA C O 1
ATOM 5553 N N . HIS C 1 163 ? -8.702 -65.100 23.475 1.00 44.74 163 HIS C N 1
ATOM 5554 C CA . HIS C 1 163 ? -7.551 -64.163 23.617 1.00 50.26 163 HIS C CA 1
ATOM 5555 C C . HIS C 1 163 ? -6.305 -64.808 23.010 1.00 49.50 163 HIS C C 1
ATOM 5556 O O . HIS C 1 163 ? -6.190 -66.044 23.142 1.00 51.42 163 HIS C O 1
ATOM 5563 N N . ALA C 1 164 ? -5.387 -64.009 22.447 1.00 50.90 164 ALA C N 1
ATOM 5564 C CA . ALA C 1 164 ? -4.020 -64.440 22.049 1.00 47.79 164 ALA C CA 1
ATOM 5565 C C . ALA C 1 164 ? -3.175 -64.670 23.315 1.00 45.45 164 ALA C C 1
ATOM 5566 O O . ALA C 1 164 ? -3.467 -64.013 24.328 1.00 47.85 164 ALA C O 1
ATOM 5568 N N . LEU C 1 165 ? -2.171 -65.557 23.251 1.00 39.37 165 LEU C N 1
ATOM 5569 C CA . LEU C 1 165 ? -1.337 -65.977 24.404 1.00 45.33 165 LEU C CA 1
ATOM 5570 C C . LEU C 1 165 ? 0.143 -65.997 24.022 1.00 48.42 165 LEU C C 1
ATOM 5571 O O . LEU C 1 165 ? 0.546 -66.647 23.059 1.00 43.66 165 LEU C O 1
ATOM 5576 N N . PRO C 1 166 ? 1.017 -65.325 24.800 1.00 53.82 166 PRO C N 1
ATOM 5577 C CA . PRO C 1 166 ? 2.462 -65.508 24.645 1.00 58.89 166 PRO C CA 1
ATOM 5578 C C . PRO C 1 166 ? 2.917 -66.921 25.064 1.00 62.66 166 PRO C C 1
ATOM 5579 O O . PRO C 1 166 ? 2.131 -67.649 25.655 1.00 62.86 166 PRO C O 1
ATOM 5583 N N . SER C 1 167 ? 4.154 -67.294 24.720 1.00 64.42 167 SER C N 1
ATOM 5584 C CA . SER C 1 167 ? 4.740 -68.633 25.004 1.00 66.77 167 SER C CA 1
ATOM 5585 C C . SER C 1 167 ? 4.882 -68.802 26.521 1.00 61.37 167 SER C C 1
ATOM 5586 O O . SER C 1 167 ? 4.516 -69.873 27.021 1.00 65.11 167 SER C O 1
ATOM 5589 N N . GLU C 1 168 ? 5.395 -67.774 27.204 1.00 61.66 168 GLU C N 1
ATOM 5590 C CA . GLU C 1 168 ? 5.345 -67.594 28.684 1.00 61.08 168 GLU C CA 1
ATOM 5591 C C . GLU C 1 168 ? 4.184 -68.401 29.271 1.00 56.66 168 GLU C C 1
ATOM 5592 O O . GLU C 1 168 ? 4.430 -69.277 30.105 1.00 52.42 168 GLU C O 1
ATOM 5598 N N . ILE C 1 169 ? 2.960 -68.119 28.822 1.00 52.51 169 ILE C N 1
ATOM 5599 C CA . ILE C 1 169 ? 1.729 -68.760 29.357 1.00 48.92 169 ILE C CA 1
ATOM 5600 C C . ILE C 1 169 ? 1.576 -70.139 28.707 1.00 40.40 169 ILE C C 1
ATOM 5601 O O . ILE C 1 169 ? 1.486 -71.118 29.451 1.00 32.49 169 ILE C O 1
ATOM 5606 N N . LEU C 1 170 ? 1.619 -70.216 27.376 1.00 39.59 170 LEU C N 1
ATOM 5607 C CA . LEU C 1 170 ? 1.427 -71.468 26.590 1.00 40.39 170 LEU C CA 1
ATOM 5608 C C . LEU C 1 170 ? 2.375 -72.602 27.027 1.00 40.32 170 LEU C C 1
ATOM 5609 O O . LEU C 1 170 ? 1.984 -73.767 26.841 1.00 34.37 170 LEU C O 1
ATOM 5614 N N . GLN C 1 171 ? 3.585 -72.260 27.498 1.00 45.63 171 GLN C N 1
ATOM 5615 C CA . GLN C 1 171 ? 4.663 -73.155 28.010 1.00 43.91 171 GLN C CA 1
ATOM 5616 C C . GLN C 1 171 ? 4.317 -73.798 29.356 1.00 44.26 171 GLN C C 1
ATOM 5617 O O . GLN C 1 171 ? 4.721 -74.954 29.573 1.00 42.05 171 GLN C O 1
ATOM 5623 N N . SER C 1 172 ? 3.703 -73.030 30.267 1.00 40.91 172 SER C N 1
ATOM 5624 C CA . SER C 1 172 ? 3.715 -73.257 31.741 1.00 38.76 172 SER C CA 1
ATOM 5625 C C . SER C 1 172 ? 2.625 -74.244 32.184 1.00 37.49 172 SER C C 1
ATOM 5626 O O . SER C 1 172 ? 2.556 -74.548 33.391 1.00 36.35 172 SER C O 1
ATOM 5629 N N . VAL C 1 173 ? 1.851 -74.755 31.228 1.00 34.31 173 VAL C N 1
ATOM 5630 C CA . VAL C 1 173 ? 0.504 -75.374 31.403 1.00 33.54 173 VAL C CA 1
ATOM 5631 C C . VAL C 1 173 ? 0.578 -76.869 31.054 1.00 35.77 173 VAL C C 1
ATOM 5632 O O . VAL C 1 173 ? 1.243 -77.223 30.061 1.00 34.22 173 VAL C O 1
ATOM 5636 N N . ASP C 1 174 ? -0.067 -77.725 31.855 1.00 33.30 174 ASP C N 1
ATOM 5637 C CA . ASP C 1 174 ? -0.134 -79.193 31.630 1.00 30.21 174 ASP C CA 1
ATOM 5638 C C . ASP C 1 174 ? -1.261 -79.522 30.635 1.00 30.11 174 ASP C C 1
ATOM 5639 O O . ASP C 1 174 ? -1.143 -80.522 29.911 1.00 28.47 174 ASP C O 1
ATOM 5644 N N . LEU C 1 175 ? -2.322 -78.707 30.577 1.00 26.56 175 LEU C N 1
ATOM 5645 C CA . LEU C 1 175 ? -3.508 -78.991 29.732 1.00 25.21 175 LEU C CA 1
ATOM 5646 C C . LEU C 1 175 ? -4.058 -77.652 29.238 1.00 27.16 175 LEU C C 1
ATOM 5647 O O . LEU C 1 175 ? -4.336 -76.781 30.080 1.00 30.43 175 LEU C O 1
ATOM 5652 N N . LEU C 1 176 ? -4.226 -77.510 27.927 1.00 24.97 176 LEU C N 1
ATOM 5653 C CA . LEU C 1 176 ? -4.784 -76.302 27.290 1.00 25.19 176 LEU C CA 1
ATOM 5654 C C . LEU C 1 176 ? -6.160 -76.660 26.751 1.00 23.69 176 LEU C C 1
ATOM 5655 O O . LEU C 1 176 ? -6.235 -77.469 25.802 1.00 25.05 176 LEU C O 1
ATOM 5660 N N . LEU C 1 177 ? -7.202 -76.093 27.340 1.00 22.82 177 LEU C N 1
ATOM 5661 C CA . LEU C 1 177 ? -8.616 -76.413 26.996 1.00 24.49 177 LEU C CA 1
ATOM 5662 C C . LEU C 1 177 ? -9.206 -75.261 26.181 1.00 25.71 177 LEU C C 1
ATOM 5663 O O . LEU C 1 177 ? -9.260 -74.141 26.721 1.00 26.49 177 LEU C O 1
ATOM 5668 N N . VAL C 1 178 ? -9.607 -75.515 24.931 1.00 25.12 178 VAL C N 1
ATOM 5669 C CA . VAL C 1 178 ? -10.142 -74.455 24.023 1.00 26.65 178 VAL C CA 1
ATOM 5670 C C . VAL C 1 178 ? -11.375 -74.980 23.267 1.00 26.23 178 VAL C C 1
ATOM 5671 O O . VAL C 1 178 ? -11.613 -76.184 23.287 1.00 30.99 178 VAL C O 1
ATOM 5675 N N . ASN C 1 179 ? -12.158 -74.084 22.665 1.00 24.50 179 ASN C N 1
ATOM 5676 C CA . ASN C 1 179 ? -13.278 -74.409 21.744 1.00 25.61 179 ASN C CA 1
ATOM 5677 C C . ASN C 1 179 ? -12.821 -74.047 20.311 1.00 25.75 179 ASN C C 1
ATOM 5678 O O . ASN C 1 179 ? -11.635 -73.741 20.121 1.00 25.56 179 ASN C O 1
ATOM 5683 N N . GLU C 1 180 ? -13.709 -74.100 19.327 1.00 28.83 180 GLU C N 1
ATOM 5684 C CA . GLU C 1 180 ? -13.309 -74.040 17.896 1.00 35.86 180 GLU C CA 1
ATOM 5685 C C . GLU C 1 180 ? -12.832 -72.617 17.615 1.00 38.88 180 GLU C C 1
ATOM 5686 O O . GLU C 1 180 ? -11.823 -72.448 16.915 1.00 44.60 180 GLU C O 1
ATOM 5692 N N . VAL C 1 181 ? -13.502 -71.634 18.203 1.00 42.65 181 VAL C N 1
ATOM 5693 C CA . VAL C 1 181 ? -13.167 -70.195 18.029 1.00 38.49 181 VAL C CA 1
ATOM 5694 C C . VAL C 1 181 ? -11.756 -69.966 18.572 1.00 36.32 181 VAL C C 1
ATOM 5695 O O . VAL C 1 181 ? -10.917 -69.486 17.811 1.00 38.53 181 VAL C O 1
ATOM 5699 N N . GLU C 1 182 ? -11.481 -70.397 19.799 1.00 33.47 182 GLU C N 1
ATOM 5700 C CA . GLU C 1 182 ? -10.232 -70.071 20.526 1.00 34.24 182 GLU C CA 1
ATOM 5701 C C . GLU C 1 182 ? -9.047 -70.796 19.871 1.00 34.48 182 GLU C C 1
ATOM 5702 O O . GLU C 1 182 ? -7.948 -70.193 19.739 1.00 33.26 182 GLU C O 1
ATOM 5708 N N . ALA C 1 183 ? -9.239 -72.059 19.503 1.00 36.76 183 ALA C N 1
ATOM 5709 C CA . ALA C 1 183 ? -8.254 -72.863 18.745 1.00 38.69 183 ALA C CA 1
ATOM 5710 C C . ALA C 1 183 ? -7.869 -72.119 17.456 1.00 40.82 183 ALA C C 1
ATOM 5711 O O . ALA C 1 183 ? -6.676 -71.906 17.231 1.00 38.33 183 ALA C O 1
ATOM 5713 N N . ALA C 1 184 ? -8.868 -71.704 16.676 1.00 41.33 184 ALA C N 1
ATOM 5714 C CA . ALA C 1 184 ? -8.719 -71.015 15.373 1.00 46.83 184 ALA C CA 1
ATOM 5715 C C . ALA C 1 184 ? -7.846 -69.766 15.525 1.00 45.29 184 ALA C C 1
ATOM 5716 O O . ALA C 1 184 ? -6.990 -69.524 14.633 1.00 47.90 184 ALA C O 1
ATOM 5718 N N . GLN C 1 185 ? -8.063 -69.006 16.600 1.00 47.24 185 GLN C N 1
ATOM 5719 C CA . GLN C 1 185 ? -7.412 -67.692 16.849 1.00 45.92 185 GLN C CA 1
ATOM 5720 C C . GLN C 1 185 ? -5.955 -67.875 17.290 1.00 40.40 185 GLN C C 1
ATOM 5721 O O . GLN C 1 185 ? -5.136 -67.008 16.976 1.00 37.87 185 GLN C O 1
ATOM 5727 N N . LEU C 1 186 ? -5.634 -68.976 17.964 1.00 43.63 186 LEU C N 1
ATOM 5728 C CA . LEU C 1 186 ? -4.286 -69.216 18.539 1.00 44.59 186 LEU C CA 1
ATOM 5729 C C . LEU C 1 186 ? -3.348 -69.744 17.449 1.00 47.77 186 LEU C C 1
ATOM 5730 O O . LEU C 1 186 ? -2.103 -69.603 17.620 1.00 46.24 186 LEU C O 1
ATOM 5735 N N . THR C 1 187 ? -3.926 -70.399 16.429 1.00 47.63 187 THR C N 1
ATOM 5736 C CA . THR C 1 187 ? -3.223 -71.040 15.281 1.00 46.29 187 THR C CA 1
ATOM 5737 C C . THR C 1 187 ? -3.428 -70.221 13.988 1.00 51.49 187 THR C C 1
ATOM 5738 O O . THR C 1 187 ? -2.762 -70.547 12.984 1.00 53.96 187 THR C O 1
ATOM 5742 N N . GLU C 1 188 ? -4.310 -69.208 14.002 1.00 54.21 188 GLU C N 1
ATOM 5743 C CA . GLU C 1 188 ? -4.612 -68.288 12.865 1.00 56.88 188 GLU C CA 1
ATOM 5744 C C . GLU C 1 188 ? -5.245 -69.083 11.714 1.00 54.70 188 GLU C C 1
ATOM 5745 O O . GLU C 1 188 ? -5.401 -68.517 10.622 1.00 51.44 188 GLU C O 1
ATOM 5751 N N . ALA C 1 189 ? -5.624 -70.338 11.972 1.00 54.99 189 ALA C N 1
ATOM 5752 C CA . ALA C 1 189 ? -6.379 -71.230 11.060 1.00 50.74 189 ALA C CA 1
ATOM 5753 C C . ALA C 1 189 ? -7.833 -70.749 10.984 1.00 53.07 189 ALA C C 1
ATOM 5754 O O . ALA C 1 189 ? -8.118 -69.645 11.498 1.00 48.63 189 ALA C O 1
ATOM 5756 N N . SER C 1 190 ? -8.703 -71.543 10.351 1.00 58.79 190 SER C N 1
ATOM 5757 C CA . SER C 1 190 ? -10.140 -71.255 10.092 1.00 65.18 190 SER C CA 1
ATOM 5758 C C . SER C 1 190 ? -11.001 -72.155 10.984 1.00 66.46 190 SER C C 1
ATOM 5759 O O . SER C 1 190 ? -10.565 -73.247 11.345 1.00 63.39 190 SER C O 1
ATOM 5762 N N . PRO C 1 191 ? -12.231 -71.741 11.380 1.00 63.99 191 PRO C N 1
ATOM 5763 C CA . PRO C 1 191 ? -13.136 -72.618 12.124 1.00 62.62 191 PRO C CA 1
ATOM 5764 C C . PRO C 1 191 ? -13.121 -74.054 11.596 1.00 60.89 191 PRO C C 1
ATOM 5765 O O . PRO C 1 191 ? -13.401 -74.282 10.419 1.00 71.11 191 PRO C O 1
ATOM 5769 N N . PRO C 1 192 ? -12.770 -75.064 12.426 1.00 49.75 192 PRO C N 1
ATOM 5770 C CA . PRO C 1 192 ? -12.802 -76.464 12.004 1.00 47.19 192 PRO C CA 1
ATOM 5771 C C . PRO C 1 192 ? -14.220 -77.047 11.913 1.00 47.89 192 PRO C C 1
ATOM 5772 O O . PRO C 1 192 ? -15.066 -76.645 12.685 1.00 56.52 192 PRO C O 1
ATOM 5776 N N . ARG C 1 193 ? -14.447 -77.983 10.995 1.00 44.22 193 ARG C N 1
ATOM 5777 C CA . ARG C 1 193 ? -15.794 -78.543 10.728 1.00 51.09 193 ARG C CA 1
ATOM 5778 C C . ARG C 1 193 ? -15.839 -80.014 11.136 1.00 53.83 193 ARG C C 1
ATOM 5779 O O . ARG C 1 193 ? -16.775 -80.389 11.852 1.00 60.64 193 ARG C O 1
ATOM 5787 N N . THR C 1 194 ? -14.854 -80.803 10.707 1.00 57.69 194 THR C N 1
ATOM 5788 C CA . THR C 1 194 ? -14.804 -82.278 10.876 1.00 55.47 194 THR C CA 1
ATOM 5789 C C . THR C 1 194 ? -13.948 -82.643 12.082 1.00 57.33 194 THR C C 1
ATOM 5790 O O . THR C 1 194 ? -13.144 -81.843 12.564 1.00 53.76 194 THR C O 1
ATOM 5794 N N . PRO C 1 195 ? -14.092 -83.882 12.600 1.00 65.11 195 PRO C N 1
ATOM 5795 C CA . PRO C 1 195 ? -13.181 -84.376 13.632 1.00 63.25 195 PRO C CA 1
ATOM 5796 C C . PRO C 1 195 ? -11.710 -84.263 13.188 1.00 55.56 195 PRO C C 1
ATOM 5797 O O . PRO C 1 195 ? -10.902 -83.906 14.013 1.00 52.06 195 PRO C O 1
ATOM 5801 N N . GLU C 1 196 ? -11.418 -84.536 11.904 1.00 58.62 196 GLU C N 1
ATOM 5802 C CA . GLU C 1 196 ? -10.048 -84.570 11.299 1.00 55.94 196 GLU C CA 1
ATOM 5803 C C . GLU C 1 196 ? -9.431 -83.170 11.375 1.00 47.07 196 GLU C C 1
ATOM 5804 O O . GLU C 1 196 ? -8.265 -83.032 11.851 1.00 42.79 196 GLU C O 1
ATOM 5810 N N . GLU C 1 197 ? -10.184 -82.183 10.882 1.00 42.35 197 GLU C N 1
ATOM 5811 C CA . GLU C 1 197 ? -9.801 -80.745 10.857 1.00 43.14 197 GLU C CA 1
ATOM 5812 C C . GLU C 1 197 ? -9.527 -80.322 12.308 1.00 39.51 197 GLU C C 1
ATOM 5813 O O . GLU C 1 197 ? -8.510 -79.630 12.532 1.00 40.15 197 GLU C O 1
ATOM 5819 N N . ALA C 1 198 ? -10.332 -80.840 13.248 1.00 41.41 198 ALA C N 1
ATOM 5820 C CA . ALA C 1 198 ? -10.235 -80.623 14.716 1.00 42.94 198 ALA C CA 1
ATOM 5821 C C . ALA C 1 198 ? -8.905 -81.143 15.262 1.00 39.41 198 ALA C C 1
ATOM 5822 O O . ALA C 1 198 ? -8.138 -80.352 15.858 1.00 39.93 198 ALA C O 1
ATOM 5824 N N . LEU C 1 199 ? -8.610 -82.416 15.048 1.00 43.62 199 LEU C N 1
ATOM 5825 C CA . LEU C 1 199 ? -7.347 -83.020 15.555 1.00 45.31 199 LEU C CA 1
ATOM 5826 C C . LEU C 1 199 ? -6.162 -82.207 15.041 1.00 38.82 199 LEU C C 1
ATOM 5827 O O . LEU C 1 199 ? -5.348 -81.776 15.864 1.00 36.23 199 LEU C O 1
ATOM 5832 N N . ALA C 1 200 ? -6.120 -81.934 13.742 1.00 38.72 200 ALA C N 1
ATOM 5833 C CA . ALA C 1 200 ? -5.043 -81.151 13.096 1.00 43.44 200 ALA C CA 1
ATOM 5834 C C . ALA C 1 200 ? -4.960 -79.776 13.758 1.00 40.55 200 ALA C C 1
ATOM 5835 O O . ALA C 1 200 ? -3.850 -79.240 13.906 1.00 43.06 200 ALA C O 1
ATOM 5837 N N . LEU C 1 201 ? -6.100 -79.225 14.157 1.00 43.08 201 LEU C N 1
ATOM 5838 C CA . LEU C 1 201 ? -6.127 -77.927 14.877 1.00 46.00 201 LEU C CA 1
ATOM 5839 C C . LEU C 1 201 ? -5.506 -78.107 16.264 1.00 42.57 201 LEU C C 1
ATOM 5840 O O . LEU C 1 201 ? -4.642 -77.296 16.627 1.00 44.84 201 LEU C O 1
ATOM 5845 N N . ALA C 1 202 ? -5.881 -79.161 16.992 1.00 43.55 202 ALA C N 1
ATOM 5846 C CA . ALA C 1 202 ? -5.366 -79.448 18.355 1.00 44.57 202 ALA C CA 1
ATOM 5847 C C . ALA C 1 202 ? -3.864 -79.759 18.296 1.00 48.81 202 ALA C C 1
ATOM 5848 O O . ALA C 1 202 ? -3.112 -79.215 19.159 1.00 47.39 202 ALA C O 1
ATOM 5850 N N . ARG C 1 203 ? -3.448 -80.601 17.333 1.00 49.50 203 ARG C N 1
ATOM 5851 C CA . ARG C 1 203 ? -2.045 -81.081 17.162 1.00 49.93 203 ARG C CA 1
ATOM 5852 C C . ARG C 1 203 ? -1.166 -79.905 16.734 1.00 48.30 203 ARG C C 1
ATOM 5853 O O . ARG C 1 203 ? -0.039 -79.796 17.250 1.00 40.85 203 ARG C O 1
ATOM 5861 N N . GLN C 1 204 ? -1.682 -79.052 15.838 1.00 48.50 204 GLN C N 1
ATOM 5862 C CA . GLN C 1 204 ? -1.033 -77.763 15.460 1.00 52.60 204 GLN C CA 1
ATOM 5863 C C . GLN C 1 204 ? -0.811 -76.947 16.736 1.00 46.88 204 GLN C C 1
ATOM 5864 O O . GLN C 1 204 ? 0.342 -76.576 17.003 1.00 47.19 204 GLN C O 1
ATOM 5870 N N . LEU C 1 205 ? -1.884 -76.714 17.495 1.00 48.19 205 LEU C N 1
ATOM 5871 C CA . LEU C 1 205 ? -1.870 -75.919 18.754 1.00 44.78 205 LEU C CA 1
ATOM 5872 C C . LEU C 1 205 ? -0.867 -76.519 19.746 1.00 44.47 205 LEU C C 1
ATOM 5873 O O . LEU C 1 205 ? -0.163 -75.754 20.428 1.00 52.71 205 LEU C O 1
ATOM 5878 N N . ARG C 1 206 ? -0.796 -77.843 19.841 1.00 43.15 206 ARG C N 1
ATOM 5879 C CA . ARG C 1 206 ? 0.173 -78.533 20.738 1.00 43.99 206 ARG C CA 1
ATOM 5880 C C . ARG C 1 206 ? 1.617 -78.210 20.317 1.00 40.29 206 ARG C C 1
ATOM 5881 O O . ARG C 1 206 ? 2.504 -78.280 21.191 1.00 34.97 206 ARG C O 1
ATOM 5889 N N . GLY C 1 207 ? 1.850 -77.877 19.039 1.00 36.52 207 GLY C N 1
ATOM 5890 C CA . GLY C 1 207 ? 3.145 -77.364 18.552 1.00 40.00 207 GLY C CA 1
ATOM 5891 C C . GLY C 1 207 ? 3.555 -76.088 19.276 1.00 40.92 207 GLY C C 1
ATOM 5892 O O . GLY C 1 207 ? 4.756 -75.960 19.650 1.00 45.07 207 GLY C O 1
ATOM 5893 N N . ARG C 1 208 ? 2.594 -75.181 19.476 1.00 42.87 208 ARG C N 1
ATOM 5894 C CA . ARG C 1 208 ? 2.759 -73.932 20.263 1.00 44.36 208 ARG C CA 1
ATOM 5895 C C . ARG C 1 208 ? 3.049 -74.313 21.718 1.00 45.77 208 ARG C C 1
ATOM 5896 O O . ARG C 1 208 ? 3.801 -73.573 22.346 1.00 49.35 208 ARG C O 1
ATOM 5904 N N . ALA C 1 209 ? 2.464 -75.412 22.227 1.00 47.74 209 ALA C N 1
ATOM 5905 C CA . ALA C 1 209 ? 2.465 -75.795 23.667 1.00 50.00 209 ALA C CA 1
ATOM 5906 C C . ALA C 1 209 ? 2.848 -77.266 23.849 1.00 44.92 209 ALA C C 1
ATOM 5907 O O . ALA C 1 209 ? 2.084 -78.040 24.421 1.00 44.34 209 ALA C O 1
ATOM 5909 N N . PRO C 1 210 ? 4.049 -77.702 23.394 1.00 47.94 210 PRO C N 1
ATOM 5910 C CA . PRO C 1 210 ? 4.341 -79.132 23.242 1.00 43.43 210 PRO C CA 1
ATOM 5911 C C . PRO C 1 210 ? 4.562 -79.943 24.534 1.00 42.99 210 PRO C C 1
ATOM 5912 O O . PRO C 1 210 ? 4.626 -81.146 24.397 1.00 41.86 210 PRO C O 1
ATOM 5916 N N . GLN C 1 211 ? 4.672 -79.309 25.718 1.00 41.88 211 GLN C N 1
ATOM 5917 C CA . GLN C 1 211 ? 4.643 -80.002 27.046 1.00 39.88 211 GLN C CA 1
ATOM 5918 C C . GLN C 1 211 ? 3.218 -80.432 27.416 1.00 36.38 211 GLN C C 1
ATOM 5919 O O . GLN C 1 211 ? 3.093 -81.244 28.336 1.00 37.28 211 GLN C O 1
ATOM 5925 N N . ALA C 1 212 ? 2.197 -79.835 26.796 1.00 30.86 212 ALA C N 1
ATOM 5926 C CA . ALA C 1 212 ? 0.816 -79.788 27.318 1.00 31.45 212 ALA C CA 1
ATOM 5927 C C . ALA C 1 212 ? -0.049 -80.819 26.593 1.00 28.64 212 ALA C C 1
ATOM 5928 O O . ALA C 1 212 ? 0.166 -80.982 25.385 1.00 30.84 212 ALA C O 1
ATOM 5930 N N . GLN C 1 213 ? -1.027 -81.435 27.266 1.00 25.87 213 GLN C N 1
ATOM 5931 C CA . GLN C 1 213 ? -2.169 -82.098 26.567 1.00 27.33 213 GLN C CA 1
ATOM 5932 C C . GLN C 1 213 ? -3.103 -81.004 26.067 1.00 26.83 213 GLN C C 1
ATOM 5933 O O . GLN C 1 213 ? -3.391 -80.090 26.851 1.00 29.81 213 GLN C O 1
ATOM 5939 N N . VAL C 1 214 ? -3.522 -81.083 24.805 1.00 29.39 214 VAL C N 1
ATOM 5940 C CA . VAL C 1 214 ? -4.422 -80.082 24.166 1.00 28.65 214 VAL C CA 1
ATOM 5941 C C . VAL C 1 214 ? -5.784 -80.734 23.956 1.00 33.12 214 VAL C C 1
ATOM 5942 O O . VAL C 1 214 ? -5.851 -81.782 23.267 1.00 30.50 214 VAL C O 1
ATOM 5946 N N . VAL C 1 215 ? -6.818 -80.160 24.578 1.00 35.23 215 VAL C N 1
ATOM 5947 C CA . VAL C 1 215 ? -8.225 -80.618 24.411 1.00 31.77 215 VAL C CA 1
ATOM 5948 C C . VAL C 1 215 ? -8.936 -79.517 23.631 1.00 33.09 215 VAL C C 1
ATOM 5949 O O . VAL C 1 215 ? -8.697 -78.341 23.929 1.00 30.83 215 VAL C O 1
ATOM 5953 N N . LEU C 1 216 ? -9.760 -79.906 22.669 1.00 28.70 216 LEU C N 1
ATOM 5954 C CA . LEU C 1 216 ? -10.517 -78.975 21.818 1.00 31.73 216 LEU C CA 1
ATOM 5955 C C . LEU C 1 216 ? -11.962 -79.481 21.759 1.00 31.85 216 LEU C C 1
ATOM 5956 O O . LEU C 1 216 ? -12.191 -80.634 21.299 1.00 30.32 216 LEU C O 1
ATOM 5961 N N . THR C 1 217 ? -12.888 -78.665 22.267 1.00 32.18 217 THR C N 1
ATOM 5962 C CA . THR C 1 217 ? -14.345 -78.943 22.338 1.00 28.34 217 THR C CA 1
ATOM 5963 C C . THR C 1 217 ? -14.956 -78.590 20.984 1.00 27.97 217 THR C C 1
ATOM 5964 O O . THR C 1 217 ? -14.469 -77.646 20.344 1.00 28.50 217 THR C O 1
ATOM 5968 N N . LEU C 1 218 ? -15.990 -79.319 20.579 1.00 30.66 218 LEU C N 1
ATOM 5969 C CA . LEU C 1 218 ? -16.557 -79.273 19.213 1.00 31.42 218 LEU C CA 1
ATOM 5970 C C . LEU C 1 218 ? -18.084 -79.209 19.291 1.00 33.34 218 LEU C C 1
ATOM 5971 O O . LEU C 1 218 ? -18.741 -79.810 18.425 1.00 29.26 218 LEU C O 1
ATOM 5976 N N . GLY C 1 219 ? -18.618 -78.508 20.295 1.00 34.85 219 GLY C N 1
ATOM 5977 C CA . GLY C 1 219 ? -20.036 -78.590 20.697 1.00 38.11 219 GLY C CA 1
ATOM 5978 C C . GLY C 1 219 ? -20.624 -79.964 20.418 1.00 38.70 219 GLY C C 1
ATOM 5979 O O . GLY C 1 219 ? -20.288 -80.924 21.148 1.00 37.44 219 GLY C O 1
ATOM 5980 N N . ALA C 1 220 ? -21.417 -80.080 19.348 1.00 41.29 220 ALA C N 1
ATOM 5981 C CA . ALA C 1 220 ? -22.271 -81.259 19.064 1.00 39.29 220 ALA C CA 1
ATOM 5982 C C . ALA C 1 220 ? -21.427 -82.463 18.635 1.00 38.01 220 ALA C C 1
ATOM 5983 O O . ALA C 1 220 ? -21.961 -83.583 18.688 1.00 42.86 220 ALA C O 1
ATOM 5985 N N . GLN C 1 221 ? -20.152 -82.285 18.269 1.00 38.91 221 GLN C N 1
ATOM 5986 C CA . GLN C 1 221 ? -19.264 -83.435 17.909 1.00 39.44 221 GLN C CA 1
ATOM 5987 C C . GLN C 1 221 ? -18.325 -83.787 19.078 1.00 37.02 221 GLN C C 1
ATOM 5988 O O . GLN C 1 221 ? -17.396 -84.560 18.857 1.00 36.19 221 GLN C O 1
ATOM 5994 N N . GLY C 1 222 ? -18.553 -83.245 20.276 1.00 32.98 222 GLY C N 1
ATOM 5995 C CA . GLY C 1 222 ? -17.854 -83.659 21.504 1.00 32.74 222 GLY C CA 1
ATOM 5996 C C . GLY C 1 222 ? -16.579 -82.869 21.693 1.00 33.32 222 GLY C C 1
ATOM 5997 O O . GLY C 1 222 ? -16.642 -81.615 21.687 1.00 34.37 222 GLY C O 1
ATOM 5998 N N . ALA C 1 223 ? -15.450 -83.560 21.807 1.00 32.16 223 ALA C N 1
ATOM 5999 C CA . ALA C 1 223 ? -14.126 -82.919 21.887 1.00 33.50 223 ALA C CA 1
ATOM 6000 C C . ALA C 1 223 ? -13.080 -83.783 21.201 1.00 32.38 223 ALA C C 1
ATOM 6001 O O . ALA C 1 223 ? -13.330 -84.970 20.989 1.00 37.92 223 ALA C O 1
ATOM 6003 N N . VAL C 1 224 ? -11.932 -83.189 20.902 1.00 32.80 224 VAL C N 1
ATOM 6004 C CA . VAL C 1 224 ? -10.723 -83.947 20.489 1.00 34.18 224 VAL C CA 1
ATOM 6005 C C . VAL C 1 224 ? -9.604 -83.688 21.502 1.00 32.99 224 VAL C C 1
ATOM 6006 O O . VAL C 1 224 ? -9.543 -82.586 22.063 1.00 35.29 224 VAL C O 1
ATOM 6010 N N . TRP C 1 225 ? -8.764 -84.702 21.705 1.00 31.93 225 TRP C N 1
ATOM 6011 C CA . TRP C 1 225 ? -7.489 -84.642 22.455 1.00 29.45 225 TRP C CA 1
ATOM 6012 C C . TRP C 1 225 ? -6.316 -84.888 21.504 1.00 29.78 225 TRP C C 1
ATOM 6013 O O . TRP C 1 225 ? -6.444 -85.780 20.669 1.00 32.36 225 TRP C O 1
ATOM 6024 N N . SER C 1 226 ? -5.234 -84.105 21.640 1.00 32.44 226 SER C N 1
ATOM 6025 C CA . SER C 1 226 ? -3.886 -84.319 21.048 1.00 31.85 226 SER C CA 1
ATOM 6026 C C . SER C 1 226 ? -2.834 -84.187 22.152 1.00 36.09 226 SER C C 1
ATOM 6027 O O . SER C 1 226 ? -2.848 -83.159 22.853 1.00 37.38 226 SER C O 1
ATOM 6030 N N . GLY C 1 227 ? -1.933 -85.171 22.262 1.00 42.41 227 GLY C N 1
ATOM 6031 C CA . GLY C 1 227 ? -0.876 -85.259 23.292 1.00 40.10 227 GLY C CA 1
ATOM 6032 C C . GLY C 1 227 ? -0.243 -86.642 23.321 1.00 40.74 227 GLY C C 1
ATOM 6033 O O . GLY C 1 227 ? 0.447 -87.000 22.351 1.00 36.73 227 GLY C O 1
ATOM 6034 N N . THR C 1 228 ? -0.473 -87.412 24.386 1.00 42.18 228 THR C N 1
ATOM 6035 C CA . THR C 1 228 ? -0.001 -88.815 24.505 1.00 42.14 228 THR C CA 1
ATOM 6036 C C . THR C 1 228 ? -0.726 -89.697 23.477 1.00 41.26 228 THR C C 1
ATOM 6037 O O . THR C 1 228 ? -0.100 -90.641 22.995 1.00 43.21 228 THR C O 1
ATOM 6041 N N . GLU C 1 229 ? -1.972 -89.391 23.116 1.00 42.18 229 GLU C N 1
ATOM 6042 C CA . GLU C 1 229 ? -2.627 -89.972 21.904 1.00 44.24 229 GLU C CA 1
ATOM 6043 C C . GLU C 1 229 ? -3.362 -88.872 21.140 1.00 40.88 229 GLU C C 1
ATOM 6044 O O . GLU C 1 229 ? -3.437 -87.753 21.670 1.00 45.56 229 GLU C O 1
ATOM 6050 N N . GLU C 1 230 ? -3.799 -89.169 19.911 1.00 39.78 230 GLU C N 1
ATOM 6051 C CA . GLU C 1 230 ? -4.635 -88.277 19.061 1.00 41.81 230 GLU C CA 1
ATOM 6052 C C . GLU C 1 230 ? -5.984 -88.970 18.882 1.00 46.24 230 GLU C C 1
ATOM 6053 O O . GLU C 1 230 ? -5.996 -90.048 18.231 1.00 43.11 230 GLU C O 1
ATOM 6059 N N . SER C 1 231 ? -7.056 -88.420 19.476 1.00 44.45 231 SER C N 1
ATOM 6060 C CA . SER C 1 231 ? -8.340 -89.152 19.635 1.00 45.09 231 SER C CA 1
ATOM 6061 C C . SER C 1 231 ? -9.544 -88.211 19.655 1.00 39.00 231 SER C C 1
ATOM 6062 O O . SER C 1 231 ? -9.429 -87.083 20.136 1.00 39.80 231 SER C O 1
ATOM 6065 N N . HIS C 1 232 ? -10.650 -88.700 19.106 1.00 39.60 232 HIS C N 1
ATOM 6066 C CA . HIS C 1 232 ? -11.982 -88.055 19.108 1.00 38.60 232 HIS C CA 1
ATOM 6067 C C . HIS C 1 232 ? -12.771 -88.647 20.281 1.00 38.05 232 HIS C C 1
ATOM 6068 O O . HIS C 1 232 ? -12.511 -89.791 20.614 1.00 37.63 232 HIS C O 1
ATOM 6075 N N . PHE C 1 233 ? -13.625 -87.858 20.938 1.00 38.14 233 PHE C N 1
ATOM 6076 C CA . PHE C 1 233 ? -14.610 -88.327 21.948 1.00 32.99 233 PHE C CA 1
ATOM 6077 C C . PHE C 1 233 ? -15.959 -87.784 21.493 1.00 35.74 233 PHE C C 1
ATOM 6078 O O . PHE C 1 233 ? -16.143 -86.569 21.476 1.00 36.34 233 PHE C O 1
ATOM 6086 N N . PRO C 1 234 ? -16.893 -88.650 21.036 1.00 38.28 234 PRO C N 1
ATOM 6087 C CA . PRO C 1 234 ? -18.183 -88.196 20.518 1.00 37.26 234 PRO C CA 1
ATOM 6088 C C . PRO C 1 234 ? -19.029 -87.602 21.648 1.00 35.81 234 PRO C C 1
ATOM 6089 O O . PRO C 1 234 ? -18.834 -88.011 22.815 1.00 32.24 234 PRO C O 1
ATOM 6093 N N . ALA C 1 235 ? -19.865 -86.622 21.282 1.00 33.58 235 ALA C N 1
ATOM 6094 C CA . ALA C 1 235 ? -20.867 -85.981 22.157 1.00 34.82 235 ALA C CA 1
ATOM 6095 C C . ALA C 1 235 ? -21.789 -87.069 22.690 1.00 34.05 235 ALA C C 1
ATOM 6096 O O . ALA C 1 235 ? -21.858 -88.144 22.057 1.00 33.10 235 ALA C O 1
ATOM 6098 N N . PHE C 1 236 ? -22.427 -86.822 23.835 1.00 35.19 236 PHE C N 1
ATOM 6099 C CA . PHE C 1 236 ? -23.633 -87.566 24.271 1.00 34.47 236 PHE C CA 1
ATOM 6100 C C . PHE C 1 236 ? -24.827 -86.902 23.588 1.00 40.22 236 PHE C C 1
ATOM 6101 O O . PHE C 1 236 ? -24.921 -85.679 23.602 1.00 43.17 236 PHE C O 1
ATOM 6109 N N . PRO C 1 237 ? -25.747 -87.676 22.959 1.00 43.33 237 PRO C N 1
ATOM 6110 C CA . PRO C 1 237 ? -26.875 -87.107 22.214 1.00 44.59 237 PRO C CA 1
ATOM 6111 C C . PRO C 1 237 ? -28.040 -86.663 23.116 1.00 40.23 237 PRO C C 1
ATOM 6112 O O . PRO C 1 237 ? -28.652 -87.484 23.765 1.00 40.85 237 PRO C O 1
ATOM 6116 N N . VAL C 1 238 ? -28.325 -85.367 23.143 1.00 37.94 238 VAL C N 1
ATOM 6117 C CA . VAL C 1 238 ? -29.292 -84.777 24.115 1.00 42.02 238 VAL C CA 1
ATOM 6118 C C . VAL C 1 238 ? -30.128 -83.713 23.399 1.00 46.50 238 VAL C C 1
ATOM 6119 O O . VAL C 1 238 ? -29.676 -83.206 22.348 1.00 47.29 238 VAL C O 1
ATOM 6123 N N . ARG C 1 239 ? -31.302 -83.412 23.962 1.00 51.95 239 ARG C N 1
ATOM 6124 C CA . ARG C 1 239 ? -32.172 -82.275 23.564 1.00 53.37 239 ARG C CA 1
ATOM 6125 C C . ARG C 1 239 ? -31.489 -80.977 24.033 1.00 48.16 239 ARG C C 1
ATOM 6126 O O . ARG C 1 239 ? -31.788 -80.491 25.147 1.00 48.01 239 ARG C O 1
ATOM 6134 N N . ALA C 1 240 ? -30.574 -80.473 23.205 1.00 43.24 240 ALA C N 1
ATOM 6135 C CA . ALA C 1 240 ? -29.749 -79.272 23.430 1.00 43.26 240 ALA C CA 1
ATOM 6136 C C . ALA C 1 240 ? -30.625 -78.020 23.390 1.00 47.64 240 ALA C C 1
ATOM 6137 O O . ALA C 1 240 ? -30.824 -77.470 22.297 1.00 54.81 240 ALA C O 1
ATOM 6139 N N . VAL C 1 241 ? -31.096 -77.560 24.545 1.00 44.40 241 VAL C N 1
ATOM 6140 C CA . VAL C 1 241 ? -32.031 -76.403 24.639 1.00 40.90 241 VAL C CA 1
ATOM 6141 C C . VAL C 1 241 ? -31.214 -75.106 24.779 1.00 37.87 241 VAL C C 1
ATOM 6142 O O . VAL C 1 241 ? -31.523 -74.143 24.084 1.00 35.63 241 VAL C O 1
ATOM 6146 N N . ASP C 1 242 ? -30.178 -75.075 25.609 1.00 34.82 242 ASP C N 1
ATOM 6147 C CA . ASP C 1 242 ? -29.453 -73.813 25.899 1.00 33.59 242 ASP C CA 1
ATOM 6148 C C . ASP C 1 242 ? -28.003 -74.149 26.229 1.00 33.26 242 ASP C C 1
ATOM 6149 O O . ASP C 1 242 ? -27.755 -74.686 27.329 1.00 31.18 242 ASP C O 1
ATOM 6154 N N . THR C 1 243 ? -27.094 -73.795 25.322 1.00 30.55 243 THR C N 1
ATOM 6155 C CA . THR C 1 243 ? -25.679 -74.214 25.372 1.00 31.79 243 THR C CA 1
ATOM 6156 C C . THR C 1 243 ? -24.909 -73.282 26.320 1.00 30.02 243 THR C C 1
ATOM 6157 O O . THR C 1 243 ? -23.691 -73.522 26.519 1.00 34.25 243 THR C O 1
ATOM 6161 N N . THR C 1 244 ? -25.566 -72.281 26.899 1.00 25.89 244 THR C N 1
ATOM 6162 C CA . THR C 1 244 ? -24.932 -71.391 27.904 1.00 30.33 244 THR C CA 1
ATOM 6163 C C . THR C 1 244 ? -24.301 -72.272 29.004 1.00 27.23 244 THR C C 1
ATOM 6164 O O . THR C 1 244 ? -24.986 -73.161 29.531 1.00 26.09 244 THR C O 1
ATOM 6168 N N . ALA C 1 245 ? -23.005 -72.081 29.243 1.00 27.67 245 ALA C N 1
ATOM 6169 C CA . ALA C 1 245 ? -22.213 -72.635 30.366 1.00 26.61 245 ALA C CA 1
ATOM 6170 C C . ALA C 1 245 ? -21.842 -74.083 30.072 1.00 26.14 245 ALA C C 1
ATOM 6171 O O . ALA C 1 245 ? -21.437 -74.776 31.016 1.00 25.67 245 ALA C O 1
ATOM 6173 N N . ALA C 1 246 ? -21.993 -74.537 28.826 1.00 26.24 246 ALA C N 1
ATOM 6174 C CA . ALA C 1 246 ? -21.660 -75.934 28.463 1.00 27.31 246 ALA C CA 1
ATOM 6175 C C . ALA C 1 246 ? -20.150 -76.156 28.635 1.00 26.82 246 ALA C C 1
ATOM 6176 O O . ALA C 1 246 ? -19.768 -77.207 29.205 1.00 32.64 246 ALA C O 1
ATOM 6178 N N . GLY C 1 247 ? -19.350 -75.177 28.199 1.00 25.44 247 GLY C N 1
ATOM 6179 C CA . GLY C 1 247 ? -17.874 -75.161 28.240 1.00 22.87 247 GLY C CA 1
ATOM 6180 C C . GLY C 1 247 ? -17.381 -75.107 29.676 1.00 22.91 247 GLY C C 1
ATOM 6181 O O . GLY C 1 247 ? -16.329 -75.664 29.966 1.00 25.26 247 GLY C O 1
ATOM 6182 N N . ASP C 1 248 ? -18.140 -74.465 30.557 1.00 23.10 248 ASP C N 1
ATOM 6183 C CA . ASP C 1 248 ? -17.823 -74.364 31.999 1.00 21.35 248 ASP C CA 1
ATOM 6184 C C . ASP C 1 248 ? -18.015 -75.727 32.656 1.00 19.53 248 ASP C C 1
ATOM 6185 O O . ASP C 1 248 ? -17.161 -76.122 33.411 1.00 18.92 248 ASP C O 1
ATOM 6190 N N . ALA C 1 249 ? -19.126 -76.388 32.373 1.00 20.47 249 ALA C N 1
ATOM 6191 C CA . ALA C 1 249 ? -19.447 -77.753 32.835 1.00 21.41 249 ALA C CA 1
ATOM 6192 C C . ALA C 1 249 ? -18.327 -78.682 32.381 1.00 21.42 249 ALA C C 1
ATOM 6193 O O . ALA C 1 249 ? -17.753 -79.372 33.244 1.00 20.77 249 ALA C O 1
ATOM 6195 N N . PHE C 1 250 ? -18.034 -78.661 31.072 1.00 21.83 250 PHE C N 1
ATOM 6196 C CA . PHE C 1 250 ? -16.971 -79.481 30.446 1.00 22.15 250 PHE C CA 1
ATOM 6197 C C . PHE C 1 250 ? -15.674 -79.235 31.215 1.00 21.97 250 PHE C C 1
ATOM 6198 O O . PHE C 1 250 ? -15.094 -80.213 31.709 1.00 23.98 250 PHE C O 1
ATOM 6206 N N . ALA C 1 251 ? -15.314 -77.967 31.421 1.00 22.04 251 ALA C N 1
ATOM 6207 C CA . ALA C 1 251 ? -14.024 -77.586 32.051 1.00 22.40 251 ALA C CA 1
ATOM 6208 C C . ALA C 1 251 ? -13.962 -78.073 33.509 1.00 21.81 251 ALA C C 1
ATOM 6209 O O . ALA C 1 251 ? -12.994 -78.783 33.859 1.00 22.72 251 ALA C O 1
ATOM 6211 N N . GLY C 1 252 ? -14.934 -77.719 34.341 1.00 20.23 252 GLY C N 1
ATOM 6212 C CA . GLY C 1 252 ? -15.019 -78.233 35.719 1.00 20.85 252 GLY C CA 1
ATOM 6213 C C . GLY C 1 252 ? -14.929 -79.752 35.785 1.00 22.23 252 GLY C C 1
ATOM 6214 O O . GLY C 1 252 ? -14.172 -80.272 36.656 1.00 24.63 252 GLY C O 1
ATOM 6215 N N . ALA C 1 253 ? -15.665 -80.455 34.923 1.00 20.83 253 ALA C N 1
ATOM 6216 C CA . ALA C 1 253 ? -15.728 -81.929 34.907 1.00 22.07 253 ALA C CA 1
ATOM 6217 C C . ALA C 1 253 ? -14.342 -82.460 34.597 1.00 22.97 253 ALA C C 1
ATOM 6218 O O . ALA C 1 253 ? -13.896 -83.353 35.313 1.00 25.06 253 ALA C O 1
ATOM 6220 N N . LEU C 1 254 ? -13.701 -81.917 33.561 1.00 21.97 254 LEU C N 1
ATOM 6221 C CA . LEU C 1 254 ? -12.377 -82.393 33.125 1.00 20.67 254 LEU C CA 1
ATOM 6222 C C . LEU C 1 254 ? -11.427 -82.223 34.308 1.00 19.68 254 LEU C C 1
ATOM 6223 O O . LEU C 1 254 ? -10.767 -83.199 34.721 1.00 20.35 254 LEU C O 1
ATOM 6228 N N . ALA C 1 255 ? -11.394 -81.020 34.866 1.00 19.65 255 ALA C N 1
ATOM 6229 C CA . ALA C 1 255 ? -10.590 -80.715 36.075 1.00 19.31 255 ALA C CA 1
ATOM 6230 C C . ALA C 1 255 ? -10.903 -81.753 37.158 1.00 17.14 255 ALA C C 1
ATOM 6231 O O . ALA C 1 255 ? -9.963 -82.339 37.597 1.00 19.19 255 ALA C O 1
ATOM 6233 N N . LEU C 1 256 ? -12.161 -82.032 37.497 1.00 18.47 256 LEU C N 1
ATOM 6234 C CA . LEU C 1 256 ? -12.491 -82.948 38.630 1.00 19.56 256 LEU C CA 1
ATOM 6235 C C . LEU C 1 256 ? -12.003 -84.369 38.315 1.00 21.96 256 LEU C C 1
ATOM 6236 O O . LEU C 1 256 ? -11.517 -85.032 39.235 1.00 20.56 256 LEU C O 1
ATOM 6241 N N . GLY C 1 257 ? -12.123 -84.816 37.062 1.00 22.38 257 GLY C N 1
ATOM 6242 C CA . GLY C 1 257 ? -11.711 -86.177 36.681 1.00 21.07 257 GLY C CA 1
ATOM 6243 C C . GLY C 1 257 ? -10.249 -86.367 37.014 1.00 20.92 257 GLY C C 1
ATOM 6244 O O . GLY C 1 257 ? -9.909 -87.310 37.763 1.00 22.14 257 GLY C O 1
ATOM 6245 N N . LEU C 1 258 ? -9.436 -85.439 36.522 1.00 18.93 258 LEU C N 1
ATOM 6246 C CA . LEU C 1 258 ? -7.971 -85.460 36.636 1.00 18.90 258 LEU C CA 1
ATOM 6247 C C . LEU C 1 258 ? -7.599 -85.301 38.104 1.00 19.30 258 LEU C C 1
ATOM 6248 O O . LEU C 1 258 ? -6.753 -86.046 38.558 1.00 19.41 258 LEU C O 1
ATOM 6253 N N . ALA C 1 259 ? -8.251 -84.412 38.847 1.00 20.41 259 ALA C N 1
ATOM 6254 C CA . ALA C 1 259 ? -8.027 -84.317 40.311 1.00 21.03 259 ALA C CA 1
ATOM 6255 C C . ALA C 1 259 ? -8.447 -85.626 41.004 1.00 19.05 259 ALA C C 1
ATOM 6256 O O . ALA C 1 259 ? -7.774 -86.017 41.917 1.00 20.84 259 ALA C O 1
ATOM 6258 N N . GLU C 1 260 ? -9.451 -86.359 40.516 1.00 19.44 260 GLU C N 1
ATOM 6259 C CA . GLU C 1 260 ? -9.867 -87.658 41.119 1.00 18.49 260 GLU C CA 1
ATOM 6260 C C . GLU C 1 260 ? -8.916 -88.813 40.714 1.00 19.33 260 GLU C C 1
ATOM 6261 O O . GLU C 1 260 ? -9.087 -89.956 41.228 1.00 18.54 260 GLU C O 1
ATOM 6267 N N . GLY C 1 261 ? -7.952 -88.552 39.824 1.00 18.19 261 GLY C N 1
ATOM 6268 C CA . GLY C 1 261 ? -6.963 -89.532 39.351 1.00 19.01 261 GLY C CA 1
ATOM 6269 C C . GLY C 1 261 ? -7.474 -90.296 38.146 1.00 19.19 261 GLY C C 1
ATOM 6270 O O . GLY C 1 261 ? -6.806 -91.250 37.704 1.00 21.53 261 GLY C O 1
ATOM 6271 N N . GLN C 1 262 ? -8.618 -89.913 37.612 1.00 19.61 262 GLN C N 1
ATOM 6272 C CA . GLN C 1 262 ? -9.183 -90.579 36.407 1.00 23.09 262 GLN C CA 1
ATOM 6273 C C . GLN C 1 262 ? -8.210 -90.396 35.246 1.00 24.54 262 GLN C C 1
ATOM 6274 O O . GLN C 1 262 ? -7.573 -89.310 35.136 1.00 23.37 262 GLN C O 1
ATOM 6280 N N . ASN C 1 263 ? -8.068 -91.409 34.407 1.00 25.84 263 ASN C N 1
ATOM 6281 C CA . ASN C 1 263 ? -7.168 -91.267 33.238 1.00 27.56 263 ASN C CA 1
ATOM 6282 C C . ASN C 1 263 ? -7.867 -90.311 32.268 1.00 25.39 263 ASN C C 1
ATOM 6283 O O . ASN C 1 263 ? -9.100 -90.084 32.409 1.00 23.16 263 ASN C O 1
ATOM 6288 N N . MET C 1 264 ? -7.076 -89.741 31.365 1.00 27.13 264 MET C N 1
ATOM 6289 C CA . MET C 1 264 ? -7.476 -88.717 30.372 1.00 28.84 264 MET C CA 1
ATOM 6290 C C . MET C 1 264 ? -8.689 -89.203 29.569 1.00 30.82 264 MET C C 1
ATOM 6291 O O . MET C 1 264 ? -9.652 -88.386 29.367 1.00 30.45 264 MET C O 1
ATOM 6296 N N . ARG C 1 265 ? -8.699 -90.482 29.180 1.00 29.25 265 ARG C N 1
ATOM 6297 C CA . ARG C 1 265 ? -9.808 -91.076 28.389 1.00 33.98 265 ARG C CA 1
ATOM 6298 C C . ARG C 1 265 ? -11.107 -91.039 29.206 1.00 31.25 265 ARG C C 1
ATOM 6299 O O . ARG C 1 265 ? -12.129 -90.590 28.648 1.00 29.03 265 ARG C O 1
ATOM 6307 N N . ALA C 1 266 ? -11.091 -91.480 30.465 1.00 26.10 266 ALA C N 1
ATOM 6308 C CA . ALA C 1 266 ? -12.312 -91.520 31.309 1.00 25.46 266 ALA C CA 1
ATOM 6309 C C . ALA C 1 266 ? -12.770 -90.084 31.628 1.00 25.51 266 ALA C C 1
ATOM 6310 O O . ALA C 1 266 ? -13.981 -89.820 31.559 1.00 26.32 266 ALA C O 1
ATOM 6312 N N . ALA C 1 267 ? -11.833 -89.159 31.865 1.00 26.34 267 ALA C N 1
ATOM 6313 C CA . ALA C 1 267 ? -12.083 -87.758 32.286 1.00 23.69 267 ALA C CA 1
ATOM 6314 C C . ALA C 1 267 ? -12.796 -86.965 31.184 1.00 23.98 267 ALA C C 1
ATOM 6315 O O . ALA C 1 267 ? -13.696 -86.178 31.523 1.00 23.56 267 ALA C O 1
ATOM 6317 N N . LEU C 1 268 ? -12.390 -87.158 29.929 1.00 23.57 268 LEU C N 1
ATOM 6318 C CA . LEU C 1 268 ? -12.978 -86.495 28.741 1.00 25.21 268 LEU C CA 1
ATOM 6319 C C . LEU C 1 268 ? -14.391 -87.030 28.520 1.00 25.02 268 LEU C C 1
ATOM 6320 O O . LEU C 1 268 ? -15.246 -86.215 28.149 1.00 26.79 268 LEU C O 1
ATOM 6325 N N . ARG C 1 269 ? -14.632 -88.329 28.715 1.00 26.03 269 ARG C N 1
ATOM 6326 C CA . ARG C 1 269 ? -16.006 -88.905 28.580 1.00 29.02 269 ARG C CA 1
ATOM 6327 C C . ARG C 1 269 ? -16.899 -88.148 29.560 1.00 26.56 269 ARG C C 1
ATOM 6328 O O . ARG C 1 269 ? -17.976 -87.656 29.157 1.00 25.32 269 ARG C O 1
ATOM 6336 N N . PHE C 1 270 ? -16.414 -88.095 30.806 1.00 25.33 270 PHE C N 1
ATOM 6337 C CA . PHE C 1 270 ? -17.006 -87.392 31.965 1.00 24.48 270 PHE C CA 1
ATOM 6338 C C . PHE C 1 270 ? -17.303 -85.941 31.593 1.00 22.69 270 PHE C C 1
ATOM 6339 O O . PHE C 1 270 ? -18.408 -85.523 31.870 1.00 21.29 270 PHE C O 1
ATOM 6347 N N . ALA C 1 271 ? -16.377 -85.203 30.972 1.00 23.08 271 ALA C N 1
ATOM 6348 C CA . ALA C 1 271 ? -16.592 -83.781 30.581 1.00 23.28 271 ALA C CA 1
ATOM 6349 C C . ALA C 1 271 ? -17.731 -83.660 29.552 1.00 24.33 271 ALA C C 1
ATOM 6350 O O . ALA C 1 271 ? -18.579 -82.774 29.718 1.00 20.47 271 ALA C O 1
ATOM 6352 N N . ASN C 1 272 ? -17.751 -84.499 28.503 1.00 25.94 272 ASN C N 1
ATOM 6353 C CA . ASN C 1 272 ? -18.826 -84.477 27.470 1.00 24.33 272 ASN C CA 1
ATOM 6354 C C . ASN C 1 272 ? -20.165 -84.884 28.075 1.00 24.64 272 ASN C C 1
ATOM 6355 O O . ASN C 1 272 ? -21.192 -84.387 27.587 1.00 29.44 272 ASN C O 1
ATOM 6360 N N . ALA C 1 273 ? -20.188 -85.747 29.091 1.00 24.56 273 ALA C N 1
ATOM 6361 C CA . ALA C 1 273 ? -21.432 -86.030 29.851 1.00 23.72 273 ALA C CA 1
ATOM 6362 C C . ALA C 1 273 ? -21.940 -84.742 30.492 1.00 23.15 273 ALA C C 1
ATOM 6363 O O . ALA C 1 273 ? -23.127 -84.396 30.360 1.00 28.26 273 ALA C O 1
ATOM 6365 N N . ALA C 1 274 ? -21.061 -84.027 31.165 1.00 22.26 274 ALA C N 1
ATOM 6366 C CA . ALA C 1 274 ? -21.429 -82.834 31.945 1.00 21.54 274 ALA C CA 1
ATOM 6367 C C . ALA C 1 274 ? -21.835 -81.709 30.991 1.00 21.24 274 ALA C C 1
ATOM 6368 O O . ALA C 1 274 ? -22.916 -81.116 31.193 1.00 22.13 274 ALA C O 1
ATOM 6370 N N . GLY C 1 275 ? -21.028 -81.458 29.967 1.00 21.64 275 GLY C N 1
ATOM 6371 C CA . GLY C 1 275 ? -21.315 -80.474 28.903 1.00 23.24 275 GLY C CA 1
ATOM 6372 C C . GLY C 1 275 ? -22.643 -80.769 28.239 1.00 25.18 275 GLY C C 1
ATOM 6373 O O . GLY C 1 275 ? -23.457 -79.854 28.092 1.00 27.94 275 GLY C O 1
ATOM 6374 N N . ALA C 1 276 ? -22.886 -82.027 27.879 1.00 27.31 276 ALA C N 1
ATOM 6375 C CA . ALA C 1 276 ? -24.104 -82.401 27.134 1.00 28.92 276 ALA C CA 1
ATOM 6376 C C . ALA C 1 276 ? -25.304 -82.042 28.000 1.00 29.01 276 ALA C C 1
ATOM 6377 O O . ALA C 1 276 ? -26.239 -81.421 27.478 1.00 29.22 276 ALA C O 1
ATOM 6379 N N . LEU C 1 277 ? -25.252 -82.401 29.281 1.00 26.61 277 LEU C N 1
ATOM 6380 C CA . LEU C 1 277 ? -26.406 -82.251 30.196 1.00 24.36 277 LEU C CA 1
ATOM 6381 C C . LEU C 1 277 ? -26.585 -80.760 30.506 1.00 24.10 277 LEU C C 1
ATOM 6382 O O . LEU C 1 277 ? -27.723 -80.324 30.764 1.00 22.26 277 LEU C O 1
ATOM 6387 N N . ALA C 1 278 ? -25.502 -79.993 30.494 1.00 24.47 278 ALA C N 1
ATOM 6388 C CA . ALA C 1 278 ? -25.569 -78.535 30.749 1.00 26.15 278 ALA C CA 1
ATOM 6389 C C . ALA C 1 278 ? -26.322 -77.852 29.593 1.00 27.34 278 ALA C C 1
ATOM 6390 O O . ALA C 1 278 ? -26.878 -76.750 29.836 1.00 28.31 278 ALA C O 1
ATOM 6392 N N . THR C 1 279 ? -26.347 -78.450 28.387 1.00 25.59 279 THR C N 1
ATOM 6393 C CA . THR C 1 279 ? -27.141 -77.920 27.237 1.00 26.68 279 THR C CA 1
ATOM 6394 C C . THR C 1 279 ? -28.643 -78.195 27.454 1.00 27.11 279 THR C C 1
ATOM 6395 O O . THR C 1 279 ? -29.458 -77.541 26.772 1.00 31.24 279 THR C O 1
ATOM 6399 N N . THR C 1 280 ? -29.048 -79.070 28.376 1.00 29.50 280 THR C N 1
ATOM 6400 C CA . THR C 1 280 ? -30.476 -79.504 28.457 1.00 30.77 280 THR C CA 1
ATOM 6401 C C . THR C 1 280 ? -31.313 -78.620 29.396 1.00 31.13 280 THR C C 1
ATOM 6402 O O . THR C 1 280 ? -32.523 -78.899 29.502 1.00 31.53 280 THR C O 1
ATOM 6406 N N . ARG C 1 281 ? -30.740 -77.612 30.059 1.00 29.99 281 ARG C N 1
ATOM 6407 C CA . ARG C 1 281 ? -31.541 -76.660 30.878 1.00 32.79 281 ARG C CA 1
ATOM 6408 C C . ARG C 1 281 ? -31.184 -75.205 30.548 1.00 34.26 281 ARG C C 1
ATOM 6409 O O . ARG C 1 281 ? -30.027 -74.886 30.254 1.00 26.41 281 ARG C O 1
ATOM 6417 N N . PRO C 1 282 ? -32.172 -74.271 30.661 1.00 36.53 282 PRO C N 1
ATOM 6418 C CA . PRO C 1 282 ? -31.936 -72.847 30.426 1.00 34.45 282 PRO C CA 1
ATOM 6419 C C . PRO C 1 282 ? -31.000 -72.224 31.477 1.00 33.94 282 PRO C C 1
ATOM 6420 O O . PRO C 1 282 ? -30.959 -72.682 32.601 1.00 35.66 282 PRO C O 1
ATOM 6424 N N . GLY C 1 283 ? -30.278 -71.174 31.084 1.00 32.75 283 GLY C N 1
ATOM 6425 C CA . GLY C 1 283 ? -29.435 -70.369 31.977 1.00 31.45 283 GLY C CA 1
ATOM 6426 C C . GLY C 1 283 ? -28.045 -70.960 32.128 1.00 30.65 283 GLY C C 1
ATOM 6427 O O . GLY C 1 283 ? -27.750 -72.003 31.498 1.00 29.05 283 GLY C O 1
ATOM 6428 N N . ALA C 1 284 ? -27.219 -70.314 32.952 1.00 30.73 284 ALA C N 1
ATOM 6429 C CA . ALA C 1 284 ? -25.806 -70.676 33.193 1.00 28.18 284 ALA C CA 1
ATOM 6430 C C . ALA C 1 284 ? -25.734 -71.566 34.438 1.00 29.06 284 ALA C C 1
ATOM 6431 O O . ALA C 1 284 ? -26.094 -72.808 34.363 1.00 28.95 284 ALA C O 1
ATOM 6433 N N . GLN C 1 285 ? -25.374 -70.992 35.581 1.00 28.76 285 GLN C N 1
ATOM 6434 C CA . GLN C 1 285 ? -25.124 -71.811 36.793 1.00 30.99 285 GLN C CA 1
ATOM 6435 C C . GLN C 1 285 ? -26.310 -72.735 37.065 1.00 28.79 285 GLN C C 1
ATOM 6436 O O . GLN C 1 285 ? -26.125 -73.871 37.469 1.00 35.29 285 GLN C O 1
ATOM 6442 N N . PRO C 1 286 ? -27.579 -72.296 37.000 1.00 30.67 286 PRO C N 1
ATOM 6443 C CA . PRO C 1 286 ? -28.659 -73.236 37.300 1.00 30.78 286 PRO C CA 1
ATOM 6444 C C . PRO C 1 286 ? -28.562 -74.500 36.428 1.00 30.52 286 PRO C C 1
ATOM 6445 O O . PRO C 1 286 ? -28.996 -75.526 36.928 1.00 31.86 286 PRO C O 1
ATOM 6449 N N . SER C 1 287 ? -28.001 -74.406 35.204 1.00 24.75 287 SER C N 1
ATOM 6450 C CA . SER C 1 287 ? -27.912 -75.524 34.225 1.00 25.00 287 SER C CA 1
ATOM 6451 C C . SER C 1 287 ? -26.799 -76.537 34.562 1.00 23.40 287 SER C C 1
ATOM 6452 O O . SER C 1 287 ? -26.805 -77.628 33.974 1.00 19.80 287 SER C O 1
ATOM 6455 N N . LEU C 1 288 ? -25.853 -76.188 35.433 1.00 21.30 288 LEU C N 1
ATOM 6456 C CA . LEU C 1 288 ? -24.715 -77.078 35.748 1.00 21.55 288 LEU C CA 1
ATOM 6457 C C . LEU C 1 288 ? -25.255 -78.360 36.378 1.00 21.70 288 LEU C C 1
ATOM 6458 O O . LEU C 1 288 ? -26.097 -78.317 37.271 1.00 23.64 288 LEU C O 1
ATOM 6463 N N . PRO C 1 289 ? -24.870 -79.535 35.844 1.00 21.85 289 PRO C N 1
ATOM 6464 C CA . PRO C 1 289 ? -25.410 -80.809 36.290 1.00 21.40 289 PRO C CA 1
ATOM 6465 C C . PRO C 1 289 ? -24.665 -81.350 37.505 1.00 23.39 289 PRO C C 1
ATOM 6466 O O . PRO C 1 289 ? -23.470 -81.027 37.703 1.00 25.01 289 PRO C O 1
ATOM 6470 N N . PHE C 1 290 ? -25.402 -82.109 38.305 1.00 21.84 290 PHE C N 1
ATOM 6471 C CA . PHE C 1 290 ? -24.911 -82.791 39.516 1.00 23.50 290 PHE C CA 1
ATOM 6472 C C . PHE C 1 290 ? -24.307 -84.132 39.094 1.00 24.82 290 PHE C C 1
ATOM 6473 O O . PHE C 1 290 ? -24.542 -84.634 37.931 1.00 21.88 290 PHE C O 1
ATOM 6481 N N . ARG C 1 291 ? -23.543 -84.718 40.003 1.00 23.98 291 ARG C N 1
ATOM 6482 C CA . ARG C 1 291 ? -22.807 -85.943 39.661 1.00 28.88 291 ARG C CA 1
ATOM 6483 C C . ARG C 1 291 ? -23.789 -87.090 39.428 1.00 26.27 291 ARG C C 1
ATOM 6484 O O . ARG C 1 291 ? -23.604 -87.757 38.430 1.00 26.69 291 ARG C O 1
ATOM 6492 N N . ASP C 1 292 ? -24.775 -87.298 40.298 1.00 24.40 292 ASP C N 1
ATOM 6493 C CA . ASP C 1 292 ? -25.721 -88.437 40.152 1.00 26.31 292 ASP C CA 1
ATOM 6494 C C . ASP C 1 292 ? -26.183 -88.491 38.689 1.00 26.85 292 ASP C C 1
ATOM 6495 O O . ASP C 1 292 ? -26.191 -89.569 38.114 1.00 25.88 292 ASP C O 1
ATOM 6500 N N . GLU C 1 293 ? -26.509 -87.348 38.084 1.00 31.89 293 GLU C N 1
ATOM 6501 C CA . GLU C 1 293 ? -27.106 -87.286 36.723 1.00 31.86 293 GLU C CA 1
ATOM 6502 C C . GLU C 1 293 ? -26.031 -87.583 35.664 1.00 30.05 293 GLU C C 1
ATOM 6503 O O . GLU C 1 293 ? -26.373 -88.140 34.607 1.00 26.78 293 GLU C O 1
ATOM 6509 N N . VAL C 1 294 ? -24.790 -87.162 35.891 1.00 27.26 294 VAL C N 1
ATOM 6510 C CA . VAL C 1 294 ? -23.712 -87.254 34.865 1.00 26.42 294 VAL C CA 1
ATOM 6511 C C . VAL C 1 294 ? -23.290 -88.712 34.811 1.00 24.67 294 VAL C C 1
ATOM 6512 O O . VAL C 1 294 ? -23.024 -89.223 33.716 1.00 23.86 294 VAL C O 1
ATOM 6516 N N . GLU C 1 295 ? -23.256 -89.315 35.990 1.00 26.91 295 GLU C N 1
ATOM 6517 C CA . GLU C 1 295 ? -22.921 -90.738 36.248 1.00 28.99 295 GLU C CA 1
ATOM 6518 C C . GLU C 1 295 ? -23.968 -91.671 35.620 1.00 28.55 295 GLU C C 1
ATOM 6519 O O . GLU C 1 295 ? -23.562 -92.779 35.238 1.00 29.15 295 GLU C O 1
ATOM 6525 N N . ALA C 1 296 ? -25.246 -91.262 35.583 1.00 25.27 296 ALA C N 1
ATOM 6526 C CA . ALA C 1 296 ? -26.394 -92.040 35.057 1.00 27.55 296 ALA C CA 1
ATOM 6527 C C . ALA C 1 296 ? -26.316 -92.084 33.526 1.00 27.83 296 ALA C C 1
ATOM 6528 O O . ALA C 1 296 ? -26.438 -93.183 32.959 1.00 23.81 296 ALA C O 1
ATOM 6530 N N . LEU C 1 297 ? -26.069 -90.921 32.910 1.00 28.73 297 LEU C N 1
ATOM 6531 C CA . LEU C 1 297 ? -25.701 -90.788 31.475 1.00 28.06 297 LEU C CA 1
ATOM 6532 C C . LEU C 1 297 ? -24.481 -91.659 31.145 1.00 31.35 297 LEU C C 1
ATOM 6533 O O . LEU C 1 297 ? -24.543 -92.319 30.126 1.00 35.95 297 LEU C O 1
ATOM 6538 N N . LEU C 1 298 ? -23.424 -91.666 31.975 1.00 33.43 298 LEU C N 1
ATOM 6539 C CA . LEU C 1 298 ? -22.158 -92.414 31.713 1.00 32.89 298 LEU C CA 1
ATOM 6540 C C . LEU C 1 298 ? -22.394 -93.928 31.763 1.00 34.13 298 LEU C C 1
ATOM 6541 O O . LEU C 1 298 ? -21.875 -94.614 30.871 1.00 30.53 298 LEU C O 1
ATOM 6546 N N . PHE C 1 299 ? -23.047 -94.439 32.812 1.00 38.94 299 PHE C N 1
ATOM 6547 C CA . PHE C 1 299 ? -23.145 -95.901 33.069 1.00 52.89 299 PHE C CA 1
ATOM 6548 C C . PHE C 1 299 ? -24.594 -96.371 32.853 1.00 56.65 299 PHE C C 1
ATOM 6549 O O . PHE C 1 299 ? -25.241 -96.827 33.835 1.00 59.42 299 PHE C O 1
ATOM 6557 N N . GLY C 1 300 ? -25.049 -96.294 31.589 1.00 51.13 300 GLY C N 1
ATOM 6558 C CA . GLY C 1 300 ? -26.402 -96.681 31.128 1.00 59.20 300 GLY C CA 1
ATOM 6559 C C . GLY C 1 300 ? -27.382 -96.930 32.273 1.00 59.61 300 GLY C C 1
ATOM 6560 O O . GLY C 1 300 ? -27.971 -98.015 32.427 1.00 55.73 300 GLY C O 1
ATOM 6561 N N . MET D 1 1 ? 14.161 57.346 1.110 1.00 50.32 1 MET D N 1
ATOM 6562 C CA . MET D 1 1 ? 13.674 56.120 0.406 1.00 51.52 1 MET D CA 1
ATOM 6563 C C . MET D 1 1 ? 14.816 55.102 0.338 1.00 49.49 1 MET D C 1
ATOM 6564 O O . MET D 1 1 ? 15.929 55.521 -0.026 1.00 53.10 1 MET D O 1
ATOM 6569 N N . ILE D 1 2 ? 14.550 53.827 0.646 1.00 46.51 2 ILE D N 1
ATOM 6570 C CA . ILE D 1 2 ? 15.600 52.772 0.769 1.00 41.62 2 ILE D CA 1
ATOM 6571 C C . ILE D 1 2 ? 15.322 51.671 -0.233 1.00 43.59 2 ILE D C 1
ATOM 6572 O O . ILE D 1 2 ? 14.137 51.467 -0.566 1.00 43.79 2 ILE D O 1
ATOM 6577 N N . LEU D 1 3 ? 16.401 51.026 -0.682 1.00 42.47 3 LEU D N 1
ATOM 6578 C CA . LEU D 1 3 ? 16.390 49.839 -1.566 1.00 40.21 3 LEU D CA 1
ATOM 6579 C C . LEU D 1 3 ? 17.188 48.736 -0.892 1.00 41.23 3 LEU D C 1
ATOM 6580 O O . LEU D 1 3 ? 18.405 48.907 -0.694 1.00 39.13 3 LEU D O 1
ATOM 6585 N N . VAL D 1 4 ? 16.518 47.653 -0.520 1.00 46.07 4 VAL D N 1
ATOM 6586 C CA . VAL D 1 4 ? 17.191 46.445 0.024 1.00 46.73 4 VAL D CA 1
ATOM 6587 C C . VAL D 1 4 ? 17.478 45.568 -1.190 1.00 50.06 4 VAL D C 1
ATOM 6588 O O . VAL D 1 4 ? 16.543 45.328 -1.978 1.00 58.03 4 VAL D O 1
ATOM 6592 N N . VAL D 1 5 ? 18.731 45.185 -1.379 1.00 46.72 5 VAL D N 1
ATOM 6593 C CA . VAL D 1 5 ? 19.133 44.214 -2.418 1.00 51.45 5 VAL D CA 1
ATOM 6594 C C . VAL D 1 5 ? 19.596 43.007 -1.622 1.00 61.02 5 VAL D C 1
ATOM 6595 O O . VAL D 1 5 ? 20.763 43.013 -1.158 1.00 61.99 5 VAL D O 1
ATOM 6599 N N . GLY D 1 6 ? 18.665 42.066 -1.428 1.00 66.66 6 GLY D N 1
ATOM 6600 C CA . GLY D 1 6 ? 18.679 41.075 -0.335 1.00 65.58 6 GLY D CA 1
ATOM 6601 C C . GLY D 1 6 ? 17.666 39.959 -0.535 1.00 61.09 6 GLY D C 1
ATOM 6602 O O . GLY D 1 6 ? 16.991 39.918 -1.579 1.00 64.97 6 GLY D O 1
ATOM 6603 N N . SER D 1 7 ? 17.578 39.064 0.443 1.00 58.41 7 SER D N 1
ATOM 6604 C CA . SER D 1 7 ? 17.039 37.693 0.273 1.00 59.75 7 SER D CA 1
ATOM 6605 C C . SER D 1 7 ? 15.584 37.620 0.755 1.00 66.67 7 SER D C 1
ATOM 6606 O O . SER D 1 7 ? 15.201 38.378 1.685 1.00 70.24 7 SER D O 1
ATOM 6609 N N . LEU D 1 8 ? 14.806 36.742 0.120 1.00 68.03 8 LEU D N 1
ATOM 6610 C CA . LEU D 1 8 ? 13.401 36.441 0.472 1.00 69.46 8 LEU D CA 1
ATOM 6611 C C . LEU D 1 8 ? 13.261 34.932 0.707 1.00 68.98 8 LEU D C 1
ATOM 6612 O O . LEU D 1 8 ? 13.251 34.184 -0.304 1.00 69.48 8 LEU D O 1
ATOM 6617 N N . ASN D 1 9 ? 13.206 34.535 1.996 1.00 64.01 9 ASN D N 1
ATOM 6618 C CA . ASN D 1 9 ? 13.090 33.137 2.500 1.00 58.47 9 ASN D CA 1
ATOM 6619 C C . ASN D 1 9 ? 11.857 33.003 3.411 1.00 56.78 9 ASN D C 1
ATOM 6620 O O . ASN D 1 9 ? 11.721 33.810 4.358 1.00 53.28 9 ASN D O 1
ATOM 6625 N N . MET D 1 10 ? 10.988 32.024 3.121 1.00 60.09 10 MET D N 1
ATOM 6626 C CA . MET D 1 10 ? 9.972 31.473 4.064 1.00 55.51 10 MET D CA 1
ATOM 6627 C C . MET D 1 10 ? 10.674 30.436 4.936 1.00 51.92 10 MET D C 1
ATOM 6628 O O . MET D 1 10 ? 11.276 29.523 4.347 1.00 51.54 10 MET D O 1
ATOM 6633 N N . ASP D 1 11 ? 10.593 30.587 6.263 1.00 51.82 11 ASP D N 1
ATOM 6634 C CA . ASP D 1 11 ? 11.359 29.771 7.246 1.00 56.07 11 ASP D CA 1
ATOM 6635 C C . ASP D 1 11 ? 10.488 28.715 7.923 1.00 49.37 11 ASP D C 1
ATOM 6636 O O . ASP D 1 11 ? 9.343 29.026 8.331 1.00 41.64 11 ASP D O 1
ATOM 6641 N N . LEU D 1 12 ? 11.088 27.531 8.066 1.00 51.20 12 LEU D N 1
ATOM 6642 C CA . LEU D 1 12 ? 10.528 26.316 8.715 1.00 52.04 12 LEU D CA 1
ATOM 6643 C C . LEU D 1 12 ? 11.213 26.123 10.080 1.00 48.06 12 LEU D C 1
ATOM 6644 O O . LEU D 1 12 ? 12.381 25.673 10.096 1.00 40.36 12 LEU D O 1
ATOM 6649 N N . VAL D 1 13 ? 10.528 26.468 11.175 1.00 47.84 13 VAL D N 1
ATOM 6650 C CA . VAL D 1 13 ? 11.115 26.511 12.552 1.00 53.12 13 VAL D CA 1
ATOM 6651 C C . VAL D 1 13 ? 10.645 25.265 13.334 1.00 50.45 13 VAL D C 1
ATOM 6652 O O . VAL D 1 13 ? 9.420 25.091 13.465 1.00 41.65 13 VAL D O 1
ATOM 6656 N N . LEU D 1 14 ? 11.594 24.468 13.859 1.00 48.72 14 LEU D N 1
ATOM 6657 C CA . LEU D 1 14 ? 11.397 23.102 14.435 1.00 48.37 14 LEU D CA 1
ATOM 6658 C C . LEU D 1 14 ? 12.068 22.971 15.820 1.00 46.55 14 LEU D C 1
ATOM 6659 O O . LEU D 1 14 ? 13.304 22.724 15.888 1.00 48.40 14 LEU D O 1
ATOM 6664 N N . ARG D 1 15 ? 11.287 23.093 16.899 1.00 44.13 15 ARG D N 1
ATOM 6665 C CA . ARG D 1 15 ? 11.774 23.043 18.311 1.00 41.72 15 ARG D CA 1
ATOM 6666 C C . ARG D 1 15 ? 12.161 21.619 18.710 1.00 36.13 15 ARG D C 1
ATOM 6667 O O . ARG D 1 15 ? 11.379 20.689 18.451 1.00 31.21 15 ARG D O 1
ATOM 6675 N N . VAL D 1 16 ? 13.343 21.479 19.317 1.00 39.54 16 VAL D N 1
ATOM 6676 C CA . VAL D 1 16 ? 13.930 20.208 19.848 1.00 38.43 16 VAL D CA 1
ATOM 6677 C C . VAL D 1 16 ? 14.258 20.415 21.329 1.00 39.47 16 VAL D C 1
ATOM 6678 O O . VAL D 1 16 ? 14.286 21.581 21.757 1.00 41.11 16 VAL D O 1
ATOM 6682 N N . LYS D 1 17 ? 14.485 19.342 22.088 1.00 42.41 17 LYS D N 1
ATOM 6683 C CA . LYS D 1 17 ? 14.784 19.442 23.544 1.00 48.55 17 LYS D CA 1
ATOM 6684 C C . LYS D 1 17 ? 16.270 19.793 23.710 1.00 54.47 17 LYS D C 1
ATOM 6685 O O . LYS D 1 17 ? 16.549 20.764 24.411 1.00 54.50 17 LYS D O 1
ATOM 6691 N N . ARG D 1 18 ? 17.178 19.064 23.054 1.00 67.96 18 ARG D N 1
ATOM 6692 C CA . ARG D 1 18 ? 18.588 19.495 22.842 1.00 73.01 18 ARG D CA 1
ATOM 6693 C C . ARG D 1 18 ? 18.901 19.376 21.345 1.00 74.05 18 ARG D C 1
ATOM 6694 O O . ARG D 1 18 ? 18.301 18.500 20.675 1.00 79.46 18 ARG D O 1
ATOM 6702 N N . LEU D 1 19 ? 19.777 20.247 20.840 1.00 62.01 19 LEU D N 1
ATOM 6703 C C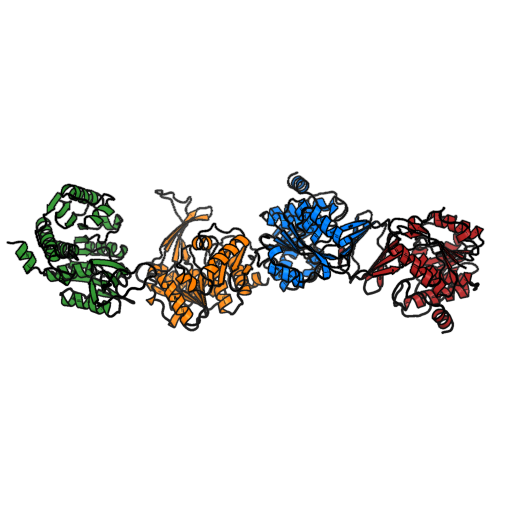A . LEU D 1 19 ? 20.224 20.226 19.429 1.00 59.85 19 LEU D CA 1
ATOM 6704 C C . LEU D 1 19 ? 21.060 18.976 19.194 1.00 60.78 19 LEU D C 1
ATOM 6705 O O . LEU D 1 19 ? 21.834 18.543 20.049 1.00 60.74 19 LEU D O 1
ATOM 6710 N N . PRO D 1 20 ? 20.886 18.332 18.026 1.00 56.84 20 PRO D N 1
ATOM 6711 C CA . PRO D 1 20 ? 21.618 17.109 17.723 1.00 62.46 20 PRO D CA 1
ATOM 6712 C C . PRO D 1 20 ? 23.131 17.357 17.625 1.00 63.01 20 PRO D C 1
ATOM 6713 O O . PRO D 1 20 ? 23.537 18.340 17.050 1.00 55.91 20 PRO D O 1
ATOM 6717 N N . ARG D 1 21 ? 23.914 16.454 18.213 1.00 72.23 21 ARG D N 1
ATOM 6718 C CA . ARG D 1 21 ? 25.346 16.258 17.871 1.00 81.13 21 ARG D CA 1
ATOM 6719 C C . ARG D 1 21 ? 25.425 15.809 16.412 1.00 86.64 21 ARG D C 1
ATOM 6720 O O . ARG D 1 21 ? 24.488 15.194 15.899 1.00 86.27 21 ARG D O 1
ATOM 6728 N N . PRO D 1 22 ? 26.527 16.106 15.686 1.00 92.69 22 PRO D N 1
ATOM 6729 C CA . PRO D 1 22 ? 26.889 15.325 14.499 1.00 92.53 22 PRO D CA 1
ATOM 6730 C C . PRO D 1 22 ? 26.691 13.800 14.666 1.00 91.36 22 PRO D C 1
ATOM 6731 O O . PRO D 1 22 ? 27.210 13.244 15.636 1.00 86.16 22 PRO D O 1
ATOM 6735 N N . GLY D 1 23 ? 25.934 13.172 13.746 1.00 80.46 23 GLY D N 1
ATOM 6736 C CA . GLY D 1 23 ? 25.706 11.710 13.666 1.00 75.01 23 GLY D CA 1
ATOM 6737 C C . GLY D 1 23 ? 24.477 11.267 14.451 1.00 74.24 23 GLY D C 1
ATOM 6738 O O . GLY D 1 23 ? 24.147 10.038 14.452 1.00 54.53 23 GLY D O 1
ATOM 6739 N N . GLU D 1 24 ? 23.821 12.231 15.103 1.00 72.89 24 GLU D N 1
ATOM 6740 C CA . GLU D 1 24 ? 22.734 11.987 16.080 1.00 72.65 24 GLU D CA 1
ATOM 6741 C C . GLU D 1 24 ? 21.407 12.426 15.449 1.00 57.49 24 GLU D C 1
ATOM 6742 O O . GLU D 1 24 ? 21.374 13.490 14.780 1.00 48.14 24 GLU D O 1
ATOM 6748 N N . THR D 1 25 ? 20.374 11.604 15.656 1.00 51.48 25 THR D N 1
ATOM 6749 C CA . THR D 1 25 ? 18.949 11.868 15.313 1.00 47.18 25 THR D CA 1
ATOM 6750 C C . THR D 1 25 ? 18.158 12.188 16.583 1.00 42.36 25 THR D C 1
ATOM 6751 O O . THR D 1 25 ? 18.276 11.450 17.571 1.00 35.07 25 THR D O 1
ATOM 6755 N N . VAL D 1 26 ? 17.326 13.214 16.492 1.00 45.70 26 VAL D N 1
ATOM 6756 C CA . VAL D 1 26 ? 16.441 13.692 17.583 1.00 46.85 26 VAL D CA 1
ATOM 6757 C C . VAL D 1 26 ? 15.072 13.986 16.967 1.00 45.43 26 VAL D C 1
ATOM 6758 O O . VAL D 1 26 ? 15.029 14.338 15.776 1.00 37.55 26 VAL D O 1
ATOM 6762 N N . LEU D 1 27 ? 14.012 13.803 17.759 1.00 41.64 27 LEU D N 1
ATOM 6763 C CA . LEU D 1 27 ? 12.618 14.185 17.434 1.00 45.39 27 LEU D CA 1
ATOM 6764 C C . LEU D 1 27 ? 12.355 15.564 18.050 1.00 41.31 27 LEU D C 1
ATOM 6765 O O . LEU D 1 27 ? 12.736 15.788 19.216 1.00 38.82 27 LEU D O 1
ATOM 6770 N N . GLY D 1 28 ? 11.721 16.450 17.296 1.00 40.50 28 GLY D N 1
ATOM 6771 C CA . GLY D 1 28 ? 11.227 17.734 17.823 1.00 41.77 28 GLY D CA 1
ATOM 6772 C C . GLY D 1 28 ? 9.719 17.833 17.746 1.00 41.63 28 GLY D C 1
ATOM 6773 O O . GLY D 1 28 ? 9.022 16.774 17.747 1.00 38.80 28 GLY D O 1
ATOM 6774 N N . GLU D 1 29 ? 9.235 19.070 17.660 1.00 43.62 29 GLU D N 1
ATOM 6775 C CA . GLU D 1 29 ? 7.794 19.402 17.548 1.00 44.17 29 GLU D CA 1
ATOM 6776 C C . GLU D 1 29 ? 7.449 19.625 16.074 1.00 43.48 29 GLU D C 1
ATOM 6777 O O . GLU D 1 29 ? 8.316 19.412 15.229 1.00 42.67 29 GLU D O 1
ATOM 6783 N N . ASP D 1 30 ? 6.212 20.007 15.759 1.00 45.41 30 ASP D N 1
ATOM 6784 C CA . ASP D 1 30 ? 5.816 20.347 14.367 1.00 43.18 30 ASP D CA 1
ATOM 6785 C C . ASP D 1 30 ? 6.454 21.695 13.985 1.00 46.87 30 ASP D C 1
ATOM 6786 O O . ASP D 1 30 ? 6.376 22.666 14.783 1.00 44.23 30 ASP D O 1
ATOM 6791 N N . TYR D 1 31 ? 7.107 21.747 12.818 1.00 51.51 31 TYR D N 1
ATOM 6792 C CA . TYR D 1 31 ? 7.742 22.976 12.273 1.00 53.74 31 TYR D CA 1
ATOM 6793 C C . TYR D 1 31 ? 6.644 24.012 12.023 1.00 51.12 31 TYR D C 1
ATOM 6794 O O . TYR D 1 31 ? 5.499 23.614 11.828 1.00 47.90 31 TYR D O 1
ATOM 6803 N N . GLN D 1 32 ? 6.979 25.301 12.049 1.00 59.32 32 GLN D N 1
ATOM 6804 C CA . GLN D 1 32 ? 6.040 26.393 11.671 1.00 59.41 32 GLN D CA 1
ATOM 6805 C C . GLN D 1 32 ? 6.686 27.194 10.539 1.00 57.40 32 GLN D C 1
ATOM 6806 O O . GLN D 1 32 ? 7.924 27.074 10.381 1.00 53.38 32 GLN D O 1
ATOM 6812 N N . THR D 1 33 ? 5.867 27.924 9.767 1.00 58.20 33 THR D N 1
ATOM 6813 C CA . THR D 1 33 ? 6.297 28.820 8.656 1.00 65.15 33 THR D CA 1
ATOM 6814 C C . THR D 1 33 ? 6.136 30.287 9.079 1.00 67.82 33 THR D C 1
ATOM 6815 O O . THR D 1 33 ? 4.991 30.688 9.422 1.00 62.95 33 THR D O 1
ATOM 6819 N N . HIS D 1 34 ? 7.258 31.028 9.072 1.00 70.88 34 HIS D N 1
ATOM 6820 C CA . HIS D 1 34 ? 7.352 32.510 9.204 1.00 73.61 34 HIS D CA 1
ATOM 6821 C C . HIS D 1 34 ? 8.310 33.043 8.133 1.00 77.14 34 HIS D C 1
ATOM 6822 O O . HIS D 1 34 ? 9.353 32.432 7.876 1.00 65.32 34 HIS D O 1
ATOM 6829 N N . PRO D 1 35 ? 7.993 34.188 7.472 1.00 81.34 35 PRO D N 1
ATOM 6830 C CA . PRO D 1 35 ? 8.916 34.811 6.518 1.00 74.64 35 PRO D CA 1
ATOM 6831 C C . PRO D 1 35 ? 10.280 35.157 7.144 1.00 65.80 35 PRO D C 1
ATOM 6832 O O . PRO D 1 35 ? 10.317 35.873 8.140 1.00 60.54 35 PRO D O 1
ATOM 6836 N N . GLY D 1 36 ? 11.356 34.634 6.546 1.00 60.54 36 GLY D N 1
ATOM 6837 C CA . GLY D 1 36 ? 12.756 34.844 6.964 1.00 59.49 36 GLY D CA 1
ATOM 6838 C C . GLY D 1 36 ? 13.486 35.788 6.022 1.00 63.28 36 GLY D C 1
ATOM 6839 O O . GLY D 1 36 ? 12.800 36.649 5.402 1.00 56.77 36 GLY D O 1
ATOM 6840 N N . GLY D 1 37 ? 14.818 35.635 5.919 1.00 63.77 37 GLY D N 1
ATOM 6841 C CA . GLY D 1 37 ? 15.693 36.405 5.007 1.00 59.27 37 GLY D CA 1
ATOM 6842 C C . GLY D 1 37 ? 16.126 37.766 5.564 1.00 54.51 37 GLY D C 1
ATOM 6843 O O . GLY D 1 37 ? 15.258 38.678 5.793 1.00 46.05 37 GLY D O 1
ATOM 6844 N N . LYS D 1 38 ? 17.435 37.965 5.712 1.00 49.15 38 LYS D N 1
ATOM 6845 C CA . LYS D 1 38 ? 17.990 39.251 6.231 1.00 55.94 38 LYS D CA 1
ATOM 6846 C C . LYS D 1 38 ? 17.354 40.434 5.477 1.00 55.19 38 LYS D C 1
ATOM 6847 O O . LYS D 1 38 ? 16.998 41.451 6.155 1.00 49.02 38 LYS D O 1
ATOM 6853 N N . GLY D 1 39 ? 17.183 40.290 4.148 1.00 46.85 39 GLY D N 1
ATOM 6854 C CA . GLY D 1 39 ? 16.694 41.345 3.249 1.00 47.81 39 GLY D CA 1
ATOM 6855 C C . GLY D 1 39 ? 15.290 41.781 3.622 1.00 55.92 39 GLY D C 1
ATOM 6856 O O . GLY D 1 39 ? 15.076 43.016 3.838 1.00 56.78 39 GLY D O 1
ATOM 6857 N N . ALA D 1 40 ? 14.377 40.805 3.713 1.00 57.42 40 ALA D N 1
ATOM 6858 C CA . ALA D 1 40 ? 12.935 40.991 4.004 1.00 57.10 40 ALA D CA 1
ATOM 6859 C C . ALA D 1 40 ? 12.774 41.550 5.422 1.00 56.31 40 ALA D C 1
ATOM 6860 O O . ALA D 1 40 ? 12.102 42.611 5.595 1.00 54.94 40 ALA D O 1
ATOM 6862 N N . ASN D 1 41 ? 13.382 40.870 6.400 1.00 56.95 41 ASN D N 1
ATOM 6863 C CA . ASN D 1 41 ? 13.471 41.349 7.806 1.00 58.41 41 ASN D CA 1
ATOM 6864 C C . ASN D 1 41 ? 13.782 42.847 7.777 1.00 49.20 41 ASN D C 1
ATOM 6865 O O . ASN D 1 41 ? 13.065 43.629 8.413 1.00 43.55 41 ASN D O 1
ATOM 6870 N N . GLN D 1 42 ? 14.808 43.223 7.016 1.00 53.07 42 GLN D N 1
ATOM 6871 C CA . GLN D 1 42 ? 15.313 44.622 6.965 1.00 51.22 42 GLN D CA 1
ATOM 6872 C C . GLN D 1 42 ? 14.214 45.548 6.420 1.00 47.81 42 GLN D C 1
ATOM 6873 O O . GLN D 1 42 ? 13.912 46.563 7.120 1.00 44.48 42 GLN D O 1
ATOM 6879 N N . ALA D 1 43 ? 13.558 45.196 5.309 1.00 40.37 43 ALA D N 1
ATOM 6880 C CA . ALA D 1 43 ? 12.488 46.044 4.746 1.00 42.63 43 ALA D CA 1
ATOM 6881 C C . ALA D 1 43 ? 11.380 46.224 5.806 1.00 45.32 43 ALA D C 1
ATOM 6882 O O . ALA D 1 43 ? 11.044 47.401 6.188 1.00 37.63 43 ALA D O 1
ATOM 6884 N N . VAL D 1 44 ? 10.867 45.115 6.345 1.00 46.81 44 VAL D N 1
ATOM 6885 C CA . VAL D 1 44 ? 9.774 45.156 7.364 1.00 51.78 44 VAL D CA 1
ATOM 6886 C C . VAL D 1 44 ? 10.200 46.100 8.496 1.00 51.85 44 VAL D C 1
ATOM 6887 O O . VAL D 1 44 ? 9.399 47.015 8.854 1.00 44.49 44 VAL D O 1
ATOM 6891 N N . ALA D 1 45 ? 11.404 45.881 9.037 1.00 48.80 45 ALA D N 1
ATOM 6892 C CA . ALA D 1 45 ? 11.947 46.633 10.190 1.00 49.96 45 ALA D CA 1
ATOM 6893 C C . ALA D 1 45 ? 11.871 48.118 9.860 1.00 53.82 45 ALA D C 1
ATOM 6894 O O . ALA D 1 45 ? 11.482 48.901 10.747 1.00 44.24 45 ALA D O 1
ATOM 6896 N N . ILE D 1 46 ? 12.222 48.453 8.612 1.00 55.20 46 ILE D N 1
ATOM 6897 C CA . ILE D 1 46 ? 12.267 49.846 8.086 1.00 54.76 46 ILE D CA 1
ATOM 6898 C C . ILE D 1 46 ? 10.837 50.394 8.004 1.00 51.57 46 ILE D C 1
ATOM 6899 O O . ILE D 1 46 ? 10.613 51.536 8.445 1.00 59.75 46 ILE D O 1
ATOM 6904 N N . ALA D 1 47 ? 9.889 49.629 7.472 1.00 52.13 47 ALA D N 1
ATOM 6905 C CA . ALA D 1 47 ? 8.483 50.082 7.358 1.00 56.24 47 ALA D CA 1
ATOM 6906 C C . ALA D 1 47 ? 7.931 50.278 8.770 1.00 58.38 47 ALA D C 1
ATOM 6907 O O . ALA D 1 47 ? 7.572 51.431 9.110 1.00 55.95 47 ALA D O 1
ATOM 6909 N N . ARG D 1 48 ? 7.911 49.193 9.556 1.00 61.31 48 ARG D N 1
ATOM 6910 C CA . ARG D 1 48 ? 7.639 49.187 11.020 1.00 58.33 48 ARG D CA 1
ATOM 6911 C C . ARG D 1 48 ? 8.194 50.487 11.627 1.00 59.47 48 ARG D C 1
ATOM 6912 O O . ARG D 1 48 ? 7.485 51.135 12.435 1.00 48.99 48 ARG D O 1
ATOM 6920 N N . LEU D 1 49 ? 9.398 50.893 11.209 1.00 58.46 49 LEU D N 1
ATOM 6921 C CA . LEU D 1 49 ? 10.114 52.045 11.802 1.00 59.98 49 LEU D CA 1
ATOM 6922 C C . LEU D 1 49 ? 9.624 53.349 11.149 1.00 66.05 49 LEU D C 1
ATOM 6923 O O . LEU D 1 49 ? 10.077 54.434 11.574 1.00 68.94 49 LEU D O 1
ATOM 6928 N N . GLY D 1 50 ? 8.683 53.250 10.202 1.00 67.68 50 GLY D N 1
ATOM 6929 C CA . GLY D 1 50 ? 7.846 54.366 9.716 1.00 65.16 50 GLY D CA 1
ATOM 6930 C C . GLY D 1 50 ? 8.356 54.943 8.405 1.00 68.94 50 GLY D C 1
ATOM 6931 O O . GLY D 1 50 ? 8.097 56.148 8.150 1.00 64.22 50 GLY D O 1
ATOM 6932 N N . GLY D 1 51 ? 9.004 54.116 7.574 1.00 69.76 51 GLY D N 1
ATOM 6933 C CA . GLY D 1 51 ? 9.867 54.579 6.469 1.00 72.30 51 GLY D CA 1
ATOM 6934 C C . GLY D 1 51 ? 9.546 53.924 5.136 1.00 72.93 51 GLY D C 1
ATOM 6935 O O . GLY D 1 51 ? 9.280 52.695 5.097 1.00 63.85 51 GLY D O 1
ATOM 6936 N N . LYS D 1 52 ? 9.651 54.707 4.059 1.00 71.67 52 LYS D N 1
ATOM 6937 C CA . LYS D 1 52 ? 9.392 54.238 2.674 1.00 66.39 52 LYS D CA 1
ATOM 6938 C C . LYS D 1 52 ? 10.594 53.375 2.291 1.00 57.45 52 LYS D C 1
ATOM 6939 O O . LYS D 1 52 ? 11.745 53.843 2.484 1.00 60.68 52 LYS D O 1
ATOM 6945 N N . VAL D 1 53 ? 10.339 52.134 1.888 1.00 50.73 53 VAL D N 1
ATOM 6946 C CA . VAL D 1 53 ? 11.380 51.154 1.460 1.00 49.09 53 VAL D CA 1
ATOM 6947 C C . VAL D 1 53 ? 10.772 50.287 0.367 1.00 47.63 53 VAL D C 1
ATOM 6948 O O . VAL D 1 53 ? 9.544 50.200 0.314 1.00 55.34 53 VAL D O 1
ATOM 6952 N N . ARG D 1 54 ? 11.631 49.711 -0.470 1.00 52.72 54 ARG D N 1
ATOM 6953 C CA . ARG D 1 54 ? 11.280 48.782 -1.569 1.00 58.86 54 ARG D CA 1
ATOM 6954 C C . ARG D 1 54 ? 12.259 47.617 -1.518 1.00 56.79 54 ARG D C 1
ATOM 6955 O O . ARG D 1 54 ? 13.460 47.871 -1.376 1.00 57.37 54 ARG D O 1
ATOM 6963 N N . MET D 1 55 ? 11.747 46.397 -1.641 1.00 66.82 55 MET D N 1
ATOM 6964 C CA . MET D 1 55 ? 12.568 45.175 -1.791 1.00 65.65 55 MET D CA 1
ATOM 6965 C C . MET D 1 55 ? 12.896 45.007 -3.276 1.00 67.33 55 MET D C 1
ATOM 6966 O O . MET D 1 55 ? 11.944 45.026 -4.111 1.00 62.86 55 MET D O 1
ATOM 6971 N N . LEU D 1 56 ? 14.195 44.928 -3.586 1.00 65.80 56 LEU D N 1
ATOM 6972 C CA . LEU D 1 56 ? 14.713 44.304 -4.830 1.00 62.64 56 LEU D CA 1
ATOM 6973 C C . LEU D 1 56 ? 15.202 42.909 -4.457 1.00 55.20 56 LEU D C 1
ATOM 6974 O O . LEU D 1 56 ? 16.222 42.770 -3.747 1.00 46.16 56 LEU D O 1
ATOM 6979 N N . GLY D 1 57 ? 14.443 41.921 -4.897 1.00 53.82 57 GLY D N 1
ATOM 6980 C CA . GLY D 1 57 ? 14.936 40.549 -5.047 1.00 63.42 57 GLY D CA 1
ATOM 6981 C C . GLY D 1 57 ? 13.964 39.722 -5.858 1.00 69.87 57 GLY D C 1
ATOM 6982 O O . GLY D 1 57 ? 13.336 40.248 -6.821 1.00 67.59 57 GLY D O 1
ATOM 6983 N N . ARG D 1 58 ? 13.818 38.469 -5.459 1.00 69.48 58 ARG D N 1
ATOM 6984 C CA . ARG D 1 58 ? 13.146 37.457 -6.288 1.00 67.08 58 ARG D CA 1
ATOM 6985 C C . ARG D 1 58 ? 12.585 36.380 -5.353 1.00 60.94 58 ARG D C 1
ATOM 6986 O O . ARG D 1 58 ? 13.349 35.835 -4.514 1.00 56.18 58 ARG D O 1
ATOM 6994 N N . VAL D 1 59 ? 11.270 36.181 -5.457 1.00 58.90 59 VAL D N 1
ATOM 6995 C CA . VAL D 1 59 ? 10.456 35.124 -4.781 1.00 58.91 59 VAL D CA 1
ATOM 6996 C C . VAL D 1 59 ? 10.235 34.000 -5.812 1.00 60.31 59 VAL D C 1
ATOM 6997 O O . VAL D 1 59 ? 10.427 34.282 -7.016 1.00 56.55 59 VAL D O 1
ATOM 7001 N N . GLY D 1 60 ? 9.810 32.801 -5.378 1.00 70.76 60 GLY D N 1
ATOM 7002 C CA . GLY D 1 60 ? 9.489 31.644 -6.249 1.00 69.60 60 GLY D CA 1
ATOM 7003 C C . GLY D 1 60 ? 8.068 31.692 -6.814 1.00 70.05 60 GLY D C 1
ATOM 7004 O O . GLY D 1 60 ? 7.342 32.671 -6.539 1.00 64.63 60 GLY D O 1
ATOM 7005 N N . GLU D 1 61 ? 7.676 30.673 -7.588 1.00 74.69 61 GLU D N 1
ATOM 7006 C CA . GLU D 1 61 ? 6.286 30.482 -8.097 1.00 79.38 61 GLU D CA 1
ATOM 7007 C C . GLU D 1 61 ? 5.609 29.326 -7.338 1.00 85.24 61 GLU D C 1
ATOM 7008 O O . GLU D 1 61 ? 4.577 28.827 -7.823 1.00 89.44 61 GLU D O 1
ATOM 7014 N N . ASP D 1 62 ? 6.174 28.916 -6.194 1.00 90.06 62 ASP D N 1
ATOM 7015 C CA . ASP D 1 62 ? 5.551 27.964 -5.235 1.00 87.52 62 ASP D CA 1
ATOM 7016 C C . ASP D 1 62 ? 4.525 28.772 -4.439 1.00 86.83 62 ASP D C 1
ATOM 7017 O O . ASP D 1 62 ? 4.429 29.986 -4.644 1.00 69.27 62 ASP D O 1
ATOM 7022 N N . PRO D 1 63 ? 3.687 28.127 -3.583 1.00 89.55 63 PRO D N 1
ATOM 7023 C CA . PRO D 1 63 ? 2.825 28.843 -2.634 1.00 89.57 63 PRO D CA 1
ATOM 7024 C C . PRO D 1 63 ? 3.500 29.978 -1.837 1.00 88.24 63 PRO D C 1
ATOM 7025 O O . PRO D 1 63 ? 2.915 31.053 -1.801 1.00 90.15 63 PRO D O 1
ATOM 7029 N N . PHE D 1 64 ? 4.684 29.737 -1.242 1.00 79.07 64 PHE D N 1
ATOM 7030 C CA . PHE D 1 64 ? 5.400 30.673 -0.320 1.00 71.92 64 PHE D CA 1
ATOM 7031 C C . PHE D 1 64 ? 5.840 31.947 -1.064 1.00 63.14 64 PHE D C 1
ATOM 7032 O O . PHE D 1 64 ? 5.831 33.026 -0.426 1.00 59.51 64 PHE D O 1
ATOM 7040 N N . GLY D 1 65 ? 6.211 31.838 -2.345 1.00 53.49 65 GLY D N 1
ATOM 7041 C CA . GLY D 1 65 ? 6.345 32.994 -3.256 1.00 61.57 65 GLY D CA 1
ATOM 7042 C C . GLY D 1 65 ? 5.398 34.144 -2.898 1.00 63.41 65 GLY D C 1
ATOM 7043 O O . GLY D 1 65 ? 5.893 35.244 -2.545 1.00 64.36 65 GLY D O 1
ATOM 7044 N N . GLN D 1 66 ? 4.080 33.919 -2.969 1.00 71.60 66 GLN D N 1
ATOM 7045 C CA . GLN D 1 66 ? 3.033 34.966 -2.761 1.00 71.41 66 GLN D CA 1
ATOM 7046 C C . GLN D 1 66 ? 2.971 35.412 -1.289 1.00 61.65 66 GLN D C 1
ATOM 7047 O O . GLN D 1 66 ? 2.607 36.568 -1.064 1.00 57.97 66 GLN D O 1
ATOM 7053 N N . ALA D 1 67 ? 3.271 34.542 -0.320 1.00 57.89 67 ALA D N 1
ATOM 7054 C CA . ALA D 1 67 ? 3.306 34.896 1.121 1.00 59.68 67 ALA D CA 1
ATOM 7055 C C . ALA D 1 67 ? 4.459 35.884 1.380 1.00 58.01 67 ALA D C 1
ATOM 7056 O O . ALA D 1 67 ? 4.173 37.022 1.828 1.00 50.67 67 ALA D O 1
ATOM 7058 N N . LEU D 1 68 ? 5.709 35.500 1.080 1.00 55.57 68 LEU D N 1
ATOM 7059 C CA . LEU D 1 68 ? 6.862 36.454 1.079 1.00 58.54 68 LEU D CA 1
ATOM 7060 C C . LEU D 1 68 ? 6.337 37.800 0.542 1.00 58.94 68 LEU D C 1
ATOM 7061 O O . LEU D 1 68 ? 6.272 38.787 1.335 1.00 55.00 68 LEU D O 1
ATOM 7066 N N . LYS D 1 69 ? 5.872 37.793 -0.714 1.00 56.34 69 LYS D N 1
ATOM 7067 C CA . LYS D 1 69 ? 5.403 38.989 -1.465 1.00 64.05 69 LYS D CA 1
ATOM 7068 C C . LYS D 1 69 ? 4.331 39.730 -0.650 1.00 66.46 69 LYS D C 1
ATOM 7069 O O . LYS D 1 69 ? 4.553 40.924 -0.313 1.00 58.28 69 LYS D O 1
ATOM 7075 N N . SER D 1 70 ? 3.221 39.047 -0.340 1.00 71.59 70 SER D N 1
ATOM 7076 C CA . SER D 1 70 ? 2.036 39.607 0.369 1.00 74.69 70 SER D CA 1
ATOM 7077 C C . SER D 1 70 ? 2.503 40.308 1.642 1.00 71.48 70 SER D C 1
ATOM 7078 O O . SER D 1 70 ? 2.482 41.550 1.666 1.00 69.16 70 SER D O 1
ATOM 7081 N N . GLY D 1 71 ? 2.925 39.519 2.636 1.00 69.95 71 GLY D N 1
ATOM 7082 C CA . GLY D 1 71 ? 3.273 39.988 3.989 1.00 68.86 71 GLY D CA 1
ATOM 7083 C C . GLY D 1 71 ? 4.128 41.237 3.923 1.00 68.16 71 GLY D C 1
ATOM 7084 O O . GLY D 1 71 ? 3.879 42.170 4.728 1.00 61.71 71 GLY D O 1
ATOM 7085 N N . LEU D 1 72 ? 5.071 41.267 2.974 1.00 67.17 72 LEU D N 1
ATOM 7086 C CA . LEU D 1 72 ? 6.003 42.411 2.776 1.00 65.49 72 LEU D CA 1
ATOM 7087 C C . LEU D 1 72 ? 5.197 43.678 2.464 1.00 67.00 72 LEU D C 1
ATOM 7088 O O . LEU D 1 72 ? 5.490 44.709 3.116 1.00 67.56 72 LEU D O 1
ATOM 7093 N N . ALA D 1 73 ? 4.187 43.594 1.583 1.00 63.09 73 ALA D N 1
ATOM 7094 C CA . ALA D 1 73 ? 3.311 44.732 1.187 1.00 63.78 73 ALA D CA 1
ATOM 7095 C C . ALA D 1 73 ? 2.352 45.134 2.327 1.00 66.43 73 ALA D C 1
ATOM 7096 O O . ALA D 1 73 ? 2.117 46.351 2.483 1.00 63.07 73 ALA D O 1
ATOM 7098 N N . GLN D 1 74 ? 1.833 44.181 3.117 1.00 70.51 74 GLN D N 1
ATOM 7099 C CA . GLN D 1 74 ? 0.891 44.446 4.250 1.00 71.01 74 GLN D CA 1
ATOM 7100 C C . GLN D 1 74 ? 1.567 45.371 5.271 1.00 70.85 74 GLN D C 1
ATOM 7101 O O . GLN D 1 74 ? 0.851 46.187 5.898 1.00 57.73 74 GLN D O 1
ATOM 7107 N N . GLU D 1 75 ? 2.901 45.263 5.381 1.00 72.79 75 GLU D N 1
ATOM 7108 C CA . GLU D 1 75 ? 3.794 46.093 6.241 1.00 74.27 75 GLU D CA 1
ATOM 7109 C C . GLU D 1 75 ? 3.875 47.528 5.683 1.00 70.63 75 GLU D C 1
ATOM 7110 O O . GLU D 1 75 ? 4.336 48.425 6.437 1.00 63.58 75 GLU D O 1
ATOM 7116 N N . GLY D 1 76 ? 3.491 47.726 4.410 1.00 67.87 76 GLY D N 1
ATOM 7117 C CA . GLY D 1 76 ? 3.467 49.025 3.701 1.00 68.91 76 GLY D CA 1
ATOM 7118 C C . GLY D 1 76 ? 4.733 49.277 2.883 1.00 71.86 76 GLY D C 1
ATOM 7119 O O . GLY D 1 76 ? 5.139 50.455 2.794 1.00 71.85 76 GLY D O 1
ATOM 7120 N N . VAL D 1 77 ? 5.322 48.219 2.297 1.00 76.63 77 VAL D N 1
ATOM 7121 C CA . VAL D 1 77 ? 6.610 48.224 1.529 1.00 72.90 77 VAL D CA 1
ATOM 7122 C C . VAL D 1 77 ? 6.304 47.908 0.055 1.00 75.31 77 VAL D C 1
ATOM 7123 O O . VAL D 1 77 ? 5.644 46.876 -0.217 1.00 67.80 77 VAL D O 1
ATOM 7127 N N . ASP D 1 78 ? 6.767 48.765 -0.862 1.00 77.71 78 ASP D N 1
ATOM 7128 C CA . ASP D 1 78 ? 6.565 48.621 -2.332 1.00 74.57 78 ASP D CA 1
ATOM 7129 C C . ASP D 1 78 ? 7.313 47.371 -2.836 1.00 75.46 78 ASP D C 1
ATOM 7130 O O . ASP D 1 78 ? 8.559 47.328 -2.737 1.00 78.35 78 ASP D O 1
ATOM 7135 N N . VAL D 1 79 ? 6.587 46.402 -3.398 1.00 69.53 79 VAL D N 1
ATOM 7136 C CA . VAL D 1 79 ? 7.138 45.070 -3.799 1.00 63.41 79 VAL D CA 1
ATOM 7137 C C . VAL D 1 79 ? 7.208 44.973 -5.328 1.00 59.90 79 VAL D C 1
ATOM 7138 O O . VAL D 1 79 ? 7.582 43.888 -5.824 1.00 60.27 79 VAL D O 1
ATOM 7142 N N . ALA D 1 80 ? 6.889 46.062 -6.041 1.00 55.10 80 ALA D N 1
ATOM 7143 C CA . ALA D 1 80 ? 6.843 46.144 -7.526 1.00 54.85 80 ALA D CA 1
ATOM 7144 C C . ALA D 1 80 ? 8.070 45.470 -8.169 1.00 52.05 80 ALA D C 1
ATOM 7145 O O . ALA D 1 80 ? 7.947 45.023 -9.317 1.00 50.12 80 ALA D O 1
ATOM 7147 N N . TRP D 1 81 ? 9.191 45.379 -7.436 1.00 61.97 81 TRP D N 1
ATOM 7148 C CA . TRP D 1 81 ? 10.546 44.949 -7.892 1.00 59.95 81 TRP D CA 1
ATOM 7149 C C . TRP D 1 81 ? 10.840 43.501 -7.501 1.00 58.44 81 TRP D C 1
ATOM 7150 O O . TRP D 1 81 ? 11.976 43.023 -7.810 1.00 45.77 81 TRP D O 1
ATOM 7161 N N . VAL D 1 82 ? 9.868 42.867 -6.827 1.00 59.62 82 VAL D N 1
ATOM 7162 C CA . VAL D 1 82 ? 9.945 41.489 -6.257 1.00 57.67 82 VAL D CA 1
ATOM 7163 C C . VAL D 1 82 ? 9.628 40.521 -7.407 1.00 66.55 82 VAL D C 1
ATOM 7164 O O . VAL D 1 82 ? 8.435 40.207 -7.616 1.00 61.27 82 VAL D O 1
ATOM 7168 N N . LEU D 1 83 ? 10.667 40.133 -8.168 1.00 79.98 83 LEU D N 1
ATOM 7169 C CA . LEU D 1 83 ? 10.564 39.444 -9.489 1.00 85.74 83 LEU D CA 1
ATOM 7170 C C . LEU D 1 83 ? 10.437 37.928 -9.282 1.00 88.80 83 LEU D C 1
ATOM 7171 O O . LEU D 1 83 ? 11.356 37.341 -8.687 1.00 85.32 83 LEU D O 1
ATOM 7176 N N . GLU D 1 84 ? 9.369 37.318 -9.815 1.00 84.35 84 GLU D N 1
ATOM 7177 C CA . GLU D 1 84 ? 9.002 35.899 -9.563 1.00 77.78 84 GLU D CA 1
ATOM 7178 C C . GLU D 1 84 ? 9.868 34.988 -10.437 1.00 71.37 84 GLU D C 1
ATOM 7179 O O . GLU D 1 84 ? 10.195 35.402 -11.566 1.00 63.88 84 GLU D O 1
ATOM 7185 N N . THR D 1 85 ? 10.224 33.810 -9.907 1.00 66.30 85 THR D N 1
ATOM 7186 C CA . THR D 1 85 ? 11.116 32.792 -10.531 1.00 67.11 85 THR D CA 1
ATOM 7187 C C . THR D 1 85 ? 10.451 31.419 -10.360 1.00 68.21 85 THR D C 1
ATOM 7188 O O . THR D 1 85 ? 9.675 31.224 -9.423 1.00 55.54 85 THR D O 1
ATOM 7192 N N . PRO D 1 86 ? 10.678 30.440 -11.275 1.00 74.95 86 PRO D N 1
ATOM 7193 C CA . PRO D 1 86 ? 10.363 29.031 -10.996 1.00 77.37 86 PRO D CA 1
ATOM 7194 C C . PRO D 1 86 ? 11.106 28.436 -9.783 1.00 78.79 86 PRO D C 1
ATOM 7195 O O . PRO D 1 86 ? 11.809 29.167 -9.078 1.00 80.80 86 PRO D O 1
ATOM 7199 N N . GLY D 1 87 ? 10.935 27.125 -9.565 1.00 75.34 87 GLY D N 1
ATOM 7200 C CA . GLY D 1 87 ? 11.414 26.408 -8.365 1.00 75.08 87 GLY D CA 1
ATOM 7201 C C . GLY D 1 87 ? 10.804 26.994 -7.093 1.00 75.56 87 GLY D C 1
ATOM 7202 O O . GLY D 1 87 ? 9.930 27.856 -7.175 1.00 74.19 87 GLY D O 1
ATOM 7203 N N . PRO D 1 88 ? 11.256 26.579 -5.882 1.00 75.98 88 PRO D N 1
ATOM 7204 C CA . PRO D 1 88 ? 10.745 27.163 -4.644 1.00 70.23 88 PRO D CA 1
ATOM 7205 C C . PRO D 1 88 ? 11.273 28.596 -4.487 1.00 71.87 88 PRO D C 1
ATOM 7206 O O . PRO D 1 88 ? 12.138 29.017 -5.268 1.00 80.31 88 PRO D O 1
ATOM 7210 N N . SER D 1 89 ? 10.730 29.322 -3.508 1.00 67.82 89 SER D N 1
ATOM 7211 C CA . SER D 1 89 ? 11.298 30.594 -3.001 1.00 68.53 89 SER D CA 1
ATOM 7212 C C . SER D 1 89 ? 12.639 30.262 -2.318 1.00 71.14 89 SER D C 1
ATOM 7213 O O . SER D 1 89 ? 13.265 29.248 -2.700 1.00 66.98 89 SER D O 1
ATOM 7216 N N . GLY D 1 90 ? 13.092 31.081 -1.364 1.00 74.79 90 GLY D N 1
ATOM 7217 C CA . GLY D 1 90 ? 14.150 30.697 -0.407 1.00 75.32 90 GLY D CA 1
ATOM 7218 C C . GLY D 1 90 ? 13.548 30.051 0.831 1.00 71.06 90 GLY D C 1
ATOM 7219 O O . GLY D 1 90 ? 12.408 30.414 1.187 1.00 75.17 90 GLY D O 1
ATOM 7220 N N . THR D 1 91 ? 14.265 29.129 1.477 1.00 67.67 91 THR D N 1
ATOM 7221 C CA . THR D 1 91 ? 13.745 28.358 2.640 1.00 64.58 91 THR D CA 1
ATOM 7222 C C . THR D 1 91 ? 14.865 28.171 3.667 1.00 54.00 91 THR D C 1
ATOM 7223 O O . THR D 1 91 ? 15.976 27.747 3.248 1.00 49.69 91 THR D O 1
ATOM 7227 N N . GLY D 1 92 ? 14.571 28.442 4.947 1.00 43.75 92 GLY D N 1
ATOM 7228 C CA . GLY D 1 92 ? 15.528 28.258 6.055 1.00 49.33 92 GLY D CA 1
ATOM 7229 C C . GLY D 1 92 ? 15.140 27.156 7.036 1.00 53.18 92 GLY D C 1
ATOM 7230 O O . GLY D 1 92 ? 13.959 27.154 7.508 1.00 49.90 92 GLY D O 1
ATOM 7231 N N . PHE D 1 93 ? 16.130 26.323 7.400 1.00 56.79 93 PHE D N 1
ATOM 7232 C CA . PHE D 1 93 ? 16.022 25.111 8.259 1.00 67.75 93 PHE D CA 1
ATOM 7233 C C . PHE D 1 93 ? 16.486 25.423 9.689 1.00 71.51 93 PHE D C 1
ATOM 7234 O O . PHE D 1 93 ? 17.665 25.114 10.021 1.00 69.26 93 PHE D O 1
ATOM 7242 N N . ILE D 1 94 ? 15.570 25.954 10.514 1.00 73.31 94 ILE D N 1
ATOM 7243 C CA . ILE D 1 94 ? 15.833 26.484 11.892 1.00 76.83 94 ILE D CA 1
ATOM 7244 C C . ILE D 1 94 ? 15.502 25.412 12.947 1.00 69.48 94 ILE D C 1
ATOM 7245 O O . ILE D 1 94 ? 14.313 25.045 13.047 1.00 62.52 94 ILE D O 1
ATOM 7250 N N . LEU D 1 95 ? 16.521 24.956 13.696 1.00 65.55 95 LEU D N 1
ATOM 7251 C CA . LEU D 1 95 ? 16.414 24.156 14.953 1.00 68.35 95 LEU D CA 1
ATOM 7252 C C . LEU D 1 95 ? 16.648 25.049 16.180 1.00 71.75 95 LEU D C 1
ATOM 7253 O O . LEU D 1 95 ? 17.804 25.431 16.386 1.00 76.49 95 LEU D O 1
ATOM 7258 N N . VAL D 1 96 ? 15.609 25.316 16.984 1.00 70.85 96 VAL D N 1
ATOM 7259 C CA . VAL D 1 96 ? 15.669 26.116 18.250 1.00 62.65 96 VAL D CA 1
ATOM 7260 C C . VAL D 1 96 ? 15.529 25.164 19.452 1.00 58.90 96 VAL D C 1
ATOM 7261 O O . VAL D 1 96 ? 14.489 24.462 19.525 1.00 47.89 96 VAL D O 1
ATOM 7265 N N . ASP D 1 97 ? 16.513 25.158 20.370 1.00 50.55 97 ASP D N 1
ATOM 7266 C CA . ASP D 1 97 ? 16.399 24.491 21.700 1.00 47.31 97 ASP D CA 1
ATOM 7267 C C . ASP D 1 97 ? 15.597 25.419 22.616 1.00 47.37 97 ASP D C 1
ATOM 7268 O O . ASP D 1 97 ? 15.429 26.598 22.309 1.00 45.87 97 ASP D O 1
ATOM 7273 N N . PRO D 1 98 ? 15.042 24.935 23.753 1.00 52.51 98 PRO D N 1
ATOM 7274 C CA . PRO D 1 98 ? 14.104 25.733 24.549 1.00 54.31 98 PRO D CA 1
ATOM 7275 C C . PRO D 1 98 ? 14.719 27.015 25.138 1.00 56.69 98 PRO D C 1
ATOM 7276 O O . PRO D 1 98 ? 13.944 27.816 25.642 1.00 49.71 98 PRO D O 1
ATOM 7280 N N . GLU D 1 99 ? 16.059 27.149 25.071 1.00 58.16 99 GLU D N 1
ATOM 7281 C CA . GLU D 1 99 ? 16.852 28.313 25.560 1.00 64.06 99 GLU D CA 1
ATOM 7282 C C . GLU D 1 99 ? 17.019 29.407 24.500 1.00 65.27 99 GLU D C 1
ATOM 7283 O O . GLU D 1 99 ? 17.322 30.539 24.917 1.00 64.44 99 GLU D O 1
ATOM 7289 N N . GLY D 1 100 ? 16.917 29.083 23.205 1.00 68.81 100 GLY D N 1
ATOM 7290 C CA . GLY D 1 100 ? 17.180 30.034 22.104 1.00 62.19 100 GLY D CA 1
ATOM 7291 C C . GLY D 1 100 ? 18.469 29.716 21.365 1.00 63.29 100 GLY D C 1
ATOM 7292 O O . GLY D 1 100 ? 18.628 30.231 20.253 1.00 71.22 100 GLY D O 1
ATOM 7293 N N . GLN D 1 101 ? 19.372 28.918 21.947 1.00 69.87 101 GLN D N 1
ATOM 7294 C CA . GLN D 1 101 ? 20.478 28.265 21.190 1.00 78.73 101 GLN D CA 1
ATOM 7295 C C . GLN D 1 101 ? 19.813 27.583 19.985 1.00 83.91 101 GLN D C 1
ATOM 7296 O O . GLN D 1 101 ? 19.095 26.584 20.205 1.00 82.53 101 GLN D O 1
ATOM 7302 N N . ASN D 1 102 ? 19.972 28.145 18.780 1.00 86.89 102 ASN D N 1
ATOM 7303 C CA . ASN D 1 102 ? 19.360 27.608 17.532 1.00 81.73 102 ASN D CA 1
ATOM 7304 C C . ASN D 1 102 ? 20.438 27.343 16.476 1.00 77.25 102 ASN D C 1
ATOM 7305 O O . ASN D 1 102 ? 21.616 27.711 16.710 1.00 70.08 102 ASN D O 1
ATOM 7310 N N . GLN D 1 103 ? 20.023 26.698 15.379 1.00 73.88 103 GLN D N 1
ATOM 7311 C CA . GLN D 1 103 ? 20.879 26.228 14.257 1.00 72.65 103 GLN D CA 1
ATOM 7312 C C . GLN D 1 103 ? 20.158 26.517 12.942 1.00 74.59 103 GLN D C 1
ATOM 7313 O O . GLN D 1 103 ? 19.174 25.800 12.625 1.00 73.37 103 GLN D O 1
ATOM 7319 N N . ILE D 1 104 ? 20.614 27.531 12.212 1.00 64.81 104 ILE D N 1
ATOM 7320 C CA . ILE D 1 104 ? 19.925 27.953 10.966 1.00 65.47 104 ILE D CA 1
ATOM 7321 C C . ILE D 1 104 ? 20.766 27.515 9.770 1.00 61.89 104 ILE D C 1
ATOM 7322 O O . ILE D 1 104 ? 22.001 27.648 9.837 1.00 55.22 104 ILE D O 1
ATOM 7327 N N . ALA D 1 105 ? 20.095 26.971 8.750 1.00 61.08 105 ALA D N 1
ATOM 7328 C CA . ALA D 1 105 ? 20.623 26.743 7.384 1.00 59.53 105 ALA D CA 1
ATOM 7329 C C . ALA D 1 105 ? 19.574 27.227 6.370 1.00 62.38 105 ALA D C 1
ATOM 7330 O O . ALA D 1 105 ? 18.357 27.093 6.645 1.00 60.02 105 ALA D O 1
ATOM 7332 N N . VAL D 1 106 ? 20.037 27.802 5.257 1.00 64.22 106 VAL D N 1
ATOM 7333 C CA . VAL D 1 106 ? 19.193 28.500 4.243 1.00 69.09 106 VAL D CA 1
ATOM 7334 C C . VAL D 1 106 ? 19.411 27.813 2.897 1.00 66.10 106 VAL D C 1
ATOM 7335 O O . VAL D 1 106 ? 20.568 27.785 2.447 1.00 67.42 106 VAL D O 1
ATOM 7339 N N . ALA D 1 107 ? 18.336 27.273 2.316 1.00 67.93 107 ALA D N 1
ATOM 7340 C CA . ALA D 1 107 ? 18.240 26.910 0.882 1.00 71.07 107 ALA D CA 1
ATOM 7341 C C . ALA D 1 107 ? 17.928 28.181 0.101 1.00 69.81 107 ALA D C 1
ATOM 7342 O O . ALA D 1 107 ? 16.835 28.734 0.248 1.00 57.51 107 ALA D O 1
ATOM 7344 N N . PRO D 1 108 ? 18.889 28.700 -0.706 1.00 72.13 108 PRO D N 1
ATOM 7345 C CA . PRO D 1 108 ? 18.705 29.967 -1.408 1.00 72.02 108 PRO D CA 1
ATOM 7346 C C . PRO D 1 108 ? 17.477 29.939 -2.330 1.00 69.16 108 PRO D C 1
ATOM 7347 O O . PRO D 1 108 ? 16.740 30.905 -2.294 1.00 64.36 108 PRO D O 1
ATOM 7351 N N . GLY D 1 109 ? 17.288 28.842 -3.083 1.00 65.53 109 GLY D N 1
ATOM 7352 C CA . GLY D 1 109 ? 16.428 28.776 -4.283 1.00 56.73 109 GLY D CA 1
ATOM 7353 C C . GLY D 1 109 ? 16.448 30.092 -5.055 1.00 50.93 109 GLY D C 1
ATOM 7354 O O . GLY D 1 109 ? 17.540 30.447 -5.586 1.00 50.85 109 GLY D O 1
ATOM 7355 N N . ALA D 1 110 ? 15.302 30.792 -5.054 1.00 45.59 110 ALA D N 1
ATOM 7356 C CA . ALA D 1 110 ? 14.952 32.011 -5.831 1.00 49.66 110 ALA D CA 1
ATOM 7357 C C . ALA D 1 110 ? 15.867 33.201 -5.479 1.00 49.86 110 ALA D C 1
ATOM 7358 O O . ALA D 1 110 ? 15.986 34.118 -6.308 1.00 53.07 110 ALA D O 1
ATOM 7360 N N . ASN D 1 111 ? 16.480 33.204 -4.293 1.00 56.00 111 ASN D N 1
ATOM 7361 C CA . ASN D 1 111 ? 17.470 34.226 -3.857 1.00 58.07 111 ASN D CA 1
ATOM 7362 C C . ASN D 1 111 ? 18.742 34.093 -4.706 1.00 60.98 111 ASN D C 1
ATOM 7363 O O . ASN D 1 111 ? 19.251 35.160 -5.134 1.00 57.55 111 ASN D O 1
ATOM 7368 N N . ALA D 1 112 ? 19.231 32.864 -4.957 1.00 58.67 112 ALA D N 1
ATOM 7369 C CA . ALA D 1 112 ? 20.519 32.608 -5.658 1.00 61.13 112 ALA D CA 1
ATOM 7370 C C . ALA D 1 112 ? 20.365 32.636 -7.198 1.00 53.42 112 ALA D C 1
ATOM 7371 O O . ALA D 1 112 ? 21.376 32.298 -7.867 1.00 52.80 112 ALA D O 1
ATOM 7373 N N . ARG D 1 113 ? 19.195 33.053 -7.729 1.00 48.13 113 ARG D N 1
ATOM 7374 C CA . ARG D 1 113 ? 18.906 33.306 -9.180 1.00 55.21 113 ARG D CA 1
ATOM 7375 C C . ARG D 1 113 ? 18.651 34.804 -9.472 1.00 56.53 113 ARG D C 1
ATOM 7376 O O . ARG D 1 113 ? 18.399 35.129 -10.669 1.00 49.70 113 ARG D O 1
ATOM 7384 N N . LEU D 1 114 ? 18.638 35.663 -8.436 1.00 54.56 114 LEU D N 1
ATOM 7385 C CA . LEU D 1 114 ? 18.650 37.161 -8.526 1.00 56.65 114 LEU D CA 1
ATOM 7386 C C . LEU D 1 114 ? 20.042 37.632 -8.984 1.00 58.19 114 LEU D C 1
ATOM 7387 O O . LEU D 1 114 ? 20.942 37.772 -8.109 1.00 48.93 114 LEU D O 1
ATOM 7392 N N . VAL D 1 115 ? 20.176 37.858 -10.311 1.00 59.69 115 VAL D N 1
ATOM 7393 C CA . VAL D 1 115 ? 21.447 37.875 -11.111 1.00 56.40 115 VAL D CA 1
ATOM 7394 C C . VAL D 1 115 ? 21.929 39.314 -11.315 1.00 53.70 115 VAL D C 1
ATOM 7395 O O . VAL D 1 115 ? 21.123 40.242 -11.235 1.00 47.83 115 VAL D O 1
ATOM 7399 N N . PRO D 1 116 ? 23.236 39.546 -11.628 1.00 50.55 116 PRO D N 1
ATOM 7400 C CA . PRO D 1 116 ? 23.747 40.900 -11.861 1.00 56.35 116 PRO D CA 1
ATOM 7401 C C . PRO D 1 116 ? 22.967 41.737 -12.894 1.00 57.68 116 PRO D C 1
ATOM 7402 O O . PRO D 1 116 ? 23.133 42.931 -12.859 1.00 54.99 116 PRO D O 1
ATOM 7406 N N . GLU D 1 117 ? 22.165 41.107 -13.768 1.00 60.28 117 GLU D N 1
ATOM 7407 C CA . GLU D 1 117 ? 21.401 41.772 -14.863 1.00 58.78 117 GLU D CA 1
ATOM 7408 C C . GLU D 1 117 ? 19.936 41.944 -14.455 1.00 57.50 117 GLU D C 1
ATOM 7409 O O . GLU D 1 117 ? 19.210 42.721 -15.136 1.00 44.90 117 GLU D O 1
ATOM 7415 N N . ASP D 1 118 ? 19.513 41.263 -13.384 1.00 53.28 118 ASP D N 1
ATOM 7416 C CA . ASP D 1 118 ? 18.161 41.447 -12.802 1.00 55.31 118 ASP D CA 1
ATOM 7417 C C . ASP D 1 118 ? 18.069 42.879 -12.283 1.00 60.22 118 ASP D C 1
ATOM 7418 O O . ASP D 1 118 ? 16.979 43.468 -12.399 1.00 65.75 118 ASP D O 1
ATOM 7423 N N . LEU D 1 119 ? 19.181 43.404 -11.756 1.00 58.29 119 LEU D N 1
ATOM 7424 C CA . LEU D 1 119 ? 19.257 44.758 -11.162 1.00 58.13 119 LEU D CA 1
ATOM 7425 C C . LEU D 1 119 ? 18.995 45.781 -12.263 1.00 59.80 119 LEU D C 1
ATOM 7426 O O . LEU D 1 119 ? 19.853 46.026 -13.107 1.00 59.35 119 LEU D O 1
ATOM 7431 N N . PRO D 1 120 ? 17.793 46.396 -12.299 1.00 67.31 120 PRO D N 1
ATOM 7432 C CA . PRO D 1 120 ? 17.470 47.444 -13.263 1.00 66.57 120 PRO D CA 1
ATOM 7433 C C . PRO D 1 120 ? 17.502 48.857 -12.664 1.00 63.25 120 PRO D C 1
ATOM 7434 O O . PRO D 1 120 ? 16.900 49.073 -11.615 1.00 59.46 120 PRO D O 1
ATOM 7438 N N . ALA D 1 121 ? 18.154 49.787 -13.365 1.00 58.32 121 ALA D N 1
ATOM 7439 C CA . ALA D 1 121 ? 18.365 51.193 -12.949 1.00 56.86 121 ALA D CA 1
ATOM 7440 C C . ALA D 1 121 ? 17.220 51.693 -12.063 1.00 54.98 121 ALA D C 1
ATOM 7441 O O . ALA D 1 121 ? 17.540 52.306 -11.034 1.00 50.45 121 ALA D O 1
ATOM 7443 N N . THR D 1 122 ? 15.954 51.484 -12.464 1.00 61.74 122 THR D N 1
ATOM 7444 C CA . THR D 1 122 ? 14.744 52.149 -11.877 1.00 61.35 122 THR D CA 1
ATOM 7445 C C . THR D 1 122 ? 14.406 51.611 -10.481 1.00 57.34 122 THR D C 1
ATOM 7446 O O . THR D 1 122 ? 13.648 52.307 -9.778 1.00 62.44 122 THR D O 1
ATOM 7450 N N . ALA D 1 123 ? 14.926 50.443 -10.089 1.00 52.62 123 ALA D N 1
ATOM 7451 C CA . ALA D 1 123 ? 14.928 49.988 -8.676 1.00 56.26 123 ALA D CA 1
ATOM 7452 C C . ALA D 1 123 ? 15.700 51.006 -7.812 1.00 53.00 123 ALA D C 1
ATOM 7453 O O . ALA D 1 123 ? 15.210 51.364 -6.713 1.00 52.13 123 ALA D O 1
ATOM 7455 N N . PHE D 1 124 ? 16.814 51.526 -8.339 1.00 49.22 124 PHE D N 1
ATOM 7456 C CA . PHE D 1 124 ? 17.773 52.416 -7.633 1.00 45.71 124 PHE D CA 1
ATOM 7457 C C . PHE D 1 124 ? 17.380 53.891 -7.713 1.00 45.47 124 PHE D C 1
ATOM 7458 O O . PHE D 1 124 ? 18.005 54.679 -6.972 1.00 42.22 124 PHE D O 1
ATOM 7466 N N . GLN D 1 125 ? 16.406 54.274 -8.548 1.00 49.47 125 GLN D N 1
ATOM 7467 C CA . GLN D 1 125 ? 16.077 55.707 -8.814 1.00 52.14 125 GLN D CA 1
ATOM 7468 C C . GLN D 1 125 ? 15.336 56.304 -7.615 1.00 49.33 125 GLN D C 1
ATOM 7469 O O . GLN D 1 125 ? 14.409 55.638 -7.116 1.00 46.46 125 GLN D O 1
ATOM 7475 N N . GLY D 1 126 ? 15.770 57.500 -7.185 1.00 45.24 126 GLY D N 1
ATOM 7476 C CA . GLY D 1 126 ? 15.291 58.258 -6.012 1.00 47.07 126 GLY D CA 1
ATOM 7477 C C . GLY D 1 126 ? 15.727 57.661 -4.681 1.00 43.65 126 GLY D C 1
ATOM 7478 O O . GLY D 1 126 ? 15.330 58.198 -3.637 1.00 45.58 126 GLY D O 1
ATOM 7479 N N . VAL D 1 127 ? 16.533 56.602 -4.704 1.00 43.83 127 VAL D N 1
ATOM 7480 C CA . VAL D 1 127 ? 16.938 55.827 -3.496 1.00 44.04 127 VAL D CA 1
ATOM 7481 C C . VAL D 1 127 ? 18.047 56.618 -2.793 1.00 43.56 127 VAL D C 1
ATOM 7482 O O . VAL D 1 127 ? 18.989 57.019 -3.486 1.00 42.13 127 VAL D O 1
ATOM 7486 N N . GLY D 1 128 ? 17.915 56.841 -1.477 1.00 39.89 128 GLY D N 1
ATOM 7487 C CA . GLY D 1 128 ? 18.935 57.467 -0.612 1.00 37.20 128 GLY D CA 1
ATOM 7488 C C . GLY D 1 128 ? 19.949 56.468 -0.062 1.00 36.01 128 GLY D C 1
ATOM 7489 O O . GLY D 1 128 ? 21.103 56.868 0.144 1.00 35.71 128 GLY D O 1
ATOM 7490 N N . VAL D 1 129 ? 19.570 55.201 0.148 1.00 35.41 129 VAL D N 1
ATOM 7491 C CA . VAL D 1 129 ? 20.442 54.196 0.827 1.00 32.46 129 VAL D CA 1
ATOM 7492 C C . VAL D 1 129 ? 20.232 52.850 0.153 1.00 33.53 129 VAL D C 1
ATOM 7493 O O . VAL D 1 129 ? 19.086 52.397 0.110 1.00 38.77 129 VAL D O 1
ATOM 7497 N N . VAL D 1 130 ? 21.296 52.246 -0.358 1.00 33.94 130 VAL D N 1
ATOM 7498 C CA . VAL D 1 130 ? 21.284 50.833 -0.836 1.00 36.81 130 VAL D CA 1
ATOM 7499 C C . VAL D 1 130 ? 21.871 49.968 0.290 1.00 36.76 130 VAL D C 1
ATOM 7500 O O . VAL D 1 130 ? 23.011 50.256 0.712 1.00 33.77 130 VAL D O 1
ATOM 7504 N N . LEU D 1 131 ? 21.082 49.015 0.804 1.00 37.10 131 LEU D N 1
ATOM 7505 C CA . LEU D 1 131 ? 21.404 48.107 1.945 1.00 34.53 131 LEU D CA 1
ATOM 7506 C C . LEU D 1 131 ? 21.695 46.729 1.364 1.00 35.66 131 LEU D C 1
ATOM 7507 O O . LEU D 1 131 ? 20.802 46.168 0.744 1.00 38.59 131 LEU D O 1
ATOM 7512 N N . LEU D 1 132 ? 22.921 46.240 1.521 1.00 37.22 132 LEU D N 1
ATOM 7513 C CA . LEU D 1 132 ? 23.358 44.931 0.997 1.00 40.23 132 LEU D CA 1
ATOM 7514 C C . LEU D 1 132 ? 23.690 44.022 2.190 1.00 51.49 132 LEU D C 1
ATOM 7515 O O . LEU D 1 132 ? 24.414 44.491 3.106 1.00 46.51 132 LEU D O 1
ATOM 7520 N N . GLN D 1 133 ? 23.087 42.823 2.209 1.00 57.99 133 GLN D N 1
ATOM 7521 C CA . GLN D 1 133 ? 23.598 41.602 2.890 1.00 63.89 133 GLN D CA 1
ATOM 7522 C C . GLN D 1 133 ? 23.998 40.590 1.805 1.00 67.05 133 GLN D C 1
ATOM 7523 O O . GLN D 1 133 ? 23.959 40.972 0.618 1.00 75.07 133 GLN D O 1
ATOM 7529 N N . LEU D 1 134 ? 24.434 39.381 2.190 1.00 69.45 134 LEU D N 1
ATOM 7530 C CA . LEU D 1 134 ? 25.108 38.401 1.282 1.00 63.57 134 LEU D CA 1
ATOM 7531 C C . LEU D 1 134 ? 24.286 37.109 1.184 1.00 67.01 134 LEU D C 1
ATOM 7532 O O . LEU D 1 134 ? 24.866 36.070 0.783 1.00 66.19 134 LEU D O 1
ATOM 7537 N N . GLU D 1 135 ? 22.983 37.197 1.485 1.00 66.43 135 GLU D N 1
ATOM 7538 C CA . GLU D 1 135 ? 21.984 36.111 1.282 1.00 65.07 135 GLU D CA 1
ATOM 7539 C C . GLU D 1 135 ? 21.452 36.178 -0.157 1.00 61.62 135 GLU D C 1
ATOM 7540 O O . GLU D 1 135 ? 20.403 35.547 -0.436 1.00 54.31 135 GLU D O 1
ATOM 7546 N N . ILE D 1 136 ? 22.167 36.923 -1.016 1.00 60.32 136 ILE D N 1
ATOM 7547 C CA . ILE D 1 136 ? 22.055 36.964 -2.509 1.00 53.13 136 ILE D CA 1
ATOM 7548 C C . ILE D 1 136 ? 23.470 36.809 -3.083 1.00 50.21 136 ILE D C 1
ATOM 7549 O O . ILE D 1 136 ? 24.450 36.958 -2.359 1.00 44.30 136 ILE D O 1
ATOM 7554 N N . PRO D 1 137 ? 23.650 36.477 -4.384 1.00 54.19 137 PRO D N 1
ATOM 7555 C CA . PRO D 1 137 ? 24.991 36.283 -4.946 1.00 54.84 137 PRO D CA 1
ATOM 7556 C C . PRO D 1 137 ? 25.939 37.475 -4.745 1.00 59.15 137 PRO D C 1
ATOM 7557 O O . PRO D 1 137 ? 25.476 38.533 -4.342 1.00 63.71 137 PRO D O 1
ATOM 7561 N N . LEU D 1 138 ? 27.224 37.272 -5.054 1.00 59.57 138 LEU D N 1
ATOM 7562 C CA . LEU D 1 138 ? 28.323 38.245 -4.828 1.00 58.81 138 LEU D CA 1
ATOM 7563 C C . LEU D 1 138 ? 28.396 39.279 -5.961 1.00 67.03 138 LEU D C 1
ATOM 7564 O O . LEU D 1 138 ? 28.454 40.489 -5.642 1.00 72.80 138 LEU D O 1
ATOM 7569 N N . GLU D 1 139 ? 28.444 38.855 -7.228 1.00 65.27 139 GLU D N 1
ATOM 7570 C CA . GLU D 1 139 ? 28.544 39.806 -8.370 1.00 63.31 139 GLU D CA 1
ATOM 7571 C C . GLU D 1 139 ? 27.322 40.720 -8.346 1.00 60.50 139 GLU D C 1
ATOM 7572 O O . GLU D 1 139 ? 27.446 41.856 -8.820 1.00 67.64 139 GLU D O 1
ATOM 7578 N N . THR D 1 140 ? 26.193 40.239 -7.817 1.00 56.39 140 THR D N 1
ATOM 7579 C CA . THR D 1 140 ? 24.957 41.044 -7.616 1.00 55.10 140 THR D CA 1
ATOM 7580 C C . THR D 1 140 ? 25.185 42.085 -6.502 1.00 57.38 140 THR D C 1
ATOM 7581 O O . THR D 1 140 ? 24.347 43.003 -6.392 1.00 46.50 140 THR D O 1
ATOM 7585 N N . VAL D 1 141 ? 26.264 41.954 -5.713 1.00 58.30 141 VAL D N 1
ATOM 7586 C CA . VAL D 1 141 ? 26.640 42.886 -4.603 1.00 62.24 141 VAL D CA 1
ATOM 7587 C C . VAL D 1 141 ? 27.658 43.906 -5.130 1.00 57.73 141 VAL D C 1
ATOM 7588 O O . VAL D 1 141 ? 27.599 45.075 -4.692 1.00 48.71 141 VAL D O 1
ATOM 7592 N N . VAL D 1 142 ? 28.574 43.481 -6.002 1.00 56.89 142 VAL D N 1
ATOM 7593 C CA . VAL D 1 142 ? 29.596 44.370 -6.637 1.00 60.94 142 VAL D CA 1
ATOM 7594 C C . VAL D 1 142 ? 28.856 45.299 -7.601 1.00 55.10 142 VAL D C 1
ATOM 7595 O O . VAL D 1 142 ? 29.188 46.514 -7.668 1.00 46.36 142 VAL D O 1
ATOM 7599 N N . ARG D 1 143 ? 27.829 44.744 -8.246 1.00 53.16 143 ARG D N 1
ATOM 7600 C CA . ARG D 1 143 ? 26.992 45.440 -9.245 1.00 47.49 143 ARG D CA 1
ATOM 7601 C C . ARG D 1 143 ? 25.973 46.334 -8.543 1.00 41.26 143 ARG D C 1
ATOM 7602 O O . ARG D 1 143 ? 25.716 47.408 -9.072 1.00 44.16 143 ARG D O 1
ATOM 7610 N N . ALA D 1 144 ? 25.362 45.890 -7.446 1.00 37.81 144 ALA D N 1
ATOM 7611 C CA . ALA D 1 144 ? 24.345 46.674 -6.697 1.00 37.20 144 ALA D CA 1
ATOM 7612 C C . ALA D 1 144 ? 25.001 47.900 -6.037 1.00 32.91 144 ALA D C 1
ATOM 7613 O O . ALA D 1 144 ? 24.309 48.929 -5.900 1.00 32.14 144 ALA D O 1
ATOM 7615 N N . ALA D 1 145 ? 26.269 47.782 -5.625 1.00 28.59 145 ALA D N 1
ATOM 7616 C CA . ALA D 1 145 ? 27.082 48.897 -5.109 1.00 32.85 145 ALA D CA 1
ATOM 7617 C C . ALA D 1 145 ? 27.220 49.935 -6.228 1.00 33.26 145 ALA D C 1
ATOM 7618 O O . ALA D 1 145 ? 26.802 51.069 -6.001 1.00 33.76 145 ALA D O 1
ATOM 7620 N N . ALA D 1 146 ? 27.670 49.515 -7.416 1.00 32.71 146 ALA D N 1
ATOM 7621 C CA . ALA D 1 146 ? 27.988 50.397 -8.562 1.00 30.76 146 ALA D CA 1
ATOM 7622 C C . ALA D 1 146 ? 26.737 51.157 -9.024 1.00 30.95 146 ALA D C 1
ATOM 7623 O O . ALA D 1 146 ? 26.848 52.356 -9.349 1.00 30.14 146 ALA D O 1
ATOM 7625 N N . LEU D 1 147 ? 25.579 50.506 -9.044 1.00 30.91 147 LEU D N 1
ATOM 7626 C CA . LEU D 1 147 ? 24.332 51.127 -9.542 1.00 32.37 147 LEU D CA 1
ATOM 7627 C C . LEU D 1 147 ? 23.777 52.067 -8.472 1.00 32.33 147 LEU D C 1
ATOM 7628 O O . LEU D 1 147 ? 23.266 53.121 -8.847 1.00 34.41 147 LEU D O 1
ATOM 7633 N N . GLY D 1 148 ? 23.868 51.708 -7.192 1.00 29.50 148 GLY D N 1
ATOM 7634 C CA . GLY D 1 148 ? 23.449 52.621 -6.124 1.00 27.22 148 GLY D CA 1
ATOM 7635 C C . GLY D 1 148 ? 24.285 53.886 -6.125 1.00 27.13 148 GLY D C 1
ATOM 7636 O O . GLY D 1 148 ? 23.767 54.952 -5.751 1.00 23.03 148 GLY D O 1
ATOM 7637 N N . ARG D 1 149 ? 25.564 53.754 -6.469 1.00 30.27 149 ARG D N 1
ATOM 7638 C CA . ARG D 1 149 ? 26.522 54.883 -6.578 1.00 34.28 149 ARG D CA 1
ATOM 7639 C C . ARG D 1 149 ? 26.069 55.770 -7.751 1.00 33.78 149 ARG D C 1
ATOM 7640 O O . ARG D 1 149 ? 25.977 57.001 -7.578 1.00 32.25 149 ARG D O 1
ATOM 7648 N N . LYS D 1 150 ? 25.719 55.157 -8.885 1.00 34.98 150 LYS D N 1
ATOM 7649 C CA . LYS D 1 150 ? 25.275 55.875 -10.118 1.00 38.37 150 LYS D CA 1
ATOM 7650 C C . LYS D 1 150 ? 23.965 56.642 -9.854 1.00 34.22 150 LYS D C 1
ATOM 7651 O O . LYS D 1 150 ? 23.781 57.727 -10.465 1.00 28.14 150 LYS D O 1
ATOM 7657 N N . ALA D 1 151 ? 23.117 56.151 -8.942 1.00 33.55 151 ALA D N 1
ATOM 7658 C CA . ALA D 1 151 ? 21.828 56.782 -8.584 1.00 32.85 151 ALA D CA 1
ATOM 7659 C C . ALA D 1 151 ? 22.016 57.783 -7.435 1.00 34.53 151 ALA D C 1
ATOM 7660 O O . ALA D 1 151 ? 21.034 58.402 -7.020 1.00 38.24 151 ALA D O 1
ATOM 7662 N N . GLY D 1 152 ? 23.230 57.945 -6.920 1.00 34.87 152 GLY D N 1
ATOM 7663 C CA . GLY D 1 152 ? 23.487 58.854 -5.785 1.00 38.23 152 GLY D CA 1
ATOM 7664 C C . GLY D 1 152 ? 22.907 58.368 -4.459 1.00 39.08 152 GLY D C 1
ATOM 7665 O O . GLY D 1 152 ? 22.485 59.227 -3.657 1.00 40.02 152 GLY D O 1
ATOM 7666 N N . ALA D 1 153 ? 22.934 57.056 -4.200 1.00 37.42 153 ALA D N 1
ATOM 7667 C CA . ALA D 1 153 ? 22.645 56.447 -2.879 1.00 39.00 153 ALA D CA 1
ATOM 7668 C C . ALA D 1 153 ? 23.936 56.187 -2.095 1.00 37.41 153 ALA D C 1
ATOM 7669 O O . ALA D 1 153 ? 24.967 55.802 -2.698 1.00 38.42 153 ALA D O 1
ATOM 7671 N N . ARG D 1 154 ? 23.835 56.317 -0.777 1.00 36.34 154 ARG D N 1
ATOM 7672 C CA . ARG D 1 154 ? 24.816 55.811 0.208 1.00 41.34 154 ARG D CA 1
ATOM 7673 C C . ARG D 1 154 ? 24.758 54.279 0.183 1.00 39.06 154 ARG D C 1
ATOM 7674 O O . ARG D 1 154 ? 23.647 53.750 0.308 1.00 40.00 154 ARG D O 1
ATOM 7682 N N . ILE D 1 155 ? 25.890 53.590 -0.002 1.00 36.13 155 ILE D N 1
ATOM 7683 C CA . ILE D 1 155 ? 25.952 52.096 0.036 1.00 35.86 155 ILE D CA 1
ATOM 7684 C C . ILE D 1 155 ? 26.288 51.657 1.463 1.00 33.88 155 ILE D C 1
ATOM 7685 O O . ILE D 1 155 ? 27.427 51.897 1.900 1.00 35.29 155 ILE D O 1
ATOM 7690 N N . LEU D 1 156 ? 25.320 51.034 2.142 1.00 33.93 156 LEU D N 1
ATOM 7691 C CA . LEU D 1 156 ? 25.469 50.338 3.450 1.00 34.80 156 LEU D CA 1
ATOM 7692 C C . LEU D 1 156 ? 25.594 48.819 3.205 1.00 36.95 156 LEU D C 1
ATOM 7693 O O . LEU D 1 156 ? 24.590 48.201 2.777 1.00 35.33 156 LEU D O 1
ATOM 7698 N N . LEU D 1 157 ? 26.770 48.224 3.407 1.00 39.30 157 LEU D N 1
ATOM 7699 C CA . LEU D 1 157 ? 26.920 46.745 3.323 1.00 44.43 157 LEU D CA 1
ATOM 7700 C C . LEU D 1 157 ? 26.815 46.124 4.723 1.00 48.74 157 LEU D C 1
ATOM 7701 O O . LEU D 1 157 ? 27.756 46.307 5.522 1.00 50.39 157 LEU D O 1
ATOM 7706 N N . ASN D 1 158 ? 25.723 45.401 4.985 1.00 46.52 158 ASN D N 1
ATOM 7707 C CA . ASN D 1 158 ? 25.580 44.487 6.149 1.00 47.88 158 ASN D CA 1
ATOM 7708 C C . ASN D 1 158 ? 26.076 43.088 5.732 1.00 50.87 158 ASN D C 1
ATOM 7709 O O . ASN D 1 158 ? 25.263 42.311 5.181 1.00 53.08 158 ASN D O 1
ATOM 7714 N N . ALA D 1 159 ? 27.361 42.783 5.975 1.00 48.61 159 ALA D N 1
ATOM 7715 C CA . ALA D 1 159 ? 28.046 41.511 5.613 1.00 51.58 159 ALA D CA 1
ATOM 7716 C C . ALA D 1 159 ? 27.706 40.382 6.606 1.00 52.09 159 ALA D C 1
ATOM 7717 O O . ALA D 1 159 ? 28.411 40.281 7.625 1.00 47.34 159 ALA D O 1
ATOM 7719 N N . ALA D 1 160 ? 26.718 39.524 6.317 1.00 52.74 160 ALA D N 1
ATOM 7720 C CA . ALA D 1 160 ? 26.166 38.555 7.304 1.00 63.99 160 ALA D CA 1
ATOM 7721 C C . ALA D 1 160 ? 25.853 37.185 6.683 1.00 70.34 160 ALA D C 1
ATOM 7722 O O . ALA D 1 160 ? 24.682 36.945 6.356 1.00 56.54 160 ALA D O 1
ATOM 7724 N N . PRO D 1 161 ? 26.818 36.212 6.577 1.00 71.94 161 PRO D N 1
ATOM 7725 C CA . PRO D 1 161 ? 28.102 36.208 7.290 1.00 76.01 161 PRO D CA 1
ATOM 7726 C C . PRO D 1 161 ? 29.305 36.799 6.541 1.00 84.88 161 PRO D C 1
ATOM 7727 O O . PRO D 1 161 ? 29.134 37.202 5.402 1.00 96.61 161 PRO D O 1
ATOM 7731 N N . ALA D 1 162 ? 30.486 36.770 7.175 1.00 84.90 162 ALA D N 1
ATOM 7732 C CA . ALA D 1 162 ? 31.763 37.328 6.660 1.00 82.00 162 ALA D CA 1
ATOM 7733 C C . ALA D 1 162 ? 32.399 36.389 5.619 1.00 83.42 162 ALA D C 1
ATOM 7734 O O . ALA D 1 162 ? 32.206 35.167 5.738 1.00 84.23 162 ALA D O 1
ATOM 7736 N N . HIS D 1 163 ? 33.118 36.966 4.641 1.00 87.27 163 HIS D N 1
ATOM 7737 C CA . HIS D 1 163 ? 34.012 36.302 3.644 1.00 88.97 163 HIS D CA 1
ATOM 7738 C C . HIS D 1 163 ? 35.371 37.033 3.613 1.00 92.20 163 HIS D C 1
ATOM 7739 O O . HIS D 1 163 ? 35.693 37.729 4.607 1.00 81.59 163 HIS D O 1
ATOM 7746 N N . ALA D 1 164 ? 36.164 36.870 2.543 1.00 94.84 164 ALA D N 1
ATOM 7747 C CA . ALA D 1 164 ? 37.378 37.680 2.257 1.00 88.04 164 ALA D CA 1
ATOM 7748 C C . ALA D 1 164 ? 37.034 38.723 1.181 1.00 80.12 164 ALA D C 1
ATOM 7749 O O . ALA D 1 164 ? 36.771 38.330 0.035 1.00 76.03 164 ALA D O 1
ATOM 7751 N N . LEU D 1 165 ? 37.007 40.006 1.547 1.00 77.52 165 LEU D N 1
ATOM 7752 C CA . LEU D 1 165 ? 36.632 41.117 0.632 1.00 85.64 165 LEU D CA 1
ATOM 7753 C C . LEU D 1 165 ? 37.904 41.796 0.131 1.00 90.28 165 LEU D C 1
ATOM 7754 O O . LEU D 1 165 ? 38.697 42.267 0.946 1.00 98.40 165 LEU D O 1
ATOM 7759 N N . PRO D 1 166 ? 38.155 41.876 -1.199 1.00 87.45 166 PRO D N 1
ATOM 7760 C CA . PRO D 1 166 ? 39.240 42.717 -1.711 1.00 89.52 166 PRO D CA 1
ATOM 7761 C C . PRO D 1 166 ? 38.848 44.199 -1.575 1.00 97.01 166 PRO D C 1
ATOM 7762 O O . PRO D 1 166 ? 37.671 44.495 -1.726 1.00 94.54 166 PRO D O 1
ATOM 7766 N N . SER D 1 167 ? 39.818 45.083 -1.291 1.00 101.46 167 SER D N 1
ATOM 7767 C CA . SER D 1 167 ? 39.619 46.547 -1.073 1.00 103.38 167 SER D CA 1
ATOM 7768 C C . SER D 1 167 ? 38.968 47.194 -2.308 1.00 115.83 167 SER D C 1
ATOM 7769 O O . SER D 1 167 ? 38.707 48.421 -2.264 1.00 115.52 167 SER D O 1
ATOM 7772 N N . GLU D 1 168 ? 38.772 46.397 -3.371 1.00 120.55 168 GLU D N 1
ATOM 7773 C CA . GLU D 1 168 ? 37.798 46.596 -4.485 1.00 113.96 168 GLU D CA 1
ATOM 7774 C C . GLU D 1 168 ? 36.408 46.936 -3.918 1.00 106.15 168 GLU D C 1
ATOM 7775 O O . GLU D 1 168 ? 35.791 47.892 -4.423 1.00 106.59 168 GLU D O 1
ATOM 7781 N N . ILE D 1 169 ? 35.941 46.195 -2.905 1.00 96.55 169 ILE D N 1
ATOM 7782 C CA . ILE D 1 169 ? 34.530 46.233 -2.406 1.00 93.89 169 ILE D CA 1
ATOM 7783 C C . ILE D 1 169 ? 34.461 46.935 -1.035 1.00 90.52 169 ILE D C 1
ATOM 7784 O O . ILE D 1 169 ? 33.501 46.658 -0.293 1.00 90.27 169 ILE D O 1
ATOM 7789 N N . LEU D 1 170 ? 35.407 47.834 -0.721 1.00 77.76 170 LEU D N 1
ATOM 7790 C CA . LEU D 1 170 ? 35.418 48.624 0.549 1.00 80.11 170 LEU D CA 1
ATOM 7791 C C . LEU D 1 170 ? 35.808 50.096 0.295 1.00 79.28 170 LEU D C 1
ATOM 7792 O O . LEU D 1 170 ? 35.568 50.946 1.195 1.00 58.73 170 LEU D O 1
ATOM 7797 N N . GLN D 1 171 ? 36.396 50.406 -0.867 1.00 80.74 171 GLN D N 1
ATOM 7798 C CA . GLN D 1 171 ? 36.475 51.793 -1.408 1.00 78.47 171 GLN D CA 1
ATOM 7799 C C . GLN D 1 171 ? 35.201 52.090 -2.217 1.00 71.99 171 GLN D C 1
ATOM 7800 O O . GLN D 1 171 ? 35.061 53.245 -2.686 1.00 68.80 171 GLN D O 1
ATOM 7806 N N . SER D 1 172 ? 34.315 51.090 -2.355 1.00 62.14 172 SER D N 1
ATOM 7807 C CA . SER D 1 172 ? 33.005 51.143 -3.067 1.00 61.64 172 SER D CA 1
ATOM 7808 C C . SER D 1 172 ? 31.848 51.457 -2.103 1.00 57.09 172 SER D C 1
ATOM 7809 O O . SER D 1 172 ? 30.813 51.983 -2.569 1.00 59.66 172 SER D O 1
ATOM 7812 N N . VAL D 1 173 ? 32.009 51.097 -0.827 1.00 52.75 173 VAL D N 1
ATOM 7813 C CA . VAL D 1 173 ? 30.954 51.071 0.233 1.00 50.27 173 VAL D CA 1
ATOM 7814 C C . VAL D 1 173 ? 31.055 52.358 1.073 1.00 46.85 173 VAL D C 1
ATOM 7815 O O . VAL D 1 173 ? 32.190 52.813 1.324 1.00 46.46 173 VAL D O 1
ATOM 7819 N N . ASP D 1 174 ? 29.921 52.956 1.462 1.00 42.11 174 ASP D N 1
ATOM 7820 C CA . ASP D 1 174 ? 29.904 54.221 2.251 1.00 44.55 174 ASP D CA 1
ATOM 7821 C C . ASP D 1 174 ? 29.848 53.905 3.754 1.00 44.36 174 ASP D C 1
ATOM 7822 O O . ASP D 1 174 ? 30.129 54.820 4.552 1.00 50.84 174 ASP D O 1
ATOM 7827 N N . LEU D 1 175 ? 29.494 52.671 4.123 1.00 42.23 175 LEU D N 1
ATOM 7828 C CA . LEU D 1 175 ? 29.406 52.214 5.530 1.00 38.12 175 LEU D CA 1
ATOM 7829 C C . LEU D 1 175 ? 29.369 50.684 5.563 1.00 41.38 175 LEU D C 1
ATOM 7830 O O . LEU D 1 175 ? 28.546 50.088 4.844 1.00 41.88 175 LEU D O 1
ATOM 7835 N N . LEU D 1 176 ? 30.256 50.084 6.364 1.00 44.09 176 LEU D N 1
ATOM 7836 C CA . LEU D 1 176 ? 30.345 48.620 6.607 1.00 45.36 176 LEU D CA 1
ATOM 7837 C C . LEU D 1 176 ? 29.736 48.296 7.979 1.00 43.93 176 LEU D C 1
ATOM 7838 O O . LEU D 1 176 ? 30.101 48.963 8.954 1.00 45.38 176 LEU D O 1
ATOM 7843 N N . LEU D 1 177 ? 28.823 47.323 8.054 1.00 45.47 177 LEU D N 1
ATOM 7844 C CA . LEU D 1 177 ? 28.028 47.033 9.272 1.00 43.20 177 LEU D CA 1
ATOM 7845 C C . LEU D 1 177 ? 28.096 45.538 9.600 1.00 48.23 177 LEU D C 1
ATOM 7846 O O . LEU D 1 177 ? 27.443 44.742 8.871 1.00 46.83 177 LEU D O 1
ATOM 7851 N N . VAL D 1 178 ? 28.771 45.196 10.710 1.00 51.31 178 VAL D N 1
ATOM 7852 C CA . VAL D 1 178 ? 29.175 43.805 11.075 1.00 53.55 178 VAL D CA 1
ATOM 7853 C C . VAL D 1 178 ? 28.896 43.547 12.561 1.00 58.90 178 VAL D C 1
ATOM 7854 O O . VAL D 1 178 ? 28.823 44.526 13.343 1.00 60.58 178 VAL D O 1
ATOM 7858 N N . ASN D 1 179 ? 28.787 42.264 12.930 1.00 58.37 179 ASN D N 1
ATOM 7859 C CA . ASN D 1 179 ? 28.753 41.771 14.331 1.00 52.97 179 ASN D CA 1
ATOM 7860 C C . ASN D 1 179 ? 30.112 41.143 14.662 1.00 54.13 179 ASN D C 1
ATOM 7861 O O . ASN D 1 179 ? 30.983 41.115 13.776 1.00 49.34 179 ASN D O 1
ATOM 7866 N N . GLU D 1 180 ? 30.277 40.665 15.902 1.00 69.19 180 GLU D N 1
ATOM 7867 C CA . GLU D 1 180 ? 31.526 40.046 16.433 1.00 76.19 180 GLU D CA 1
ATOM 7868 C C . GLU D 1 180 ? 32.066 39.006 15.449 1.00 74.02 180 GLU D C 1
ATOM 7869 O O . GLU D 1 180 ? 33.212 39.189 14.970 1.00 61.12 180 GLU D O 1
ATOM 7875 N N . VAL D 1 181 ? 31.249 37.972 15.187 1.00 78.06 181 VAL D N 1
ATOM 7876 C CA . VAL D 1 181 ? 31.572 36.744 14.389 1.00 78.61 181 VAL D CA 1
ATOM 7877 C C . VAL D 1 181 ? 32.184 37.154 13.037 1.00 80.45 181 VAL D C 1
ATOM 7878 O O . VAL D 1 181 ? 33.175 36.504 12.634 1.00 82.19 181 VAL D O 1
ATOM 7882 N N . GLU D 1 182 ? 31.633 38.197 12.389 1.00 81.14 182 GLU D N 1
ATOM 7883 C CA . GLU D 1 182 ? 31.977 38.658 11.009 1.00 76.75 182 GLU D CA 1
ATOM 7884 C C . GLU D 1 182 ? 33.277 39.477 11.027 1.00 76.65 182 GLU D C 1
ATOM 7885 O O . GLU D 1 182 ? 34.138 39.255 10.145 1.00 66.96 182 GLU D O 1
ATOM 7891 N N . ALA D 1 183 ? 33.387 40.402 11.988 1.00 82.47 183 ALA D N 1
ATOM 7892 C CA . ALA D 1 183 ? 34.590 41.215 12.289 1.00 82.68 183 ALA D CA 1
ATOM 7893 C C . ALA D 1 183 ? 35.806 40.306 12.532 1.00 86.26 183 ALA D C 1
ATOM 7894 O O . ALA D 1 183 ? 36.940 40.779 12.302 1.00 82.21 183 ALA D O 1
ATOM 7896 N N . ALA D 1 184 ? 35.576 39.057 12.969 1.00 91.28 184 ALA D N 1
ATOM 7897 C CA . ALA D 1 184 ? 36.605 38.077 13.405 1.00 101.17 184 ALA D CA 1
ATOM 7898 C C . ALA D 1 184 ? 37.262 37.375 12.207 1.00 104.99 184 ALA D C 1
ATOM 7899 O O . ALA D 1 184 ? 38.488 37.150 12.276 1.00 109.89 184 ALA D O 1
ATOM 7901 N N . GLN D 1 185 ? 36.484 37.018 11.175 1.00 110.58 185 GLN D N 1
ATOM 7902 C CA . GLN D 1 185 ? 36.977 36.349 9.933 1.00 112.10 185 GLN D CA 1
ATOM 7903 C C . GLN D 1 185 ? 37.065 37.364 8.779 1.00 111.97 185 GLN D C 1
ATOM 7904 O O . GLN D 1 185 ? 37.067 36.921 7.613 1.00 114.82 185 GLN D O 1
ATOM 7910 N N . LEU D 1 186 ? 37.160 38.665 9.089 1.00 107.35 186 LEU D N 1
ATOM 7911 C CA . LEU D 1 186 ? 37.412 39.766 8.115 1.00 105.79 186 LEU D CA 1
ATOM 7912 C C . LEU D 1 186 ? 38.750 40.439 8.451 1.00 100.58 186 LEU D C 1
ATOM 7913 O O . LEU D 1 186 ? 39.010 41.537 7.912 1.00 92.10 186 LEU D O 1
ATOM 7918 N N . THR D 1 187 ? 39.563 39.789 9.293 1.00 101.02 187 THR D N 1
ATOM 7919 C CA . THR D 1 187 ? 40.758 40.367 9.971 1.00 98.83 187 THR D CA 1
ATOM 7920 C C . THR D 1 187 ? 41.714 39.248 10.414 1.00 100.98 187 THR D C 1
ATOM 7921 O O . THR D 1 187 ? 42.945 39.438 10.256 1.00 97.88 187 THR D O 1
ATOM 7925 N N . GLU D 1 188 ? 41.161 38.161 10.981 1.00 102.14 188 GLU D N 1
ATOM 7926 C CA . GLU D 1 188 ? 41.854 36.908 11.412 1.00 101.53 188 GLU D CA 1
ATOM 7927 C C . GLU D 1 188 ? 42.605 37.148 12.735 1.00 105.82 188 GLU D C 1
ATOM 7928 O O . GLU D 1 188 ? 43.757 36.666 12.866 1.00 89.99 188 GLU D O 1
ATOM 7934 N N . ALA D 1 189 ? 41.938 37.827 13.684 1.00 112.97 189 ALA D N 1
ATOM 7935 C CA . ALA D 1 189 ? 42.413 38.170 15.050 1.00 112.62 189 ALA D CA 1
ATOM 7936 C C . ALA D 1 189 ? 41.373 37.721 16.092 1.00 114.14 189 ALA D C 1
ATOM 7937 O O . ALA D 1 189 ? 40.360 37.105 15.696 1.00 105.09 189 ALA D O 1
ATOM 7939 N N . SER D 1 190 ? 41.615 38.018 17.377 1.00 117.85 190 SER D N 1
ATOM 7940 C CA . SER D 1 190 ? 40.777 37.602 18.538 1.00 116.47 190 SER D CA 1
ATOM 7941 C C . SER D 1 190 ? 39.441 38.344 18.522 1.00 119.53 190 SER D C 1
ATOM 7942 O O . SER D 1 190 ? 39.423 39.573 18.584 1.00 104.96 190 SER D O 1
ATOM 7945 N N . PRO D 1 191 ? 38.287 37.635 18.437 1.00 128.30 191 PRO D N 1
ATOM 7946 C CA . PRO D 1 191 ? 36.976 38.279 18.549 1.00 128.95 191 PRO D CA 1
ATOM 7947 C C . PRO D 1 191 ? 36.897 39.212 19.756 1.00 126.61 191 PRO D C 1
ATOM 7948 O O . PRO D 1 191 ? 37.490 38.940 20.801 1.00 119.02 191 PRO D O 1
ATOM 7952 N N . PRO D 1 192 ? 36.156 40.338 19.645 1.00 121.77 192 PRO D N 1
ATOM 7953 C CA . PRO D 1 192 ? 36.250 41.416 20.628 1.00 120.45 192 PRO D CA 1
ATOM 7954 C C . PRO D 1 192 ? 35.523 41.095 21.945 1.00 116.65 192 PRO D C 1
ATOM 7955 O O . PRO D 1 192 ? 34.312 40.927 21.927 1.00 115.31 192 PRO D O 1
ATOM 7959 N N . ARG D 1 193 ? 36.284 41.016 23.043 1.00 111.22 193 ARG D N 1
ATOM 7960 C CA . ARG D 1 193 ? 35.772 40.813 24.427 1.00 108.22 193 ARG D CA 1
ATOM 7961 C C . ARG D 1 193 ? 35.171 42.133 24.934 1.00 108.76 193 ARG D C 1
ATOM 7962 O O . ARG D 1 193 ? 33.971 42.135 25.271 1.00 114.77 193 ARG D O 1
ATOM 7970 N N . THR D 1 194 ? 35.978 43.203 24.978 1.00 101.01 194 THR D N 1
ATOM 7971 C CA . THR D 1 194 ? 35.608 44.565 25.461 1.00 100.19 194 THR D CA 1
ATOM 7972 C C . THR D 1 194 ? 35.076 45.407 24.303 1.00 104.95 194 THR D C 1
ATOM 7973 O O . THR D 1 194 ? 35.044 44.942 23.168 1.00 104.98 194 THR D O 1
ATOM 7977 N N . PRO D 1 195 ? 34.618 46.660 24.547 1.00 111.99 195 PRO D N 1
ATOM 7978 C CA . PRO D 1 195 ? 34.502 47.656 23.481 1.00 109.74 195 PRO D CA 1
ATOM 7979 C C . PRO D 1 195 ? 35.873 48.130 22.963 1.00 113.72 195 PRO D C 1
ATOM 7980 O O . PRO D 1 195 ? 35.894 48.680 21.876 1.00 118.45 195 PRO D O 1
ATOM 7984 N N . GLU D 1 196 ? 36.956 47.924 23.736 1.00 111.67 196 GLU D N 1
ATOM 7985 C CA . GLU D 1 196 ? 38.368 48.230 23.352 1.00 105.76 196 GLU D CA 1
ATOM 7986 C C . GLU D 1 196 ? 38.874 47.200 22.332 1.00 99.75 196 GLU D C 1
ATOM 7987 O O . GLU D 1 196 ? 39.450 47.635 21.312 1.00 102.02 196 GLU D O 1
ATOM 7993 N N . GLU D 1 197 ? 38.675 45.898 22.589 1.00 87.28 197 GLU D N 1
ATOM 7994 C CA . GLU D 1 197 ? 39.069 44.795 21.661 1.00 89.17 197 GLU D CA 1
ATOM 7995 C C . GLU D 1 197 ? 38.181 44.819 20.403 1.00 93.03 197 GLU D C 1
ATOM 7996 O O . GLU D 1 197 ? 38.432 43.992 19.500 1.00 94.70 197 GLU D O 1
ATOM 8002 N N . ALA D 1 198 ? 37.185 45.718 20.352 1.00 95.56 198 ALA D N 1
ATOM 8003 C CA . ALA D 1 198 ? 36.316 46.002 19.182 1.00 94.17 198 ALA D CA 1
ATOM 8004 C C . ALA D 1 198 ? 36.792 47.279 18.474 1.00 94.67 198 ALA D C 1
ATOM 8005 O O . ALA D 1 198 ? 37.170 47.179 17.296 1.00 98.36 198 ALA D O 1
ATOM 8007 N N . LEU D 1 199 ? 36.791 48.427 19.168 1.00 90.50 199 LEU D N 1
ATOM 8008 C CA . LEU D 1 199 ? 37.227 49.750 18.629 1.00 85.81 199 LEU D CA 1
ATOM 8009 C C . LEU D 1 199 ? 38.581 49.615 17.923 1.00 80.29 199 LEU D C 1
ATOM 8010 O O . LEU D 1 199 ? 38.910 50.506 17.125 1.00 82.82 199 LEU D O 1
ATOM 8015 N N . ALA D 1 200 ? 39.339 48.563 18.240 1.00 78.03 200 ALA D N 1
ATOM 8016 C CA . ALA D 1 200 ? 40.588 48.165 17.553 1.00 78.24 200 ALA D CA 1
ATOM 8017 C C . ALA D 1 200 ? 40.241 47.477 16.226 1.00 77.38 200 ALA D C 1
ATOM 8018 O O . ALA D 1 200 ? 40.649 47.997 15.172 1.00 86.81 200 ALA D O 1
ATOM 8020 N N . LEU D 1 201 ? 39.501 46.364 16.281 1.00 74.58 201 LEU D N 1
ATOM 8021 C CA . LEU D 1 201 ? 39.007 45.611 15.093 1.00 80.27 201 LEU D CA 1
ATOM 8022 C C . LEU D 1 201 ? 38.298 46.543 14.102 1.00 80.05 201 LEU D C 1
ATOM 8023 O O . LEU D 1 201 ? 38.156 46.138 12.941 1.00 79.62 201 LEU D O 1
ATOM 8028 N N . ALA D 1 202 ? 37.818 47.703 14.562 1.00 86.23 202 ALA D N 1
ATOM 8029 C CA . ALA D 1 202 ? 37.205 48.771 13.736 1.00 85.53 202 ALA D CA 1
ATOM 8030 C C . ALA D 1 202 ? 38.266 49.373 12.804 1.00 81.72 202 ALA D C 1
ATOM 8031 O O . ALA D 1 202 ? 38.091 49.261 11.575 1.00 76.24 202 ALA D O 1
ATOM 8033 N N . ARG D 1 203 ? 39.334 49.953 13.367 1.00 84.29 203 ARG D N 1
ATOM 8034 C CA . ARG D 1 203 ? 40.460 50.570 12.606 1.00 87.75 203 ARG D CA 1
ATOM 8035 C C . ARG D 1 203 ? 41.153 49.513 11.738 1.00 90.37 203 ARG D C 1
ATOM 8036 O O . ARG D 1 203 ? 41.774 49.918 10.728 1.00 82.25 203 ARG D O 1
ATOM 8044 N N . GLN D 1 204 ? 41.064 48.228 12.122 1.00 90.13 204 GLN D N 1
ATOM 8045 C CA . GLN D 1 204 ? 41.642 47.082 11.361 1.00 91.27 204 GLN D CA 1
ATOM 8046 C C . GLN D 1 204 ? 40.763 46.779 10.137 1.00 87.97 204 GLN D C 1
ATOM 8047 O O . GLN D 1 204 ? 41.236 46.029 9.257 1.00 78.38 204 GLN D O 1
ATOM 8053 N N . LEU D 1 205 ? 39.540 47.327 10.080 1.00 93.76 205 LEU D N 1
ATOM 8054 C CA . LEU D 1 205 ? 38.695 47.367 8.851 1.00 90.83 205 LEU D CA 1
ATOM 8055 C C . LEU D 1 205 ? 38.831 48.752 8.202 1.00 86.61 205 LEU D C 1
ATOM 8056 O O . LEU D 1 205 ? 39.281 48.801 7.044 1.00 88.86 205 LEU D O 1
ATOM 8061 N N . ARG D 1 206 ? 38.513 49.833 8.927 1.00 86.76 206 ARG D N 1
ATOM 8062 C CA . ARG D 1 206 ? 38.652 51.238 8.442 1.00 90.51 206 ARG D CA 1
ATOM 8063 C C . ARG D 1 206 ? 40.004 51.379 7.729 1.00 101.94 206 ARG D C 1
ATOM 8064 O O . ARG D 1 206 ? 40.105 52.230 6.818 1.00 101.70 206 ARG D O 1
ATOM 8072 N N . GLY D 1 207 ? 40.992 50.576 8.148 1.00 107.08 207 GLY D N 1
ATOM 8073 C CA . GLY D 1 207 ? 42.300 50.399 7.486 1.00 103.14 207 GLY D CA 1
ATOM 8074 C C . GLY D 1 207 ? 42.158 50.051 6.014 1.00 96.01 207 GLY D C 1
ATOM 8075 O O . GLY D 1 207 ? 42.726 50.798 5.186 1.00 93.98 207 GLY D O 1
ATOM 8076 N N . ARG D 1 208 ? 41.430 48.971 5.703 1.00 87.88 208 ARG D N 1
ATOM 8077 C CA . ARG D 1 208 ? 41.141 48.508 4.316 1.00 88.68 208 ARG D CA 1
ATOM 8078 C C . ARG D 1 208 ? 40.299 49.541 3.537 1.00 91.86 208 ARG D C 1
ATOM 8079 O O . ARG D 1 208 ? 40.513 49.659 2.308 1.00 92.59 208 ARG D O 1
ATOM 8087 N N . ALA D 1 209 ? 39.387 50.262 4.206 1.00 85.95 209 ALA D N 1
ATOM 8088 C CA . ALA D 1 209 ? 38.225 50.946 3.585 1.00 76.31 209 ALA D CA 1
ATOM 8089 C C . ALA D 1 209 ? 38.223 52.440 3.889 1.00 77.10 209 ALA D C 1
ATOM 8090 O O . ALA D 1 209 ? 37.255 52.943 4.444 1.00 87.46 209 ALA D O 1
ATOM 8092 N N . PRO D 1 210 ? 39.257 53.203 3.471 1.00 81.09 210 PRO D N 1
ATOM 8093 C CA . PRO D 1 210 ? 39.415 54.611 3.850 1.00 85.69 210 PRO D CA 1
ATOM 8094 C C . PRO D 1 210 ? 38.131 55.399 4.176 1.00 86.49 210 PRO D C 1
ATOM 8095 O O . PRO D 1 210 ? 37.885 55.608 5.356 1.00 88.92 210 PRO D O 1
ATOM 8099 N N . GLN D 1 211 ? 37.343 55.799 3.166 1.00 88.33 211 GLN D N 1
ATOM 8100 C CA . GLN D 1 211 ? 36.183 56.726 3.324 1.00 87.39 211 GLN D CA 1
ATOM 8101 C C . GLN D 1 211 ? 34.889 55.932 3.571 1.00 76.27 211 GLN D C 1
ATOM 8102 O O . GLN D 1 211 ? 33.807 56.469 3.250 1.00 74.11 211 GLN D O 1
ATOM 8108 N N . ALA D 1 212 ? 34.989 54.720 4.137 1.00 68.95 212 ALA D N 1
ATOM 8109 C CA . ALA D 1 212 ? 33.850 53.882 4.587 1.00 69.72 212 ALA D CA 1
ATOM 8110 C C . ALA D 1 212 ? 33.775 53.887 6.120 1.00 69.20 212 ALA D C 1
ATOM 8111 O O . ALA D 1 212 ? 34.595 53.203 6.765 1.00 67.14 212 ALA D O 1
ATOM 8113 N N . GLN D 1 213 ? 32.823 54.623 6.695 1.00 66.16 213 GLN D N 1
ATOM 8114 C CA . GLN D 1 213 ? 32.649 54.672 8.167 1.00 63.36 213 GLN D CA 1
ATOM 8115 C C . GLN D 1 213 ? 32.171 53.292 8.621 1.00 56.54 213 GLN D C 1
ATOM 8116 O O . GLN D 1 213 ? 31.171 52.830 8.070 1.00 62.65 213 GLN D O 1
ATOM 8122 N N . VAL D 1 214 ? 32.913 52.661 9.541 1.00 55.08 214 VAL D N 1
ATOM 8123 C CA . VAL D 1 214 ? 32.808 51.218 9.939 1.00 52.05 214 VAL D CA 1
ATOM 8124 C C . VAL D 1 214 ? 31.989 51.127 11.224 1.00 45.68 214 VAL D C 1
ATOM 8125 O O . VAL D 1 214 ? 32.271 51.892 12.150 1.00 45.83 214 VAL D O 1
ATOM 8129 N N . VAL D 1 215 ? 31.029 50.206 11.269 1.00 44.64 215 VAL D N 1
ATOM 8130 C CA . VAL D 1 215 ? 30.146 50.011 12.451 1.00 44.88 215 VAL D CA 1
ATOM 8131 C C . VAL D 1 215 ? 30.237 48.539 12.828 1.00 49.61 215 VAL D C 1
ATOM 8132 O O . VAL D 1 215 ? 30.123 47.693 11.909 1.00 50.12 215 VAL D O 1
ATOM 8136 N N . LEU D 1 216 ? 30.450 48.279 14.123 1.00 57.27 216 LEU D N 1
ATOM 8137 C CA . LEU D 1 216 ? 30.704 46.940 14.719 1.00 61.59 216 LEU D CA 1
ATOM 8138 C C . LEU D 1 216 ? 29.741 46.717 15.895 1.00 62.60 216 LEU D C 1
ATOM 8139 O O . LEU D 1 216 ? 29.775 47.503 16.845 1.00 65.81 216 LEU D O 1
ATOM 8144 N N . THR D 1 217 ? 28.933 45.656 15.808 1.00 67.51 217 THR D N 1
ATOM 8145 C CA . THR D 1 217 ? 27.726 45.358 16.629 1.00 70.91 217 THR D CA 1
ATOM 8146 C C . THR D 1 217 ? 28.128 44.333 17.713 1.00 68.68 217 THR D C 1
ATOM 8147 O O . THR D 1 217 ? 28.623 43.255 17.330 1.00 66.34 217 THR D O 1
ATOM 8151 N N . LEU D 1 218 ? 27.960 44.645 19.011 1.00 60.00 218 LEU D N 1
ATOM 8152 C CA . LEU D 1 218 ? 28.554 43.851 20.132 1.00 60.04 218 LEU D CA 1
ATOM 8153 C C . LEU D 1 218 ? 27.529 42.933 20.806 1.00 58.95 218 LEU D C 1
ATOM 8154 O O . LEU D 1 218 ? 27.960 41.916 21.363 1.00 71.41 218 LEU D O 1
ATOM 8159 N N . GLY D 1 219 ? 26.234 43.238 20.751 1.00 59.14 219 GLY D N 1
ATOM 8160 C CA . GLY D 1 219 ? 25.236 42.539 21.579 1.00 59.04 219 GLY D CA 1
ATOM 8161 C C . GLY D 1 219 ? 25.451 42.947 23.026 1.00 61.23 219 GLY D C 1
ATOM 8162 O O . GLY D 1 219 ? 26.611 43.308 23.343 1.00 58.72 219 GLY D O 1
ATOM 8163 N N . ALA D 1 220 ? 24.399 42.960 23.854 1.00 53.91 220 ALA D N 1
ATOM 8164 C CA . ALA D 1 220 ? 24.441 43.368 25.279 1.00 54.06 220 ALA D CA 1
ATOM 8165 C C . ALA D 1 220 ? 25.221 44.685 25.484 1.00 50.10 220 ALA D C 1
ATOM 8166 O O . ALA D 1 220 ? 24.800 45.456 26.354 1.00 49.80 220 ALA D O 1
ATOM 8168 N N . GLN D 1 221 ? 26.315 44.915 24.741 1.00 48.79 221 GLN D N 1
ATOM 8169 C CA . GLN D 1 221 ? 27.281 46.042 24.880 1.00 48.78 221 GLN D CA 1
ATOM 8170 C C . GLN D 1 221 ? 27.081 47.103 23.783 1.00 51.67 221 GLN D C 1
ATOM 8171 O O . GLN D 1 221 ? 27.704 48.191 23.885 1.00 48.91 221 GLN D O 1
ATOM 8177 N N . GLY D 1 222 ? 26.291 46.808 22.744 1.00 54.85 222 GLY D N 1
ATOM 8178 C CA . GLY D 1 222 ? 25.834 47.815 21.762 1.00 55.27 222 GLY D CA 1
ATOM 8179 C C . GLY D 1 222 ? 26.582 47.748 20.435 1.00 53.80 222 GLY D C 1
ATOM 8180 O O . GLY D 1 222 ? 26.291 46.815 19.646 1.00 49.62 222 GLY D O 1
ATOM 8181 N N . ALA D 1 223 ? 27.465 48.728 20.172 1.00 53.27 223 ALA D N 1
ATOM 8182 C CA . ALA D 1 223 ? 28.158 48.922 18.875 1.00 52.46 223 ALA D CA 1
ATOM 8183 C C . ALA D 1 223 ? 29.137 50.103 18.934 1.00 51.67 223 ALA D C 1
ATOM 8184 O O . ALA D 1 223 ? 28.853 51.075 19.640 1.00 50.19 223 ALA D O 1
ATOM 8186 N N . VAL D 1 224 ? 30.206 50.051 18.137 1.00 49.67 224 VAL D N 1
ATOM 8187 C CA . VAL D 1 224 ? 31.285 51.084 18.097 1.00 52.11 224 VAL D CA 1
ATOM 8188 C C . VAL D 1 224 ? 31.399 51.638 16.671 1.00 52.51 224 VAL D C 1
ATOM 8189 O O . VAL D 1 224 ? 31.181 50.858 15.735 1.00 57.02 224 VAL D O 1
ATOM 8193 N N . TRP D 1 225 ? 31.751 52.917 16.503 1.00 50.93 225 TRP D N 1
ATOM 8194 C CA . TRP D 1 225 ? 31.822 53.571 15.168 1.00 56.41 225 TRP D CA 1
ATOM 8195 C C . TRP D 1 225 ? 33.175 54.257 14.967 1.00 63.47 225 TRP D C 1
ATOM 8196 O O . TRP D 1 225 ? 33.424 55.278 15.630 1.00 67.33 225 TRP D O 1
ATOM 8207 N N . SER D 1 226 ? 33.958 53.744 14.014 1.00 67.16 226 SER D N 1
ATOM 8208 C CA . SER D 1 226 ? 35.354 54.145 13.690 1.00 72.18 226 SER D CA 1
ATOM 8209 C C . SER D 1 226 ? 35.416 54.769 12.288 1.00 73.69 226 SER D C 1
ATOM 8210 O O . SER D 1 226 ? 35.646 54.010 11.329 1.00 73.63 226 SER D O 1
ATOM 8213 N N . GLY D 1 227 ? 35.215 56.087 12.161 1.00 75.00 227 GLY D N 1
ATOM 8214 C CA . GLY D 1 227 ? 35.107 56.767 10.852 1.00 71.37 227 GLY D CA 1
ATOM 8215 C C . GLY D 1 227 ? 35.594 58.201 10.904 1.00 72.34 227 GLY D C 1
ATOM 8216 O O . GLY D 1 227 ? 36.829 58.396 10.998 1.00 75.60 227 GLY D O 1
ATOM 8217 N N . THR D 1 228 ? 34.666 59.170 10.839 1.00 68.45 228 THR D N 1
ATOM 8218 C CA . THR D 1 228 ? 34.941 60.610 11.108 1.00 70.93 228 THR D CA 1
ATOM 8219 C C . THR D 1 228 ? 35.569 60.714 12.512 1.00 77.49 228 THR D C 1
ATOM 8220 O O . THR D 1 228 ? 36.309 61.695 12.757 1.00 74.26 228 THR D O 1
ATOM 8224 N N . GLU D 1 229 ? 35.319 59.715 13.378 1.00 82.83 229 GLU D N 1
ATOM 8225 C CA . GLU D 1 229 ? 35.860 59.607 14.764 1.00 79.55 229 GLU D CA 1
ATOM 8226 C C . GLU D 1 229 ? 36.006 58.130 15.170 1.00 79.44 229 GLU D C 1
ATOM 8227 O O . GLU D 1 229 ? 35.905 57.265 14.273 1.00 82.44 229 GLU D O 1
ATOM 8233 N N . GLU D 1 230 ? 36.280 57.873 16.462 1.00 77.21 230 GLU D N 1
ATOM 8234 C CA . GLU D 1 230 ? 36.213 56.549 17.160 1.00 75.03 230 GLU D CA 1
ATOM 8235 C C . GLU D 1 230 ? 35.249 56.666 18.352 1.00 80.23 230 GLU D C 1
ATOM 8236 O O . GLU D 1 230 ? 35.559 57.482 19.253 1.00 93.62 230 GLU D O 1
ATOM 8242 N N . SER D 1 231 ? 34.149 55.890 18.382 1.00 73.82 231 SER D N 1
ATOM 8243 C CA . SER D 1 231 ? 33.054 56.013 19.391 1.00 65.59 231 SER D CA 1
ATOM 8244 C C . SER D 1 231 ? 32.528 54.644 19.834 1.00 69.66 231 SER D C 1
ATOM 8245 O O . SER D 1 231 ? 32.642 53.656 19.056 1.00 65.23 231 SER D O 1
ATOM 8248 N N . HIS D 1 232 ? 31.956 54.626 21.045 1.00 66.88 232 HIS D N 1
ATOM 8249 C CA . HIS D 1 232 ? 31.186 53.504 21.641 1.00 66.60 232 HIS D CA 1
ATOM 8250 C C . HIS D 1 232 ? 29.766 54.002 21.957 1.00 64.08 232 HIS D C 1
ATOM 8251 O O . HIS D 1 232 ? 29.633 55.130 22.483 1.00 61.23 232 HIS D O 1
ATOM 8258 N N . PHE D 1 233 ? 28.754 53.201 21.593 1.00 56.88 233 PHE D N 1
ATOM 8259 C CA . PHE D 1 233 ? 27.305 53.508 21.734 1.00 57.73 233 PHE D CA 1
ATOM 8260 C C . PHE D 1 233 ? 26.670 52.450 22.618 1.00 59.42 233 PHE D C 1
ATOM 8261 O O . PHE D 1 233 ? 26.232 51.406 22.138 1.00 56.19 233 PHE D O 1
ATOM 8269 N N . PRO D 1 234 ? 26.653 52.685 23.947 1.00 63.14 234 PRO D N 1
ATOM 8270 C CA . PRO D 1 234 ? 25.945 51.813 24.877 1.00 60.55 234 PRO D CA 1
ATOM 8271 C C . PRO D 1 234 ? 24.705 51.142 24.265 1.00 57.39 234 PRO D C 1
ATOM 8272 O O . PRO D 1 234 ? 23.906 51.836 23.645 1.00 55.26 234 PRO D O 1
ATOM 8276 N N . ALA D 1 235 ? 24.580 49.822 24.454 1.00 54.40 235 ALA D N 1
ATOM 8277 C CA . ALA D 1 235 ? 23.331 49.050 24.261 1.00 50.23 235 ALA D CA 1
ATOM 8278 C C . ALA D 1 235 ? 22.258 49.592 25.202 1.00 45.84 235 ALA D C 1
ATOM 8279 O O . ALA D 1 235 ? 22.601 50.225 26.193 1.00 45.00 235 ALA D O 1
ATOM 8281 N N . PHE D 1 236 ? 20.991 49.318 24.924 1.00 47.98 236 PHE D N 1
ATOM 8282 C CA . PHE D 1 236 ? 19.903 49.609 25.886 1.00 53.10 236 PHE D CA 1
ATOM 8283 C C . PHE D 1 236 ? 19.727 48.380 26.778 1.00 58.87 236 PHE D C 1
ATOM 8284 O O . PHE D 1 236 ? 19.604 47.263 26.273 1.00 56.37 236 PHE D O 1
ATOM 8292 N N . PRO D 1 237 ? 19.781 48.546 28.122 1.00 60.80 237 PRO D N 1
ATOM 8293 C CA . PRO D 1 237 ? 19.649 47.420 29.047 1.00 61.91 237 PRO D CA 1
ATOM 8294 C C . PRO D 1 237 ? 18.186 46.957 29.149 1.00 57.42 237 PRO D C 1
ATOM 8295 O O . PRO D 1 237 ? 17.368 47.721 29.622 1.00 59.71 237 PRO D O 1
ATOM 8299 N N . VAL D 1 238 ? 17.902 45.741 28.675 1.00 58.87 238 VAL D N 1
ATOM 8300 C CA . VAL D 1 238 ? 16.528 45.152 28.577 1.00 66.66 238 VAL D CA 1
ATOM 8301 C C . VAL D 1 238 ? 16.640 43.617 28.533 1.00 67.80 238 VAL D C 1
ATOM 8302 O O . VAL D 1 238 ? 17.772 43.112 28.301 1.00 68.54 238 VAL D O 1
ATOM 8306 N N . ARG D 1 239 ? 15.526 42.899 28.738 1.00 67.00 239 ARG D N 1
ATOM 8307 C CA . ARG D 1 239 ? 15.536 41.424 28.951 1.00 71.97 239 ARG D CA 1
ATOM 8308 C C . ARG D 1 239 ? 15.749 40.713 27.610 1.00 74.26 239 ARG D C 1
ATOM 8309 O O . ARG D 1 239 ? 14.780 40.639 26.830 1.00 72.97 239 ARG D O 1
ATOM 8317 N N . ALA D 1 240 ? 16.957 40.175 27.387 1.00 76.09 240 ALA D N 1
ATOM 8318 C CA . ALA D 1 240 ? 17.360 39.396 26.190 1.00 71.53 240 ALA D CA 1
ATOM 8319 C C . ALA D 1 240 ? 16.482 38.145 26.053 1.00 73.68 240 ALA D C 1
ATOM 8320 O O . ALA D 1 240 ? 17.049 37.024 26.102 1.00 72.14 240 ALA D O 1
ATOM 8322 N N . VAL D 1 241 ? 15.172 38.345 25.821 1.00 76.55 241 VAL D N 1
ATOM 8323 C CA . VAL D 1 241 ? 14.115 37.290 25.678 1.00 74.95 241 VAL D CA 1
ATOM 8324 C C . VAL D 1 241 ? 14.366 36.464 24.399 1.00 70.82 241 VAL D C 1
ATOM 8325 O O . VAL D 1 241 ? 14.233 35.232 24.478 1.00 59.02 241 VAL D O 1
ATOM 8329 N N . ASP D 1 242 ? 14.702 37.104 23.268 1.00 83.00 242 ASP D N 1
ATOM 8330 C CA . ASP D 1 242 ? 14.944 36.459 21.935 1.00 85.01 242 ASP D CA 1
ATOM 8331 C C . ASP D 1 242 ? 15.906 37.342 21.120 1.00 89.61 242 ASP D C 1
ATOM 8332 O O . ASP D 1 242 ? 15.665 38.565 21.045 1.00 83.29 242 ASP D O 1
ATOM 8337 N N . THR D 1 243 ? 16.943 36.750 20.514 1.00 92.06 243 THR D N 1
ATOM 8338 C CA . THR D 1 243 ? 17.902 37.459 19.619 1.00 87.61 243 THR D CA 1
ATOM 8339 C C . THR D 1 243 ? 17.780 36.908 18.187 1.00 93.58 243 THR D C 1
ATOM 8340 O O . THR D 1 243 ? 18.847 36.616 17.567 1.00 96.62 243 THR D O 1
ATOM 8344 N N . THR D 1 244 ? 16.539 36.773 17.685 1.00 80.02 244 THR D N 1
ATOM 8345 C CA . THR D 1 244 ? 16.231 36.705 16.229 1.00 82.12 244 THR D CA 1
ATOM 8346 C C . THR D 1 244 ? 15.974 38.150 15.778 1.00 89.59 244 THR D C 1
ATOM 8347 O O . THR D 1 244 ? 15.227 38.865 16.507 1.00 79.91 244 THR D O 1
ATOM 8351 N N . ALA D 1 245 ? 16.591 38.535 14.644 1.00 98.27 245 ALA D N 1
ATOM 8352 C CA . ALA D 1 245 ? 16.824 39.912 14.132 1.00 98.80 245 ALA D CA 1
ATOM 8353 C C . ALA D 1 245 ? 18.004 40.549 14.887 1.00 107.69 245 ALA D C 1
ATOM 8354 O O . ALA D 1 245 ? 17.786 41.557 15.619 1.00 114.82 245 ALA D O 1
ATOM 8356 N N . ALA D 1 246 ? 19.206 39.981 14.700 1.00 94.99 246 ALA D N 1
ATOM 8357 C CA . ALA D 1 246 ? 20.448 40.328 15.437 1.00 91.95 246 ALA D CA 1
ATOM 8358 C C . ALA D 1 246 ? 21.054 41.623 14.858 1.00 88.29 246 ALA D C 1
ATOM 8359 O O . ALA D 1 246 ? 20.441 42.711 15.078 1.00 70.61 246 ALA D O 1
ATOM 8361 N N . GLY D 1 247 ? 22.196 41.533 14.151 1.00 84.68 247 GLY D N 1
ATOM 8362 C CA . GLY D 1 247 ? 22.856 42.662 13.459 1.00 75.94 247 GLY D CA 1
ATOM 8363 C C . GLY D 1 247 ? 22.037 43.136 12.265 1.00 71.71 247 GLY D C 1
ATOM 8364 O O . GLY D 1 247 ? 22.655 43.605 11.298 1.00 56.04 247 GLY D O 1
ATOM 8365 N N . ASP D 1 248 ? 20.701 43.134 12.414 1.00 68.12 248 ASP D N 1
ATOM 8366 C CA . ASP D 1 248 ? 19.688 42.887 11.355 1.00 59.44 248 ASP D CA 1
ATOM 8367 C C . ASP D 1 248 ? 18.539 43.887 11.508 1.00 58.75 248 ASP D C 1
ATOM 8368 O O . ASP D 1 248 ? 18.285 44.647 10.544 1.00 52.57 248 ASP D O 1
ATOM 8373 N N . ALA D 1 249 ? 17.878 43.900 12.672 1.00 54.07 249 ALA D N 1
ATOM 8374 C CA . ALA D 1 249 ? 16.932 44.968 13.083 1.00 50.19 249 ALA D CA 1
ATOM 8375 C C . ALA D 1 249 ? 17.699 46.289 13.273 1.00 49.31 249 ALA D C 1
ATOM 8376 O O . ALA D 1 249 ? 17.124 47.370 12.968 1.00 45.23 249 ALA D O 1
ATOM 8378 N N . PHE D 1 250 ? 18.922 46.190 13.814 1.00 43.25 250 PHE D N 1
ATOM 8379 C CA . PHE D 1 250 ? 19.977 47.238 13.845 1.00 42.83 250 PHE D CA 1
ATOM 8380 C C . PHE D 1 250 ? 20.226 47.748 12.423 1.00 40.94 250 PHE D C 1
ATOM 8381 O O . PHE D 1 250 ? 20.142 48.964 12.205 1.00 37.99 250 PHE D O 1
ATOM 8389 N N . ALA D 1 251 ? 20.543 46.835 11.495 1.00 42.36 251 ALA D N 1
ATOM 8390 C CA . ALA D 1 251 ? 20.918 47.156 10.098 1.00 42.59 251 ALA D CA 1
ATOM 8391 C C . ALA D 1 251 ? 19.795 47.963 9.449 1.00 40.66 251 ALA D C 1
ATOM 8392 O O . ALA D 1 251 ? 20.032 49.146 9.138 1.00 45.65 251 ALA D O 1
ATOM 8394 N N . GLY D 1 252 ? 18.608 47.381 9.326 1.00 37.49 252 GLY D N 1
ATOM 8395 C CA . GLY D 1 252 ? 17.414 48.075 8.810 1.00 36.61 252 GLY D CA 1
ATOM 8396 C C . GLY D 1 252 ? 17.239 49.447 9.441 1.00 39.91 252 GLY D C 1
ATOM 8397 O O . GLY D 1 252 ? 16.969 50.424 8.703 1.00 42.81 252 GLY D O 1
ATOM 8398 N N . ALA D 1 253 ? 17.403 49.548 10.763 1.00 37.43 253 ALA D N 1
ATOM 8399 C CA . ALA D 1 253 ? 17.142 50.794 11.522 1.00 33.72 253 ALA D CA 1
ATOM 8400 C C . ALA D 1 253 ? 18.212 51.839 11.195 1.00 29.75 253 ALA D C 1
ATOM 8401 O O . ALA D 1 253 ? 17.839 52.988 11.013 1.00 31.31 253 ALA D O 1
ATOM 8403 N N . LEU D 1 254 ? 19.490 51.449 11.182 1.00 28.06 254 LEU D N 1
ATOM 8404 C CA . LEU D 1 254 ? 20.622 52.326 10.794 1.00 31.31 254 LEU D CA 1
ATOM 8405 C C . LEU D 1 254 ? 20.358 52.847 9.375 1.00 33.59 254 LEU D C 1
ATOM 8406 O O . LEU D 1 254 ? 20.327 54.059 9.215 1.00 30.27 254 LEU D O 1
ATOM 8411 N N . ALA D 1 255 ? 20.125 51.944 8.411 1.00 39.13 255 ALA D N 1
ATOM 8412 C CA . ALA D 1 255 ? 19.785 52.278 7.006 1.00 40.31 255 ALA D CA 1
ATOM 8413 C C . ALA D 1 255 ? 18.641 53.295 7.012 1.00 45.81 255 ALA D C 1
ATOM 8414 O O . ALA D 1 255 ? 18.758 54.329 6.334 1.00 51.03 255 ALA D O 1
ATOM 8416 N N . LEU D 1 256 ? 17.600 53.059 7.808 1.00 47.78 256 LEU D N 1
ATOM 8417 C CA . LEU D 1 256 ? 16.427 53.967 7.807 1.00 49.32 256 LEU D CA 1
ATOM 8418 C C . LEU D 1 256 ? 16.792 55.271 8.517 1.00 47.95 256 LEU D C 1
ATOM 8419 O O . LEU D 1 256 ? 16.354 56.334 8.040 1.00 43.87 256 LEU D O 1
ATOM 8424 N N . GLY D 1 257 ? 17.552 55.175 9.612 1.00 43.81 257 GLY D N 1
ATOM 8425 C CA . GLY D 1 257 ? 17.989 56.333 10.410 1.00 44.79 257 GLY D CA 1
ATOM 8426 C C . GLY D 1 257 ? 18.796 57.310 9.572 1.00 43.23 257 GLY D C 1
ATOM 8427 O O . GLY D 1 257 ? 18.592 58.516 9.709 1.00 45.37 257 GLY D O 1
ATOM 8428 N N . LEU D 1 258 ? 19.696 56.820 8.731 1.00 42.32 258 LEU D N 1
ATOM 8429 C CA . LEU D 1 258 ? 20.499 57.696 7.837 1.00 41.64 258 LEU D CA 1
ATOM 8430 C C . LEU D 1 258 ? 19.627 58.179 6.669 1.00 41.53 258 LEU D C 1
ATOM 8431 O O . LEU D 1 258 ? 19.767 59.345 6.290 1.00 45.14 258 LEU D O 1
ATOM 8436 N N . ALA D 1 259 ? 18.755 57.333 6.116 1.00 43.13 259 ALA D N 1
ATOM 8437 C CA . ALA D 1 259 ? 17.863 57.719 4.999 1.00 48.19 259 ALA D CA 1
ATOM 8438 C C . ALA D 1 259 ? 17.065 58.966 5.417 1.00 52.84 259 ALA D C 1
ATOM 8439 O O . ALA D 1 259 ? 17.251 60.035 4.761 1.00 49.11 259 ALA D O 1
ATOM 8441 N N . GLU D 1 260 ? 16.309 58.855 6.525 1.00 52.03 260 GLU D N 1
ATOM 8442 C CA . GLU D 1 260 ? 15.418 59.906 7.097 1.00 50.98 260 GLU D CA 1
ATOM 8443 C C . GLU D 1 260 ? 16.201 61.168 7.449 1.00 47.86 260 GLU D C 1
ATOM 8444 O O . GLU D 1 260 ? 15.558 62.133 7.891 1.00 54.29 260 GLU D O 1
ATOM 8450 N N . GLY D 1 261 ? 17.528 61.135 7.351 1.00 53.23 261 GLY D N 1
ATOM 8451 C CA . GLY D 1 261 ? 18.395 62.313 7.525 1.00 52.74 261 GLY D CA 1
ATOM 8452 C C . GLY D 1 261 ? 18.609 62.622 8.990 1.00 63.18 261 GLY D C 1
ATOM 8453 O O . GLY D 1 261 ? 18.303 63.761 9.393 1.00 71.58 261 GLY D O 1
ATOM 8454 N N . GLN D 1 262 ? 19.071 61.625 9.757 1.00 64.50 262 GLN D N 1
ATOM 8455 C CA . GLN D 1 262 ? 19.613 61.770 11.137 1.00 56.69 262 GLN D CA 1
ATOM 8456 C C . GLN D 1 262 ? 21.134 61.682 11.054 1.00 57.74 262 GLN D C 1
ATOM 8457 O O . GLN D 1 262 ? 21.634 60.907 10.210 1.00 57.58 262 GLN D O 1
ATOM 8463 N N . ASN D 1 263 ? 21.836 62.440 11.897 1.00 60.44 263 ASN D N 1
ATOM 8464 C CA . ASN D 1 263 ? 23.308 62.330 12.089 1.00 57.95 263 ASN D CA 1
ATOM 8465 C C . ASN D 1 263 ? 23.636 60.909 12.569 1.00 54.85 263 ASN D C 1
ATOM 8466 O O . ASN D 1 263 ? 22.707 60.169 12.954 1.00 53.78 263 ASN D O 1
ATOM 8471 N N . MET D 1 264 ? 24.918 60.546 12.523 1.00 51.34 264 MET D N 1
ATOM 8472 C CA . MET D 1 264 ? 25.415 59.154 12.650 1.00 52.71 264 MET D CA 1
ATOM 8473 C C . MET D 1 264 ? 25.215 58.649 14.088 1.00 54.85 264 MET D C 1
ATOM 8474 O O . MET D 1 264 ? 24.782 57.485 14.240 1.00 52.53 264 MET D O 1
ATOM 8479 N N . ARG D 1 265 ? 25.580 59.491 15.071 1.00 54.59 265 ARG D N 1
ATOM 8480 C CA . ARG D 1 265 ? 25.336 59.378 16.539 1.00 50.95 265 ARG D CA 1
ATOM 8481 C C . ARG D 1 265 ? 23.886 58.997 16.855 1.00 48.84 265 ARG D C 1
ATOM 8482 O O . ARG D 1 265 ? 23.671 58.126 17.718 1.00 52.36 265 ARG D O 1
ATOM 8490 N N . ALA D 1 266 ? 22.921 59.646 16.212 1.00 43.22 266 ALA D N 1
ATOM 8491 C CA . ALA D 1 266 ? 21.481 59.460 16.498 1.00 45.59 266 ALA D CA 1
ATOM 8492 C C . ALA D 1 266 ? 20.983 58.162 15.846 1.00 50.49 266 ALA D C 1
ATOM 8493 O O . ALA D 1 266 ? 20.208 57.433 16.504 1.00 57.09 266 ALA D O 1
ATOM 8495 N N . ALA D 1 267 ? 21.397 57.883 14.604 1.00 44.45 267 ALA D N 1
ATOM 8496 C CA . ALA D 1 267 ? 20.999 56.669 13.859 1.00 41.93 267 ALA D CA 1
ATOM 8497 C C . ALA D 1 267 ? 21.603 55.436 14.548 1.00 41.68 267 ALA D C 1
ATOM 8498 O O . ALA D 1 267 ? 20.954 54.375 14.525 1.00 40.61 267 ALA D O 1
ATOM 8500 N N . LEU D 1 268 ? 22.793 55.553 15.140 1.00 40.57 268 LEU D N 1
ATOM 8501 C CA . LEU D 1 268 ? 23.405 54.438 15.917 1.00 40.77 268 LEU D CA 1
ATOM 8502 C C . LEU D 1 268 ? 22.577 54.204 17.196 1.00 41.13 268 LEU D C 1
ATOM 8503 O O . LEU D 1 268 ? 22.216 53.054 17.462 1.00 38.89 268 LEU D O 1
ATOM 8508 N N . ARG D 1 269 ? 22.218 55.254 17.933 1.00 48.68 269 ARG D N 1
ATOM 8509 C CA . ARG D 1 269 ? 21.387 55.130 19.165 1.00 52.55 269 ARG D CA 1
ATOM 8510 C C . ARG D 1 269 ? 19.980 54.663 18.779 1.00 46.64 269 ARG D C 1
ATOM 8511 O O . ARG D 1 269 ? 19.376 53.921 19.553 1.00 39.33 269 ARG D O 1
ATOM 8519 N N . PHE D 1 270 ? 19.508 55.047 17.596 1.00 44.24 270 PHE D N 1
ATOM 8520 C CA . PHE D 1 270 ? 18.260 54.533 16.969 1.00 47.93 270 PHE D CA 1
ATOM 8521 C C . PHE D 1 270 ? 18.393 53.020 16.698 1.00 42.62 270 PHE D C 1
ATOM 8522 O O . PHE D 1 270 ? 17.486 52.275 17.128 1.00 41.40 270 PHE D O 1
ATOM 8530 N N . ALA D 1 271 ? 19.489 52.571 16.058 1.00 43.16 271 ALA D N 1
ATOM 8531 C CA . ALA D 1 271 ? 19.804 51.153 15.717 1.00 39.71 271 ALA D CA 1
ATOM 8532 C C . ALA D 1 271 ? 19.986 50.304 16.983 1.00 42.46 271 ALA D C 1
ATOM 8533 O O . ALA D 1 271 ? 19.718 49.094 16.922 1.00 43.96 271 ALA D O 1
ATOM 8535 N N . ASN D 1 272 ? 20.539 50.894 18.046 1.00 40.65 272 ASN D N 1
ATOM 8536 C CA . ASN D 1 272 ? 20.731 50.227 19.361 1.00 40.03 272 ASN D CA 1
ATOM 8537 C C . ASN D 1 272 ? 19.359 50.000 19.993 1.00 39.52 272 ASN D C 1
ATOM 8538 O O . ASN D 1 272 ? 19.078 48.854 20.329 1.00 46.18 272 ASN D O 1
ATOM 8543 N N . ALA D 1 273 ? 18.551 51.059 20.121 1.00 40.38 273 ALA D N 1
ATOM 8544 C CA . ALA D 1 273 ? 17.149 51.017 20.610 1.00 39.76 273 ALA D CA 1
ATOM 8545 C C . ALA D 1 273 ? 16.388 49.935 19.855 1.00 41.26 273 ALA D C 1
ATOM 8546 O O . ALA D 1 273 ? 15.706 49.132 20.512 1.00 39.55 273 ALA D O 1
ATOM 8548 N N . ALA D 1 274 ? 16.554 49.906 18.528 1.00 48.89 274 ALA D N 1
ATOM 8549 C CA . ALA D 1 274 ? 15.852 49.002 17.590 1.00 50.64 274 ALA D CA 1
ATOM 8550 C C . ALA D 1 274 ? 16.177 47.549 17.924 1.00 54.03 274 ALA D C 1
ATOM 8551 O O . ALA D 1 274 ? 15.233 46.783 18.176 1.00 51.09 274 ALA D O 1
ATOM 8553 N N . GLY D 1 275 ? 17.462 47.186 17.856 1.00 55.33 275 GLY D N 1
ATOM 8554 C CA . GLY D 1 275 ? 17.919 45.785 17.904 1.00 57.64 275 GLY D CA 1
ATOM 8555 C C . GLY D 1 275 ? 18.052 45.271 19.331 1.00 62.32 275 GLY D C 1
ATOM 8556 O O . GLY D 1 275 ? 18.440 44.089 19.487 1.00 63.95 275 GLY D O 1
ATOM 8557 N N . ALA D 1 276 ? 17.802 46.143 20.318 1.00 56.61 276 ALA D N 1
ATOM 8558 C CA . ALA D 1 276 ? 17.517 45.809 21.733 1.00 59.51 276 ALA D CA 1
ATOM 8559 C C . ALA D 1 276 ? 16.038 45.417 21.869 1.00 64.21 276 ALA D C 1
ATOM 8560 O O . ALA D 1 276 ? 15.777 44.306 22.346 1.00 75.43 276 ALA D O 1
ATOM 8562 N N . LEU D 1 277 ? 15.103 46.288 21.463 1.00 63.19 277 LEU D N 1
ATOM 8563 C CA . LEU D 1 277 ? 13.638 46.054 21.607 1.00 62.39 277 LEU D CA 1
ATOM 8564 C C . LEU D 1 277 ? 13.203 44.882 20.721 1.00 62.33 277 LEU D C 1
ATOM 8565 O O . LEU D 1 277 ? 12.098 44.349 20.952 1.00 55.08 277 LEU D O 1
ATOM 8570 N N . ALA D 1 278 ? 14.040 44.503 19.750 1.00 62.12 278 ALA D N 1
ATOM 8571 C CA . ALA D 1 278 ? 13.929 43.252 18.966 1.00 65.90 278 ALA D CA 1
ATOM 8572 C C . ALA D 1 278 ? 13.978 42.039 19.910 1.00 62.60 278 ALA D C 1
ATOM 8573 O O . ALA D 1 278 ? 13.227 41.037 19.674 1.00 54.50 278 ALA D O 1
ATOM 8575 N N . THR D 1 279 ? 14.820 42.120 20.946 1.00 57.95 279 THR D N 1
ATOM 8576 C CA . THR D 1 279 ? 15.136 40.981 21.856 1.00 62.12 279 THR D CA 1
ATOM 8577 C C . THR D 1 279 ? 14.012 40.726 22.869 1.00 55.36 279 THR D C 1
ATOM 8578 O O . THR D 1 279 ? 13.873 39.552 23.233 1.00 51.77 279 THR D O 1
ATOM 8582 N N . THR D 1 280 ? 13.238 41.753 23.268 1.00 54.01 280 THR D N 1
ATOM 8583 C CA . THR D 1 280 ? 12.160 41.665 24.299 1.00 62.26 280 THR D CA 1
ATOM 8584 C C . THR D 1 280 ? 10.892 40.968 23.757 1.00 70.33 280 THR D C 1
ATOM 8585 O O . THR D 1 280 ? 9.959 40.774 24.577 1.00 69.42 280 THR D O 1
ATOM 8589 N N . ARG D 1 281 ? 10.838 40.589 22.468 1.00 67.55 281 ARG D N 1
ATOM 8590 C CA . ARG D 1 281 ? 9.685 39.852 21.875 1.00 68.02 281 ARG D CA 1
ATOM 8591 C C . ARG D 1 281 ? 10.164 38.592 21.156 1.00 68.24 281 ARG D C 1
ATOM 8592 O O . ARG D 1 281 ? 11.197 38.612 20.483 1.00 62.06 281 ARG D O 1
ATOM 8600 N N . PRO D 1 282 ? 9.424 37.462 21.290 1.00 70.51 282 PRO D N 1
ATOM 8601 C CA . PRO D 1 282 ? 9.781 36.214 20.611 1.00 75.37 282 PRO D CA 1
ATOM 8602 C C . PRO D 1 282 ? 9.542 36.251 19.090 1.00 82.22 282 PRO D C 1
ATOM 8603 O O . PRO D 1 282 ? 8.467 36.682 18.679 1.00 81.85 282 PRO D O 1
ATOM 8607 N N . GLY D 1 283 ? 10.539 35.825 18.300 1.00 82.53 283 GLY D N 1
ATOM 8608 C CA . GLY D 1 283 ? 10.395 35.548 16.855 1.00 83.75 283 GLY D CA 1
ATOM 8609 C C . GLY D 1 283 ? 11.102 36.553 15.953 1.00 84.57 283 GLY D C 1
ATOM 8610 O O . GLY D 1 283 ? 11.643 37.561 16.467 1.00 87.14 283 GLY D O 1
ATOM 8611 N N . ALA D 1 284 ? 11.077 36.284 14.639 1.00 82.47 284 ALA D N 1
ATOM 8612 C CA . ALA D 1 284 ? 11.823 37.025 13.594 1.00 81.26 284 ALA D CA 1
ATOM 8613 C C . ALA D 1 284 ? 11.150 38.383 13.374 1.00 76.95 284 ALA D C 1
ATOM 8614 O O . ALA D 1 284 ? 11.652 39.372 13.945 1.00 79.22 284 ALA D O 1
ATOM 8616 N N . GLN D 1 285 ? 10.035 38.405 12.632 1.00 72.26 285 GLN D N 1
ATOM 8617 C CA . GLN D 1 285 ? 9.361 39.635 12.119 1.00 71.79 285 GLN D CA 1
ATOM 8618 C C . GLN D 1 285 ? 8.345 40.240 13.094 1.00 67.42 285 GLN D C 1
ATOM 8619 O O . GLN D 1 285 ? 8.128 41.442 13.011 1.00 55.38 285 GLN D O 1
ATOM 8625 N N . PRO D 1 286 ? 7.621 39.479 13.963 1.00 68.62 286 PRO D N 1
ATOM 8626 C CA . PRO D 1 286 ? 6.742 40.092 14.969 1.00 65.60 286 PRO D CA 1
ATOM 8627 C C . PRO D 1 286 ? 7.461 40.859 16.094 1.00 64.30 286 PRO D C 1
ATOM 8628 O O . PRO D 1 286 ? 6.799 41.638 16.785 1.00 58.89 286 PRO D O 1
ATOM 8632 N N . SER D 1 287 ? 8.773 40.627 16.264 1.00 67.35 287 SER D N 1
ATOM 8633 C CA . SER D 1 287 ? 9.645 41.264 17.296 1.00 62.68 287 SER D CA 1
ATOM 8634 C C . SER D 1 287 ? 10.108 42.665 16.848 1.00 61.23 287 SER D C 1
ATOM 8635 O O . SER D 1 287 ? 10.403 43.513 17.749 1.00 54.43 287 SER D O 1
ATOM 8638 N N . LEU D 1 288 ? 10.152 42.898 15.526 1.00 56.67 288 LEU D N 1
ATOM 8639 C CA . LEU D 1 288 ? 10.808 44.063 14.867 1.00 62.62 288 LEU D CA 1
ATOM 8640 C C . LEU D 1 288 ? 9.989 45.332 15.089 1.00 61.41 288 LEU D C 1
ATOM 8641 O O . LEU D 1 288 ? 8.925 45.501 14.512 1.00 60.04 288 LEU D O 1
ATOM 8646 N N . PRO D 1 289 ? 10.480 46.284 15.904 1.00 65.79 289 PRO D N 1
ATOM 8647 C CA . PRO D 1 289 ? 9.613 47.299 16.501 1.00 72.64 289 PRO D CA 1
ATOM 8648 C C . PRO D 1 289 ? 8.928 48.274 15.534 1.00 75.15 289 PRO D C 1
ATOM 8649 O O . PRO D 1 289 ? 9.478 48.583 14.501 1.00 86.60 289 PRO D O 1
ATOM 8653 N N . PHE D 1 290 ? 7.748 48.744 15.929 1.00 76.53 290 PHE D N 1
ATOM 8654 C CA . PHE D 1 290 ? 7.097 49.962 15.390 1.00 80.28 290 PHE D CA 1
ATOM 8655 C C . PHE D 1 290 ? 7.826 51.199 15.934 1.00 75.58 290 PHE D C 1
ATOM 8656 O O . PHE D 1 290 ? 8.586 51.107 16.921 1.00 65.47 290 PHE D O 1
ATOM 8664 N N . ARG D 1 291 ? 7.602 52.341 15.284 1.00 85.91 291 ARG D N 1
ATOM 8665 C CA . ARG D 1 291 ? 8.244 53.646 15.605 1.00 91.09 291 ARG D CA 1
ATOM 8666 C C . ARG D 1 291 ? 7.809 54.106 17.008 1.00 91.88 291 ARG D C 1
ATOM 8667 O O . ARG D 1 291 ? 8.610 54.800 17.679 1.00 84.49 291 ARG D O 1
ATOM 8675 N N . ASP D 1 292 ? 6.585 53.728 17.410 1.00 95.63 292 ASP D N 1
ATOM 8676 C CA . ASP D 1 292 ? 5.929 54.006 18.722 1.00 91.35 292 ASP D CA 1
ATOM 8677 C C . ASP D 1 292 ? 6.898 53.759 19.893 1.00 93.23 292 ASP D C 1
ATOM 8678 O O . ASP D 1 292 ? 7.148 54.714 20.658 1.00 91.78 292 ASP D O 1
ATOM 8683 N N . GLU D 1 293 ? 7.426 52.533 20.015 1.00 90.97 293 GLU D N 1
ATOM 8684 C CA . GLU D 1 293 ? 8.205 52.041 21.190 1.00 88.76 293 GLU D CA 1
ATOM 8685 C C . GLU D 1 293 ? 9.612 52.645 21.153 1.00 85.58 293 GLU D C 1
ATOM 8686 O O . GLU D 1 293 ? 10.068 53.169 22.197 1.00 76.42 293 GLU D O 1
ATOM 8692 N N . VAL D 1 294 ? 10.264 52.554 19.988 1.00 81.76 294 VAL D N 1
ATOM 8693 C CA . VAL D 1 294 ? 11.660 53.021 19.749 1.00 74.06 294 VAL D CA 1
ATOM 8694 C C . VAL D 1 294 ? 11.720 54.508 20.128 1.00 71.87 294 VAL D C 1
ATOM 8695 O O . VAL D 1 294 ? 12.534 54.839 21.018 1.00 66.39 294 VAL D O 1
ATOM 8699 N N . GLU D 1 295 ? 10.842 55.344 19.547 1.00 75.42 295 GLU D N 1
ATOM 8700 C CA . GLU D 1 295 ? 10.762 56.819 19.804 1.00 80.35 295 GLU D CA 1
ATOM 8701 C C . GLU D 1 295 ? 10.351 57.099 21.260 1.00 80.60 295 GLU D C 1
ATOM 8702 O O . GLU D 1 295 ? 10.728 58.178 21.769 1.00 76.23 295 GLU D O 1
ATOM 8708 N N . ALA D 1 296 ? 9.595 56.184 21.887 1.00 77.69 296 ALA D N 1
ATOM 8709 C CA . ALA D 1 296 ? 9.166 56.243 23.308 1.00 74.79 296 ALA D CA 1
ATOM 8710 C C . ALA D 1 296 ? 10.300 55.734 24.208 1.00 71.79 296 ALA D C 1
ATOM 8711 O O . ALA D 1 296 ? 10.525 56.369 25.250 1.00 70.65 296 ALA D O 1
ATOM 8713 N N . LEU D 1 297 ? 10.977 54.639 23.822 1.00 69.67 297 LEU D N 1
ATOM 8714 C CA . LEU D 1 297 ? 12.188 54.114 24.520 1.00 62.97 297 LEU D CA 1
ATOM 8715 C C . LEU D 1 297 ? 13.277 55.185 24.454 1.00 58.97 297 LEU D C 1
ATOM 8716 O O . LEU D 1 297 ? 13.870 55.469 25.487 1.00 60.28 297 LEU D O 1
ATOM 8721 N N . LEU D 1 298 ? 13.487 55.803 23.295 1.00 66.01 298 LEU D N 1
ATOM 8722 C CA . LEU D 1 298 ? 14.596 56.774 23.091 1.00 68.82 298 LEU D CA 1
ATOM 8723 C C . LEU D 1 298 ? 14.322 58.098 23.819 1.00 76.63 298 LEU D C 1
ATOM 8724 O O . LEU D 1 298 ? 15.220 58.969 23.765 1.00 83.24 298 LEU D O 1
ATOM 8729 N N . PHE D 1 299 ? 13.172 58.262 24.490 1.00 84.60 299 PHE D N 1
ATOM 8730 C CA . PHE D 1 299 ? 12.983 59.324 25.525 1.00 95.56 299 PHE D CA 1
ATOM 8731 C C . PHE D 1 299 ? 12.773 58.679 26.911 1.00 102.84 299 PHE D C 1
ATOM 8732 O O . PHE D 1 299 ? 13.080 59.368 27.912 1.00 113.58 299 PHE D O 1
ATOM 8740 N N . GLY D 1 300 ? 12.323 57.415 26.988 1.00 96.40 300 GLY D N 1
ATOM 8741 C CA . GLY D 1 300 ? 12.165 56.670 28.257 1.00 88.21 300 GLY D CA 1
ATOM 8742 C C . GLY D 1 300 ? 12.027 55.173 28.039 1.00 78.81 300 GLY D C 1
ATOM 8743 O O . GLY D 1 300 ? 10.908 54.673 28.005 1.00 74.10 300 GLY D O 1
#

CATH classification: 3.40.1190.20